Protein 4RY8 (pdb70)

Solvent-accessible surface area: 47607 Å² total; per-residue (Å²): 108,139,122,34,68,0,0,1,0,16,4,10,18,34,15,15,7,12,106,97,1,34,32,0,0,57,10,0,4,168,66,3,20,18,40,28,45,77,20,24,7,142,47,75,22,70,30,0,31,68,45,0,70,78,14,18,108,80,199,4,51,0,0,0,0,1,9,3,94,54,37,20,0,27,52,33,0,48,74,0,12,112,181,40,8,112,1,0,0,0,3,3,48,3,95,18,109,123,0,7,5,1,6,2,5,0,3,21,0,0,4,35,0,0,33,33,0,0,58,75,40,35,5,96,5,40,0,0,0,0,3,41,44,37,26,19,6,9,49,5,7,31,65,0,0,72,8,0,51,106,9,6,94,23,3,85,55,29,18,104,19,2,18,43,70,51,63,0,12,62,45,0,43,97,38,0,56,34,2,6,162,68,47,89,94,2,50,0,0,0,0,0,17,0,12,0,0,5,0,0,0,90,0,0,60,140,45,64,56,24,142,77,4,93,0,1,0,0,4,1,3,43,78,0,0,94,17,0,58,78,157,102,14,2,0,32,0,0,0,0,2,21,3,64,35,0,0,42,5,1,0,11,0,0,6,0,14,47,47,66,62,100,35,80,20,28,4,43,28,98,6,23,72,0,34,52,111,57,0,62,103,72,122,4,64,47,17,117,50,0,36,151,37,41,94,35,12,42,106,85,72,62,19,70,25,137,99,0,109,59,57,25,81,83,106,66,174,111,13,132,100,31,158,100,2,70,0,0,0,0,21,9,9,16,34,16,20,9,10,104,61,0,35,40,0,0,54,10,0,5,165,73,0,28,11,49,27,48,78,20,21,0,131,43,51,23,72,110,0,40,72,36,0,52,78,15,11,95,81,201,3,31,0,0,0,0,0,10,3,105,60,27,26,0,39,65,37,0,44,61,1,13,103,170,38,8,116,1,0,0,0,3,4,48,3,100,18,110,122,0,5,5,1,5,2,5,0,4,22,0,0,4,33,0,0,33,34,0,0,60,79,39,35,4,92,6,40,0,0,0,0,4,21,51,30,26,19,6,10,49,5,8,29,71,0,0,74,11,0,49,102,8,7,85,19,3,78,61,30,16,100,18,6,18,43,69,55,60,0,13,61,40,0,36,85,44,0,73,34,2,10,171,68,41,110,93,5,50,0,0,0,0,0,17,0,12,0,0,7,0,0,0,91,2,0,62,138,55,64,59,21,132,99,8,96,0,1,0,0,5,0,0,47,81,0,0,97,17,0,57,78,160,97,11,3,0,31,1,0,0,0,1,12,0,72,6,0,0,22,0,0,0,0,0,0,0,0,18,13,16,70,63,99,32,80,20,28,3,42,16,113,6,22,69,0,34,49,130,64,0,68,105,73,124,2,64,48,7,92,66,0,34,153,47,34,102,60,8,29,70,32,130,48,18,56,25,134,57,0,86,59,29,25,138,90,104,207,99,27,110,130,12,70,136,126,1,71,0,0,0,0,16,7,10,18,35,18,14,8,12,97,112,1,36,20,0,1,52,12,0,5,168,64,0,8,10,44,27,50,81,18,22,6,143,45,74,24,73,31,0,36,63,47,0,72,72,15,15,105,81,196,3,30,0,0,0,1,2,10,2,89,63,28,24,0,31,59,40,0,55,74,0,13,101,176,38,5,116,1,0,0,0,4,4,49,4,103,19,113,125,0,4,5,1,6,3,5,0,3,20,0,0,4,32,0,0,33,31,0,0,57,70,39,34,5,94,6,41,0,0,0,0,3,19,51,34,28,20,6,8,48,5,7,29,72,0,0,68,20,0,50,100,7,7,90,20,2,84,60,28,20,102,18,8,21,42,69,54,64,0,12,62,46,1,35,86,42,0,72,49,8,9,171,84,36,111,88,6,50,0,0,0,0,0,16,0,13,0,0,7,0,0,0,88,1,0,57,135,52,64,60,22,136,104,12,89,0,0,0,0,6,1,3,43,79,0,0,93,18,0,57,78,160,103,11,3,0,32,2,0,0,0,2,26,2,74,31,0,0,40,5,0,0,16,0,0,0,0,19,16,16,68,62,103,32,77,18,26,2,41,27,119,6,23,70,0,33,53,131,61,0,65,109,70,122,3,63,41,30,115,51,0,39,154,41,41,98,65,9,75,131,68,19,75,26,129,24,0,79,54,20,28,134,90,95,66,175,113,13,146,104,27,161,112,2,74,0,0,1,0,16,2,10,18,34,15,15,8,13,103,106,2,34,25,0,0,52,11,0,3,167,71,0,30,13,40,27,49,76,20,23,6,139,46,66,36,73,111,0,30,48,27,0,62,73,16,23,116,80,67,3,29,0,0,0,0,2,9,2,63,62,22,24,0,27,55,36,0,47,58,0,12,97,158,40,8,110,1,0,0,0,4,3,47,3,98,18,106,122,0,5,4,1,6,2,5,0,4,25,0,0,5,31,0,0,34,34,0,0,58,76,42,34,5,94,6,37,0,0,0,0,2,19,51,29,18,17,5,9,46,5,7,32,72,0,0,72,14,0,49,104,8,7,91,21,2,91,60,32,17,88,18,2,16,43,66,54,63,0,14,60,49,0,38,84,40,0,72,34,2,6,172,64,49,99,92,4,51,0,0,0,0,0,17,0,12,0,0,5,0,0,0,95,2,0,60,136,58,64,58,19,130,94,4,90,0,1,0,0,4,1,2,43,84,0,0,88,19,0,55,76,158,103,11,1,0,31,0,0,0,0,2,26,3,63,16,0,0,34,2,1,0,7,0,0,0,0,17,16,18,67,62,99,34,82,21,27,3,44,22,114,6,27,71,0,32,55,123,55,1,66,103,70,120,2,62,48,25,121,71,0,36,177,43,43,96,55,10,30,80,44,125,52,18,57,21,148,49,0,100,60,31,25,126,89,104

Secondary structure (DSSP, 8-state):
-TT-EEEEEES---SHHHHHHHHHHHHHHHHHT-EEEEEE-TT-HHHHHHHHHHHHHTT-SEEEEES--HHHHHHHHHHHHHTT-EEEEES---S-TTS-EEE--HHHHHHHHHHHHHHHTTTEEEEEEE--SS-HHHHHHHHHHHHHHHH-TEEEEEEEE----SSHHHHHHHHHHHHHHH-TT--EEEESSHHHHHHHHHHHHHHT-GGG-EEEEE---HHHHHHHHSTT--EEEEEE--HHHHHHHHHHHHHHHHTTPPPPSEEEPPPEEEEHHHHHHHT--SHHHHHHHSGGGS---SS--HHHHHHHHH-/-GGGGSGGG-EEEEEES---SHHHHHHHHHHHHHHHHHT-EEEEEE-TT-HHHHHHHHHHHHHTT-SEEEEES--HHHHHHHHHHHHHHT-EEEEES---S-TTS-EEE--HHHHHHHHHHHHHHHTTT-EEEEEE--SSSHHHHHHHHHHHHHHHH-TTEEEEEEE----SSHHHHHHHHHHHHHHH-TT--EEEESSHHHHHHHHHHHHHHT-GGG-EEEEE---HHHHHHHTSTT--EEEEEE--HHHHHHHHHHHHHHHHTTPPPPSEEEPPPEEEEHHHHHHTT--SHHHHHHHSGGGSPP--S--HHHHHHHHH-/---TT--TT-EEEEEES---SHHHHHHHHHHHHHHHHHT-EEEEEE-TT-HHHHHHHHHHHHHTT-SEEEEES--HHHHHHHHHHHHHTT-EEEEES---S-TTS-EEE--HHHHHHHHHHHHHHHTTT-EEEEEE--SS-HHHHHHHHHHHHHHHH-TTEEEEEEE----SSHHHHHHHHHHHHHHH-TT--EEEESSHHHHHHHHHHHHHHT-GGG-EEEEE---HHHHHHHSSTT--EEEEEE--HHHHHHHHHHHHHHHHTT----SEEEPPPEEEEHHHHHHTT--SHHHHHHHSGGG---S--HHHHHHHHH-/-GGGGSGGG-EEEEEES---SHHHHHHHHHHHHHHHHHT-EEEEEE-TT-HHHHHHHHHHHHHTT-SEEEEES--HHHHHHHHHHHHHTT-EEEEES---S-TTS-EEE--HHHHHHHHHHHHHHHTTTEEEEEEE--TT-HHHHHHHHHHHHHHHH-TEEEEEEEE----SSHHHHHHHHHHHHHHH-TT--EEEESSHHHHHHHHHHHHHHT-GGG-EEEEE---HHHHHHHHSTT--EEEEEE--HHHHHHHHHHHHHHHHTT----SEEEPPPEEEEHHHHHHTT--SHHHHHHHSGGGSPP--S--HHHHHHHHH-

Nearest PDB structures (foldseek):
  4ry8-assembly1_A  TM=1.002E+00  e=3.935E-57  Pseudothermotoga lettingae TMO
  4ry8-assembly1_C  TM=1.003E+00  e=2.448E-56  Pseudothermotoga lettingae TMO
  2ioy-assembly2_B  TM=9.086E-01  e=2.172E-19  Caldanaerobacter subterraneus subsp. tengcongensis
  4yv7-assembly1_A  TM=8.700E-01  e=1.634E-17  Mycolicibacterium smegmatis MC2 155
  5xss-assembly3_B  TM=9.085E-01  e=2.023E-15  Clostridium beijerinckii NCIMB 8052

Structure (mmCIF, N/CA/C/O backbone):
data_4RY8
#
_entry.id   4RY8
#
_cell.length_a   57.622
_cell.length_b   67.848
_cell.length_c   83.653
_cell.angle_alpha   91.83
_cell.angle_beta   92.39
_cell.angle_gamma   89.93
#
_symmetry.space_group_name_H-M   'P 1'
#
loop_
_entity.id
_entity.type
_entity.pdbx_description
1 polymer 'Periplasmic binding protein'
2 non-polymer 5-S-methyl-5-thio-alpha-D-ribofuranose
3 water water
#
loop_
_atom_site.group_PDB
_atom_site.id
_atom_site.type_symbol
_atom_site.label_atom_id
_atom_site.label_alt_id
_atom_site.label_comp_id
_atom_site.label_asym_id
_atom_site.label_entity_id
_atom_site.label_seq_id
_atom_site.pdbx_PDB_ins_code
_atom_site.Cartn_x
_atom_site.Cartn_y
_atom_site.Cartn_z
_atom_site.occupancy
_atom_site.B_iso_or_equiv
_atom_site.auth_seq_id
_atom_site.auth_comp_id
_atom_site.auth_asym_id
_atom_site.auth_atom_id
_atom_site.pdbx_PDB_model_num
ATOM 1 N N . PRO A 1 13 ? 26.706 2.298 42.334 1.00 78.02 32 PRO A N 1
ATOM 2 C CA . PRO A 1 13 ? 26.796 0.947 41.838 1.00 62.65 32 PRO A CA 1
ATOM 3 C C . PRO A 1 13 ? 27.710 0.754 40.619 1.00 66.17 32 PRO A C 1
ATOM 4 O O . PRO A 1 13 ? 28.083 1.711 39.928 1.00 49.37 32 PRO A O 1
ATOM 8 N N . LYS A 1 14 ? 28.082 -0.505 40.406 1.00 56.94 33 LYS A N 1
ATOM 9 C CA . LYS A 1 14 ? 28.873 -0.929 39.253 1.00 64.93 33 LYS A CA 1
ATOM 10 C C . LYS A 1 14 ? 27.984 -1.241 38.060 1.00 62.52 33 LYS A C 1
ATOM 11 O O . LYS A 1 14 ? 28.475 -1.639 36.992 1.00 81.25 33 LYS A O 1
ATOM 17 N N . ASN A 1 15 ? 26.677 -1.055 38.246 1.00 48.21 34 ASN A N 1
ATOM 18 C CA . ASN A 1 15 ? 25.743 -0.964 37.131 1.00 53.07 34 ASN A CA 1
ATOM 19 C C . ASN A 1 15 ? 26.191 0.136 36.179 1.00 43.57 34 ASN A C 1
ATOM 20 O O . ASN A 1 15 ? 26.058 -0.004 34.964 1.00 50.38 34 ASN A O 1
ATOM 25 N N . VAL A 1 16 ? 26.725 1.220 36.742 1.00 48.48 35 VAL A N 1
ATOM 26 C CA . VAL A 1 16 ? 27.259 2.335 35.938 1.00 44.06 35 VAL A CA 1
ATOM 27 C C . VAL A 1 16 ? 28.560 1.912 35.269 1.00 50.41 35 VAL A C 1
ATOM 28 O O . VAL A 1 16 ? 29.580 1.736 35.953 1.00 42.38 35 VAL A O 1
ATOM 32 N N . ARG A 1 17 ? 28.520 1.747 33.948 1.00 38.91 36 ARG A N 1
ATOM 33 C CA . ARG A 1 17 ? 29.697 1.421 33.165 1.00 39.84 36 ARG A CA 1
ATOM 34 C C . ARG A 1 17 ? 30.177 2.624 32.362 1.00 35.01 36 ARG A C 1
ATOM 35 O O . ARG A 1 17 ? 29.442 3.179 31.559 1.00 34.91 36 ARG A O 1
ATOM 43 N N . ILE A 1 18 ? 31.422 3.012 32.619 1.00 32.82 37 ILE A N 1
ATOM 44 C CA . ILE A 1 18 ? 32.089 4.099 31.946 1.00 30.90 37 ILE A CA 1
ATOM 45 C C . ILE A 1 18 ? 33.251 3.505 31.177 1.00 40.04 37 ILE A C 1
ATOM 46 O O . ILE A 1 18 ? 34.082 2.799 31.750 1.00 35.36 37 ILE A O 1
ATOM 51 N N . ALA A 1 19 ? 33.303 3.794 29.875 1.00 30.56 38 ALA A N 1
ATOM 52 C CA . ALA A 1 19 ? 34.357 3.293 29.003 1.00 29.91 38 ALA A CA 1
ATOM 53 C C . ALA A 1 19 ? 35.352 4.385 28.766 1.00 27.69 38 ALA A C 1
ATOM 54 O O . ALA A 1 19 ? 34.979 5.510 28.484 1.00 29.64 38 ALA A O 1
ATOM 56 N N . LEU A 1 20 ? 36.626 4.059 28.862 1.00 28.98 39 LEU A N 1
ATOM 57 C CA . LEU A 1 20 ? 37.686 4.957 28.507 1.00 26.09 39 LEU A CA 1
ATOM 58 C C . LEU A 1 20 ? 38.315 4.460 27.182 1.00 25.01 39 LEU A C 1
ATOM 59 O O . LEU A 1 20 ? 38.884 3.370 27.135 1.00 31.17 39 LEU A O 1
ATOM 64 N N . VAL A 1 21 ? 38.178 5.223 26.102 1.00 25.21 40 VAL A N 1
ATOM 65 C CA . VAL A 1 21 ? 38.760 4.845 24.790 1.00 25.16 40 VAL A CA 1
ATOM 66 C C . VAL A 1 21 ? 39.901 5.767 24.456 1.00 27.42 40 VAL A C 1
ATOM 67 O O . VAL A 1 21 ? 39.694 6.978 24.284 1.00 32.17 40 VAL A O 1
ATOM 71 N N . ARG A 1 22 ? 41.101 5.221 24.323 1.00 23.21 41 ARG A N 1
ATOM 72 C CA . ARG A 1 22 ? 42.303 6.047 24.114 1.00 22.56 41 ARG A CA 1
ATOM 73 C C . ARG A 1 22 ? 42.987 5.783 22.814 1.00 26.97 41 ARG A C 1
ATOM 74 O O . ARG A 1 22 ? 42.969 4.671 22.341 1.00 34.05 41 ARG A O 1
ATOM 82 N N . GLU A 1 23 ? 43.616 6.800 22.260 1.00 20.29 42 GLU A N 1
ATOM 83 C CA . GLU A 1 23 ? 44.421 6.649 21.068 1.00 28.35 42 GLU A CA 1
ATOM 84 C C . GLU A 1 23 ? 45.830 6.162 21.459 1.00 35.08 42 GLU A C 1
ATOM 85 O O . GLU A 1 23 ? 46.414 5.296 20.785 1.00 26.80 42 GLU A O 1
ATOM 91 N N . VAL A 1 24 ? 46.350 6.708 22.554 1.00 21.85 43 VAL A N 1
ATOM 92 C CA . VAL A 1 24 ? 47.768 6.597 22.890 1.00 31.22 43 VAL A CA 1
ATOM 93 C C . VAL A 1 24 ? 47.853 6.192 24.342 1.00 28.83 43 VAL A C 1
ATOM 94 O O . VAL A 1 24 ? 47.087 6.696 25.193 1.00 28.85 43 VAL A O 1
ATOM 98 N N . GLY A 1 25 ? 48.748 5.264 24.638 1.00 27.75 44 GLY A N 1
ATOM 99 C CA . GLY A 1 25 ? 49.006 4.908 26.037 1.00 29.11 44 GLY A CA 1
ATOM 100 C C . GLY A 1 25 ? 50.447 4.842 26.476 1.00 25.26 44 GLY A C 1
ATOM 101 O O . GLY A 1 25 ? 50.722 4.468 27.611 1.00 25.17 44 GLY A O 1
ATOM 102 N N . GLU A 1 26 ? 51.399 5.190 25.621 1.00 25.81 45 GLU A N 1
ATOM 103 C CA . GLU A 1 26 ? 52.819 5.068 25.999 1.00 31.43 45 GLU A CA 1
ATOM 104 C C . GLU A 1 26 ? 53.321 6.166 26.951 1.00 22.61 45 GLU A C 1
ATOM 105 O O . GLU A 1 26 ? 52.972 7.309 26.823 1.00 23.87 45 GLU A O 1
ATOM 111 N N . GLY A 1 27 ? 54.201 5.791 27.874 1.00 25.77 46 GLY A N 1
ATOM 112 C CA . GLY A 1 27 ? 54.877 6.759 28.722 1.00 31.76 46 GLY A CA 1
ATOM 113 C C . GLY A 1 27 ? 54.167 6.981 30.048 1.00 24.91 46 GLY A C 1
ATOM 114 O O . GLY A 1 27 ? 52.951 6.743 30.184 1.00 24.72 46 GLY A O 1
ATOM 115 N N . SER A 1 28 ? 54.945 7.452 31.018 1.00 30.93 47 SER A N 1
ATOM 116 C CA . SER A 1 28 ? 54.446 7.679 32.365 1.00 32.90 47 SER A CA 1
ATOM 117 C C . SER A 1 28 ? 53.280 8.680 32.425 1.00 25.68 47 SER A C 1
ATOM 118 O O . SER A 1 28 ? 52.400 8.527 33.266 1.00 28.21 47 SER A O 1
ATOM 121 N N . PHE A 1 29 ? 53.232 9.684 31.548 1.00 24.72 48 PHE A N 1
ATOM 122 C CA . PHE A 1 29 ? 52.098 10.619 31.603 1.00 26.92 48 PHE A CA 1
ATOM 123 C C . PHE A 1 29 ? 50.779 9.875 31.424 1.00 28.53 48 PHE A C 1
ATOM 124 O O . PHE A 1 29 ? 49.888 9.980 32.260 1.00 23.44 48 PHE A O 1
ATOM 132 N N . PHE A 1 30 ? 50.671 9.104 30.350 1.00 21.47 49 PHE A N 1
ATOM 133 C CA . PHE A 1 30 ? 49.472 8.340 30.104 1.00 26.32 49 PHE A CA 1
ATOM 134 C C . PHE A 1 30 ? 49.236 7.232 31.132 1.00 23.28 49 PHE A C 1
ATOM 135 O O . PHE A 1 30 ? 48.091 6.990 31.473 1.00 22.67 49 PHE A O 1
ATOM 143 N N . GLU A 1 31 ? 50.296 6.589 31.619 1.00 23.52 50 GLU A N 1
ATOM 144 C CA . GLU A 1 31 ? 50.136 5.548 32.653 1.00 27.48 50 GLU A CA 1
ATOM 145 C C . GLU A 1 31 ? 49.568 6.115 33.950 1.00 24.52 50 GLU A C 1
ATOM 146 O O . GLU A 1 31 ? 48.754 5.470 34.606 1.00 27.72 50 GLU A O 1
ATOM 152 N N . ARG A 1 32 ? 49.991 7.314 34.322 1.00 23.75 51 ARG A N 1
ATOM 153 C CA A ARG A 1 32 ? 49.512 7.915 35.563 0.50 24.60 51 ARG A CA 1
ATOM 154 C CA B ARG A 1 32 ? 49.522 7.977 35.553 0.50 25.72 51 ARG A CA 1
ATOM 155 C C . ARG A 1 32 ? 48.084 8.431 35.399 1.00 25.25 51 ARG A C 1
ATOM 156 O O . ARG A 1 32 ? 47.241 8.258 36.267 1.00 23.92 51 ARG A O 1
ATOM 171 N N . TYR A 1 33 ? 47.769 8.981 34.248 1.00 23.42 52 TYR A N 1
ATOM 172 C CA . TYR A 1 33 ? 46.373 9.347 33.967 1.00 29.48 52 TYR A CA 1
ATOM 173 C C . TYR A 1 33 ? 45.493 8.120 34.135 1.00 28.52 52 TYR A C 1
ATOM 174 O O . TYR A 1 33 ? 44.475 8.162 34.887 1.00 27.74 52 TYR A O 1
ATOM 183 N N . LEU A 1 34 ? 45.924 7.006 33.509 1.00 24.27 53 LEU A N 1
ATOM 184 C CA . LEU A 1 34 ? 45.178 5.755 33.609 1.00 24.57 53 LEU A CA 1
ATOM 185 C C . LEU A 1 34 ? 44.963 5.331 35.049 1.00 33.39 53 LEU A C 1
ATOM 186 O O . LEU A 1 34 ? 43.856 4.936 35.391 1.00 28.74 53 LEU A O 1
ATOM 191 N N . ALA A 1 35 ? 46.013 5.409 35.872 1.00 27.80 54 ALA A N 1
ATOM 192 C CA . ALA A 1 35 ? 45.909 5.052 37.305 1.00 29.77 54 ALA A CA 1
ATOM 193 C C . ALA A 1 35 ? 44.937 5.968 38.028 1.00 27.91 54 ALA A C 1
ATOM 194 O O . ALA A 1 35 ? 44.141 5.498 38.849 1.00 35.04 54 ALA A O 1
ATOM 196 N N . GLY A 1 36 ? 45.054 7.269 37.759 1.00 26.10 55 GLY A N 1
ATOM 197 C CA . GLY A 1 36 ? 44.130 8.306 38.165 1.00 26.00 55 GLY A CA 1
ATOM 198 C C . GLY A 1 36 ? 42.680 7.936 37.969 1.00 27.99 55 GLY A C 1
ATOM 199 O O . GLY A 1 36 ? 41.869 7.928 38.927 1.00 31.02 55 GLY A O 1
ATOM 200 N N . ALA A 1 37 ? 42.363 7.537 36.750 1.00 25.75 56 ALA A N 1
ATOM 201 C CA . ALA A 1 37 ? 41.004 7.201 36.372 1.00 27.92 56 ALA A CA 1
ATOM 202 C C . ALA A 1 37 ? 40.497 5.957 37.085 1.00 34.50 56 ALA A C 1
ATOM 203 O O . ALA A 1 37 ? 39.352 5.934 37.532 1.00 29.46 56 ALA A O 1
ATOM 205 N N . GLN A 1 38 ? 41.333 4.924 37.143 1.00 31.60 57 GLN A N 1
ATOM 206 C CA . GLN A 1 38 ? 41.015 3.698 37.891 1.00 36.00 57 GLN A CA 1
ATOM 207 C C . GLN A 1 38 ? 40.783 4.008 39.370 1.00 37.92 57 GLN A C 1
ATOM 208 O O . GLN A 1 38 ? 39.867 3.457 40.006 1.00 43.43 57 GLN A O 1
ATOM 214 N N . SER A 1 39 ? 41.603 4.905 39.915 1.00 40.67 58 SER A N 1
ATOM 215 C CA . SER A 1 39 ? 41.484 5.272 41.318 1.00 38.76 58 SER A CA 1
ATOM 216 C C . SER A 1 39 ? 40.154 6.002 41.582 1.00 45.58 58 SER A C 1
ATOM 217 O O . SER A 1 39 ? 39.485 5.749 42.590 1.00 34.38 58 SER A O 1
ATOM 220 N N . MET A 1 40 ? 39.734 6.856 40.646 1.00 34.18 59 MET A N 1
ATOM 221 C CA . MET A 1 40 ? 38.450 7.584 40.794 1.00 39.74 59 MET A CA 1
ATOM 222 C C . MET A 1 40 ? 37.254 6.666 40.625 1.00 33.74 59 MET A C 1
ATOM 223 O O . MET A 1 40 ? 36.273 6.802 41.352 1.00 36.77 59 MET A O 1
ATOM 228 N N . ALA A 1 41 ? 37.338 5.747 39.657 1.00 30.98 60 ALA A N 1
ATOM 229 C CA . ALA A 1 41 ? 36.290 4.770 39.437 1.00 31.86 60 ALA A CA 1
ATOM 230 C C . ALA A 1 41 ? 36.093 3.964 40.706 1.00 36.57 60 ALA A C 1
ATOM 231 O O . ALA A 1 41 ? 34.958 3.688 41.105 1.00 37.89 60 ALA A O 1
ATOM 233 N N . ARG A 1 42 ? 37.206 3.519 41.286 1.00 36.81 61 ARG A N 1
ATOM 234 C CA . ARG A 1 42 ? 37.125 2.675 42.513 1.00 40.94 61 ARG A CA 1
ATOM 235 C C . ARG A 1 42 ? 36.440 3.423 43.666 1.00 40.24 61 ARG A C 1
ATOM 236 O O . ARG A 1 42 ? 35.696 2.818 44.432 1.00 41.08 61 ARG A O 1
ATOM 244 N N . GLU A 1 43 ? 36.685 4.725 43.786 1.00 39.49 62 GLU A N 1
ATOM 245 C CA . GLU A 1 43 ? 36.085 5.544 44.856 1.00 43.47 62 GLU A CA 1
ATOM 246 C C . GLU A 1 43 ? 34.582 5.728 44.685 1.00 48.38 62 GLU A C 1
ATOM 247 O O . GLU A 1 43 ? 33.838 5.727 45.663 1.00 49.19 62 GLU A O 1
ATOM 253 N N . LEU A 1 44 ? 34.142 5.880 43.442 1.00 40.89 63 LEU A N 1
ATOM 254 C CA . LEU A 1 44 ? 32.721 5.994 43.136 1.00 42.79 63 LEU A CA 1
ATOM 255 C C . LEU A 1 44 ? 32.070 4.640 43.248 1.00 46.54 63 LEU A C 1
ATOM 256 O O . LEU A 1 44 ? 30.897 4.540 43.617 1.00 43.40 63 LEU A O 1
ATOM 261 N N . GLY A 1 45 ? 32.852 3.603 42.950 1.00 48.49 64 GLY A N 1
ATOM 262 C CA . GLY A 1 45 ? 32.372 2.238 42.953 1.00 50.92 64 GLY A CA 1
ATOM 263 C C . GLY A 1 45 ? 31.732 1.881 41.630 1.00 41.94 64 GLY A C 1
ATOM 264 O O . GLY A 1 45 ? 30.882 1.014 41.575 1.00 43.84 64 GLY A O 1
ATOM 265 N N . VAL A 1 46 ? 32.129 2.557 40.562 1.00 42.23 65 VAL A N 1
ATOM 266 C CA . VAL A 1 46 ? 31.626 2.244 39.232 1.00 40.37 65 VAL A CA 1
ATOM 267 C C . VAL A 1 46 ? 32.577 1.316 38.485 1.00 41.44 65 VAL A C 1
ATOM 268 O O . VAL A 1 46 ? 33.711 1.113 38.912 1.00 42.12 65 VAL A O 1
ATOM 272 N N . THR A 1 47 ? 32.103 0.808 37.347 1.00 39.55 66 THR A N 1
ATOM 273 C CA . THR A 1 47 ? 32.853 -0.070 36.462 1.00 44.93 66 THR A CA 1
ATOM 274 C C . THR A 1 47 ? 33.519 0.704 35.324 1.00 47.88 66 THR A C 1
ATOM 275 O O . THR A 1 47 ? 32.828 1.244 34.456 1.00 42.82 66 THR A O 1
ATOM 279 N N . LEU A 1 48 ? 34.851 0.752 35.328 1.00 38.86 67 LEU A N 1
ATOM 280 C CA . LEU A 1 48 ? 35.606 1.367 34.249 1.00 34.53 67 LEU A CA 1
ATOM 281 C C . LEU A 1 48 ? 36.092 0.333 33.226 1.00 34.96 67 LEU A C 1
ATOM 282 O O . LEU A 1 48 ? 36.848 -0.580 33.559 1.00 36.96 67 LEU A O 1
ATOM 287 N N . LEU A 1 49 ? 35.662 0.484 31.977 1.00 34.14 68 LEU A N 1
ATOM 288 C CA . LEU A 1 49 ? 36.191 -0.321 30.854 1.00 36.72 68 LEU A CA 1
ATOM 289 C C . LEU A 1 49 ? 37.211 0.482 30.029 1.00 40.49 68 LEU A C 1
ATOM 290 O O . LEU A 1 49 ? 36.980 1.636 29.698 1.00 39.55 68 LEU A O 1
ATOM 295 N N . GLU A 1 50 ? 38.333 -0.140 29.701 1.00 36.04 69 GLU A N 1
ATOM 296 C CA . GLU A 1 50 ? 39.445 0.516 29.040 1.00 43.77 69 GLU A CA 1
ATOM 297 C C . GLU A 1 50 ? 39.634 -0.160 27.673 1.00 43.70 69 GLU A C 1
ATOM 298 O O . GLU A 1 50 ? 39.390 -1.358 27.538 1.00 40.38 69 GLU A O 1
ATOM 304 N N . ALA A 1 51 ? 39.998 0.627 26.662 1.00 33.99 70 ALA A N 1
ATOM 305 C CA . ALA A 1 51 ? 40.462 0.134 25.348 1.00 31.44 70 ALA A CA 1
ATOM 306 C C . ALA A 1 51 ? 41.433 1.157 24.774 1.00 41.40 70 ALA A C 1
ATOM 307 O O . ALA A 1 51 ? 41.273 2.357 24.992 1.00 32.17 70 ALA A O 1
ATOM 309 N N . THR A 1 52 ? 42.438 0.698 24.036 1.00 29.42 71 THR A N 1
ATOM 310 C CA . THR A 1 52 ? 43.457 1.583 23.562 1.00 28.49 71 THR A CA 1
ATOM 311 C C . THR A 1 52 ? 43.816 1.144 22.181 1.00 34.31 71 THR A C 1
ATOM 312 O O . THR A 1 52 ? 43.960 -0.048 21.926 1.00 36.00 71 THR A O 1
ATOM 316 N N . ALA A 1 53 ? 43.938 2.111 21.283 1.00 28.30 72 ALA A N 1
ATOM 317 C CA . ALA A 1 53 ? 44.108 1.843 19.870 1.00 32.87 72 ALA A CA 1
ATOM 318 C C . ALA A 1 53 ? 45.549 1.924 19.398 1.00 26.57 72 ALA A C 1
ATOM 319 O O . ALA A 1 53 ? 45.833 1.483 18.305 1.00 37.26 72 ALA A O 1
ATOM 321 N N . HIS A 1 54 ? 46.440 2.505 20.194 1.00 31.34 73 HIS A N 1
ATOM 322 C CA . HIS A 1 54 ? 47.868 2.649 19.823 1.00 27.09 73 HIS A CA 1
ATOM 323 C C . HIS A 1 54 ? 48.083 3.212 18.437 1.00 35.43 73 HIS A C 1
ATOM 324 O O . HIS A 1 54 ? 48.846 2.644 17.655 1.00 36.28 73 HIS A O 1
ATOM 331 N N . GLY A 1 55 ? 47.396 4.308 18.133 1.00 34.23 74 GLY A N 1
ATOM 332 C CA . GLY A 1 55 ? 47.655 5.076 16.926 1.00 29.76 74 GLY A CA 1
ATOM 333 C C . GLY A 1 55 ? 46.811 4.693 15.729 1.00 31.32 74 GLY A C 1
ATOM 334 O O . GLY A 1 55 ? 46.818 5.396 14.720 1.00 35.34 74 GLY A O 1
ATOM 335 N N . ASP A 1 56 ? 46.069 3.595 15.835 1.00 36.31 75 ASP A N 1
ATOM 336 C CA . ASP A 1 56 ? 45.311 3.075 14.692 1.00 33.34 75 ASP A CA 1
ATOM 337 C C . ASP A 1 56 ? 43.855 3.615 14.764 1.00 34.29 75 ASP A C 1
ATOM 338 O O . ASP A 1 56 ? 43.011 3.167 15.551 1.00 27.49 75 ASP A O 1
ATOM 343 N N . MET A 1 57 ? 43.581 4.618 13.940 1.00 33.67 76 MET A N 1
ATOM 344 C CA . MET A 1 57 ? 42.274 5.290 13.991 1.00 33.19 76 MET A CA 1
ATOM 345 C C . MET A 1 57 ? 41.104 4.372 13.631 1.00 34.00 76 MET A C 1
ATOM 346 O O . MET A 1 57 ? 40.035 4.496 14.227 1.00 35.15 76 MET A O 1
ATOM 351 N N . ALA A 1 58 ? 41.312 3.415 12.718 1.00 37.95 77 ALA A N 1
ATOM 352 C CA . ALA A 1 58 ? 40.300 2.375 12.427 1.00 35.20 77 ALA A CA 1
ATOM 353 C C . ALA A 1 58 ? 39.956 1.515 13.636 1.00 40.91 77 ALA A C 1
ATOM 354 O O . ALA A 1 58 ? 38.784 1.299 13.944 1.00 41.09 77 ALA A O 1
ATOM 356 N N . ARG A 1 59 ? 40.980 1.031 14.327 1.00 35.02 78 ARG A N 1
ATOM 357 C CA . ARG A 1 59 ? 40.771 0.276 15.535 1.00 36.29 78 ARG A CA 1
ATOM 358 C C . ARG A 1 59 ? 40.048 1.136 16.608 1.00 32.00 78 ARG A C 1
ATOM 359 O O . ARG A 1 59 ? 39.161 0.633 17.325 1.00 32.84 78 ARG A O 1
ATOM 361 N N . MET A 1 60 ? 40.382 2.431 16.688 1.00 34.20 79 MET A N 1
ATOM 362 C CA . MET A 1 60 ? 39.718 3.341 17.648 1.00 36.76 79 MET A CA 1
ATOM 363 C C . MET A 1 60 ? 38.207 3.466 17.391 1.00 29.36 79 MET A C 1
ATOM 364 O O . MET A 1 60 ? 37.409 3.479 18.337 1.00 32.58 79 MET A O 1
ATOM 369 N N . VAL A 1 61 ? 37.831 3.580 16.125 1.00 28.20 80 VAL A N 1
ATOM 370 C CA . VAL A 1 61 ? 36.419 3.646 15.719 1.00 34.71 80 VAL A CA 1
ATOM 371 C C . VAL A 1 61 ? 35.689 2.392 16.159 1.00 46.33 80 VAL A C 1
ATOM 372 O O . VAL A 1 61 ? 34.638 2.483 16.796 1.00 33.31 80 VAL A O 1
ATOM 376 N N . THR A 1 62 ? 36.247 1.223 15.821 1.00 41.49 81 THR A N 1
ATOM 377 C CA . THR A 1 62 ? 35.610 -0.051 16.176 1.00 38.40 81 THR A CA 1
ATOM 378 C C . THR A 1 62 ? 35.503 -0.232 17.691 1.00 34.16 81 THR A C 1
ATOM 379 O O . THR A 1 62 ? 34.532 -0.783 18.176 1.00 40.06 81 THR A O 1
ATOM 383 N N . MET A 1 63 ? 36.493 0.230 18.443 1.00 36.07 82 MET A N 1
ATOM 384 C CA . MET A 1 63 ? 36.406 0.169 19.914 1.00 38.11 82 MET A CA 1
ATOM 385 C C . MET A 1 63 ? 35.249 1.008 20.442 1.00 35.70 82 MET A C 1
ATOM 386 O O . MET A 1 63 ? 34.614 0.647 21.439 1.00 38.82 82 MET A O 1
ATOM 391 N N . ILE A 1 64 ? 34.989 2.142 19.800 1.00 32.15 83 ILE A N 1
ATOM 392 C CA . ILE A 1 64 ? 33.902 3.010 20.256 1.00 40.44 83 ILE A CA 1
ATOM 393 C C . ILE A 1 64 ? 32.575 2.333 19.923 1.00 34.35 83 ILE A C 1
ATOM 394 O O . ILE A 1 64 ? 31.638 2.409 20.690 1.00 32.73 83 ILE A O 1
ATOM 399 N N . GLU A 1 65 ? 32.513 1.662 18.781 1.00 46.75 84 GLU A N 1
ATOM 400 C CA . GLU A 1 65 ? 31.346 0.870 18.430 1.00 44.62 84 GLU A CA 1
ATOM 401 C C . GLU A 1 65 ? 31.043 -0.196 19.472 1.00 36.57 84 GLU A C 1
ATOM 402 O O . GLU A 1 65 ? 29.883 -0.399 19.810 1.00 37.11 84 GLU A O 1
ATOM 408 N N . ASN A 1 66 ? 32.068 -0.883 19.971 1.00 37.05 85 ASN A N 1
ATOM 409 C CA . ASN A 1 66 ? 31.843 -1.981 20.920 1.00 41.48 85 ASN A CA 1
ATOM 410 C C . ASN A 1 66 ? 31.118 -1.400 22.101 1.00 37.35 85 ASN A C 1
ATOM 411 O O . ASN A 1 66 ? 30.142 -1.978 22.562 1.00 44.00 85 ASN A O 1
ATOM 416 N N . PHE A 1 67 ? 31.568 -0.231 22.560 1.00 34.65 86 PHE A N 1
ATOM 417 C CA . PHE A 1 67 ? 30.948 0.366 23.732 1.00 43.02 86 PHE A CA 1
ATOM 418 C C . PHE A 1 67 ? 29.543 0.893 23.459 1.00 41.32 86 PHE A C 1
ATOM 419 O O . PHE A 1 67 ? 28.695 0.873 24.365 1.00 38.66 86 PHE A O 1
ATOM 427 N N . ILE A 1 68 ? 29.273 1.328 22.229 1.00 34.55 87 ILE A N 1
ATOM 428 C CA . ILE A 1 68 ? 27.897 1.718 21.858 1.00 42.79 87 ILE A CA 1
ATOM 429 C C . ILE A 1 68 ? 27.005 0.473 21.881 1.00 47.56 87 ILE A C 1
ATOM 430 O O . ILE A 1 68 ? 25.924 0.480 22.479 1.00 40.09 87 ILE A O 1
ATOM 435 N N . THR A 1 69 ? 27.491 -0.616 21.295 1.00 49.25 88 THR A N 1
ATOM 436 C CA . THR A 1 69 ? 26.745 -1.878 21.317 1.00 45.37 88 THR A CA 1
ATOM 437 C C . THR A 1 69 ? 26.514 -2.387 22.724 1.00 45.08 88 THR A C 1
ATOM 438 O O . THR A 1 69 ? 25.430 -2.850 23.035 1.00 49.73 88 THR A O 1
ATOM 442 N N . GLN A 1 70 ? 27.532 -2.310 23.571 1.00 44.66 89 GLN A N 1
ATOM 443 C CA . GLN A 1 70 ? 27.374 -2.689 24.975 1.00 43.35 89 GLN A CA 1
ATOM 444 C C . GLN A 1 70 ? 26.487 -1.727 25.782 1.00 44.41 89 GLN A C 1
ATOM 445 O O . GLN A 1 70 ? 26.179 -2.010 26.945 1.00 47.77 89 GLN A O 1
ATOM 451 N N . ARG A 1 71 ? 26.102 -0.595 25.182 1.00 38.76 90 ARG A N 1
ATOM 452 C CA . ARG A 1 71 ? 25.261 0.381 25.825 1.00 39.30 90 ARG A CA 1
ATOM 453 C C . ARG A 1 71 ? 25.829 0.761 27.203 1.00 50.36 90 ARG A C 1
ATOM 454 O O . ARG A 1 71 ? 25.128 0.691 28.224 1.00 35.91 90 ARG A O 1
ATOM 462 N N . VAL A 1 72 ? 27.108 1.128 27.239 1.00 36.34 91 VAL A N 1
ATOM 463 C CA . VAL A 1 72 ? 27.683 1.753 28.441 1.00 36.09 91 VAL A CA 1
ATOM 464 C C . VAL A 1 72 ? 26.934 3.055 28.787 1.00 37.06 91 VAL A C 1
ATOM 465 O O . VAL A 1 72 ? 26.264 3.641 27.943 1.00 31.60 91 VAL A O 1
ATOM 469 N N . ASP A 1 73 ? 27.029 3.467 30.049 1.00 36.25 92 ASP A N 1
ATOM 470 C CA . ASP A 1 73 ? 26.434 4.701 30.504 1.00 34.48 92 ASP A CA 1
ATOM 471 C C . ASP A 1 73 ? 27.173 5.940 29.932 1.00 38.96 92 ASP A C 1
ATOM 472 O O . ASP A 1 73 ? 26.530 6.928 29.572 1.00 35.73 92 ASP A O 1
ATOM 477 N N . ALA A 1 74 ? 28.503 5.889 29.840 1.00 30.03 93 ALA A N 1
ATOM 478 C CA . ALA A 1 74 ? 29.258 6.986 29.256 1.00 28.46 93 ALA A CA 1
ATOM 479 C C . ALA A 1 74 ? 30.526 6.509 28.565 1.00 28.94 93 ALA A C 1
ATOM 480 O O . ALA A 1 74 ? 31.053 5.451 28.911 1.00 26.96 93 ALA A O 1
ATOM 482 N N . ILE A 1 75 ? 30.990 7.279 27.577 1.00 25.43 94 ILE A N 1
ATOM 483 C CA . ILE A 1 75 ? 32.300 7.060 26.949 1.00 24.74 94 ILE A CA 1
ATOM 484 C C . ILE A 1 75 ? 33.207 8.277 27.179 1.00 23.70 94 ILE A C 1
ATOM 485 O O . ILE A 1 75 ? 32.790 9.419 26.970 1.00 23.09 94 ILE A O 1
ATOM 490 N N . ILE A 1 76 ? 34.463 8.051 27.541 1.00 22.95 95 ILE A N 1
ATOM 491 C CA . ILE A 1 76 ? 35.453 9.112 27.567 1.00 21.81 95 ILE A CA 1
ATOM 492 C C . ILE A 1 76 ? 36.363 8.890 26.366 1.00 21.41 95 ILE A C 1
ATOM 493 O O . ILE A 1 76 ? 36.918 7.807 26.227 1.00 24.38 95 ILE A O 1
ATOM 498 N N . ILE A 1 77 ? 36.434 9.852 25.464 1.00 21.76 96 ILE A N 1
ATOM 499 C CA . ILE A 1 77 ? 37.294 9.753 24.318 1.00 20.49 96 ILE A CA 1
ATOM 500 C C . ILE A 1 77 ? 38.539 10.567 24.560 1.00 19.80 96 ILE A C 1
ATOM 501 O O . ILE A 1 77 ? 38.497 11.782 24.823 1.00 21.76 96 ILE A O 1
ATOM 506 N N . ASP A 1 78 ? 39.664 9.871 24.463 1.00 20.06 97 ASP A N 1
ATOM 507 C CA . ASP A 1 78 ? 40.933 10.364 24.864 1.00 20.82 97 ASP A CA 1
ATOM 508 C C . ASP A 1 78 ? 41.842 10.442 23.604 1.00 18.99 97 ASP A C 1
ATOM 509 O O . ASP A 1 78 ? 42.231 9.437 23.010 1.00 20.75 97 ASP A O 1
ATOM 514 N N . HIS A 1 79 ? 42.195 11.652 23.251 1.00 19.04 98 HIS A N 1
ATOM 515 C CA . HIS A 1 79 ? 42.914 11.916 22.024 1.00 17.51 98 HIS A CA 1
ATOM 516 C C . HIS A 1 79 ? 42.076 11.467 20.864 1.00 21.24 98 HIS A C 1
ATOM 517 O O . HIS A 1 79 ? 40.858 11.415 21.003 1.00 25.03 98 HIS A O 1
ATOM 524 N N . GLY A 1 80 ? 42.696 11.160 19.712 1.00 21.63 99 GLY A N 1
ATOM 525 C CA . GLY A 1 80 ? 41.930 10.846 18.538 1.00 20.60 99 GLY A CA 1
ATOM 526 C C . GLY A 1 80 ? 41.913 12.038 17.606 1.00 25.70 99 GLY A C 1
ATOM 527 O O . GLY A 1 80 ? 42.449 13.083 17.918 1.00 23.54 99 GLY A O 1
ATOM 528 N N . ARG A 1 81 ? 41.319 11.869 16.429 1.00 30.21 100 ARG A N 1
ATOM 529 C CA . ARG A 1 81 ? 41.152 12.974 15.463 1.00 35.03 100 ARG A CA 1
ATOM 530 C C . ARG A 1 81 ? 39.662 13.134 15.189 1.00 24.94 100 ARG A C 1
ATOM 531 O O . ARG A 1 81 ? 38.915 12.128 15.159 1.00 24.17 100 ARG A O 1
ATOM 539 N N . PRO A 1 82 ? 39.199 14.391 15.041 1.00 22.29 101 PRO A N 1
ATOM 540 C CA . PRO A 1 82 ? 37.775 14.615 15.061 1.00 22.76 101 PRO A CA 1
ATOM 541 C C . PRO A 1 82 ? 37.124 13.950 13.903 1.00 23.95 101 PRO A C 1
ATOM 542 O O . PRO A 1 82 ? 36.012 13.429 13.976 1.00 22.52 101 PRO A O 1
ATOM 546 N N . ASP A 1 83 ? 37.863 13.987 12.801 1.00 28.12 102 ASP A N 1
ATOM 547 C CA . ASP A 1 83 ? 37.310 13.725 11.531 1.00 28.28 102 ASP A CA 1
ATOM 548 C C . ASP A 1 83 ? 36.802 12.254 11.564 1.00 28.35 102 ASP A C 1
ATOM 549 O O . ASP A 1 83 ? 35.606 11.992 11.318 1.00 33.82 102 ASP A O 1
ATOM 554 N N . PRO A 1 84 ? 37.648 11.279 11.954 1.00 25.40 103 PRO A N 1
ATOM 555 C CA . PRO A 1 84 ? 37.085 9.891 11.990 1.00 26.70 103 PRO A CA 1
ATOM 556 C C . PRO A 1 84 ? 36.073 9.606 13.146 1.00 28.90 103 PRO A C 1
ATOM 557 O O . PRO A 1 84 ? 35.119 8.865 12.981 1.00 30.39 103 PRO A O 1
ATOM 561 N N . LEU A 1 85 ? 36.292 10.182 14.309 1.00 25.50 104 LEU A N 1
ATOM 562 C CA . LEU A 1 85 ? 35.433 9.892 15.457 1.00 40.77 104 LEU A CA 1
ATOM 563 C C . LEU A 1 85 ? 34.054 10.613 15.470 1.00 35.73 104 LEU A C 1
ATOM 564 O O . LEU A 1 85 ? 33.111 10.157 16.133 1.00 31.13 104 LEU A O 1
ATOM 569 N N . MET A 1 86 ? 33.910 11.699 14.716 1.00 35.90 105 MET A N 1
ATOM 570 C CA . MET A 1 86 ? 32.751 12.585 14.899 1.00 62.25 105 MET A CA 1
ATOM 571 C C . MET A 1 86 ? 31.387 11.897 14.748 1.00 44.14 105 MET A C 1
ATOM 572 O O . MET A 1 86 ? 30.541 12.098 15.591 1.00 34.05 105 MET A O 1
ATOM 577 N N . PRO A 1 87 ? 31.169 11.107 13.681 1.00 42.70 106 PRO A N 1
ATOM 578 C CA . PRO A 1 87 ? 29.866 10.434 13.559 1.00 46.73 106 PRO A CA 1
ATOM 579 C C . PRO A 1 87 ? 29.606 9.340 14.609 1.00 42.19 106 PRO A C 1
ATOM 580 O O . PRO A 1 87 ? 28.452 9.047 14.938 1.00 36.76 106 PRO A O 1
ATOM 584 N N . LYS A 1 88 ? 30.668 8.722 15.098 1.00 36.87 107 LYS A N 1
ATOM 585 C CA . LYS A 1 88 ? 30.568 7.747 16.181 1.00 35.77 107 LYS A CA 1
ATOM 586 C C . LYS A 1 88 ? 30.148 8.429 17.507 1.00 39.91 107 LYS A C 1
ATOM 587 O O . LYS A 1 88 ? 29.335 7.900 18.259 1.00 29.09 107 LYS A O 1
ATOM 593 N N . ILE A 1 89 ? 30.695 9.609 17.762 1.00 30.27 108 ILE A N 1
ATOM 594 C CA . ILE A 1 89 ? 30.303 10.419 18.904 1.00 28.52 108 ILE A CA 1
ATOM 595 C C . ILE A 1 89 ? 28.850 10.857 18.783 1.00 29.84 108 ILE A C 1
ATOM 596 O O . ILE A 1 89 ? 28.104 10.768 19.754 1.00 29.71 108 ILE A O 1
ATOM 601 N N . LYS A 1 90 ? 28.418 11.298 17.596 1.00 31.32 109 LYS A N 1
ATOM 602 C CA . LYS A 1 90 ? 27.017 11.713 17.398 1.00 31.89 109 LYS A CA 1
ATOM 603 C C . LYS A 1 90 ? 26.072 10.555 17.612 1.00 32.05 109 LYS A C 1
ATOM 604 O O . LYS A 1 90 ? 25.004 10.705 18.233 1.00 34.25 109 LYS A O 1
ATOM 610 N N . GLU A 1 91 ? 26.457 9.391 17.103 1.00 31.76 110 GLU A N 1
ATOM 611 C CA . GLU A 1 91 ? 25.625 8.208 17.233 1.00 33.51 110 GLU A CA 1
ATOM 612 C C . GLU A 1 91 ? 25.456 7.866 18.707 1.00 33.63 110 GLU A C 1
ATOM 613 O O . GLU A 1 91 ? 24.342 7.603 19.175 1.00 35.31 110 GLU A O 1
ATOM 619 N N . ALA A 1 92 ? 26.571 7.882 19.428 1.00 29.78 111 ALA A N 1
ATOM 620 C CA . ALA A 1 92 ? 26.572 7.547 20.829 1.00 32.29 111 ALA A CA 1
ATOM 621 C C . ALA A 1 92 ? 25.650 8.500 21.584 1.00 31.65 111 ALA A C 1
ATOM 622 O O . ALA A 1 92 ? 24.826 8.056 22.350 1.00 29.48 111 ALA A O 1
ATOM 624 N N . LEU A 1 93 ? 25.796 9.807 21.335 1.00 28.68 112 LEU A N 1
ATOM 625 C CA . LEU A 1 93 ? 24.952 10.825 21.970 1.00 30.67 112 LEU A CA 1
ATOM 626 C C . LEU A 1 93 ? 23.474 10.619 21.706 1.00 30.71 112 LEU A C 1
ATOM 627 O O . LEU A 1 93 ? 22.661 10.732 22.617 1.00 30.73 112 LEU A O 1
ATOM 632 N N . ASP A 1 94 ? 23.129 10.326 20.453 1.00 31.31 113 ASP A N 1
ATOM 633 C CA . ASP A 1 94 ? 21.746 10.050 20.059 1.00 34.71 113 ASP A CA 1
ATOM 634 C C . ASP A 1 94 ? 21.112 8.820 20.771 1.00 37.70 113 ASP A C 1
ATOM 635 O O . ASP A 1 94 ? 19.883 8.713 20.836 1.00 35.15 113 ASP A O 1
ATOM 640 N N . ARG A 1 95 ? 21.943 7.892 21.242 1.00 33.19 114 ARG A N 1
ATOM 641 C CA . ARG A 1 95 ? 21.466 6.672 21.892 1.00 36.01 114 ARG A CA 1
ATOM 642 C C . ARG A 1 95 ? 21.393 6.835 23.414 1.00 36.74 114 ARG A C 1
ATOM 643 O O . ARG A 1 95 ? 21.020 5.895 24.106 1.00 38.96 114 ARG A O 1
ATOM 651 N N . GLY A 1 96 ? 21.738 8.017 23.925 1.00 32.64 115 GLY A N 1
ATOM 652 C CA . GLY A 1 96 ? 21.632 8.311 25.349 1.00 34.30 115 GLY A CA 1
ATOM 653 C C . GLY A 1 96 ? 22.910 8.055 26.141 1.00 33.34 115 GLY A C 1
ATOM 654 O O . GLY A 1 96 ? 22.899 8.145 27.360 1.00 32.63 115 GLY A O 1
ATOM 655 N N . ILE A 1 97 ? 23.996 7.734 25.446 1.00 30.32 116 ILE A N 1
ATOM 656 C CA . ILE A 1 97 ? 25.312 7.557 26.056 1.00 29.54 116 ILE A CA 1
ATOM 657 C C . ILE A 1 97 ? 25.912 8.949 26.231 1.00 31.53 116 ILE A C 1
ATOM 658 O O . ILE A 1 97 ? 25.922 9.776 25.291 1.00 35.79 116 ILE A O 1
ATOM 663 N N . ARG A 1 98 ? 26.375 9.242 27.434 1.00 28.43 117 ARG A N 1
ATOM 664 C CA . ARG A 1 98 ? 26.964 10.530 27.669 1.00 28.16 117 ARG A CA 1
ATOM 665 C C . ARG A 1 98 ? 28.407 10.453 27.156 1.00 28.50 117 ARG A C 1
ATOM 666 O O . ARG A 1 98 ? 28.987 9.357 27.083 1.00 33.58 117 ARG A O 1
ATOM 674 N N . VAL A 1 99 ? 28.958 11.576 26.731 1.00 24.43 118 VAL A N 1
ATOM 675 C CA . VAL A 1 99 ? 30.324 11.591 26.176 1.00 23.38 118 VAL A CA 1
ATOM 676 C C . VAL A 1 99 ? 31.087 12.757 26.712 1.00 22.49 118 VAL A C 1
ATOM 677 O O . VAL A 1 99 ? 30.582 13.853 26.745 1.00 26.24 118 VAL A O 1
ATOM 681 N N . VAL A 1 100 ? 32.324 12.548 27.104 1.00 21.86 119 VAL A N 1
ATOM 682 C CA . VAL A 1 100 ? 33.211 13.628 27.505 1.00 21.05 119 VAL A CA 1
ATOM 683 C C . VAL A 1 100 ? 34.495 13.355 26.816 1.00 20.27 119 VAL A C 1
ATOM 684 O O . VAL A 1 100 ? 34.770 12.190 26.561 1.00 22.57 119 VAL A O 1
ATOM 688 N N . THR A 1 101 ? 35.260 14.377 26.447 1.00 19.47 120 THR A N 1
ATOM 689 C CA . THR A 1 101 ? 36.565 14.128 25.888 1.00 18.82 120 THR A CA 1
ATOM 690 C C . THR A 1 101 ? 37.698 14.688 26.690 1.00 18.28 120 THR A C 1
ATOM 691 O O . THR A 1 101 ? 37.549 15.652 27.450 1.00 19.08 120 THR A O 1
ATOM 695 N N . PHE A 1 102 ? 38.867 14.093 26.478 1.00 17.94 121 PHE A N 1
ATOM 696 C CA . PHE A 1 102 ? 40.110 14.644 26.886 1.00 17.40 121 PHE A CA 1
ATOM 697 C C . PHE A 1 102 ? 40.935 14.763 25.593 1.00 16.87 121 PHE A C 1
ATOM 698 O O . PHE A 1 102 ? 41.079 13.786 24.879 1.00 17.04 121 PHE A O 1
ATOM 706 N N . ASP A 1 103 ? 41.435 15.959 25.336 1.00 17.60 122 ASP A N 1
ATOM 707 C CA . ASP A 1 103 ? 42.354 16.185 24.215 1.00 15.95 122 ASP A CA 1
ATOM 708 C C . ASP A 1 103 ? 41.720 15.864 22.885 1.00 16.60 122 ASP A C 1
ATOM 709 O O . ASP A 1 103 ? 42.343 15.285 21.990 1.00 21.22 122 ASP A O 1
ATOM 714 N N . LEU A 1 104 ? 40.449 16.261 22.742 1.00 18.72 123 LEU A N 1
ATOM 715 C CA . LEU A 1 104 ? 39.729 16.172 21.414 1.00 21.53 123 LEU A CA 1
ATOM 716 C C . LEU A 1 104 ? 38.684 17.261 21.353 1.00 26.25 123 LEU A C 1
ATOM 717 O O . LEU A 1 104 ? 37.815 17.357 22.262 1.00 21.24 123 LEU A O 1
ATOM 722 N N . VAL A 1 105 ? 38.732 18.054 20.272 1.00 19.04 124 VAL A N 1
ATOM 723 C CA . VAL A 1 105 ? 37.844 19.222 20.114 1.00 19.53 124 VAL A CA 1
ATOM 724 C C . VAL A 1 105 ? 36.584 18.700 19.422 1.00 22.50 124 VAL A C 1
ATOM 725 O O . VAL A 1 105 ? 36.675 18.068 18.388 1.00 23.25 124 VAL A O 1
ATOM 729 N N . VAL A 1 106 ? 35.412 18.873 20.006 1.00 21.85 125 VAL A N 1
ATOM 730 C CA . VAL A 1 106 ? 34.184 18.464 19.308 1.00 28.11 125 VAL A CA 1
ATOM 731 C C . VAL A 1 106 ? 33.133 19.549 19.344 1.00 34.59 125 VAL A C 1
ATOM 732 O O . VAL A 1 106 ? 32.797 20.127 20.395 1.00 23.81 125 VAL A O 1
ATOM 736 N N . ASP A 1 107 ? 32.580 19.758 18.164 1.00 29.28 126 ASP A N 1
ATOM 737 C CA . ASP A 1 107 ? 31.597 20.774 17.912 1.00 33.31 126 ASP A CA 1
ATOM 738 C C . ASP A 1 107 ? 30.222 20.273 18.297 1.00 31.25 126 ASP A C 1
ATOM 739 O O . ASP A 1 107 ? 29.388 20.074 17.421 1.00 34.28 126 ASP A O 1
ATOM 744 N N . ASP A 1 108 ? 29.975 20.087 19.598 1.00 24.91 127 ASP A N 1
ATOM 745 C CA . ASP A 1 108 ? 28.649 19.691 20.061 1.00 24.76 127 ASP A CA 1
ATOM 746 C C . ASP A 1 108 ? 28.571 20.076 21.495 1.00 28.05 127 ASP A C 1
ATOM 747 O O . ASP A 1 108 ? 29.386 19.622 22.273 1.00 23.98 127 ASP A O 1
ATOM 752 N N . ASN A 1 109 ? 27.561 20.860 21.844 1.00 27.12 128 ASN A N 1
ATOM 753 C CA . ASN A 1 109 ? 27.421 21.411 23.167 1.00 35.71 128 ASN A CA 1
ATOM 754 C C . ASN A 1 109 ? 27.100 20.396 24.241 1.00 31.98 128 ASN A C 1
ATOM 755 O O . ASN A 1 109 ? 27.121 20.733 25.415 1.00 28.23 128 ASN A O 1
ATOM 760 N N . ARG A 1 110 ? 26.815 19.155 23.846 1.00 27.12 129 ARG A N 1
ATOM 761 C CA . ARG A 1 110 ? 26.583 18.085 24.803 1.00 28.34 129 ARG A CA 1
ATOM 762 C C . ARG A 1 110 ? 27.859 17.457 25.355 1.00 27.19 129 ARG A C 1
ATOM 763 O O . ARG A 1 110 ? 27.797 16.721 26.324 1.00 28.25 129 ARG A O 1
ATOM 771 N N . VAL A 1 111 ? 29.007 17.742 24.736 1.00 23.62 130 VAL A N 1
ATOM 772 C CA . VAL A 1 111 ? 30.258 17.068 25.052 1.00 23.09 130 VAL A CA 1
ATOM 773 C C . VAL A 1 111 ? 31.223 18.009 25.737 1.00 24.42 130 VAL A C 1
ATOM 774 O O . VAL A 1 111 ? 31.854 18.823 25.083 1.00 20.44 130 VAL A O 1
ATOM 778 N N . PRO A 1 112 ? 31.354 17.906 27.070 1.00 21.14 131 PRO A N 1
ATOM 779 C CA . PRO A 1 112 ? 32.386 18.676 27.732 1.00 20.75 131 PRO A CA 1
ATOM 780 C C . PRO A 1 112 ? 33.738 18.254 27.261 1.00 20.11 131 PRO A C 1
ATOM 781 O O . PRO A 1 112 ? 33.970 17.049 27.041 1.00 23.48 131 PRO A O 1
ATOM 785 N N . GLU A 1 113 ? 34.635 19.224 27.113 1.00 19.54 132 GLU A N 1
ATOM 786 C CA . GLU A 1 113 ? 35.987 18.963 26.708 1.00 20.97 132 GLU A CA 1
ATOM 787 C C . GLU A 1 113 ? 36.955 19.298 27.850 1.00 20.51 132 GLU A C 1
ATOM 788 O O . GLU A 1 113 ? 37.015 20.443 28.334 1.00 21.84 132 GLU A O 1
ATOM 794 N N . ILE A 1 114 ? 37.747 18.300 28.229 1.00 20.64 133 ILE A N 1
ATOM 795 C CA . ILE A 1 114 ? 38.779 18.455 29.239 1.00 21.43 133 ILE A CA 1
ATOM 796 C C . ILE A 1 114 ? 40.091 18.675 28.540 1.00 19.58 133 ILE A C 1
ATOM 797 O O . ILE A 1 114 ? 40.383 17.975 27.546 1.00 20.27 133 ILE A O 1
ATOM 802 N N . GLU A 1 115 ? 40.827 19.704 28.953 1.00 17.91 134 GLU A N 1
ATOM 803 C CA . GLU A 1 115 ? 42.222 19.842 28.507 1.00 19.59 134 GLU A CA 1
ATOM 804 C C . GLU A 1 115 ? 43.057 20.542 29.536 1.00 21.96 134 GLU A C 1
ATOM 805 O O . GLU A 1 115 ? 42.526 21.077 30.529 1.00 24.88 134 GLU A O 1
ATOM 811 N N . GLN A 1 116 ? 44.359 20.498 29.351 1.00 16.17 135 GLN A N 1
ATOM 812 C CA . GLN A 1 116 ? 45.244 21.109 30.299 1.00 17.00 135 GLN A CA 1
ATOM 813 C C . GLN A 1 116 ? 45.537 22.606 30.083 1.00 18.19 135 GLN A C 1
ATOM 814 O O . GLN A 1 116 ? 46.583 23.105 30.490 1.00 17.10 135 GLN A O 1
ATOM 820 N N . ASP A 1 117 ? 44.617 23.312 29.414 1.00 17.99 136 ASP A N 1
ATOM 821 C CA . ASP A 1 117 ? 44.820 24.661 28.895 1.00 19.33 136 ASP A CA 1
ATOM 822 C C . ASP A 1 117 ? 46.044 24.701 27.954 1.00 21.66 136 ASP A C 1
ATOM 823 O O . ASP A 1 117 ? 47.021 25.398 28.232 1.00 25.83 136 ASP A O 1
ATOM 828 N N . ASP A 1 118 ? 45.986 23.947 26.871 1.00 19.70 137 ASP A N 1
ATOM 829 C CA . ASP A 1 118 ? 47.165 23.770 25.994 1.00 19.32 137 ASP A CA 1
ATOM 830 C C . ASP A 1 118 ? 47.733 25.020 25.321 1.00 19.42 137 ASP A C 1
ATOM 831 O O . ASP A 1 118 ? 48.960 25.122 25.127 1.00 16.11 137 ASP A O 1
ATOM 836 N N . LEU A 1 119 ? 46.867 25.975 25.020 1.00 17.63 138 LEU A N 1
ATOM 837 C CA . LEU A 1 119 ? 47.300 27.283 24.543 1.00 16.47 138 LEU A CA 1
ATOM 838 C C . LEU A 1 119 ? 48.166 27.969 25.625 1.00 22.97 138 LEU A C 1
ATOM 839 O O . LEU A 1 119 ? 49.247 28.469 25.360 1.00 16.63 138 LEU A O 1
ATOM 844 N N . LEU A 1 120 ? 47.732 27.949 26.887 1.00 16.60 139 LEU A N 1
ATOM 845 C CA . LEU A 1 120 ? 48.555 28.528 27.903 1.00 16.46 139 LEU A C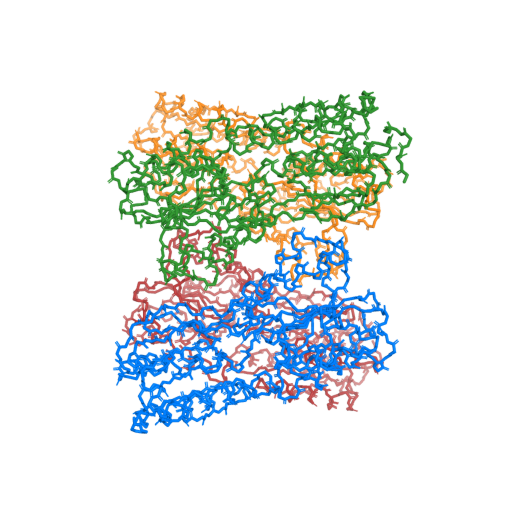A 1
ATOM 846 C C . LEU A 1 120 ? 49.874 27.790 28.029 1.00 16.79 139 LEU A C 1
ATOM 847 O O . LEU A 1 120 ? 50.924 28.450 28.147 1.00 19.93 139 LEU A O 1
ATOM 852 N N . ILE A 1 121 ? 49.834 26.446 27.953 1.00 15.78 140 ILE A N 1
ATOM 853 C CA . ILE A 1 121 ? 51.006 25.622 28.134 1.00 15.73 140 ILE A CA 1
ATOM 854 C C . ILE A 1 121 ? 51.973 25.984 27.006 1.00 16.17 140 ILE A C 1
ATOM 855 O O . ILE A 1 121 ? 53.133 26.137 27.259 1.00 15.61 140 ILE A O 1
ATOM 860 N N . GLY A 1 122 ? 51.483 26.067 25.763 1.00 15.98 141 GLY A N 1
ATOM 861 C CA . GLY A 1 122 ? 52.385 26.309 24.705 1.00 15.03 141 GLY A CA 1
ATOM 862 C C . GLY A 1 122 ? 52.999 27.694 24.822 1.00 17.31 141 GLY A C 1
ATOM 863 O O . GLY A 1 122 ? 54.169 27.884 24.478 1.00 17.91 141 GLY A O 1
ATOM 864 N N . TYR A 1 123 ? 52.234 28.635 25.381 1.00 19.72 142 TYR A N 1
ATOM 865 C CA . TYR A 1 123 ? 52.713 29.973 25.644 1.00 20.42 142 TYR A CA 1
ATOM 866 C C . TYR A 1 123 ? 53.705 30.017 26.783 1.00 18.84 142 TYR A C 1
ATOM 867 O O . TYR A 1 123 ? 54.788 30.572 26.622 1.00 19.25 142 TYR A O 1
ATOM 876 N N . LEU A 1 124 ? 53.364 29.447 27.927 1.00 20.03 143 LEU A N 1
ATOM 877 C CA . LEU A 1 124 ? 54.344 29.484 29.029 1.00 20.85 143 LEU A CA 1
ATOM 878 C C . LEU A 1 124 ? 55.697 28.850 28.699 1.00 20.33 143 LEU A C 1
ATOM 879 O O . LEU A 1 124 ? 56.760 29.401 29.003 1.00 23.26 143 LEU A O 1
ATOM 884 N N . ILE A 1 125 ? 55.707 27.680 28.097 1.00 17.32 144 ILE A N 1
ATOM 885 C CA . ILE A 1 125 ? 56.993 27.029 27.886 1.00 21.13 144 ILE A CA 1
ATOM 886 C C . ILE A 1 125 ? 57.788 27.724 26.755 1.00 17.34 144 ILE A C 1
ATOM 887 O O . ILE A 1 125 ? 59.020 27.829 26.857 1.00 17.14 144 ILE A O 1
ATOM 892 N N . SER A 1 126 ? 57.123 28.180 25.691 1.00 16.83 145 SER A N 1
ATOM 893 C CA . SER A 1 126 ? 57.860 28.827 24.600 1.00 17.47 145 SER A CA 1
ATOM 894 C C . SER A 1 126 ? 58.478 30.183 25.043 1.00 23.49 145 SER A C 1
ATOM 895 O O . SER A 1 126 ? 59.630 30.502 24.684 1.00 21.75 145 SER A O 1
ATOM 898 N N . LYS A 1 127 ? 57.715 30.963 25.822 1.00 18.12 146 LYS A N 1
ATOM 899 C CA . LYS A 1 127 ? 58.189 32.246 26.384 1.00 22.99 146 LYS A CA 1
ATOM 900 C C . LYS A 1 127 ? 59.356 32.011 27.329 1.00 23.60 146 LYS A C 1
ATOM 901 O O . LYS A 1 127 ? 60.252 32.823 27.410 1.00 22.53 146 LYS A O 1
ATOM 907 N N . GLN A 1 128 ? 59.311 30.907 28.072 1.00 24.09 147 GLN A N 1
ATOM 908 C CA . GLN A 1 128 ? 60.348 30.625 29.078 1.00 25.43 147 GLN A CA 1
ATOM 909 C C . GLN A 1 128 ? 61.644 30.460 28.316 1.00 25.87 147 GLN A C 1
ATOM 910 O O . GLN A 1 128 ? 62.644 31.070 28.647 1.00 23.09 147 GLN A O 1
ATOM 916 N N . LEU A 1 129 ? 61.603 29.670 27.248 1.00 19.96 148 LEU A N 1
ATOM 917 C CA . LEU A 1 129 ? 62.774 29.511 26.392 1.00 20.81 148 LEU A CA 1
ATOM 918 C C . LEU A 1 129 ? 63.237 30.894 25.909 1.00 19.68 148 LEU A C 1
ATOM 919 O O . LEU A 1 129 ? 64.414 31.234 26.038 1.00 20.59 148 LEU A O 1
ATOM 924 N N . ALA A 1 130 ? 62.316 31.681 25.356 1.00 19.71 149 ALA A N 1
ATOM 925 C CA . ALA A 1 130 ? 62.596 33.011 24.779 1.00 21.25 149 ALA A CA 1
ATOM 926 C C . ALA A 1 130 ? 63.293 33.990 25.701 1.00 23.76 149 ALA A C 1
ATOM 927 O O . ALA A 1 130 ? 64.345 34.508 25.377 1.00 22.79 149 ALA A O 1
ATOM 929 N N . VAL A 1 131 ? 62.698 34.214 26.865 1.00 21.99 150 VAL A N 1
ATOM 930 C CA . VAL A 1 131 ? 63.268 35.033 27.903 1.00 25.34 150 VAL A CA 1
ATOM 931 C C . VAL A 1 131 ? 64.633 34.534 28.458 1.00 23.33 150 VAL A C 1
ATOM 932 O O . VAL A 1 131 ? 65.523 35.353 28.733 1.00 27.48 150 VAL A O 1
ATOM 936 N N . ASP A 1 132 ? 64.789 33.230 28.653 1.00 22.42 151 ASP A N 1
ATOM 937 C CA . ASP A 1 132 ? 66.025 32.672 29.172 1.00 23.17 151 ASP A CA 1
ATOM 938 C C . ASP A 1 132 ? 67.184 32.950 28.226 1.00 23.93 151 ASP A C 1
ATOM 939 O O . ASP A 1 132 ? 68.339 33.118 28.652 1.00 24.34 151 ASP A O 1
ATOM 944 N N . PHE A 1 133 ? 66.853 32.994 26.930 1.00 23.65 152 PHE A N 1
ATOM 945 C CA . PHE A 1 133 ? 67.837 33.272 25.895 1.00 23.92 152 PHE A CA 1
ATOM 946 C C . PHE A 1 133 ? 67.857 34.750 25.460 1.00 24.60 152 PHE A C 1
ATOM 947 O O . PHE A 1 133 ? 68.466 35.078 24.444 1.00 24.72 152 PHE A O 1
ATOM 955 N N . ALA A 1 134 ? 67.197 35.647 26.212 1.00 26.55 153 ALA A N 1
ATOM 956 C CA . ALA A 1 134 ? 67.090 37.076 25.837 1.00 29.95 153 ALA A CA 1
ATOM 957 C C . ALA A 1 134 ? 66.761 37.207 24.342 1.00 29.66 153 ALA A C 1
ATOM 958 O O . ALA A 1 134 ? 67.361 38.014 23.637 1.00 31.35 153 ALA A O 1
ATOM 960 N N . GLY A 1 135 ? 65.870 36.352 23.860 1.00 25.72 154 GLY A N 1
ATOM 961 C CA . GLY A 1 135 ? 65.347 36.441 22.506 1.00 25.43 154 GLY A CA 1
ATOM 962 C C . GLY A 1 135 ? 66.215 35.996 21.339 1.00 24.89 154 GLY A C 1
ATOM 963 O O . GLY A 1 135 ? 65.820 36.206 20.199 1.00 28.76 154 GLY A O 1
ATOM 964 N N . ASN A 1 136 ? 67.375 35.403 21.613 1.00 25.52 155 ASN A N 1
ATOM 965 C CA . ASN A 1 136 ? 68.258 34.856 20.599 1.00 30.23 155 ASN A CA 1
ATOM 966 C C . ASN A 1 136 ? 68.647 33.406 20.911 1.00 24.69 155 ASN A C 1
ATOM 967 O O . ASN A 1 136 ? 69.377 33.155 21.830 1.00 26.70 155 ASN A O 1
ATOM 972 N N . ALA A 1 137 ? 68.124 32.466 20.136 1.00 24.72 156 ALA A N 1
ATOM 973 C CA . ALA A 1 137 ? 68.426 31.054 20.274 1.00 24.40 156 ALA A CA 1
ATOM 974 C C . ALA A 1 137 ? 68.211 30.334 18.965 1.00 25.31 156 ALA A C 1
ATOM 975 O O . ALA A 1 137 ? 67.398 30.745 18.164 1.00 27.76 156 ALA A O 1
ATOM 977 N N . ASN A 1 138 ? 68.957 29.244 18.776 1.00 27.38 157 ASN A N 1
ATOM 978 C CA . ASN A 1 138 ? 68.754 28.277 17.686 1.00 30.43 157 ASN A CA 1
ATOM 979 C C . ASN A 1 138 ? 68.070 26.980 18.200 1.00 28.74 157 ASN A C 1
ATOM 980 O O . ASN A 1 138 ? 68.680 26.134 18.901 1.00 27.27 157 ASN A O 1
ATOM 985 N N . VAL A 1 139 ? 66.802 26.838 17.840 1.00 22.21 158 VAL A N 1
ATOM 986 C CA . VAL A 1 139 ? 65.958 25.873 18.436 1.00 20.62 158 VAL A CA 1
ATOM 987 C C . VAL A 1 139 ? 65.668 24.711 17.536 1.00 20.09 158 VAL A C 1
ATOM 988 O O . VAL A 1 139 ? 65.185 24.882 16.397 1.00 25.83 158 VAL A O 1
ATOM 992 N N . ILE A 1 140 ? 65.987 23.530 18.083 1.00 20.38 159 ILE A N 1
ATOM 993 C CA . ILE A 1 140 ? 65.456 22.224 17.651 1.00 20.02 159 ILE A CA 1
ATOM 994 C C . ILE A 1 140 ? 64.102 22.014 18.272 1.00 23.58 159 ILE A C 1
ATOM 995 O O . ILE A 1 140 ? 63.985 21.919 19.504 1.00 18.03 159 ILE A O 1
ATOM 1000 N N . TYR A 1 141 ? 63.084 21.995 17.417 1.00 20.18 160 TYR A N 1
ATOM 1001 C CA . TYR A 1 141 ? 61.672 21.899 17.861 1.00 21.92 160 TYR A CA 1
ATOM 1002 C C . TYR A 1 141 ? 61.226 20.447 17.802 1.00 23.75 160 TYR A C 1
ATOM 1003 O O . TYR A 1 141 ? 61.319 19.817 16.742 1.00 18.26 160 TYR A O 1
ATOM 1012 N N . VAL A 1 142 ? 60.741 19.896 18.928 1.00 16.94 161 VAL A N 1
ATOM 1013 C CA . VAL A 1 142 ? 60.286 18.486 18.934 1.00 17.34 161 VAL A CA 1
ATOM 1014 C C . VAL A 1 142 ? 58.774 18.406 19.152 1.00 18.47 161 VAL A C 1
ATOM 1015 O O . VAL A 1 142 ? 58.240 18.627 20.273 1.00 17.34 161 VAL A O 1
ATOM 1019 N N . ASN A 1 143 ? 58.082 18.137 18.055 1.00 21.04 162 ASN A N 1
ATOM 1020 C CA . ASN A 1 143 ? 56.617 18.110 18.027 1.00 17.91 162 ASN A CA 1
ATOM 1021 C C . ASN A 1 143 ? 56.172 17.541 16.729 1.00 22.26 162 ASN A C 1
ATOM 1022 O O . ASN A 1 143 ? 56.984 17.408 15.800 1.00 22.78 162 ASN A O 1
ATOM 1027 N N . VAL A 1 144 ? 54.889 17.195 16.656 1.00 17.32 163 VAL A N 1
ATOM 1028 C CA . VAL A 1 144 ? 54.304 16.615 15.448 1.00 27.47 163 VAL A CA 1
ATOM 1029 C C . VAL A 1 144 ? 52.825 16.967 15.391 1.00 23.11 163 VAL A C 1
ATOM 1030 O O . VAL A 1 144 ? 52.152 17.200 16.422 1.00 21.27 163 VAL A O 1
ATOM 1034 N N . GLY A 1 145 ? 52.318 17.053 14.189 1.00 18.25 164 GLY A N 1
ATOM 1035 C CA . GLY A 1 145 ? 50.929 17.391 13.963 1.00 22.55 164 GLY A CA 1
ATOM 1036 C C . GLY A 1 145 ? 49.987 16.223 14.087 1.00 23.38 164 GLY A C 1
ATOM 1037 O O . GLY A 1 145 ? 50.413 15.067 14.128 1.00 29.62 164 GLY A O 1
ATOM 1038 N N . GLY A 1 146 ? 48.707 16.543 14.275 1.00 25.15 165 GLY A N 1
ATOM 1039 C CA . GLY A 1 146 ? 47.653 15.535 14.250 1.00 32.43 165 GLY A CA 1
ATOM 1040 C C . GLY A 1 146 ? 47.239 15.084 15.645 1.00 34.23 165 GLY A C 1
ATOM 1041 O O . GLY A 1 146 ? 46.519 14.102 15.787 1.00 44.05 165 GLY A O 1
ATOM 1042 N N . PHE A 1 147 ? 47.720 15.787 16.658 1.00 19.33 166 PHE A N 1
ATOM 1043 C CA . PHE A 1 147 ? 47.274 15.593 18.055 1.00 17.82 166 PHE A CA 1
ATOM 1044 C C . PHE A 1 147 ? 46.814 16.938 18.599 1.00 22.42 166 PHE A C 1
ATOM 1045 O O . PHE A 1 147 ? 47.559 17.917 18.540 1.00 17.87 166 PHE A O 1
ATOM 1053 N N . ALA A 1 148 ? 45.588 16.957 19.127 1.00 21.19 167 ALA A N 1
ATOM 1054 C CA . ALA A 1 148 ? 44.961 18.185 19.633 1.00 21.15 167 ALA A CA 1
ATOM 1055 C C . ALA A 1 148 ? 45.853 18.997 20.540 1.00 21.90 167 ALA A C 1
ATOM 1056 O O . ALA A 1 148 ? 46.028 20.190 20.317 1.00 19.40 167 ALA A O 1
ATOM 1058 N N . PRO A 1 149 ? 46.363 18.391 21.625 1.00 20.81 168 PRO A N 1
ATOM 1059 C CA . PRO A 1 149 ? 47.229 19.159 22.466 1.00 14.99 168 PRO A CA 1
ATOM 1060 C C . PRO A 1 149 ? 48.512 19.669 21.788 1.00 15.28 168 PRO A C 1
ATOM 1061 O O . PRO A 1 149 ? 48.924 20.796 21.991 1.00 14.99 168 PRO A O 1
ATOM 1065 N N . LEU A 1 150 ? 49.117 18.842 20.996 1.00 16.83 169 LEU A N 1
ATOM 1066 C CA . LEU A 1 150 ? 50.309 19.213 20.218 1.00 27.96 169 LEU A CA 1
ATOM 1067 C C . LEU A 1 150 ? 50.104 20.346 19.201 1.00 16.33 169 LEU A C 1
ATOM 1068 O O . LEU A 1 150 ? 50.955 21.240 19.151 1.00 14.74 169 LEU A O 1
ATOM 1073 N N . ASP A 1 151 ? 48.969 20.349 18.496 1.00 19.67 170 ASP A N 1
ATOM 1074 C CA . ASP A 1 151 ? 48.594 21.429 17.567 1.00 17.03 170 ASP A CA 1
ATOM 1075 C C . ASP A 1 151 ? 48.295 22.769 18.243 1.00 16.55 170 ASP A C 1
ATOM 1076 O O . ASP A 1 151 ? 48.691 23.813 17.775 1.00 15.58 170 ASP A O 1
ATOM 1081 N N . LYS A 1 152 ? 47.650 22.709 19.413 1.00 16.54 171 LYS A N 1
ATOM 1082 C CA . LYS A 1 152 ? 47.414 23.861 20.246 1.00 20.16 171 LYS A CA 1
ATOM 1083 C C . LYS A 1 152 ? 48.707 24.478 20.767 1.00 17.29 171 LYS A C 1
ATOM 1084 O O . LYS A 1 152 ? 48.861 25.703 20.746 1.00 21.64 171 LYS A O 1
ATOM 1090 N N . ARG A 1 153 ? 49.610 23.646 21.276 1.00 14.49 172 ARG A N 1
ATOM 1091 C CA . ARG A 1 153 ? 50.891 24.132 21.746 1.00 16.02 172 ARG A CA 1
ATOM 1092 C C . ARG A 1 153 ? 51.645 24.672 20.520 1.00 14.72 172 ARG A C 1
ATOM 1093 O O . ARG A 1 153 ? 52.281 25.704 20.593 1.00 14.92 172 ARG A O 1
ATOM 1101 N N . ASP A 1 154 ? 51.535 23.977 19.407 1.00 15.00 173 ASP A N 1
ATOM 1102 C CA . ASP A 1 154 ? 52.289 24.450 18.229 1.00 15.51 173 ASP A CA 1
ATOM 1103 C C . ASP A 1 154 ? 51.967 25.924 17.890 1.00 17.86 173 ASP A C 1
ATOM 1104 O O . ASP A 1 154 ? 52.906 26.707 17.578 1.00 17.72 173 ASP A O 1
ATOM 1109 N N . LYS A 1 155 ? 50.669 26.300 17.903 1.00 15.69 174 LYS A N 1
ATOM 1110 C CA . LYS A 1 155 ? 50.245 27.644 17.525 1.00 16.19 174 LYS A CA 1
ATOM 1111 C C . LYS A 1 155 ? 50.980 28.725 18.296 1.00 19.37 174 LYS A C 1
ATOM 1112 O O . LYS A 1 155 ? 51.276 29.825 17.784 1.00 17.56 174 LYS A O 1
ATOM 1118 N N . MET A 1 156 ? 51.234 28.443 19.566 1.00 17.01 175 MET A N 1
ATOM 1119 C CA . MET A 1 156 ? 51.855 29.386 20.414 1.00 19.66 175 MET A CA 1
ATOM 1120 C C . MET A 1 156 ? 53.338 29.466 20.178 1.00 18.39 175 MET A C 1
ATOM 1121 O O . MET A 1 156 ? 53.876 30.565 20.282 1.00 20.33 175 MET A O 1
ATOM 1126 N N . TRP A 1 157 ? 53.994 28.357 19.853 1.00 15.88 176 TRP A N 1
ATOM 1127 C CA . TRP A 1 157 ? 55.359 28.393 19.390 1.00 18.78 176 TRP A CA 1
ATOM 1128 C C . TRP A 1 157 ? 55.462 29.358 18.200 1.00 17.31 176 TRP A C 1
ATOM 1129 O O . TRP A 1 157 ? 56.391 30.160 18.109 1.00 20.81 176 TRP A O 1
ATOM 1140 N N . GLN A 1 158 ? 54.536 29.258 17.277 1.00 21.24 177 GLN A N 1
ATOM 1141 C CA . GLN A 1 158 ? 54.574 30.140 16.078 1.00 18.37 177 GLN A CA 1
ATOM 1142 C C . GLN A 1 158 ? 54.482 31.641 16.487 1.00 21.85 177 GLN A C 1
ATOM 1143 O O . GLN A 1 158 ? 55.131 32.484 15.894 1.00 19.02 177 GLN A O 1
ATOM 1149 N N . ILE A 1 159 ? 53.688 31.941 17.534 1.00 17.95 178 ILE A N 1
ATOM 1150 C CA . ILE A 1 159 ? 53.515 33.304 18.004 1.00 19.79 178 ILE A CA 1
ATOM 1151 C C . ILE A 1 159 ? 54.794 33.776 18.694 1.00 20.66 178 ILE A C 1
ATOM 1152 O O . ILE A 1 159 ? 55.176 34.924 18.503 1.00 20.04 178 ILE A O 1
ATOM 1157 N N . ILE A 1 160 ? 55.449 32.910 19.495 1.00 18.75 179 ILE A N 1
ATOM 1158 C CA . ILE A 1 160 ? 56.732 33.258 20.079 1.00 19.15 179 ILE A CA 1
ATOM 1159 C C . ILE A 1 160 ? 57.768 33.545 18.995 1.00 19.31 179 ILE A C 1
ATOM 1160 O O . ILE A 1 160 ? 58.536 34.484 19.136 1.00 19.68 179 ILE A O 1
ATOM 1165 N N . LYS A 1 161 ? 57.792 32.766 17.927 1.00 18.96 180 LYS A N 1
ATOM 1166 C CA . LYS A 1 161 ? 58.745 33.107 16.848 1.00 25.40 180 LYS A CA 1
ATOM 1167 C C . LYS A 1 161 ? 58.479 34.477 16.187 1.00 21.79 180 LYS A C 1
ATOM 1168 O O . LYS A 1 161 ? 59.409 35.156 15.760 1.00 21.61 180 LYS A O 1
ATOM 1174 N N . TRP A 1 162 ? 57.213 34.866 16.105 1.00 20.60 181 TRP A N 1
ATOM 1175 C CA . TRP A 1 162 ? 56.812 36.189 15.634 1.00 21.61 181 TRP A CA 1
ATOM 1176 C C . TRP A 1 162 ? 57.256 37.323 16.581 1.00 22.10 181 TRP A C 1
ATOM 1177 O O . TRP A 1 162 ? 57.789 38.306 16.150 1.00 23.13 181 TRP A O 1
ATOM 1188 N N . ARG A 1 163 ? 57.013 37.158 17.903 1.00 21.48 182 ARG A N 1
ATOM 1189 C CA . ARG A 1 163 ? 57.275 38.233 18.870 1.00 22.10 182 ARG A CA 1
ATOM 1190 C C . ARG A 1 163 ? 58.769 38.421 19.130 1.00 22.52 182 ARG A C 1
ATOM 1191 O O . ARG A 1 163 ? 59.239 39.527 19.343 1.00 23.51 182 ARG A O 1
ATOM 1199 N N . PHE A 1 164 ? 59.494 37.301 19.122 1.00 21.84 183 PHE A N 1
ATOM 1200 C CA . PHE A 1 164 ? 60.934 37.225 19.375 1.00 22.17 183 PHE A CA 1
ATOM 1201 C C . PHE A 1 164 ? 61.646 36.661 18.144 1.00 22.39 183 PHE A C 1
ATOM 1202 O O . PHE A 1 164 ? 61.945 35.463 18.108 1.00 21.58 183 PHE A O 1
ATOM 1210 N N . PRO A 1 165 ? 61.940 37.514 17.141 1.00 23.81 184 PRO A N 1
ATOM 1211 C CA . PRO A 1 165 ? 62.472 36.961 15.870 1.00 23.97 184 PRO A CA 1
ATOM 1212 C C . PRO A 1 165 ? 63.919 36.476 15.874 1.00 25.90 184 PRO A C 1
ATOM 1213 O O . PRO A 1 165 ? 64.401 35.971 14.844 1.00 33.79 184 PRO A O 1
ATOM 1217 N N . GLY A 1 166 ? 64.644 36.680 16.966 1.00 24.48 185 GLY A N 1
ATOM 1218 C CA . GLY A 1 166 ? 65.924 36.015 17.155 1.00 24.60 185 GLY A CA 1
ATOM 1219 C C . GLY A 1 166 ? 65.807 34.566 17.643 1.00 24.83 185 GLY A C 1
ATOM 1220 O O . GLY A 1 166 ? 66.806 33.886 17.758 1.00 26.71 185 GLY A O 1
ATOM 1221 N N . ILE A 1 167 ? 64.592 34.108 17.971 1.00 27.08 186 ILE A N 1
ATOM 1222 C CA . ILE A 1 167 ? 64.326 32.729 18.397 1.00 24.38 186 ILE A CA 1
ATOM 1223 C C . ILE A 1 167 ? 63.983 31.984 17.111 1.00 24.32 186 ILE A C 1
ATOM 1224 O O . ILE A 1 167 ? 62.889 32.176 16.560 1.00 24.86 186 ILE A O 1
ATOM 1229 N N . LYS A 1 168 ? 64.924 31.173 16.623 1.00 24.32 187 LYS A N 1
ATOM 1230 C CA . LYS A 1 168 ? 64.843 30.589 15.265 1.00 29.58 187 LYS A CA 1
ATOM 1231 C C . LYS A 1 168 ? 64.663 29.088 15.382 1.00 24.18 187 LYS A C 1
ATOM 1232 O O . LYS A 1 168 ? 65.319 28.440 16.196 1.00 32.04 187 LYS A O 1
ATOM 1238 N N . GLU A 1 169 ? 63.732 28.544 14.616 1.00 21.79 188 GLU A N 1
ATOM 1239 C CA . GLU A 1 169 ? 63.583 27.122 14.524 1.00 19.88 188 GLU A CA 1
ATOM 1240 C C . GLU A 1 169 ? 64.616 26.704 13.502 1.00 21.83 188 GLU A C 1
ATOM 1241 O O . GLU A 1 169 ? 64.506 27.102 12.343 1.00 22.72 188 GLU A O 1
ATOM 1247 N N . VAL A 1 170 ? 65.641 25.971 13.933 1.00 20.88 189 VAL A N 1
ATOM 1248 C CA . VAL A 1 170 ? 66.613 25.401 13.032 1.00 21.80 189 VAL A CA 1
ATOM 1249 C C . VAL A 1 170 ? 66.285 23.972 12.609 1.00 22.08 189 VAL A C 1
ATOM 1250 O O . VAL A 1 170 ? 66.856 23.498 11.605 1.00 23.85 189 VAL A O 1
ATOM 1254 N N . ALA A 1 171 ? 65.432 23.272 13.370 1.00 21.12 190 ALA A N 1
ATOM 1255 C CA . ALA A 1 171 ? 64.936 21.905 13.045 1.00 21.34 190 ALA A CA 1
ATOM 1256 C C . ALA A 1 171 ? 63.609 21.608 13.662 1.00 21.39 190 ALA A C 1
ATOM 1257 O O . ALA A 1 171 ? 63.280 22.127 14.731 1.00 19.94 190 ALA A O 1
ATOM 1259 N N . LYS A 1 172 ? 62.824 20.768 13.004 1.00 25.42 191 LYS A N 1
ATOM 1260 C CA . LYS A 1 172 ? 61.608 20.180 13.603 1.00 34.50 191 LYS A CA 1
ATOM 1261 C C . LYS A 1 172 ? 61.701 18.668 13.459 1.00 34.15 191 LYS A C 1
ATOM 1262 O O . LYS A 1 172 ? 61.810 18.154 12.363 1.00 23.85 191 LYS A O 1
ATOM 1268 N N . ILE A 1 173 ? 61.705 17.963 14.574 1.00 25.69 192 ILE A N 1
ATOM 1269 C CA . ILE A 1 173 ? 61.792 16.515 14.557 1.00 22.81 192 ILE A CA 1
ATOM 1270 C C . ILE A 1 173 ? 60.695 15.951 15.435 1.00 26.52 192 ILE A C 1
ATOM 1271 O O . ILE A 1 173 ? 60.058 16.663 16.229 1.00 23.98 192 ILE A O 1
ATOM 1276 N N . GLY A 1 174 ? 60.468 14.663 15.261 1.00 26.49 193 GLY A N 1
ATOM 1277 C CA . GLY A 1 174 ? 59.591 13.923 16.131 1.00 26.38 193 GLY A CA 1
ATOM 1278 C C . GLY A 1 174 ? 58.454 13.239 15.418 1.00 25.24 193 GLY A C 1
ATOM 1279 O O . GLY A 1 174 ? 57.911 13.732 14.393 1.00 26.27 193 GLY A O 1
ATOM 1280 N N . ALA A 1 175 ? 58.145 12.066 15.955 1.00 21.14 194 ALA A N 1
ATOM 1281 C CA . ALA A 1 175 ? 57.038 11.243 15.533 1.00 21.71 194 ALA A CA 1
ATOM 1282 C C . ALA A 1 175 ? 56.592 10.427 16.752 1.00 20.75 194 ALA A C 1
ATOM 1283 O O . ALA A 1 175 ? 57.426 10.042 17.569 1.00 27.76 194 ALA A O 1
ATOM 1285 N N . VAL A 1 176 ? 55.288 10.171 16.842 1.00 24.15 195 VAL A N 1
ATOM 1286 C CA . VAL A 1 176 ? 54.696 9.302 17.848 1.00 30.08 195 VAL A CA 1
ATOM 1287 C C . VAL A 1 176 ? 54.642 7.873 17.315 1.00 27.44 195 VAL A C 1
ATOM 1288 O O . VAL A 1 176 ? 53.854 7.566 16.453 1.00 26.76 195 VAL A O 1
ATOM 1292 N N . THR A 1 177 ? 55.478 6.997 17.863 1.00 28.67 196 THR A N 1
ATOM 1293 C CA . THR A 1 177 ? 55.691 5.648 17.345 1.00 25.91 196 THR A CA 1
ATOM 1294 C C . THR A 1 177 ? 55.257 4.507 18.294 1.00 23.23 196 THR A C 1
ATOM 1295 O O . THR A 1 177 ? 55.285 3.363 17.930 1.00 25.26 196 THR A O 1
ATOM 1299 N N . GLY A 1 178 ? 54.967 4.805 19.550 1.00 30.90 197 GLY A N 1
ATOM 1300 C CA . GLY A 1 178 ? 54.890 3.718 20.538 1.00 30.17 197 GLY A CA 1
ATOM 1301 C C . GLY A 1 178 ? 56.202 3.344 21.213 1.00 25.91 197 GLY A C 1
ATOM 1302 O O . GLY A 1 178 ? 56.191 2.637 22.223 1.00 33.32 197 GLY A O 1
ATOM 1303 N N . SER A 1 179 ? 57.323 3.819 20.680 1.00 24.01 198 SER A N 1
ATOM 1304 C CA . SER A 1 179 ? 58.613 3.849 21.353 1.00 29.84 198 SER A CA 1
ATOM 1305 C C . SER A 1 179 ? 59.208 5.251 21.161 1.00 26.17 198 SER A C 1
ATOM 1306 O O . SER A 1 179 ? 60.340 5.444 20.642 1.00 23.07 198 SER A O 1
ATOM 1309 N N . THR A 1 180 ? 58.433 6.251 21.557 1.00 25.99 199 THR A N 1
ATOM 1310 C CA . THR A 1 180 ? 58.727 7.629 21.130 1.00 24.97 199 THR A CA 1
ATOM 1311 C C . THR A 1 180 ? 59.993 8.169 21.725 1.00 26.53 199 THR A C 1
ATOM 1312 O O . THR A 1 180 ? 60.792 8.741 20.986 1.00 22.69 199 THR A O 1
ATOM 1316 N N . ALA A 1 181 ? 60.204 7.980 23.033 1.00 21.66 200 ALA A N 1
ATOM 1317 C CA . ALA A 1 181 ? 61.441 8.429 23.680 1.00 22.92 200 ALA A CA 1
ATOM 1318 C C . ALA A 1 181 ? 62.685 7.865 23.009 1.00 22.51 200 ALA A C 1
ATOM 1319 O O . ALA A 1 181 ? 63.639 8.600 22.746 1.00 22.33 200 ALA A O 1
ATOM 1321 N N . ALA A 1 182 ? 62.666 6.555 22.740 1.00 24.07 201 ALA A N 1
ATOM 1322 C CA . ALA A 1 182 ? 63.749 5.850 22.092 1.00 27.48 201 ALA A CA 1
ATOM 1323 C C . ALA A 1 182 ? 63.959 6.315 20.622 1.00 24.72 201 ALA A C 1
ATOM 1324 O O . ALA A 1 182 ? 65.103 6.489 20.142 1.00 24.69 201 ALA A O 1
ATOM 1326 N N . ASP A 1 183 ? 62.879 6.552 19.919 1.00 23.48 202 ASP A N 1
ATOM 1327 C CA . ASP A 1 183 ? 63.043 6.999 18.538 1.00 28.66 202 ASP A CA 1
ATOM 1328 C C . ASP A 1 183 ? 63.457 8.488 18.457 1.00 29.32 202 ASP A C 1
ATOM 1329 O O . ASP A 1 183 ? 64.228 8.879 17.577 1.00 29.32 202 ASP A O 1
ATOM 1334 N N . THR A 1 184 ? 63.010 9.291 19.412 1.00 22.93 203 THR A N 1
ATOM 1335 C CA . THR A 1 184 ? 63.363 10.718 19.471 1.00 22.16 203 THR A CA 1
ATOM 1336 C C . THR A 1 184 ? 64.863 10.827 19.819 1.00 24.57 203 THR A C 1
ATOM 1337 O O . THR A 1 184 ? 65.518 11.743 19.386 1.00 20.74 203 THR A O 1
ATOM 1341 N N . GLN A 1 185 ? 65.397 9.895 20.627 1.00 21.88 204 GLN A N 1
ATOM 1342 C CA . GLN A 1 185 ? 66.806 9.922 20.971 1.00 22.12 204 GLN A CA 1
ATOM 1343 C C . GLN A 1 185 ? 67.663 9.753 19.720 1.00 22.90 204 GLN A C 1
ATOM 1344 O O . GLN A 1 185 ? 68.593 10.490 19.537 1.00 23.61 204 GLN A O 1
ATOM 1350 N N . THR A 1 186 ? 67.326 8.767 18.905 1.00 23.55 205 THR A N 1
ATOM 1351 C CA . THR A 1 186 ? 68.003 8.513 17.635 1.00 30.24 205 THR A CA 1
ATOM 1352 C C . THR A 1 186 ? 67.958 9.738 16.689 1.00 28.55 205 THR A C 1
ATOM 1353 O O . THR A 1 186 ? 68.969 10.100 16.102 1.00 28.35 205 THR A O 1
ATOM 1357 N N . ARG A 1 187 ? 66.769 10.304 16.512 1.00 26.16 206 ARG A N 1
ATOM 1358 C CA . ARG A 1 187 ? 66.568 11.525 15.707 1.00 25.82 206 ARG A CA 1
ATOM 1359 C C . ARG A 1 187 ? 67.406 12.660 16.240 1.00 28.83 206 ARG A C 1
ATOM 1360 O O . ARG A 1 187 ? 68.008 13.382 15.486 1.00 30.29 206 ARG A O 1
ATOM 1368 N N . MET A 1 188 ? 67.418 12.851 17.560 1.00 23.11 207 MET A N 1
ATOM 1369 C CA . MET A 1 188 ? 68.159 13.942 18.127 1.00 23.44 207 MET A CA 1
ATOM 1370 C C . MET A 1 188 ? 69.682 13.795 17.895 1.00 34.08 207 MET A C 1
ATOM 1371 O O . MET A 1 188 ? 70.368 14.810 17.727 1.00 25.66 207 MET A O 1
ATOM 1376 N N . GLU A 1 189 ? 70.200 12.557 17.875 1.00 30.85 208 GLU A N 1
ATOM 1377 C CA . GLU A 1 189 ? 71.609 12.341 17.616 1.00 36.44 208 GLU A CA 1
ATOM 1378 C C . GLU A 1 189 ? 71.982 12.725 16.189 1.00 32.41 208 GLU A C 1
ATOM 1379 O O . GLU A 1 189 ? 73.077 13.244 15.977 1.00 40.44 208 GLU A O 1
ATOM 1385 N N . ALA A 1 190 ? 71.077 12.514 15.232 1.00 28.38 209 ALA A N 1
ATOM 1386 C CA . ALA A 1 190 ? 71.299 13.005 13.852 1.00 33.19 209 ALA A CA 1
ATOM 1387 C C . ALA A 1 190 ? 71.087 14.522 13.754 1.00 29.86 209 ALA A C 1
ATOM 1388 O O . ALA A 1 190 ? 71.851 15.210 13.059 1.00 32.80 209 ALA A O 1
ATOM 1390 N N . ALA A 1 191 ? 70.091 15.044 14.462 1.00 27.58 210 ALA A N 1
ATOM 1391 C CA . ALA A 1 191 ? 69.776 16.472 14.414 1.00 28.10 210 ALA A CA 1
ATOM 1392 C C . ALA A 1 191 ? 70.936 17.365 14.901 1.00 32.02 210 ALA A C 1
ATOM 1393 O O . ALA A 1 191 ? 71.137 18.446 14.348 1.00 27.76 210 ALA A O 1
ATOM 1395 N N . MET A 1 192 ? 71.728 16.876 15.867 1.00 26.56 211 MET A N 1
ATOM 1396 C CA . MET A 1 192 ? 72.827 17.640 16.476 1.00 29.24 211 MET A CA 1
ATOM 1397 C C . MET A 1 192 ? 74.012 17.729 15.526 1.00 30.22 211 MET A C 1
ATOM 1398 O O . MET A 1 192 ? 74.739 18.723 15.538 1.00 27.41 211 MET A O 1
ATOM 1403 N N . LYS A 1 193 ? 74.198 16.700 14.711 1.00 28.92 212 LYS A N 1
ATOM 1404 C CA . LYS A 1 193 ? 75.190 16.740 13.642 1.00 33.23 212 LYS A CA 1
ATOM 1405 C C . LYS A 1 193 ? 74.745 17.601 12.468 1.00 39.28 212 LYS A C 1
ATOM 1406 O O . LYS A 1 193 ? 75.551 18.329 11.923 1.00 35.65 212 LYS A O 1
ATOM 1412 N N . GLU A 1 194 ? 73.485 17.483 12.054 1.00 36.17 213 GLU A N 1
ATOM 1413 C CA . GLU A 1 194 ? 72.942 18.280 10.958 1.00 30.30 213 GLU A CA 1
ATOM 1414 C C . GLU A 1 194 ? 72.907 19.777 11.315 1.00 36.05 213 GLU A C 1
ATOM 1415 O O . GLU A 1 194 ? 73.109 20.613 10.446 1.00 31.26 213 GLU A O 1
ATOM 1421 N N . LYS A 1 195 ? 72.661 20.101 12.592 1.00 28.52 214 LYS A N 1
ATOM 1422 C CA . LYS A 1 195 ? 72.453 21.479 13.055 1.00 32.03 214 LYS A CA 1
ATOM 1423 C C . LYS A 1 195 ? 73.343 21.846 14.251 1.00 29.24 214 LYS A C 1
ATOM 1424 O O . LYS A 1 195 ? 72.863 22.024 15.389 1.00 39.50 214 LYS A O 1
ATOM 1430 N N . PRO A 1 196 ? 74.637 21.982 13.998 1.00 27.93 215 PRO A N 1
ATOM 1431 C CA . PRO A 1 196 ? 75.599 22.186 15.061 1.00 29.16 215 PRO A CA 1
ATOM 1432 C C . PRO A 1 196 ? 75.434 23.530 15.754 1.00 29.66 215 PRO A C 1
ATOM 1433 O O . PRO A 1 196 ? 75.876 23.664 16.892 1.00 35.91 215 PRO A O 1
ATOM 1437 N N . GLU A 1 197 ? 74.771 24.492 15.105 1.00 29.54 216 GLU A N 1
ATOM 1438 C CA . GLU A 1 197 ? 74.505 25.797 15.726 1.00 33.87 216 GLU A CA 1
ATOM 1439 C C . GLU A 1 197 ? 73.405 25.726 16.810 1.00 30.66 216 GLU A C 1
ATOM 1440 O O . GLU A 1 197 ? 73.246 26.694 17.569 1.00 30.26 216 GLU A O 1
ATOM 1446 N N . ALA A 1 198 ? 72.640 24.625 16.880 1.00 28.60 217 ALA A N 1
ATOM 1447 C CA . ALA A 1 198 ? 71.479 24.558 17.791 1.00 28.82 217 ALA A CA 1
ATOM 1448 C C . ALA A 1 198 ? 71.955 24.610 19.222 1.00 31.04 217 ALA A C 1
ATOM 1449 O O . ALA A 1 198 ? 72.978 24.027 19.556 1.00 33.44 217 ALA A O 1
ATOM 1451 N N . ASN A 1 199 ? 71.221 25.320 20.063 1.00 27.07 218 ASN A N 1
ATOM 1452 C CA . ASN A 1 199 ? 71.569 25.419 21.461 1.00 27.23 218 ASN A CA 1
ATOM 1453 C C . ASN A 1 199 ? 70.378 25.335 22.403 1.00 26.71 218 ASN A C 1
ATOM 1454 O O . ASN A 1 199 ? 70.514 25.554 23.602 1.00 24.83 218 ASN A O 1
ATOM 1459 N N . ALA A 1 200 ? 69.207 25.019 21.872 1.00 23.40 219 ALA A N 1
ATOM 1460 C CA . ALA A 1 200 ? 68.034 24.841 22.708 1.00 22.04 219 ALA A CA 1
ATOM 1461 C C . ALA A 1 200 ? 67.146 23.796 22.111 1.00 26.11 219 ALA A C 1
ATOM 1462 O O . ALA A 1 200 ? 67.146 23.631 20.914 1.00 21.08 219 ALA A O 1
ATOM 1464 N N . VAL A 1 201 ? 66.346 23.149 22.955 1.00 21.59 220 VAL A N 1
ATOM 1465 C CA . VAL A 1 201 ? 65.350 22.150 22.558 1.00 18.59 220 VAL A CA 1
ATOM 1466 C C . VAL A 1 201 ? 64.014 22.482 23.199 1.00 18.96 220 VAL A C 1
ATOM 1467 O O . VAL A 1 201 ? 63.915 22.690 24.432 1.00 19.00 220 VAL A O 1
ATOM 1471 N N . LEU A 1 202 ? 62.980 22.486 22.375 1.00 16.90 221 LEU A N 1
ATOM 1472 C CA . LEU A 1 202 ? 61.629 22.736 22.816 1.00 18.39 221 LEU A CA 1
ATOM 1473 C C . LEU A 1 202 ? 60.797 21.511 22.418 1.00 22.67 221 LEU A C 1
ATOM 1474 O O . LEU A 1 202 ? 60.567 21.232 21.234 1.00 21.36 221 LEU A O 1
ATOM 1479 N N . ALA A 1 203 ? 60.383 20.745 23.406 1.00 19.45 222 ALA A N 1
ATOM 1480 C CA . ALA A 1 203 ? 59.807 19.411 23.161 1.00 19.51 222 ALA A CA 1
ATOM 1481 C C . ALA A 1 203 ? 58.443 19.410 23.754 1.00 26.88 222 ALA A C 1
ATOM 1482 O O . ALA A 1 203 ? 58.301 19.591 24.943 1.00 17.06 222 ALA A O 1
ATOM 1484 N N . MET A 1 204 ? 57.424 19.203 22.940 1.00 16.84 223 MET A N 1
ATOM 1485 C CA . MET A 1 204 ? 56.057 19.409 23.432 1.00 17.58 223 MET A CA 1
ATOM 1486 C C . MET A 1 204 ? 55.313 18.184 24.065 1.00 18.44 223 MET A C 1
ATOM 1487 O O . MET A 1 204 ? 54.104 18.230 24.248 1.00 14.86 223 MET A O 1
ATOM 1492 N N . TRP A 1 205 ? 56.047 17.136 24.385 1.00 19.10 224 TRP A N 1
ATOM 1493 C CA . TRP A 1 205 ? 55.569 16.000 25.199 1.00 30.20 224 TRP A CA 1
ATOM 1494 C C . TRP A 1 205 ? 56.797 15.499 25.950 1.00 21.75 224 TRP A C 1
ATOM 1495 O O . TRP A 1 205 ? 57.892 15.502 25.393 1.00 16.23 224 TRP A O 1
ATOM 1506 N N . ASP A 1 206 ? 56.660 15.099 27.219 1.00 18.96 225 ASP A N 1
ATOM 1507 C CA . ASP A 1 206 ? 57.821 14.691 27.995 1.00 17.15 225 ASP A CA 1
ATOM 1508 C C . ASP A 1 206 ? 58.507 13.480 27.401 1.00 20.96 225 ASP A C 1
ATOM 1509 O O . ASP A 1 206 ? 59.696 13.274 27.643 1.00 20.77 225 ASP A O 1
ATOM 1514 N N . GLU A 1 207 ? 57.784 12.661 26.626 1.00 19.64 226 GLU A N 1
ATOM 1515 C CA . GLU A 1 207 ? 58.431 11.486 25.990 1.00 21.51 226 GLU A CA 1
ATOM 1516 C C . GLU A 1 207 ? 59.416 11.945 24.869 1.00 22.31 226 GLU A C 1
ATOM 1517 O O . GLU A 1 207 ? 60.493 11.346 24.696 1.00 20.18 226 GLU A O 1
ATOM 1523 N N . PHE A 1 208 ? 59.050 13.003 24.148 1.00 22.08 227 PHE A N 1
ATOM 1524 C CA . PHE A 1 208 ? 59.980 13.662 23.211 1.00 18.04 227 PHE A CA 1
ATOM 1525 C C . PHE A 1 208 ? 61.207 14.199 23.979 1.00 20.73 227 PHE A C 1
ATOM 1526 O O . PHE A 1 208 ? 62.365 13.992 23.597 1.00 18.49 227 PHE A O 1
ATOM 1534 N N . ALA A 1 209 ? 60.955 14.881 25.081 1.00 20.95 228 ALA A N 1
ATOM 1535 C CA . ALA A 1 209 ? 62.022 15.523 25.848 1.00 19.42 228 ALA A CA 1
ATOM 1536 C C . ALA A 1 209 ? 63.053 14.547 26.407 1.00 22.20 228 ALA A C 1
ATOM 1537 O O . ALA A 1 209 ? 64.266 14.813 26.399 1.00 19.09 228 ALA A O 1
ATOM 1539 N N . LYS A 1 210 ? 62.536 13.460 26.985 1.00 27.21 229 LYS A N 1
ATOM 1540 C CA . LYS A 1 210 ? 63.338 12.372 27.521 1.00 22.59 229 LYS A CA 1
ATOM 1541 C C . LYS A 1 210 ? 64.318 11.869 26.474 1.00 20.75 229 LYS A C 1
ATOM 1542 O O . LYS A 1 210 ? 65.490 11.753 26.730 1.00 21.00 229 LYS A O 1
ATOM 1548 N N . GLY A 1 211 ? 63.857 11.641 25.257 1.00 20.55 230 GLY A N 1
ATOM 1549 C CA . GLY A 1 211 ? 64.785 11.169 24.202 1.00 23.37 230 GLY A CA 1
ATOM 1550 C C . GLY A 1 211 ? 65.843 12.200 23.881 1.00 20.44 230 GLY A C 1
ATOM 1551 O O . GLY A 1 211 ? 67.027 11.847 23.770 1.00 21.40 230 GLY A O 1
ATOM 1552 N N . ALA A 1 212 ? 65.413 13.457 23.734 1.00 19.67 231 ALA A N 1
ATOM 1553 C CA . ALA A 1 212 ? 66.301 14.577 23.400 1.00 20.74 231 ALA A CA 1
ATOM 1554 C C . ALA A 1 212 ? 67.444 14.714 24.402 1.00 28.72 231 ALA A C 1
ATOM 1555 O O . ALA A 1 212 ? 68.631 14.797 24.039 1.00 22.44 231 ALA A O 1
ATOM 1557 N N . VAL A 1 213 ? 67.047 14.734 25.662 1.00 20.44 232 VAL A N 1
ATOM 1558 C CA . VAL A 1 213 ? 67.954 14.871 26.794 1.00 21.32 232 VAL A CA 1
ATOM 1559 C C . VAL A 1 213 ? 68.954 13.743 26.852 1.00 22.71 232 VAL A C 1
ATOM 1560 O O . VAL A 1 213 ? 70.130 14.003 27.011 1.00 24.17 232 VAL A O 1
ATOM 1564 N N . ARG A 1 214 ? 68.487 12.490 26.752 1.00 23.33 233 ARG A N 1
ATOM 1565 C CA . ARG A 1 214 ? 69.357 11.335 26.738 1.00 24.25 233 ARG A CA 1
ATOM 1566 C C . ARG A 1 214 ? 70.367 11.430 25.593 1.00 27.30 233 ARG A C 1
ATOM 1567 O O . ARG A 1 214 ? 71.535 11.072 25.755 1.00 26.01 233 ARG A O 1
ATOM 1575 N N . ALA A 1 215 ? 69.911 11.915 24.436 1.00 24.14 234 ALA A N 1
ATOM 1576 C CA . ALA A 1 215 ? 70.797 12.071 23.310 1.00 25.77 234 ALA A CA 1
ATOM 1577 C C . ALA A 1 215 ? 71.872 13.106 23.646 1.00 25.32 234 ALA A C 1
ATOM 1578 O O . ALA A 1 215 ? 73.068 12.925 23.313 1.00 24.92 234 ALA A O 1
ATOM 1580 N N . ILE A 1 216 ? 71.447 14.189 24.301 1.00 25.95 235 ILE A N 1
ATOM 1581 C CA . ILE A 1 216 ? 72.374 15.259 24.683 1.00 28.41 235 ILE A CA 1
ATOM 1582 C C . ILE A 1 216 ? 73.431 14.739 25.662 1.00 26.85 235 ILE A C 1
ATOM 1583 O O . ILE A 1 216 ? 74.616 14.981 25.462 1.00 25.79 235 ILE A O 1
ATOM 1588 N N . MET A 1 217 ? 73.001 13.992 26.682 1.00 27.09 236 MET A N 1
ATOM 1589 C CA . MET A 1 217 ? 73.923 13.578 27.750 1.00 28.07 236 MET A CA 1
ATOM 1590 C C . MET A 1 217 ? 74.891 12.540 27.194 1.00 28.88 236 MET A C 1
ATOM 1591 O O . MET A 1 217 ? 76.081 12.611 27.450 1.00 29.01 236 MET A O 1
ATOM 1596 N N . GLN A 1 218 ? 74.407 11.624 26.357 1.00 28.95 237 GLN A N 1
ATOM 1597 C CA . GLN A 1 218 ? 75.284 10.619 25.785 1.00 30.82 237 GLN A CA 1
ATOM 1598 C C . GLN A 1 218 ? 76.350 11.261 24.910 1.00 30.44 237 GLN A C 1
ATOM 1599 O O . GLN A 1 218 ? 77.481 10.847 24.935 1.00 31.90 237 GLN A O 1
ATOM 1605 N N . ALA A 1 219 ? 75.970 12.270 24.137 1.00 30.65 238 ALA A N 1
ATOM 1606 C CA . ALA A 1 219 ? 76.905 12.980 23.272 1.00 32.04 238 ALA A CA 1
ATOM 1607 C C . ALA A 1 219 ? 77.934 13.816 24.049 1.00 31.70 238 ALA A C 1
ATOM 1608 O O . ALA A 1 219 ? 78.943 14.258 23.493 1.00 34.39 238 ALA A O 1
ATOM 1610 N N . GLY A 1 220 ? 77.675 14.031 25.325 1.00 30.89 239 GLY A N 1
ATOM 1611 C CA . GLY A 1 220 ? 78.563 14.811 26.156 1.00 30.92 239 GLY A CA 1
ATOM 1612 C C . GLY A 1 220 ? 78.312 16.288 25.981 1.00 31.00 239 GLY A C 1
ATOM 1613 O O . GLY A 1 220 ? 79.145 17.087 26.343 1.00 31.53 239 GLY A O 1
ATOM 1614 N N . LYS A 1 221 ? 77.138 16.645 25.457 1.00 30.76 240 LYS A N 1
ATOM 1615 C CA . LYS A 1 221 ? 76.834 18.010 25.049 1.00 29.08 240 LYS A CA 1
ATOM 1616 C C . LYS A 1 221 ? 75.919 18.770 26.023 1.00 31.27 240 LYS A C 1
ATOM 1617 O O . LYS A 1 221 ? 75.292 19.780 25.637 1.00 32.82 240 LYS A O 1
ATOM 1623 N N . SER A 1 222 ? 75.871 18.340 27.288 1.00 28.68 241 SER A N 1
ATOM 1624 C CA . SER A 1 222 ? 74.943 18.934 28.254 1.00 31.70 241 SER A CA 1
ATOM 1625 C C . SER A 1 222 ? 75.121 20.432 28.497 1.00 35.14 241 SER A C 1
ATOM 1626 O O . SER A 1 222 ? 74.153 21.136 28.795 1.00 31.57 241 SER A O 1
ATOM 1629 N N . ASP A 1 223 ? 76.356 20.900 28.373 1.00 32.22 242 ASP A N 1
ATOM 1630 C CA . ASP A 1 223 ? 76.720 22.311 28.505 1.00 44.31 242 ASP A CA 1
ATOM 1631 C C . ASP A 1 223 ? 76.253 23.151 27.294 1.00 32.21 242 ASP A C 1
ATOM 1632 O O . ASP A 1 223 ? 76.132 24.371 27.356 1.00 34.84 242 ASP A O 1
ATOM 1637 N N . GLN A 1 224 ? 76.025 22.496 26.174 1.00 33.75 243 GLN A N 1
ATOM 1638 C CA . GLN A 1 224 ? 75.800 23.188 24.924 1.00 33.54 243 GLN A CA 1
ATOM 1639 C C . GLN A 1 224 ? 74.301 23.450 24.658 1.00 31.37 243 GLN A C 1
ATOM 1640 O O . GLN A 1 224 ? 73.958 24.095 23.660 1.00 33.64 243 GLN A O 1
ATOM 1646 N N . PHE A 1 225 ? 73.420 22.949 25.543 1.00 29.28 244 PHE A N 1
ATOM 1647 C CA . PHE A 1 225 ? 71.977 22.908 25.320 1.00 23.67 244 PHE A CA 1
ATOM 1648 C C . PHE A 1 225 ? 71.159 23.273 26.559 1.00 33.01 244 PHE A C 1
ATOM 1649 O O . PHE A 1 225 ? 71.567 23.011 27.711 1.00 29.69 244 PHE A O 1
ATOM 1657 N N . LYS A 1 226 ? 69.993 23.868 26.311 1.00 28.22 245 LYS A N 1
ATOM 1658 C CA . LYS A 1 226 ? 68.961 23.977 27.324 1.00 28.35 245 LYS A CA 1
ATOM 1659 C C . LYS A 1 226 ? 67.684 23.387 26.741 1.00 23.92 245 LYS A C 1
ATOM 1660 O O . LYS A 1 226 ? 67.268 23.740 25.637 1.00 26.53 245 LYS A O 1
ATOM 1666 N N . VAL A 1 227 ? 67.070 22.476 27.482 1.00 25.46 246 VAL A N 1
ATOM 1667 C CA . VAL A 1 227 ? 65.865 21.775 27.076 1.00 20.41 246 VAL A CA 1
ATOM 1668 C C . VAL A 1 227 ? 64.641 22.216 27.872 1.00 22.95 246 VAL A C 1
ATOM 1669 O O . VAL A 1 227 ? 64.661 22.250 29.104 1.00 19.29 246 VAL A O 1
ATOM 1673 N N . TYR A 1 228 ? 63.577 22.509 27.129 1.00 19.34 247 TYR A N 1
ATOM 1674 C CA . TYR A 1 228 ? 62.326 23.031 27.649 1.00 20.61 247 TYR A CA 1
ATOM 1675 C C . TYR A 1 228 ? 61.259 22.050 27.259 1.00 23.16 247 TYR A C 1
ATOM 1676 O O . TYR A 1 228 ? 61.200 21.656 26.129 1.00 22.17 247 TYR A O 1
ATOM 1685 N N . SER A 1 229 ? 60.392 21.629 28.173 1.00 20.61 248 SER A N 1
ATOM 1686 C CA . SER A 1 229 ? 59.416 20.564 27.816 1.00 19.69 248 SER A CA 1
ATOM 1687 C C . SER A 1 229 ? 58.008 20.828 28.326 1.00 18.11 248 SER A C 1
ATOM 1688 O O . SER A 1 229 ? 57.753 21.813 28.985 1.00 19.72 248 SER A O 1
ATOM 1691 N N . VAL A 1 230 ? 57.102 19.957 27.930 1.00 16.25 249 VAL A N 1
ATOM 1692 C CA . VAL A 1 230 ? 55.779 19.882 28.515 1.00 21.97 249 VAL A CA 1
ATOM 1693 C C . VAL A 1 230 ? 55.622 18.560 29.262 1.00 19.08 249 VAL A C 1
ATOM 1694 O O . VAL A 1 230 ? 56.208 17.518 28.854 1.00 18.59 249 VAL A O 1
ATOM 1698 N N . ASP A 1 231 ? 54.857 18.620 30.381 1.00 22.90 250 ASP A N 1
ATOM 1699 C CA . ASP A 1 231 ? 54.517 17.511 31.273 1.00 19.42 250 ASP A CA 1
ATOM 1700 C C . ASP A 1 231 ? 55.505 17.299 32.401 1.00 23.42 250 ASP A C 1
ATOM 1701 O O . ASP A 1 231 ? 56.667 17.691 32.339 1.00 23.27 250 ASP A O 1
ATOM 1706 N N . VAL A 1 232 ? 54.999 16.635 33.434 1.00 22.47 251 VAL A N 1
ATOM 1707 C CA . VAL A 1 232 ? 55.815 16.346 34.612 1.00 21.94 251 VAL A CA 1
ATOM 1708 C C . VAL A 1 232 ? 55.343 14.997 35.215 1.00 27.34 251 VAL A C 1
ATOM 1709 O O . VAL A 1 232 ? 54.131 14.752 35.325 1.00 26.20 251 VAL A O 1
ATOM 1713 N N . THR A 1 233 ? 56.300 14.109 35.513 1.00 24.46 252 THR A N 1
ATOM 1714 C CA . THR A 1 233 ? 56.063 12.845 36.186 1.00 24.76 252 THR A CA 1
ATOM 1715 C C . THR A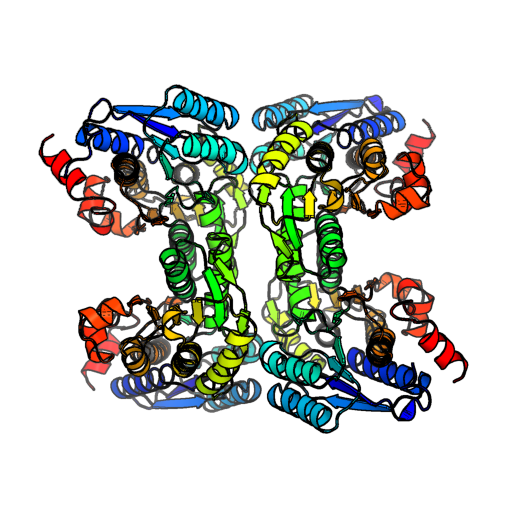 1 233 ? 57.302 12.677 37.077 1.00 25.85 252 THR A C 1
ATOM 1716 O O . THR A 1 233 ? 58.265 13.461 36.974 1.00 24.82 252 THR A O 1
ATOM 1720 N N . THR A 1 234 ? 57.314 11.655 37.931 1.00 37.26 253 THR A N 1
ATOM 1721 C CA . THR A 1 234 ? 58.483 11.372 38.775 1.00 28.91 253 THR A CA 1
ATOM 1722 C C . THR A 1 234 ? 59.723 11.058 37.955 1.00 35.57 253 THR A C 1
ATOM 1723 O O . THR A 1 234 ? 60.821 11.492 38.309 1.00 28.43 253 THR A O 1
ATOM 1727 N N . GLU A 1 235 ? 59.541 10.344 36.845 1.00 35.18 254 GLU A N 1
ATOM 1728 C CA . GLU A 1 235 ? 60.636 10.106 35.888 1.00 38.16 254 GLU A CA 1
ATOM 1729 C C . GLU A 1 235 ? 61.250 11.406 35.338 1.00 37.94 254 GLU A C 1
ATOM 1730 O O . GLU A 1 235 ? 62.478 11.543 35.272 1.00 32.14 254 GLU A O 1
ATOM 1736 N N . ASP A 1 236 ? 60.399 12.340 34.907 1.00 35.87 255 ASP A N 1
ATOM 1737 C CA . ASP A 1 236 ? 60.869 13.644 34.442 1.00 28.46 255 ASP A CA 1
ATOM 1738 C C . ASP A 1 236 ? 61.655 14.355 35.523 1.00 24.50 255 ASP A C 1
ATOM 1739 O O . ASP A 1 236 ? 62.713 14.898 35.243 1.00 25.52 255 ASP A O 1
ATOM 1744 N N . ILE A 1 237 ? 61.097 14.414 36.729 1.00 32.91 256 ILE A N 1
ATOM 1745 C CA . ILE A 1 237 ? 61.765 15.040 37.901 1.00 26.43 256 ILE A CA 1
ATOM 1746 C C . ILE A 1 237 ? 63.151 14.470 38.169 1.00 27.90 256 ILE A C 1
ATOM 1747 O O . ILE A 1 237 ? 64.126 15.237 38.326 1.00 26.98 256 ILE A O 1
ATOM 1752 N N . GLN A 1 238 ? 63.217 13.134 38.248 1.00 28.60 257 GLN A N 1
ATOM 1753 C CA . GLN A 1 238 ? 64.483 12.390 38.384 1.00 32.19 257 GLN A CA 1
ATOM 1754 C C . GLN A 1 238 ? 65.482 12.751 37.292 1.00 36.18 257 GLN A C 1
ATOM 1755 O O . GLN A 1 238 ? 66.692 12.897 37.545 1.00 29.66 257 GLN A O 1
ATOM 1761 N N . MET A 1 239 ? 64.995 12.836 36.057 1.00 26.74 258 MET A N 1
ATOM 1762 C CA . MET A 1 239 ? 65.883 13.250 34.992 1.00 30.98 258 MET A CA 1
ATOM 1763 C C . MET A 1 239 ? 66.288 14.732 35.066 1.00 31.15 258 MET A C 1
ATOM 1764 O O . MET A 1 239 ? 67.389 15.092 34.634 1.00 32.15 258 MET A O 1
ATOM 1769 N N . MET A 1 240 ? 65.418 15.582 35.619 1.00 28.33 259 MET A N 1
ATOM 1770 C CA . MET A 1 240 ? 65.682 17.037 35.671 1.00 33.00 259 MET A CA 1
ATOM 1771 C C . MET A 1 240 ? 66.759 17.325 36.693 1.00 28.53 259 MET A C 1
ATOM 1772 O O . MET A 1 240 ? 67.643 18.165 36.490 1.00 32.96 259 MET A O 1
ATOM 1777 N N . ILE A 1 241 ? 66.747 16.564 37.750 1.00 29.71 260 ILE A N 1
ATOM 1778 C CA . ILE A 1 241 ? 67.594 16.916 38.900 1.00 34.92 260 ILE A CA 1
ATOM 1779 C C . ILE A 1 241 ? 68.979 16.303 38.835 1.00 32.47 260 ILE A C 1
ATOM 1780 O O . ILE A 1 241 ? 69.845 16.638 39.611 1.00 38.85 260 ILE A O 1
ATOM 1785 N N . GLN A 1 242 ? 69.211 15.423 37.873 1.00 46.06 261 GLN A N 1
ATOM 1786 C CA . GLN A 1 242 ? 70.567 14.932 37.640 1.00 39.22 261 GLN A CA 1
ATOM 1787 C C . GLN A 1 242 ? 71.562 16.065 37.506 1.00 38.83 261 GLN A C 1
ATOM 1788 O O . GLN A 1 242 ? 71.240 17.143 36.972 1.00 37.41 261 GLN A O 1
ATOM 1794 N N . GLN A 1 243 ? 72.777 15.804 37.976 1.00 37.50 262 GLN A N 1
ATOM 1795 C CA . GLN A 1 243 ? 73.894 16.717 37.805 1.00 39.03 262 GLN A CA 1
ATOM 1796 C C . GLN A 1 243 ? 74.141 16.984 36.309 1.00 35.52 262 GLN A C 1
ATOM 1797 O O . GLN A 1 243 ? 74.152 16.069 35.486 1.00 34.73 262 GLN A O 1
ATOM 1803 N N . ASN A 1 244 ? 74.331 18.254 35.998 1.00 40.90 263 ASN A N 1
ATOM 1804 C CA . ASN A 1 244 ? 74.525 18.750 34.634 1.00 59.52 263 ASN A CA 1
ATOM 1805 C C . ASN A 1 244 ? 73.370 18.510 33.690 1.00 40.30 263 ASN A C 1
ATOM 1806 O O . ASN A 1 244 ? 73.549 18.602 32.479 1.00 40.65 263 ASN A O 1
ATOM 1811 N N . SER A 1 245 ? 72.186 18.205 34.215 1.00 36.73 264 SER A N 1
ATOM 1812 C CA . SER A 1 245 ? 71.046 18.044 33.331 1.00 33.54 264 SER A CA 1
ATOM 1813 C C . SER A 1 245 ? 70.891 19.317 32.513 1.00 42.31 264 SER A C 1
ATOM 1814 O O . SER A 1 245 ? 70.885 20.406 33.067 1.00 32.09 264 SER A O 1
ATOM 1817 N N . PRO A 1 246 ? 70.777 19.180 31.184 1.00 28.31 265 PRO A N 1
ATOM 1818 C CA . PRO A 1 246 ? 70.412 20.274 30.288 1.00 28.45 265 PRO A CA 1
ATOM 1819 C C . PRO A 1 246 ? 68.900 20.573 30.293 1.00 37.00 265 PRO A C 1
ATOM 1820 O O . PRO A 1 246 ? 68.445 21.479 29.548 1.00 27.43 265 PRO A O 1
ATOM 1824 N N . TRP A 1 247 ? 68.134 19.816 31.097 1.00 24.03 266 TRP A N 1
ATOM 1825 C CA . TRP A 1 247 ? 66.657 19.921 31.120 1.00 27.10 266 TRP A CA 1
ATOM 1826 C C . TRP A 1 247 ? 66.251 20.957 32.163 1.00 31.38 266 TRP A C 1
ATOM 1827 O O . TRP A 1 247 ? 66.261 20.678 33.347 1.00 27.67 266 TRP A O 1
ATOM 1838 N N . VAL A 1 248 ? 65.866 22.142 31.696 1.00 24.58 267 VAL A N 1
ATOM 1839 C CA . VAL A 1 248 ? 65.779 23.399 32.503 1.00 29.11 267 VAL A CA 1
ATOM 1840 C C . VAL A 1 248 ? 64.398 23.681 33.102 1.00 25.96 267 VAL A C 1
ATOM 1841 O O . VAL A 1 248 ? 64.268 24.291 34.172 1.00 25.90 267 VAL A O 1
ATOM 1845 N N . ALA A 1 249 ? 63.369 23.384 32.326 1.00 24.67 268 ALA A N 1
ATOM 1846 C CA . ALA A 1 249 ? 62.003 23.680 32.708 1.00 29.82 268 ALA A CA 1
ATOM 1847 C C . ALA A 1 249 ? 61.028 22.796 31.978 1.00 23.91 268 ALA A C 1
ATOM 1848 O O . ALA A 1 249 ? 61.291 22.327 30.836 1.00 20.64 268 ALA A O 1
ATOM 1850 N N . THR A 1 250 ? 59.934 22.519 32.673 1.00 21.18 269 THR A N 1
ATOM 1851 C CA . THR A 1 250 ? 58.785 21.875 32.087 1.00 20.50 269 THR A CA 1
ATOM 1852 C C . THR A 1 250 ? 57.492 22.618 32.545 1.00 22.58 269 THR A C 1
ATOM 1853 O O . THR A 1 250 ? 57.505 23.318 33.502 1.00 19.84 269 THR A O 1
ATOM 1857 N N . VAL A 1 251 ? 56.448 22.597 31.727 1.00 20.01 270 VAL A N 1
ATOM 1858 C CA . VAL A 1 251 ? 55.131 23.079 32.106 1.00 20.17 270 VAL A CA 1
ATOM 1859 C C . VAL A 1 251 ? 54.163 21.898 32.032 1.00 35.47 270 VAL A C 1
ATOM 1860 O O . VAL A 1 251 ? 54.118 21.181 31.032 1.00 17.49 270 VAL A O 1
ATOM 1864 N N . GLY A 1 252 ? 53.386 21.675 33.095 1.00 18.87 271 GLY A N 1
ATOM 1865 C CA . GLY A 1 252 ? 52.316 20.696 33.011 1.00 19.64 271 GLY A CA 1
ATOM 1866 C C . GLY A 1 252 ? 51.443 20.606 34.259 1.00 39.66 271 GLY A C 1
ATOM 1867 O O . GLY A 1 252 ? 51.442 21.514 35.106 1.00 19.51 271 GLY A O 1
ATOM 1868 N N . THR A 1 253 ? 50.720 19.486 34.336 1.00 31.56 272 THR A N 1
ATOM 1869 C CA . THR A 1 253 ? 49.726 19.200 35.374 1.00 22.84 272 THR A CA 1
ATOM 1870 C C . THR A 1 253 ? 50.058 17.824 36.023 1.00 29.18 272 THR A C 1
ATOM 1871 O O . THR A 1 253 ? 50.937 17.069 35.552 1.00 22.95 272 THR A O 1
ATOM 1875 N N . ASP A 1 254 ? 49.365 17.499 37.120 1.00 24.59 273 ASP A N 1
ATOM 1876 C CA . ASP A 1 254 ? 49.359 16.133 37.638 1.00 23.65 273 ASP A CA 1
ATOM 1877 C C . ASP A 1 254 ? 48.402 15.295 36.765 1.00 21.84 273 ASP A C 1
ATOM 1878 O O . ASP A 1 254 ? 47.200 15.414 36.947 1.00 24.26 273 ASP A O 1
ATOM 1883 N N . SER A 1 255 ? 48.915 14.482 35.813 1.00 26.71 274 SER A N 1
ATOM 1884 C CA . SER A 1 255 ? 48.041 13.661 34.961 1.00 22.26 274 SER A CA 1
ATOM 1885 C C . SER A 1 255 ? 47.190 12.671 35.757 1.00 22.78 274 SER A C 1
ATOM 1886 O O . SER A 1 255 ? 46.124 12.266 35.294 1.00 27.19 274 SER A O 1
ATOM 1889 N N . TYR A 1 256 ? 47.703 12.197 36.883 1.00 23.13 275 TYR A N 1
ATOM 1890 C CA . TYR A 1 256 ? 46.878 11.419 37.835 1.00 27.60 275 TYR A CA 1
ATOM 1891 C C . TYR A 1 256 ? 45.538 12.107 38.131 1.00 23.93 275 TYR A C 1
ATOM 1892 O O . TYR A 1 256 ? 44.491 11.495 38.012 1.00 24.20 275 TYR A O 1
ATOM 1901 N N . ALA A 1 257 ? 45.566 13.393 38.471 1.00 23.80 276 ALA A N 1
ATOM 1902 C CA . ALA A 1 257 ? 44.358 14.148 38.835 1.00 24.10 276 ALA A CA 1
ATOM 1903 C C . ALA A 1 257 ? 43.524 14.453 37.595 1.00 27.26 276 ALA A C 1
ATOM 1904 O O . ALA A 1 257 ? 42.308 14.568 37.634 1.00 26.53 276 ALA A O 1
ATOM 1906 N N . VAL A 1 258 ? 44.196 14.522 36.468 1.00 23.00 277 VAL A N 1
ATOM 1907 C CA . VAL A 1 258 ? 43.484 14.709 35.193 1.00 21.52 277 VAL A CA 1
ATOM 1908 C C . VAL A 1 258 ? 42.624 13.462 34.845 1.00 21.21 277 VAL A C 1
ATOM 1909 O O . VAL A 1 258 ? 41.467 13.594 34.481 1.00 28.62 277 VAL A O 1
ATOM 1913 N N . GLY A 1 259 ? 43.187 12.255 34.964 1.00 21.42 278 GLY A N 1
ATOM 1914 C CA . GLY A 1 259 ? 42.448 11.021 34.774 1.00 21.95 278 GLY A CA 1
ATOM 1915 C C . GLY A 1 259 ? 41.310 10.855 35.771 1.00 26.29 278 GLY A C 1
ATOM 1916 O O . GLY A 1 259 ? 40.244 10.385 35.393 1.00 26.40 278 GLY A O 1
ATOM 1917 N N . ARG A 1 260 ? 41.522 11.230 37.035 1.00 23.98 279 ARG A N 1
ATOM 1918 C CA . ARG A 1 260 ? 40.383 11.239 37.989 1.00 28.20 279 ARG A CA 1
ATOM 1919 C C . ARG A 1 260 ? 39.283 12.138 37.458 1.00 26.08 279 ARG A C 1
ATOM 1920 O O . ARG A 1 260 ? 38.127 11.739 37.390 1.00 26.33 279 ARG A O 1
ATOM 1928 N N . LEU A 1 261 ? 39.648 13.345 37.042 1.00 25.43 280 LEU A N 1
ATOM 1929 C CA . LEU A 1 261 ? 38.649 14.329 36.615 1.00 27.84 280 LEU A CA 1
ATOM 1930 C C . LEU A 1 261 ? 37.830 13.739 35.479 1.00 23.38 280 LEU A C 1
ATOM 1931 O O . LEU A 1 261 ? 36.604 13.876 35.434 1.00 23.34 280 LEU A O 1
ATOM 1936 N N . ALA A 1 262 ? 38.543 13.118 34.533 1.00 27.76 281 ALA A N 1
ATOM 1937 C CA . ALA A 1 262 ? 37.881 12.501 33.375 1.00 23.22 281 ALA A CA 1
ATOM 1938 C C . ALA A 1 262 ? 36.750 11.579 33.823 1.00 38.71 281 ALA A C 1
ATOM 1939 O O . ALA A 1 262 ? 35.644 11.653 33.292 1.00 30.19 281 ALA A O 1
ATOM 1941 N N . VAL A 1 263 ? 37.019 10.745 34.830 1.00 28.00 282 VAL A N 1
ATOM 1942 C CA . VAL A 1 263 ? 36.061 9.759 35.273 1.00 27.81 282 VAL A CA 1
ATOM 1943 C C . VAL A 1 263 ? 34.932 10.439 36.062 1.00 27.83 282 VAL A C 1
ATOM 1944 O O . VAL A 1 263 ? 33.771 10.080 35.865 1.00 26.72 282 VAL A O 1
ATOM 1948 N N . ARG A 1 264 ? 35.275 11.435 36.889 1.00 29.76 283 ARG A N 1
ATOM 1949 C CA . ARG A 1 264 ? 34.273 12.245 37.627 1.00 29.83 283 ARG A CA 1
ATOM 1950 C C . ARG A 1 264 ? 33.301 12.958 36.734 1.00 36.24 283 ARG A C 1
ATOM 1951 O O . ARG A 1 264 ? 32.125 13.060 37.055 1.00 32.29 283 ARG A O 1
ATOM 1959 N N . ALA A 1 265 ? 33.824 13.514 35.641 1.00 25.40 284 ALA A N 1
ATOM 1960 C CA . ALA A 1 265 ? 33.017 14.231 34.687 1.00 25.93 284 ALA A CA 1
ATOM 1961 C C . ALA A 1 265 ? 32.020 13.253 34.076 1.00 26.04 284 ALA A C 1
ATOM 1962 O O . ALA A 1 265 ? 30.827 13.537 33.966 1.00 25.64 284 ALA A O 1
ATOM 1964 N N . ALA A 1 266 ? 32.532 12.108 33.648 1.00 24.72 285 ALA A N 1
ATOM 1965 C CA . ALA A 1 266 ? 31.701 11.086 33.060 1.00 25.26 285 ALA A CA 1
ATOM 1966 C C . ALA A 1 266 ? 30.625 10.638 34.021 1.00 27.65 285 ALA A C 1
ATOM 1967 O O . ALA A 1 266 ? 29.452 10.497 33.664 1.00 29.71 285 ALA A O 1
ATOM 1969 N N . ALA A 1 267 ? 31.010 10.414 35.262 1.00 32.77 286 ALA A N 1
ATOM 1970 C CA . ALA A 1 267 ? 30.018 9.981 36.250 1.00 34.89 286 ALA A CA 1
ATOM 1971 C C . ALA A 1 267 ? 28.934 11.046 36.480 1.00 34.80 286 ALA A C 1
ATOM 1972 O O . ALA A 1 267 ? 27.759 10.706 36.614 1.00 33.76 286 ALA A O 1
ATOM 1974 N N . ALA A 1 268 ? 29.344 12.320 36.506 1.00 44.85 287 ALA A N 1
ATOM 1975 C CA . ALA A 1 268 ? 28.445 13.473 36.699 1.00 44.38 287 ALA A CA 1
ATOM 1976 C C . ALA A 1 268 ? 27.368 13.569 35.616 1.00 34.83 287 ALA A C 1
ATOM 1977 O O . ALA A 1 268 ? 26.189 13.777 35.914 1.00 36.50 287 ALA A O 1
ATOM 1979 N N . LEU A 1 269 ? 27.783 13.411 34.360 1.00 33.29 288 LEU A N 1
ATOM 1980 C CA . LEU A 1 269 ? 26.855 13.354 33.222 1.00 31.26 288 LEU A CA 1
ATOM 1981 C C . LEU A 1 269 ? 25.868 12.203 33.387 1.00 33.62 288 LEU A C 1
ATOM 1982 O O . LEU A 1 269 ? 24.668 12.374 33.159 1.00 31.61 288 LEU A O 1
ATOM 1987 N N . VAL A 1 270 ? 26.370 11.038 33.792 1.00 32.42 289 VAL A N 1
ATOM 1988 C CA . VAL A 1 270 ? 25.502 9.868 33.982 1.00 35.28 289 VAL A CA 1
ATOM 1989 C C . VAL A 1 270 ? 24.439 10.220 35.045 1.00 34.83 289 VAL A C 1
ATOM 1990 O O . VAL A 1 270 ? 23.247 9.952 34.863 1.00 33.80 289 VAL A O 1
ATOM 1994 N N . GLY A 1 271 ? 24.877 10.895 36.107 1.00 34.36 290 GLY A N 1
ATOM 1995 C CA . GLY A 1 271 ? 23.966 11.367 37.151 1.00 37.07 290 GLY A CA 1
ATOM 1996 C C . GLY A 1 271 ? 23.034 12.486 36.717 1.00 40.59 290 GLY A C 1
ATOM 1997 O O . GLY A 1 271 ? 22.297 13.017 37.537 1.00 45.60 290 GLY A O 1
ATOM 1998 N N . GLY A 1 272 ? 23.074 12.861 35.439 1.00 43.46 291 GLY A N 1
ATOM 1999 C CA . GLY A 1 272 ? 22.220 13.919 34.899 1.00 43.00 291 GLY A CA 1
ATOM 2000 C C . GLY A 1 272 ? 22.747 15.328 35.111 1.00 35.54 291 GLY A C 1
ATOM 2001 O O . GLY A 1 272 ? 22.009 16.289 34.933 1.00 38.94 291 GLY A O 1
ATOM 2002 N N . GLU A 1 273 ? 24.007 15.472 35.514 1.00 34.55 292 GLU A N 1
ATOM 2003 C CA . GLU A 1 273 ? 24.575 16.792 35.722 1.00 33.94 292 GLU A CA 1
ATOM 2004 C C . GLU A 1 273 ? 24.954 17.432 34.388 1.00 39.73 292 GLU A C 1
ATOM 2005 O O . GLU A 1 273 ? 25.328 16.742 33.419 1.00 37.92 292 GLU A O 1
ATOM 2011 N N . LYS A 1 274 ? 24.813 18.755 34.370 1.00 42.78 293 LYS A N 1
ATOM 2012 C CA . LYS A 1 274 ? 25.119 19.596 33.231 1.00 53.51 293 LYS A CA 1
ATOM 2013 C C . LYS A 1 274 ? 26.464 20.223 33.571 1.00 41.36 293 LYS A C 1
ATOM 2014 O O . LYS A 1 274 ? 26.582 20.928 34.562 1.00 37.72 293 LYS A O 1
ATOM 2016 N N . LEU A 1 275 ? 27.469 19.953 32.744 1.00 40.80 294 LEU A N 1
ATOM 2017 C CA . LEU A 1 275 ? 28.834 20.381 33.019 1.00 37.11 294 LEU A CA 1
ATOM 2018 C C . LEU A 1 275 ? 29.216 21.588 32.164 1.00 32.86 294 LEU A C 1
ATOM 2019 O O . LEU A 1 275 ? 28.627 21.804 31.103 1.00 29.69 294 LEU A O 1
ATOM 2024 N N . PRO A 1 276 ? 30.220 22.364 32.606 1.00 32.45 295 PRO A N 1
ATOM 2025 C CA . PRO A 1 276 ? 30.762 23.336 31.661 1.00 25.69 295 PRO A CA 1
ATOM 2026 C C . PRO A 1 276 ? 31.248 22.670 30.365 1.00 35.52 295 PRO A C 1
ATOM 2027 O O . PRO A 1 276 ? 31.654 21.506 30.337 1.00 23.10 295 PRO A O 1
ATOM 2031 N N . LYS A 1 277 ? 31.171 23.403 29.279 1.00 22.23 296 LYS A N 1
ATOM 2032 C CA . LYS A 1 277 ? 31.725 22.908 28.027 1.00 22.62 296 LYS A CA 1
ATOM 2033 C C . LYS A 1 277 ? 33.242 22.724 28.103 1.00 24.10 296 LYS A C 1
ATOM 2034 O O . LYS A 1 277 ? 33.799 21.807 27.478 1.00 26.61 296 LYS A O 1
ATOM 2040 N N . TYR A 1 278 ? 33.941 23.636 28.780 1.00 23.39 297 TYR A N 1
ATOM 2041 C CA . TYR A 1 278 ? 35.393 23.547 28.856 1.00 24.08 297 TYR A CA 1
ATOM 2042 C C . TYR A 1 278 ? 35.844 23.363 30.310 1.00 22.42 297 TYR A C 1
ATOM 2043 O O . TYR A 1 278 ? 35.535 24.184 31.151 1.00 28.58 297 TYR A O 1
ATOM 2052 N N . LEU A 1 279 ? 36.533 22.240 30.549 1.00 21.11 298 LEU A N 1
ATOM 2053 C CA . LEU A 1 279 ? 37.158 21.895 31.811 1.00 25.72 298 LEU A CA 1
ATOM 2054 C C . LEU A 1 279 ? 38.686 21.987 31.639 1.00 21.17 298 LEU A C 1
ATOM 2055 O O . LEU A 1 279 ? 39.410 21.038 31.217 1.00 21.94 298 LEU A O 1
ATOM 2060 N N . LEU A 1 280 ? 39.175 23.187 31.931 1.00 23.64 299 LEU A N 1
ATOM 2061 C CA . LEU A 1 280 ? 40.593 23.528 31.797 1.00 21.21 299 LEU A CA 1
ATOM 2062 C C . LEU A 1 280 ? 41.381 23.244 33.082 1.00 30.15 299 LEU A C 1
ATOM 2063 O O . LEU A 1 280 ? 41.245 23.985 34.054 1.00 25.99 299 LEU A O 1
ATOM 2068 N N . VAL A 1 281 ? 42.192 22.190 33.084 1.00 26.37 300 VAL A N 1
ATOM 2069 C CA . VAL A 1 281 ? 43.142 21.911 34.223 1.00 23.20 300 VAL A CA 1
ATOM 2070 C C . VAL A 1 281 ? 44.345 22.858 34.077 1.00 30.56 300 VAL A C 1
ATOM 2071 O O . VAL A 1 281 ? 44.986 22.938 33.015 1.00 23.66 300 VAL A O 1
ATOM 2075 N N . GLU A 1 282 ? 44.679 23.537 35.151 1.00 20.13 301 GLU A N 1
ATOM 2076 C CA . GLU A 1 282 ? 45.562 24.682 35.098 1.00 21.39 301 GLU A CA 1
ATOM 2077 C C . GLU A 1 282 ? 47.026 24.230 35.193 1.00 21.54 301 GLU A C 1
ATOM 2078 O O . GLU A 1 282 ? 47.435 23.657 36.210 1.00 24.65 301 GLU A O 1
ATOM 2084 N N . PRO A 1 283 ? 47.847 24.526 34.191 1.00 18.90 302 PRO A N 1
ATOM 2085 C CA . PRO A 1 283 ? 49.204 24.030 34.136 1.00 18.73 302 PRO A CA 1
ATOM 2086 C C . PRO A 1 283 ? 50.177 24.927 34.844 1.00 21.21 302 PRO A C 1
ATOM 2087 O O . PRO A 1 283 ? 49.946 26.123 34.951 1.00 23.91 302 PRO A O 1
ATOM 2091 N N . GLN A 1 284 ? 51.273 24.347 35.327 1.00 22.57 303 GLN A N 1
ATOM 2092 C CA . GLN A 1 284 ? 52.237 25.075 36.127 1.00 22.53 303 GLN A CA 1
ATOM 2093 C C . GLN A 1 284 ? 53.621 25.006 35.539 1.00 20.33 303 GLN A C 1
ATOM 2094 O O . GLN A 1 284 ? 54.038 23.970 35.102 1.00 20.13 303 GLN A O 1
ATOM 2100 N N . LEU A 1 285 ? 54.346 26.107 35.609 1.00 21.19 304 LEU A N 1
ATOM 2101 C CA . LEU A 1 285 ? 55.777 26.164 35.302 1.00 22.83 304 LEU A CA 1
ATOM 2102 C C . LEU A 1 285 ? 56.566 25.512 36.433 1.00 25.87 304 LEU A C 1
ATOM 2103 O O . LEU A 1 285 ? 56.363 25.863 37.581 1.00 25.44 304 LEU A O 1
ATOM 2108 N N . ILE A 1 286 ? 57.412 24.530 36.100 1.00 37.04 305 ILE A N 1
ATOM 2109 C CA . ILE A 1 286 ? 58.265 23.808 37.076 1.00 30.13 305 ILE A CA 1
ATOM 2110 C C . ILE A 1 286 ? 59.691 23.889 36.518 1.00 33.50 305 ILE A C 1
ATOM 2111 O O . ILE A 1 286 ? 59.987 23.303 35.451 1.00 30.23 305 ILE A O 1
ATOM 2116 N N . THR A 1 287 ? 60.563 24.642 37.184 1.00 27.89 306 THR A N 1
ATOM 2117 C CA . THR A 1 287 ? 61.950 24.822 36.711 1.00 26.75 306 THR A CA 1
ATOM 2118 C C . THR A 1 287 ? 62.857 23.820 37.403 1.00 33.08 306 THR A C 1
ATOM 2119 O O . THR A 1 287 ? 62.602 23.418 38.546 1.00 26.86 306 THR A O 1
ATOM 2123 N N . ARG A 1 288 ? 63.940 23.429 36.729 1.00 32.69 307 ARG A N 1
ATOM 2124 C CA . ARG A 1 288 ? 64.977 22.620 37.404 1.00 34.60 307 ARG A CA 1
ATOM 2125 C C . ARG A 1 288 ? 65.398 23.243 38.724 1.00 31.18 307 ARG A C 1
ATOM 2126 O O . ARG A 1 288 ? 65.619 22.544 39.746 1.00 36.55 307 ARG A O 1
ATOM 2134 N N . GLN A 1 289 ? 65.547 24.560 38.708 1.00 36.59 308 GLN A N 1
ATOM 2135 C CA . GLN A 1 289 ? 66.047 25.288 39.880 1.00 33.88 308 GLN A CA 1
ATOM 2136 C C . GLN A 1 289 ? 65.083 25.179 41.043 1.00 36.55 308 GLN A C 1
ATOM 2137 O O . GLN A 1 289 ? 65.498 24.980 42.215 1.00 35.58 308 GLN A O 1
ATOM 2143 N N . PHE A 1 290 ? 63.798 25.322 40.743 1.00 32.98 309 PHE A N 1
ATOM 2144 C CA . PHE A 1 290 ? 62.779 25.116 41.765 1.00 36.38 309 PHE A CA 1
ATOM 2145 C C . PHE A 1 290 ? 62.877 23.703 42.373 1.00 43.56 309 PHE A C 1
ATOM 2146 O O . PHE A 1 290 ? 62.860 23.547 43.606 1.00 38.37 309 PHE A O 1
ATOM 2154 N N . LEU A 1 291 ? 62.990 22.676 41.529 1.00 37.23 310 LEU A N 1
ATOM 2155 C CA . LEU A 1 291 ? 63.113 21.309 42.066 1.00 36.81 310 LEU A CA 1
ATOM 2156 C C . LEU A 1 291 ? 64.376 21.167 42.936 1.00 36.27 310 LEU A C 1
ATOM 2157 O O . LEU A 1 291 ? 64.302 20.707 44.072 1.00 52.70 310 LEU A O 1
ATOM 2162 N N . VAL A 1 292 ? 65.521 21.589 42.402 1.00 42.50 311 VAL A N 1
ATOM 2163 C CA . VAL A 1 292 ? 66.804 21.463 43.096 1.00 48.44 311 VAL A CA 1
ATOM 2164 C C . VAL A 1 292 ? 66.815 22.214 44.430 1.00 44.03 311 VAL A C 1
ATOM 2165 O O . VAL A 1 292 ? 67.217 21.642 45.436 1.00 53.98 311 VAL A O 1
ATOM 2169 N N . ASP A 1 293 ? 66.359 23.472 44.435 1.00 39.62 312 ASP A N 1
ATOM 2170 C CA . ASP A 1 293 ? 66.313 24.297 45.666 1.00 53.04 312 ASP A CA 1
ATOM 2171 C C . ASP A 1 293 ? 65.438 23.676 46.750 1.00 42.14 312 ASP A C 1
ATOM 2172 O O . ASP A 1 293 ? 65.712 23.834 47.927 1.00 51.16 312 ASP A O 1
ATOM 2177 N N . ASN A 1 294 ? 64.408 22.950 46.334 1.00 43.92 313 ASN A N 1
ATOM 2178 C CA . ASN A 1 294 ? 63.424 22.378 47.232 1.00 45.17 313 ASN A CA 1
ATOM 2179 C C . ASN A 1 294 ? 63.618 20.877 47.487 1.00 60.11 313 ASN A C 1
ATOM 2180 O O . ASN A 1 294 ? 62.821 20.276 48.216 1.00 54.97 313 ASN A O 1
ATOM 2185 N N . ASN A 1 295 ? 64.663 20.271 46.903 1.00 42.50 314 ASN A N 1
ATOM 2186 C CA . ASN A 1 295 ? 64.984 18.852 47.136 1.00 40.81 314 ASN A CA 1
ATOM 2187 C C . ASN A 1 295 ? 63.815 17.932 46.780 1.00 38.47 314 ASN A C 1
ATOM 2188 O O . ASN A 1 295 ? 63.609 16.885 47.366 1.00 38.94 314 ASN A O 1
ATOM 2193 N N . ILE A 1 296 ? 63.039 18.344 45.789 1.00 38.34 315 ILE A N 1
ATOM 2194 C CA . ILE A 1 296 ? 61.936 17.550 45.267 1.00 38.34 315 ILE A CA 1
ATOM 2195 C C . ILE A 1 296 ? 62.474 16.425 44.388 1.00 56.77 315 ILE A C 1
ATOM 2196 O O . ILE A 1 296 ? 63.197 16.679 43.394 1.00 38.97 315 ILE A O 1
ATOM 2201 N N . THR A 1 297 ? 62.070 15.202 44.731 1.00 38.01 316 THR A N 1
ATOM 2202 C CA . THR A 1 297 ? 62.496 13.983 44.030 1.00 40.82 316 THR A CA 1
ATOM 2203 C C . THR A 1 297 ? 61.357 13.152 43.405 1.00 35.99 316 THR A C 1
ATOM 2204 O O . THR A 1 297 ? 61.618 12.208 42.682 1.00 40.23 316 THR A O 1
ATOM 2208 N N . ASN A 1 298 ? 60.107 13.467 43.709 1.00 37.55 317 ASN A N 1
ATOM 2209 C CA . ASN A 1 298 ? 58.976 12.761 43.109 1.00 35.08 317 ASN A CA 1
ATOM 2210 C C . ASN A 1 298 ? 57.735 13.650 43.080 1.00 33.37 317 ASN A C 1
ATOM 2211 O O . ASN A 1 298 ? 57.761 14.770 43.599 1.00 35.30 317 ASN A O 1
ATOM 2216 N N . MET A 1 299 ? 56.653 13.157 42.489 1.00 35.08 318 MET A N 1
ATOM 2217 C CA . MET A 1 299 ? 55.424 13.954 42.375 1.00 46.63 318 MET A CA 1
ATOM 2218 C C . MET A 1 299 ? 54.760 14.227 43.765 1.00 31.33 318 MET A C 1
ATOM 2219 O O . MET A 1 299 ? 54.163 15.279 44.008 1.00 30.48 318 MET A O 1
ATOM 2224 N N . ASP A 1 300 ? 54.846 13.302 44.692 1.00 40.72 319 ASP A N 1
ATOM 2225 C CA . ASP A 1 300 ? 54.228 13.581 46.020 1.00 34.93 319 ASP A CA 1
ATOM 2226 C C . ASP A 1 300 ? 54.792 14.880 46.564 1.00 34.63 319 ASP A C 1
ATOM 2227 O O . ASP A 1 300 ? 54.077 15.844 46.764 1.00 34.56 319 ASP A O 1
ATOM 2232 N N . GLU A 1 301 ? 56.109 14.908 46.645 1.00 35.09 320 GLU A N 1
ATOM 2233 C CA . GLU A 1 301 ? 56.907 16.076 47.018 1.00 35.66 320 GLU A CA 1
ATOM 2234 C C . GLU A 1 301 ? 56.648 17.298 46.198 1.00 34.03 320 GLU A C 1
ATOM 2235 O O . GLU A 1 301 ? 56.522 18.390 46.721 1.00 34.70 320 GLU A O 1
ATOM 2241 N N . LEU A 1 302 ? 56.530 17.137 44.877 1.00 31.96 321 LEU A N 1
ATOM 2242 C CA . LEU A 1 302 ? 56.200 18.283 44.088 1.00 30.54 321 LEU A CA 1
ATOM 2243 C C . LEU A 1 302 ? 54.799 18.822 44.395 1.00 30.60 321 LEU A C 1
ATOM 2244 O O . LEU A 1 302 ? 54.633 20.027 44.486 1.00 30.63 321 LEU A O 1
ATOM 2249 N N . VAL A 1 303 ? 53.781 17.989 44.484 1.00 30.60 322 VAL A N 1
ATOM 2250 C CA . VAL A 1 303 ? 52.443 18.542 44.673 1.00 30.60 322 VAL A CA 1
ATOM 2251 C C . VAL A 1 303 ? 52.321 19.105 46.094 1.00 34.19 322 VAL A C 1
ATOM 2252 O O . VAL A 1 303 ? 51.447 19.917 46.407 1.00 38.38 322 VAL A O 1
ATOM 2256 N N . LYS A 1 304 ? 53.224 18.684 46.953 1.00 35.02 323 LYS A N 1
ATOM 2257 C CA . LYS A 1 304 ? 53.248 19.259 48.304 1.00 39.70 323 LYS A CA 1
ATOM 2258 C C . LYS A 1 304 ? 53.859 20.677 48.233 1.00 59.36 323 LYS A C 1
ATOM 2259 O O . LYS A 1 304 ? 53.388 21.611 48.904 1.00 46.45 323 LYS A O 1
ATOM 2265 N N . ALA A 1 305 ? 54.912 20.825 47.419 1.00 60.62 324 ALA A N 1
ATOM 2266 C CA . ALA A 1 305 ? 55.649 22.086 47.330 1.00 55.99 324 ALA A CA 1
ATOM 2267 C C . ALA A 1 305 ? 54.956 23.115 46.427 1.00 38.55 324 ALA A C 1
ATOM 2268 O O . ALA A 1 305 ? 55.086 24.316 46.681 1.00 42.12 324 ALA A O 1
ATOM 2270 N N . LEU A 1 306 ? 54.284 22.660 45.366 1.00 53.61 325 LEU A N 1
ATOM 2271 C CA . LEU A 1 306 ? 53.470 23.534 44.478 1.00 34.09 325 LEU A CA 1
ATOM 2272 C C . LEU A 1 306 ? 52.027 23.069 44.569 1.00 34.47 325 LEU A C 1
ATOM 2273 O O . LEU A 1 306 ? 51.593 22.252 43.774 1.00 30.15 325 LEU A O 1
ATOM 2278 N N . PRO A 1 307 ? 51.289 23.535 45.599 1.00 41.76 326 PRO A N 1
ATOM 2279 C CA . PRO A 1 307 ? 49.931 23.026 45.831 1.00 36.38 326 PRO A CA 1
ATOM 2280 C C . PRO A 1 307 ? 48.925 23.361 44.718 1.00 45.06 326 PRO A C 1
ATOM 2281 O O . PRO A 1 307 ? 47.897 22.694 44.586 1.00 45.05 326 PRO A O 1
ATOM 2285 N N . ALA A 1 308 ? 49.241 24.347 43.887 1.00 43.93 327 ALA A N 1
ATOM 2286 C CA . ALA A 1 308 ? 48.423 24.616 42.714 1.00 31.80 327 ALA A CA 1
ATOM 2287 C C . ALA A 1 308 ? 48.305 23.382 41.789 1.00 32.08 327 ALA A C 1
ATOM 2288 O O . ALA A 1 308 ? 47.444 23.344 40.912 1.00 36.42 327 ALA A O 1
ATOM 2290 N N . LEU A 1 309 ? 49.211 22.426 41.914 1.00 30.22 328 LEU A N 1
ATOM 2291 C CA . LEU A 1 309 ? 49.093 21.120 41.258 1.00 28.05 328 LEU A CA 1
ATOM 2292 C C . LEU A 1 309 ? 48.046 20.178 41.816 1.00 30.30 328 LEU A C 1
ATOM 2293 O O . LEU A 1 309 ? 47.572 19.294 41.138 1.00 27.47 328 LEU A O 1
ATOM 2298 N N . GLY A 1 310 ? 47.763 20.306 43.104 1.00 35.98 329 GLY A N 1
ATOM 2299 C CA . GLY A 1 310 ? 46.935 19.336 43.780 1.00 60.04 329 GLY A CA 1
ATOM 2300 C C . GLY A 1 310 ? 45.504 19.747 44.000 1.00 44.03 329 GLY A C 1
ATOM 2301 O O . GLY A 1 310 ? 44.819 19.182 44.842 1.00 68.93 329 GLY A O 1
ATOM 2302 N N . GLU A 1 311 ? 45.069 20.768 43.280 1.00 65.91 330 GLU A N 1
ATOM 2303 C CA . GLU A 1 311 ? 43.761 21.353 43.505 1.00 103.13 330 GLU A CA 1
ATOM 2304 C C . GLU A 1 311 ? 42.568 20.432 43.256 1.00 60.26 330 GLU A C 1
ATOM 2305 O O . GLU A 1 311 ? 42.516 19.656 42.309 1.00 60.02 330 GLU A O 1
ATOM 2311 N N . SER A 1 312 ? 41.604 20.552 44.150 1.00 59.17 331 SER A N 1
ATOM 2312 C CA . SER A 1 312 ? 40.417 19.711 44.167 1.00 141.13 331 SER A CA 1
ATOM 2313 C C . SER A 1 312 ? 39.510 19.849 42.953 1.00 99.25 331 SER A C 1
ATOM 2314 O O . SER A 1 312 ? 39.008 18.871 42.410 1.00 45.64 331 SER A O 1
ATOM 2317 N N . ASN A 1 313 ? 39.371 21.088 42.519 1.00 40.64 332 ASN A N 1
ATOM 2318 C CA . ASN A 1 313 ? 38.174 21.866 42.402 1.00 43.30 332 ASN A CA 1
ATOM 2319 C C . ASN A 1 313 ? 37.072 21.391 41.475 1.00 41.35 332 ASN A C 1
ATOM 2320 O O . ASN A 1 313 ? 35.906 21.491 41.804 1.00 55.28 332 ASN A O 1
ATOM 2322 N N . LEU A 1 314 ? 37.433 20.915 40.290 1.00 30.93 333 LEU A N 1
ATOM 2323 C CA . LEU A 1 314 ? 36.443 20.672 39.267 1.00 33.09 333 LEU A CA 1
ATOM 2324 C C . LEU A 1 314 ? 35.518 19.484 39.475 1.00 28.98 333 LEU A C 1
ATOM 2325 O O . LEU A 1 314 ? 35.943 18.408 39.834 1.00 29.58 333 LEU A O 1
ATOM 2330 N N . VAL A 1 315 ? 34.246 19.711 39.191 1.00 33.77 334 VAL A N 1
ATOM 2331 C CA . VAL A 1 315 ? 33.245 18.671 39.060 1.00 31.52 334 VAL A CA 1
ATOM 2332 C C . VAL A 1 315 ? 33.168 17.817 40.319 1.00 53.15 334 VAL A C 1
ATOM 2333 O O . VAL A 1 315 ? 33.530 16.636 40.310 1.00 31.66 334 VAL A O 1
ATOM 2337 N N . TRP A 1 316 ? 32.715 18.431 41.406 1.00 34.91 335 TRP A N 1
ATOM 2338 C CA . TRP A 1 316 ? 32.364 17.697 42.606 1.00 43.98 335 TRP A CA 1
ATOM 2339 C C . TRP A 1 316 ? 30.952 18.092 42.994 1.00 54.56 335 TRP A C 1
ATOM 2340 O O . TRP A 1 316 ? 30.763 18.886 43.915 1.00 55.45 335 TRP A O 1
ATOM 2351 N N . PRO A 1 317 ? 29.954 17.570 42.266 1.00 40.87 336 PRO A N 1
ATOM 2352 C CA . PRO A 1 317 ? 28.586 17.781 42.680 1.00 39.93 336 PRO A CA 1
ATOM 2353 C C . PRO A 1 317 ? 28.428 17.297 44.120 1.00 42.82 336 PRO A C 1
ATOM 2354 O O . PRO A 1 317 ? 29.285 16.570 44.624 1.00 45.71 336 PRO A O 1
ATOM 2358 N N . GLU A 1 318 ? 27.370 17.712 44.781 1.00 52.68 337 GLU A N 1
ATOM 2359 C CA . GLU A 1 318 ? 27.204 17.299 46.168 1.00 44.13 337 GLU A CA 1
ATOM 2360 C C . GLU A 1 318 ? 26.984 15.796 46.267 1.00 45.79 337 GLU A C 1
ATOM 2361 O O . GLU A 1 318 ? 27.677 15.118 47.037 1.00 48.21 337 GLU A O 1
ATOM 2367 N N . TRP A 1 319 ? 26.052 15.262 45.473 1.00 50.11 338 TRP A N 1
ATOM 2368 C CA . TRP A 1 319 ? 25.703 13.834 45.554 1.00 44.79 338 TRP A CA 1
ATOM 2369 C C . TRP A 1 319 ? 26.924 12.931 45.368 1.00 44.47 338 TRP A C 1
ATOM 2370 O O . TRP A 1 319 ? 27.063 11.916 46.077 1.00 43.11 338 TRP A O 1
ATOM 2381 N N . LEU A 1 320 ? 27.816 13.323 44.445 1.00 41.28 339 LEU A N 1
ATOM 2382 C CA . LEU A 1 320 ? 28.964 12.525 44.079 1.00 40.84 339 LEU A CA 1
ATOM 2383 C C . LEU A 1 320 ? 30.034 12.635 45.154 1.00 40.02 339 LEU A C 1
ATOM 2384 O O . LEU A 1 320 ? 30.650 11.637 45.546 1.00 39.05 339 LEU A O 1
ATOM 2389 N N . LYS A 1 321 ? 30.295 13.857 45.595 1.00 40.31 340 LYS A N 1
ATOM 2390 C CA . LYS A 1 321 ? 31.187 14.077 46.732 1.00 47.74 340 LYS A CA 1
ATOM 2391 C C . LYS A 1 321 ? 30.661 13.250 47.917 1.00 47.07 340 LYS A C 1
ATOM 2392 O O . LYS A 1 321 ? 31.416 12.493 48.539 1.00 53.56 340 LYS A O 1
ATOM 2398 N N . ALA A 1 322 ? 29.366 13.362 48.208 1.00 57.28 341 ALA A N 1
ATOM 2399 C CA . ALA A 1 322 ? 28.773 12.581 49.322 1.00 62.43 341 ALA A CA 1
ATOM 2400 C C . ALA A 1 322 ? 29.018 11.072 49.107 1.00 77.86 341 ALA A C 1
ATOM 2401 O O . ALA A 1 322 ? 29.411 10.373 50.031 1.00 47.93 341 ALA A O 1
ATOM 2403 N N . LEU A 1 323 ? 28.831 10.601 47.870 1.00 49.98 342 LEU A N 1
ATOM 2404 C CA . LEU A 1 323 ? 29.054 9.198 47.506 1.00 50.97 342 LEU A CA 1
ATOM 2405 C C . LEU A 1 323 ? 30.495 8.704 47.775 1.00 49.06 342 LEU A C 1
ATOM 2406 O O . LEU A 1 323 ? 30.690 7.615 48.315 1.00 45.89 342 LEU A O 1
ATOM 2411 N N . THR A 1 324 ? 31.501 9.477 47.376 1.00 46.31 343 THR A N 1
ATOM 2412 C CA . THR A 1 324 ? 32.902 9.076 47.629 1.00 51.24 343 THR A CA 1
ATOM 2413 C C . THR A 1 324 ? 33.171 8.958 49.131 1.00 56.86 343 THR A C 1
ATOM 2414 O O . THR A 1 324 ? 33.873 8.046 49.564 1.00 72.79 343 THR A O 1
ATOM 2418 N N . GLU A 1 325 ? 32.600 9.876 49.909 1.00 52.73 344 GLU A N 1
ATOM 2419 C CA . GLU A 1 325 ? 32.671 9.813 51.376 1.00 55.28 344 GLU A CA 1
ATOM 2420 C C . GLU A 1 325 ? 32.254 8.427 51.855 1.00 58.97 344 GLU A C 1
ATOM 2421 O O . GLU A 1 325 ? 33.036 7.736 52.508 1.00 76.81 344 GLU A O 1
ATOM 2423 N N . LYS A 1 326 ? 31.040 8.015 51.485 1.00 67.14 345 LYS A N 1
ATOM 2424 C CA . LYS A 1 326 ? 30.472 6.713 51.888 1.00 70.14 345 LYS A CA 1
ATOM 2425 C C . LYS A 1 326 ? 31.421 5.528 51.697 1.00 66.58 345 LYS A C 1
ATOM 2426 O O . LYS A 1 326 ? 31.631 4.741 52.609 1.00 59.40 345 LYS A O 1
ATOM 2428 N N . ASN A 1 327 ? 32.007 5.435 50.511 1.00 59.50 346 ASN A N 1
ATOM 2429 C CA . ASN A 1 327 ? 32.738 4.247 50.068 1.00 61.89 346 ASN A CA 1
ATOM 2430 C C . ASN A 1 327 ? 34.131 4.097 50.687 1.00 62.61 346 ASN A C 1
ATOM 2431 O O . ASN A 1 327 ? 34.398 4.576 51.789 1.00 67.60 346 ASN A O 1
ATOM 2436 N N . PRO B 1 7 ? 21.687 54.767 -20.878 1.00 48.66 26 PRO B N 1
ATOM 2437 C CA . PRO B 1 7 ? 20.537 55.125 -20.032 1.00 49.56 26 PRO B CA 1
ATOM 2438 C C . PRO B 1 7 ? 20.274 56.617 -20.037 1.00 51.21 26 PRO B C 1
ATOM 2439 O O . PRO B 1 7 ? 21.068 57.373 -20.590 1.00 45.70 26 PRO B O 1
ATOM 2443 N N . LYS B 1 8 ? 19.162 57.012 -19.423 1.00 50.83 27 LYS B N 1
ATOM 2444 C CA . LYS B 1 8 ? 18.701 58.404 -19.413 1.00 63.85 27 LYS B CA 1
ATOM 2445 C C . LYS B 1 8 ? 19.810 59.376 -19.029 1.00 68.89 27 LYS B C 1
ATOM 2446 O O . LYS B 1 8 ? 20.003 60.399 -19.693 1.00 64.75 27 LYS B O 1
ATOM 2452 N N . LYS B 1 9 ? 20.548 59.045 -17.969 1.00 58.19 28 LYS B N 1
ATOM 2453 C CA . LYS B 1 9 ? 21.554 59.957 -17.425 1.00 70.67 28 LYS B CA 1
ATOM 2454 C C . LYS B 1 9 ? 22.675 60.306 -18.407 1.00 47.00 28 LYS B C 1
ATOM 2455 O O . LYS B 1 9 ? 23.275 61.379 -18.291 1.00 51.80 28 LYS B O 1
ATOM 2461 N N . PHE B 1 10 ? 22.966 59.413 -19.353 1.00 43.49 29 PHE B N 1
ATOM 2462 C CA . PHE B 1 10 ? 24.035 59.651 -20.329 1.00 41.43 29 PHE B CA 1
ATOM 2463 C C . PHE B 1 10 ? 23.517 60.240 -21.642 1.00 48.19 29 PHE B C 1
ATOM 2464 O O . PHE B 1 10 ? 24.232 60.251 -22.631 1.00 51.64 29 PHE B O 1
ATOM 2472 N N . GLU B 1 11 ? 22.295 60.751 -21.654 1.00 51.57 30 GLU B N 1
ATOM 2473 C CA . GLU B 1 11 ? 21.843 61.540 -22.804 1.00 53.93 30 GLU B CA 1
ATOM 2474 C C . GLU B 1 11 ? 22.556 62.904 -22.845 1.00 60.21 30 GLU B C 1
ATOM 2475 O O . GLU B 1 11 ? 22.759 63.466 -23.924 1.00 68.01 30 GLU B O 1
ATOM 2481 N N . ASN B 1 12 ? 22.905 63.432 -21.667 1.00 61.10 31 ASN B N 1
ATOM 2482 C CA . ASN B 1 12 ? 23.816 64.580 -21.528 1.00 57.43 31 ASN B CA 1
ATOM 2483 C C . ASN B 1 12 ? 24.950 64.241 -20.545 1.00 50.31 31 ASN B C 1
ATOM 2484 O O . ASN B 1 12 ? 24.901 64.619 -19.375 1.00 53.39 31 ASN B O 1
ATOM 2489 N N . PRO B 1 13 ? 25.977 63.524 -21.033 1.00 49.17 32 PRO B N 1
ATOM 2490 C CA . PRO B 1 13 ? 27.071 62.953 -20.238 1.00 53.00 32 PRO B CA 1
ATOM 2491 C C . PRO B 1 13 ? 27.742 63.904 -19.261 1.00 56.79 32 PRO B C 1
ATOM 2492 O O . PRO B 1 13 ? 28.189 63.470 -18.199 1.00 40.46 32 PRO B O 1
ATOM 2496 N N . LYS B 1 14 ? 27.856 65.186 -19.616 1.00 51.48 33 LYS B N 1
ATOM 2497 C CA . LYS B 1 14 ? 28.612 66.102 -18.753 1.00 51.76 33 LYS B CA 1
ATOM 2498 C C . LYS B 1 14 ? 27.893 66.324 -17.401 1.00 50.14 33 LYS B C 1
ATOM 2499 O O . LYS B 1 14 ? 28.531 66.724 -16.416 1.00 48.86 33 LYS B O 1
ATOM 2505 N N . ASN B 1 15 ? 26.583 66.050 -17.357 1.00 44.08 34 ASN B N 1
ATOM 2506 C CA . ASN B 1 15 ? 25.818 66.077 -16.104 1.00 47.36 34 ASN B CA 1
ATOM 2507 C C . ASN B 1 15 ? 26.224 64.981 -15.143 1.00 41.40 34 ASN B C 1
ATOM 2508 O O . ASN B 1 15 ? 26.021 65.115 -13.940 1.00 49.10 34 ASN B O 1
ATOM 2513 N N . VAL B 1 16 ? 26.776 63.889 -15.661 1.00 43.86 35 VAL B N 1
ATOM 2514 C CA . VAL B 1 16 ? 27.244 62.789 -14.795 1.00 41.77 35 VAL B CA 1
ATOM 2515 C C . VAL B 1 16 ? 28.521 63.228 -14.094 1.00 40.59 35 VAL B C 1
ATOM 2516 O O . VAL B 1 16 ? 29.552 63.468 -14.764 1.00 36.61 35 VAL B O 1
ATOM 2520 N N . ARG B 1 17 ? 28.460 63.348 -12.766 1.00 38.38 36 ARG B N 1
ATOM 2521 C CA . ARG B 1 17 ? 29.610 63.758 -11.968 1.00 35.09 36 ARG B CA 1
ATOM 2522 C C . ARG B 1 17 ? 30.090 62.599 -11.094 1.00 34.54 36 ARG B C 1
ATOM 2523 O O . ARG B 1 17 ? 29.337 62.067 -10.294 1.00 33.24 36 ARG B O 1
ATOM 2531 N N . ILE B 1 18 ? 31.343 62.213 -11.296 1.00 29.59 37 ILE B N 1
ATOM 2532 C CA . ILE B 1 18 ? 31.978 61.101 -10.603 1.00 33.67 37 ILE B CA 1
ATOM 2533 C C . ILE B 1 18 ? 33.157 61.692 -9.834 1.00 38.41 37 ILE B C 1
ATOM 2534 O O . ILE B 1 18 ? 34.011 62.361 -10.436 1.00 34.41 37 ILE B O 1
ATOM 2539 N N . ALA B 1 19 ? 33.187 61.471 -8.518 1.00 28.88 38 ALA B N 1
ATOM 2540 C CA . ALA B 1 19 ? 34.261 61.965 -7.637 1.00 27.67 38 ALA B CA 1
ATOM 2541 C C . ALA B 1 19 ? 35.283 60.873 -7.359 1.00 26.28 38 ALA B C 1
ATOM 2542 O O . ALA B 1 19 ? 34.918 59.747 -7.045 1.00 27.71 38 ALA B O 1
ATOM 2544 N N . LEU B 1 20 ? 36.557 61.198 -7.500 1.00 26.21 39 LEU B N 1
ATOM 2545 C CA . LEU B 1 20 ? 37.650 60.283 -7.217 1.00 25.71 39 LEU B CA 1
ATOM 2546 C C . LEU B 1 20 ? 38.267 60.829 -5.939 1.00 25.92 39 LEU B C 1
ATOM 2547 O O . LEU B 1 20 ? 38.750 61.964 -5.918 1.00 28.82 39 LEU B O 1
ATOM 2552 N N . VAL B 1 21 ? 38.184 60.059 -4.860 1.00 25.81 40 VAL B N 1
ATOM 2553 C CA . VAL B 1 21 ? 38.755 60.453 -3.586 1.00 23.97 40 VAL B CA 1
ATOM 2554 C C . VAL B 1 21 ? 39.878 59.504 -3.263 1.00 24.33 40 VAL B C 1
ATOM 2555 O O . VAL B 1 21 ? 39.638 58.311 -3.076 1.00 25.29 40 VAL B O 1
ATOM 2559 N N . ARG B 1 22 ? 41.097 60.027 -3.184 1.00 22.65 41 ARG B N 1
ATOM 2560 C CA . ARG B 1 22 ? 42.300 59.207 -3.029 1.00 24.24 41 ARG B CA 1
ATOM 2561 C C . ARG B 1 22 ? 42.978 59.462 -1.747 1.00 22.05 41 ARG B C 1
ATOM 2562 O O . ARG B 1 22 ? 43.122 60.606 -1.395 1.00 28.21 41 ARG B O 1
ATOM 2570 N N . GLU B 1 23 ? 43.433 58.426 -1.056 1.00 22.89 42 GLU B N 1
ATOM 2571 C CA . GLU B 1 23 ? 44.329 58.599 0.099 1.00 23.07 42 GLU B CA 1
ATOM 2572 C C . GLU B 1 23 ? 45.707 59.120 -0.300 1.00 35.31 42 GLU B C 1
ATOM 2573 O O . GLU B 1 23 ? 46.294 59.937 0.416 1.00 30.99 42 GLU B O 1
ATOM 2579 N N . VAL B 1 24 ? 46.222 58.640 -1.427 1.00 22.15 43 VAL B N 1
ATOM 2580 C CA . VAL B 1 24 ? 47.659 58.736 -1.704 1.00 26.69 43 VAL B CA 1
ATOM 2581 C C . VAL B 1 24 ? 47.826 59.099 -3.175 1.00 27.43 43 VAL B C 1
ATOM 2582 O O . VAL B 1 24 ? 47.132 58.554 -4.027 1.00 28.08 43 VAL B O 1
ATOM 2586 N N . GLY B 1 25 ? 48.695 60.062 -3.451 1.00 27.40 44 GLY B N 1
ATOM 2587 C CA . GLY B 1 25 ? 49.001 60.463 -4.835 1.00 36.59 44 GLY B CA 1
ATOM 2588 C C . GLY B 1 25 ? 50.461 60.463 -5.287 1.00 27.71 44 GLY B C 1
ATOM 2589 O O . GLY B 1 25 ? 50.702 60.730 -6.441 1.00 26.36 44 GLY B O 1
ATOM 2590 N N . GLU B 1 26 ? 51.425 60.167 -4.409 1.00 26.72 45 GLU B N 1
ATOM 2591 C CA . GLU B 1 26 ? 52.866 60.237 -4.747 1.00 36.25 45 GLU B CA 1
ATOM 2592 C C . GLU B 1 26 ? 53.407 59.160 -5.703 1.00 25.47 45 GLU B C 1
ATOM 2593 O O . GLU B 1 26 ? 53.080 57.998 -5.613 1.00 26.69 45 GLU B O 1
ATOM 2599 N N . GLY B 1 27 ? 54.250 59.571 -6.626 1.00 31.90 46 GLY B N 1
ATOM 2600 C CA . GLY B 1 27 ? 54.948 58.622 -7.473 1.00 36.13 46 GLY B CA 1
ATOM 2601 C C . GLY B 1 27 ? 54.207 58.308 -8.750 1.00 30.32 46 GLY B C 1
ATOM 2602 O O . GLY B 1 27 ? 52.986 58.504 -8.870 1.00 26.75 46 GLY B O 1
ATOM 2603 N N . SER B 1 28 ? 54.967 57.813 -9.715 1.00 25.60 47 SER B N 1
ATOM 2604 C CA . SER B 1 28 ? 54.446 57.605 -11.064 1.00 33.40 47 SER B CA 1
ATOM 2605 C C . SER B 1 28 ? 53.286 56.588 -11.219 1.00 25.80 47 SER B C 1
ATOM 2606 O O . SER B 1 28 ? 52.397 56.778 -12.074 1.00 28.03 47 SER B O 1
ATOM 2609 N N . PHE B 1 29 ? 53.235 55.540 -10.409 1.00 24.28 48 PHE B N 1
ATOM 2610 C CA . PHE B 1 29 ? 52.084 54.641 -10.457 1.00 23.97 48 PHE B CA 1
ATOM 2611 C C . PHE B 1 29 ? 50.778 55.400 -10.245 1.00 25.17 48 PHE B C 1
ATOM 2612 O O . PHE B 1 29 ? 49.821 55.175 -10.944 1.00 22.95 48 PHE B O 1
ATOM 2620 N N . PHE B 1 30 ? 50.716 56.209 -9.193 1.00 25.08 49 PHE B N 1
ATOM 2621 C CA . PHE B 1 30 ? 49.503 56.930 -8.883 1.00 25.33 49 PHE B CA 1
ATOM 2622 C C . PHE B 1 30 ? 49.229 58.030 -9.923 1.00 29.64 49 PHE B C 1
ATOM 2623 O O . PHE B 1 30 ? 48.074 58.281 -10.277 1.00 24.43 49 PHE B O 1
ATOM 2631 N N . GLU B 1 31 ? 50.281 58.657 -10.444 1.00 26.49 50 GLU B N 1
ATOM 2632 C CA . GLU B 1 31 ? 50.077 59.710 -11.459 1.00 29.67 50 GLU B CA 1
ATOM 2633 C C . GLU B 1 31 ? 49.497 59.098 -12.717 1.00 25.49 50 GLU B C 1
ATOM 2634 O O . GLU B 1 31 ? 48.603 59.685 -13.349 1.00 31.17 50 GLU B O 1
ATOM 2640 N N . ARG B 1 32 ? 49.991 57.922 -13.083 1.00 24.89 51 ARG B N 1
ATOM 2641 C CA A ARG B 1 32 ? 49.562 57.270 -14.320 0.50 29.88 51 ARG B CA 1
ATOM 2642 C CA B ARG B 1 32 ? 49.545 57.244 -14.323 0.50 27.71 51 ARG B CA 1
ATOM 2643 C C . ARG B 1 32 ? 48.108 56.751 -14.176 1.00 24.70 51 ARG B C 1
ATOM 2644 O O . ARG B 1 32 ? 47.295 56.876 -15.064 1.00 26.42 51 ARG B O 1
ATOM 2659 N N . TYR B 1 33 ? 47.765 56.217 -13.033 1.00 22.36 52 TYR B N 1
ATOM 2660 C CA . TYR B 1 33 ? 46.358 55.875 -12.747 1.00 25.79 52 TYR B CA 1
ATOM 2661 C C . TYR B 1 33 ? 45.431 57.091 -12.969 1.00 28.52 52 TYR B C 1
ATOM 2662 O O . TYR B 1 33 ? 44.365 57.006 -13.651 1.00 26.58 52 TYR B O 1
ATOM 2671 N N . LEU B 1 34 ? 45.892 58.235 -12.446 1.00 28.91 53 LEU B N 1
ATOM 2672 C CA . LEU B 1 34 ? 45.147 59.484 -12.510 1.00 33.46 53 LEU B CA 1
ATOM 2673 C C . LEU B 1 34 ? 44.952 59.896 -13.939 1.00 29.53 53 LEU B C 1
ATOM 2674 O O . LEU B 1 34 ? 43.853 60.293 -14.312 1.00 34.64 53 LEU B O 1
ATOM 2679 N N . ALA B 1 35 ? 46.010 59.775 -14.748 1.00 31.51 54 ALA B N 1
ATOM 2680 C CA . ALA B 1 35 ? 45.910 60.055 -16.175 1.00 31.44 54 ALA B CA 1
ATOM 2681 C C . ALA B 1 35 ? 44.926 59.128 -16.884 1.00 28.87 54 ALA B C 1
ATOM 2682 O O . ALA B 1 35 ? 44.200 59.568 -17.759 1.00 31.45 54 ALA B O 1
ATOM 2684 N N . GLY B 1 36 ? 44.974 57.840 -16.562 1.00 26.57 55 GLY B N 1
ATOM 2685 C CA . GLY B 1 36 ? 44.002 56.877 -17.056 1.00 26.83 55 GLY B CA 1
ATOM 2686 C C . GLY B 1 36 ? 42.581 57.277 -16.701 1.00 31.53 55 GLY B C 1
ATOM 2687 O O . GLY B 1 36 ? 41.736 57.375 -17.573 1.00 26.53 55 GLY B O 1
ATOM 2688 N N . ALA B 1 37 ? 42.319 57.538 -15.410 1.00 25.43 56 ALA B N 1
ATOM 2689 C CA . ALA B 1 37 ? 41.009 57.993 -14.988 1.00 26.82 56 ALA B CA 1
ATOM 2690 C C . ALA B 1 37 ? 40.511 59.174 -15.849 1.00 32.89 56 ALA B C 1
ATOM 2691 O O . ALA B 1 37 ? 39.387 59.146 -16.355 1.00 26.90 56 ALA B O 1
ATOM 2693 N N . GLN B 1 38 ? 41.343 60.203 -15.984 1.00 32.12 57 GLN B N 1
ATOM 2694 C CA . GLN B 1 38 ? 41.015 61.396 -16.807 1.00 33.03 57 GLN B CA 1
ATOM 2695 C C . GLN B 1 38 ? 40.764 61.071 -18.283 1.00 36.63 57 GLN B C 1
ATOM 2696 O O . GLN B 1 38 ? 39.842 61.627 -18.882 1.00 36.41 57 GLN B O 1
ATOM 2702 N N . SER B 1 39 ? 41.590 60.205 -18.876 1.00 35.39 58 SER B N 1
ATOM 2703 C CA . SER B 1 39 ? 41.391 59.842 -20.274 1.00 37.04 58 SER B CA 1
ATOM 2704 C C . SER B 1 39 ? 40.063 59.122 -20.445 1.00 48.63 58 SER B C 1
ATOM 2705 O O . SER B 1 39 ? 39.353 59.389 -21.406 1.00 33.83 58 SER B O 1
ATOM 2708 N N . MET B 1 40 ? 39.683 58.257 -19.499 1.00 30.21 59 MET B N 1
ATOM 2709 C CA . MET B 1 40 ? 38.421 57.538 -19.651 1.00 31.06 59 MET B CA 1
ATOM 2710 C C . MET B 1 40 ? 37.247 58.486 -19.431 1.00 32.58 59 MET B C 1
ATOM 2711 O O . MET B 1 40 ? 36.218 58.351 -20.089 1.00 33.66 59 MET B O 1
ATOM 2716 N N . ALA B 1 41 ? 37.382 59.422 -18.490 1.00 32.33 60 ALA B N 1
ATOM 2717 C CA . ALA B 1 41 ? 36.324 60.407 -18.264 1.00 33.00 60 ALA B CA 1
ATOM 2718 C C . ALA B 1 41 ? 36.066 61.180 -19.535 1.00 37.12 60 ALA B C 1
ATOM 2719 O O . ALA B 1 41 ? 34.910 61.413 -19.909 1.00 38.87 60 ALA B O 1
ATOM 2721 N N . ARG B 1 42 ? 37.146 61.618 -20.175 1.00 36.75 61 ARG B N 1
ATOM 2722 C CA . ARG B 1 42 ? 37.012 62.385 -21.425 1.00 47.01 61 ARG B CA 1
ATOM 2723 C C . ARG B 1 42 ? 36.302 61.583 -22.517 1.00 38.98 61 ARG B C 1
ATOM 2724 O O . ARG B 1 42 ? 35.416 62.107 -23.189 1.00 39.07 61 ARG B O 1
ATOM 2732 N N . GLU B 1 43 ? 36.633 60.300 -22.657 1.00 37.78 62 GLU B N 1
ATOM 2733 C CA . GLU B 1 43 ? 36.048 59.473 -23.735 1.00 43.58 62 GLU B CA 1
ATOM 2734 C C . GLU B 1 43 ? 34.537 59.228 -23.563 1.00 41.31 62 GLU B C 1
ATOM 2735 O O . GLU B 1 43 ? 33.789 59.133 -24.546 1.00 44.61 62 GLU B O 1
ATOM 2741 N N . LEU B 1 44 ? 34.102 59.168 -22.304 1.00 42.52 63 LEU B N 1
ATOM 2742 C CA . LEU B 1 44 ? 32.681 59.098 -21.949 1.00 40.28 63 LEU B CA 1
ATOM 2743 C C . LEU B 1 44 ? 32.034 60.473 -22.019 1.00 46.33 63 LEU B C 1
ATOM 2744 O O . LEU B 1 44 ? 30.824 60.586 -22.258 1.00 42.01 63 LEU B O 1
ATOM 2749 N N . GLY B 1 45 ? 32.842 61.508 -21.798 1.00 59.50 64 GLY B N 1
ATOM 2750 C CA . GLY B 1 45 ? 32.367 62.875 -21.807 1.00 46.76 64 GLY B CA 1
ATOM 2751 C C . GLY B 1 45 ? 31.682 63.169 -20.496 1.00 38.79 64 GLY B C 1
ATOM 2752 O O . GLY B 1 45 ? 30.820 64.035 -20.424 1.00 37.68 64 GLY B O 1
ATOM 2753 N N . VAL B 1 46 ? 32.031 62.418 -19.456 1.00 42.38 65 VAL B N 1
ATOM 2754 C CA . VAL B 1 46 ? 31.506 62.716 -18.118 1.00 38.58 65 VAL B CA 1
ATOM 2755 C C . VAL B 1 46 ? 32.464 63.645 -17.407 1.00 38.69 65 VAL B C 1
ATOM 2756 O O . VAL B 1 46 ? 33.636 63.778 -17.785 1.00 37.96 65 VAL B O 1
ATOM 2760 N N . THR B 1 47 ? 31.967 64.234 -16.330 1.00 35.81 66 THR B N 1
ATOM 2761 C CA . THR B 1 47 ? 32.745 65.134 -15.498 1.00 36.01 66 THR B CA 1
ATOM 2762 C C . THR B 1 47 ? 33.331 64.360 -14.321 1.00 40.33 66 THR B C 1
ATOM 2763 O O . THR B 1 47 ? 32.593 63.726 -13.539 1.00 37.29 66 THR B O 1
ATOM 2767 N N . LEU B 1 48 ? 34.659 64.413 -14.218 1.00 36.25 67 LEU B N 1
ATOM 2768 C CA . LEU B 1 48 ? 35.430 63.751 -13.180 1.00 32.67 67 LEU B CA 1
ATOM 2769 C C . LEU B 1 48 ? 35.978 64.765 -12.197 1.00 34.32 67 LEU B C 1
ATOM 2770 O O . LEU B 1 48 ? 36.691 65.673 -12.595 1.00 36.09 67 LEU B O 1
ATOM 2775 N N . LEU B 1 49 ? 35.676 64.583 -10.913 1.00 31.94 68 LEU B N 1
ATOM 2776 C CA . LEU B 1 49 ? 36.181 65.437 -9.825 1.00 32.58 68 LEU B CA 1
ATOM 2777 C C . LEU B 1 49 ? 37.185 64.647 -8.983 1.00 31.88 68 LEU B C 1
ATOM 2778 O O . LEU B 1 49 ? 37.031 63.443 -8.759 1.00 35.32 68 LEU B O 1
ATOM 2783 N N . GLU B 1 50 ? 38.222 65.316 -8.517 1.00 29.75 69 GLU B N 1
ATOM 2784 C CA . GLU B 1 50 ? 39.354 64.630 -7.937 1.00 32.83 69 GLU B CA 1
ATOM 2785 C C . GLU B 1 50 ? 39.617 65.329 -6.617 1.00 31.29 69 GLU B C 1
ATOM 2786 O O . GLU B 1 50 ? 39.508 66.546 -6.524 1.00 31.62 69 GLU B O 1
ATOM 2792 N N . ALA B 1 51 ? 39.933 64.558 -5.592 1.00 32.56 70 ALA B N 1
ATOM 2793 C CA . ALA B 1 51 ? 40.381 65.115 -4.326 1.00 27.37 70 ALA B CA 1
ATOM 2794 C C . ALA B 1 51 ? 41.367 64.126 -3.724 1.00 31.10 70 ALA B C 1
ATOM 2795 O O . ALA B 1 51 ? 41.186 62.918 -3.821 1.00 29.56 70 ALA B O 1
ATOM 2797 N N . THR B 1 52 ? 42.450 64.604 -3.143 1.00 28.34 71 THR B N 1
ATOM 2798 C CA . THR B 1 52 ? 43.443 63.684 -2.638 1.00 30.43 71 THR B CA 1
ATOM 2799 C C . THR B 1 52 ? 43.805 64.114 -1.262 1.00 25.53 71 THR B C 1
ATOM 2800 O O . THR B 1 52 ? 44.047 65.288 -1.031 1.00 28.96 71 THR B O 1
ATOM 2804 N N . ALA B 1 53 ? 43.865 63.175 -0.337 1.00 24.45 72 ALA B N 1
ATOM 2805 C CA . ALA B 1 53 ? 44.052 63.537 1.082 1.00 27.74 72 ALA B CA 1
ATOM 2806 C C . ALA B 1 53 ? 45.492 63.489 1.598 1.00 27.95 72 ALA B C 1
ATOM 2807 O O . ALA B 1 53 ? 45.758 63.955 2.708 1.00 33.10 72 ALA B O 1
ATOM 2809 N N . HIS B 1 54 ? 46.403 62.955 0.797 1.00 30.05 73 HIS B N 1
ATOM 2810 C CA . HIS B 1 54 ? 47.826 62.832 1.135 1.00 28.51 73 HIS B CA 1
ATOM 2811 C C . HIS B 1 54 ? 48.019 62.266 2.511 1.00 36.17 73 HIS B C 1
ATOM 2812 O O . HIS B 1 54 ? 48.796 62.774 3.311 1.00 38.82 73 HIS B O 1
ATOM 2819 N N . GLY B 1 55 ? 47.285 61.202 2.779 1.00 40.48 74 GLY B N 1
ATOM 2820 C CA . GLY B 1 55 ? 47.537 60.390 3.927 1.00 26.33 74 GLY B CA 1
ATOM 2821 C C . GLY B 1 55 ? 46.799 60.849 5.158 1.00 38.97 74 GLY B C 1
ATOM 2822 O O . GLY B 1 55 ? 46.982 60.253 6.211 1.00 32.49 74 GLY B O 1
ATOM 2823 N N . ASP B 1 56 ? 45.967 61.881 5.048 1.00 32.74 75 ASP B N 1
ATOM 2824 C CA . ASP B 1 56 ? 45.262 62.413 6.243 1.00 29.35 75 ASP B CA 1
ATOM 2825 C C . ASP B 1 56 ? 43.835 61.853 6.292 1.00 33.37 75 ASP B C 1
ATOM 2826 O O . ASP B 1 56 ? 42.947 62.256 5.516 1.00 31.30 75 ASP B O 1
ATOM 2831 N N . MET B 1 57 ? 43.603 60.895 7.181 1.00 29.43 76 MET B N 1
ATOM 2832 C CA . MET B 1 57 ? 42.325 60.206 7.123 1.00 33.00 76 MET B CA 1
ATOM 2833 C C . MET B 1 57 ? 41.193 61.189 7.395 1.00 38.67 76 MET B C 1
ATOM 2834 O O . MET B 1 57 ? 40.132 61.087 6.762 1.00 34.96 76 MET B O 1
ATOM 2839 N N . ALA B 1 58 ? 41.422 62.157 8.296 1.00 39.30 77 ALA B N 1
ATOM 2840 C CA . ALA B 1 58 ? 40.387 63.126 8.676 1.00 34.27 77 ALA B CA 1
ATOM 2841 C C . ALA B 1 58 ? 40.011 64.021 7.508 1.00 39.53 77 ALA B C 1
ATOM 2842 O O . ALA B 1 58 ? 38.825 64.297 7.296 1.00 36.71 77 ALA B O 1
ATOM 2844 N N . ARG B 1 59 ? 41.026 64.468 6.763 1.00 33.69 78 ARG B N 1
ATOM 2845 C CA . ARG B 1 59 ? 40.798 65.162 5.491 1.00 46.40 78 ARG B CA 1
ATOM 2846 C C . ARG B 1 59 ? 40.065 64.266 4.511 1.00 28.35 78 ARG B C 1
ATOM 2847 O O . ARG B 1 59 ? 39.163 64.745 3.813 1.00 31.51 78 ARG B O 1
ATOM 2855 N N . MET B 1 60 ? 40.407 62.976 4.478 1.00 28.19 79 MET B N 1
ATOM 2856 C CA . MET B 1 60 ? 39.716 62.023 3.574 1.00 27.39 79 MET B CA 1
ATOM 2857 C C . MET B 1 60 ? 38.204 61.947 3.825 1.00 27.62 79 MET B C 1
ATOM 2858 O O . MET B 1 60 ? 37.414 61.982 2.888 1.00 24.88 79 MET B O 1
ATOM 2863 N N . VAL B 1 61 ? 37.821 61.900 5.096 1.00 25.36 80 VAL B N 1
ATOM 2864 C CA . VAL B 1 61 ? 36.424 61.839 5.501 1.00 26.49 80 VAL B CA 1
ATOM 2865 C C . VAL B 1 61 ? 35.665 63.089 5.038 1.00 28.89 80 VAL B C 1
ATOM 2866 O O . VAL B 1 61 ? 34.569 62.983 4.465 1.00 28.15 80 VAL B O 1
ATOM 2870 N N . THR B 1 62 ? 36.245 64.276 5.265 1.00 32.89 81 THR B N 1
ATOM 2871 C CA . THR B 1 62 ? 35.605 65.545 4.880 1.00 30.84 81 THR B CA 1
ATOM 2872 C C . THR B 1 62 ? 35.517 65.661 3.377 1.00 31.07 81 THR B C 1
ATOM 2873 O O . THR B 1 62 ? 34.571 66.199 2.866 1.00 31.90 81 THR B O 1
ATOM 2877 N N . MET B 1 63 ? 36.501 65.130 2.663 1.00 31.68 82 MET B N 1
ATOM 2878 C CA . MET B 1 63 ? 36.431 65.127 1.217 1.00 33.14 82 MET B CA 1
ATOM 2879 C C . MET B 1 63 ? 35.267 64.262 0.745 1.00 36.30 82 MET B C 1
ATOM 2880 O O . MET B 1 63 ? 34.555 64.636 -0.197 1.00 30.88 82 MET B O 1
ATOM 2885 N N . ILE B 1 64 ? 35.056 63.111 1.391 1.00 30.27 83 ILE B N 1
ATOM 2886 C CA . ILE B 1 64 ? 33.940 62.254 0.983 1.00 33.09 83 ILE B CA 1
ATOM 2887 C C . ILE B 1 64 ? 32.627 62.957 1.307 1.00 30.74 83 ILE B C 1
ATOM 2888 O O . ILE B 1 64 ? 31.706 62.928 0.516 1.00 27.85 83 ILE B O 1
ATOM 2893 N N . GLU B 1 65 ? 32.552 63.601 2.471 1.00 35.00 84 GLU B N 1
ATOM 2894 C CA . GLU B 1 65 ? 31.381 64.382 2.834 1.00 39.64 84 GLU B CA 1
ATOM 2895 C C . GLU B 1 65 ? 31.044 65.503 1.835 1.00 40.39 84 GLU B C 1
ATOM 2896 O O . GLU B 1 65 ? 29.861 65.691 1.529 1.00 34.46 84 GLU B O 1
ATOM 2902 N N . ASN B 1 66 ? 32.053 66.247 1.353 1.00 36.85 85 ASN B N 1
ATOM 2903 C CA . ASN B 1 66 ? 31.812 67.338 0.379 1.00 36.69 85 ASN B CA 1
ATOM 2904 C C . ASN B 1 66 ? 31.103 66.749 -0.826 1.00 32.30 85 ASN B C 1
ATOM 2905 O O . ASN B 1 66 ? 30.079 67.257 -1.248 1.00 32.93 85 ASN B O 1
ATOM 2910 N N . PHE B 1 67 ? 31.630 65.645 -1.358 1.00 36.07 86 PHE B N 1
ATOM 2911 C CA . PHE B 1 67 ? 31.012 65.023 -2.549 1.00 35.95 86 PHE B CA 1
ATOM 2912 C C . PHE B 1 67 ? 29.610 64.470 -2.294 1.00 37.88 86 PHE B C 1
ATOM 2913 O O . PHE B 1 67 ? 28.773 64.477 -3.218 1.00 33.88 86 PHE B O 1
ATOM 2921 N N . ILE B 1 68 ? 29.354 63.995 -1.064 1.00 30.92 87 ILE B N 1
ATOM 2922 C CA . ILE B 1 68 ? 27.987 63.597 -0.670 1.00 36.74 87 ILE B CA 1
ATOM 2923 C C . ILE B 1 68 ? 27.085 64.823 -0.737 1.00 40.02 87 ILE B C 1
ATOM 2924 O O . ILE B 1 68 ? 26.054 64.807 -1.433 1.00 36.26 87 ILE B O 1
ATOM 2929 N N . THR B 1 69 ? 27.492 65.893 -0.053 1.00 44.45 88 THR B N 1
ATOM 2930 C CA . THR B 1 69 ? 26.752 67.165 -0.074 1.00 43.26 88 THR B CA 1
ATOM 2931 C C . THR B 1 69 ? 26.473 67.688 -1.490 1.00 45.20 88 THR B C 1
ATOM 2932 O O . THR B 1 69 ? 25.370 68.160 -1.783 1.00 47.86 88 THR B O 1
ATOM 2936 N N . GLN B 1 70 ? 27.482 67.609 -2.352 1.00 36.40 89 GLN B N 1
ATOM 2937 C CA . GLN B 1 70 ? 27.335 67.978 -3.760 1.00 43.46 89 GLN B CA 1
ATOM 2938 C C . GLN B 1 70 ? 26.436 67.024 -4.559 1.00 47.22 89 GLN B C 1
ATOM 2939 O O . GLN B 1 70 ? 26.109 67.317 -5.719 1.00 42.57 89 GLN B O 1
ATOM 2945 N N . ARG B 1 71 ? 26.072 65.885 -3.958 1.00 38.23 90 ARG B N 1
ATOM 2946 C CA . ARG B 1 71 ? 25.221 64.888 -4.594 1.00 37.07 90 ARG B CA 1
ATOM 2947 C C . ARG B 1 71 ? 25.760 64.486 -5.981 1.00 38.05 90 ARG B C 1
ATOM 2948 O O . ARG B 1 71 ? 25.020 64.469 -6.958 1.00 33.41 90 ARG B O 1
ATOM 2956 N N . VAL B 1 72 ? 27.046 64.165 -6.056 1.00 31.76 91 VAL B N 1
ATOM 2957 C CA . VAL B 1 72 ? 27.592 63.509 -7.249 1.00 31.70 91 VAL B CA 1
ATOM 2958 C C . VAL B 1 72 ? 26.899 62.176 -7.492 1.00 35.48 91 VAL B C 1
ATOM 2959 O O . VAL B 1 72 ? 26.315 61.566 -6.578 1.00 29.06 91 VAL B O 1
ATOM 2963 N N . ASP B 1 73 ? 26.983 61.749 -8.741 1.00 30.63 92 ASP B N 1
ATOM 2964 C CA . ASP B 1 73 ? 26.403 60.513 -9.188 1.00 31.25 92 ASP B CA 1
ATOM 2965 C C . ASP B 1 73 ? 27.117 59.265 -8.653 1.00 28.85 92 ASP B C 1
ATOM 2966 O O . ASP B 1 73 ? 26.493 58.239 -8.451 1.00 29.60 92 ASP B O 1
ATOM 2971 N N . ALA B 1 74 ? 28.430 59.345 -8.466 1.00 28.73 93 ALA B N 1
ATOM 2972 C CA . ALA B 1 74 ? 29.201 58.229 -7.957 1.00 28.64 93 ALA B CA 1
ATOM 2973 C C . ALA B 1 74 ? 30.503 58.706 -7.322 1.00 31.24 93 ALA B C 1
ATOM 2974 O O . ALA B 1 74 ? 30.995 59.786 -7.633 1.00 26.46 93 ALA B O 1
ATOM 2976 N N . ILE B 1 75 ? 31.045 57.892 -6.413 1.00 25.86 94 ILE B N 1
ATOM 2977 C CA . ILE B 1 75 ? 32.315 58.152 -5.779 1.00 23.82 94 ILE B CA 1
ATOM 2978 C C . ILE B 1 75 ? 33.187 56.934 -5.951 1.00 22.38 94 ILE B C 1
ATOM 2979 O O . ILE B 1 75 ? 32.734 55.798 -5.719 1.00 22.30 94 ILE B O 1
ATOM 2984 N N . ILE B 1 76 ? 34.424 57.143 -6.368 1.00 21.93 95 ILE B N 1
ATOM 2985 C CA . ILE B 1 76 ? 35.419 56.120 -6.346 1.00 21.19 95 ILE B CA 1
ATOM 2986 C C . ILE B 1 76 ? 36.265 56.380 -5.126 1.00 21.21 95 ILE B C 1
ATOM 2987 O O . ILE B 1 76 ? 36.822 57.476 -4.959 1.00 28.31 95 ILE B O 1
ATOM 2992 N N . ILE B 1 77 ? 36.337 55.404 -4.255 1.00 23.17 96 ILE B N 1
ATOM 2993 C CA . ILE B 1 77 ? 37.163 55.523 -3.043 1.00 20.32 96 ILE B CA 1
ATOM 2994 C C . ILE B 1 77 ? 38.433 54.755 -3.246 1.00 19.70 96 ILE B C 1
ATOM 2995 O O . ILE B 1 77 ? 38.410 53.542 -3.411 1.00 24.61 96 ILE B O 1
ATOM 3000 N N . ASP B 1 78 ? 39.541 55.494 -3.266 1.00 22.44 97 ASP B N 1
ATOM 3001 C CA . ASP B 1 78 ? 40.868 54.984 -3.647 1.00 22.23 97 ASP B CA 1
ATOM 3002 C C . ASP B 1 78 ? 41.814 54.920 -2.429 1.00 18.14 97 ASP B C 1
ATOM 3003 O O . ASP B 1 78 ? 42.257 55.934 -1.914 1.00 19.53 97 ASP B O 1
ATOM 3008 N N . HIS B 1 79 ? 42.148 53.711 -2.026 1.00 20.47 98 HIS B N 1
ATOM 3009 C CA . HIS B 1 79 ? 42.852 53.451 -0.768 1.00 17.59 98 HIS B CA 1
ATOM 3010 C C . HIS B 1 79 ? 42.001 53.867 0.396 1.00 22.54 98 HIS B C 1
ATOM 3011 O O . HIS B 1 79 ? 40.767 53.880 0.269 1.00 21.02 98 HIS B O 1
ATOM 3018 N N . GLY B 1 80 ? 42.631 54.174 1.538 1.00 21.25 99 GLY B N 1
ATOM 3019 C CA . GLY B 1 80 ? 41.897 54.527 2.738 1.00 21.89 99 GLY B CA 1
ATOM 3020 C C . GLY B 1 80 ? 41.836 53.326 3.642 1.00 22.35 99 GLY B C 1
ATOM 3021 O O . GLY B 1 80 ? 42.321 52.268 3.300 1.00 26.31 99 GLY B O 1
ATOM 3022 N N . ARG B 1 81 ? 41.230 53.480 4.819 1.00 31.02 100 ARG B N 1
ATOM 3023 C CA . ARG B 1 81 ? 41.040 52.358 5.708 1.00 23.30 100 ARG B CA 1
ATOM 3024 C C . ARG B 1 81 ? 39.544 52.231 6.046 1.00 22.27 100 ARG B C 1
ATOM 3025 O O . ARG B 1 81 ? 38.837 53.231 6.070 1.00 21.82 100 ARG B O 1
ATOM 3033 N N . PRO B 1 82 ? 39.040 50.989 6.239 1.00 22.50 101 PRO B N 1
ATOM 3034 C CA . PRO B 1 82 ? 37.603 50.888 6.241 1.00 24.46 101 PRO B CA 1
ATOM 3035 C C . PRO B 1 82 ? 36.974 51.433 7.515 1.00 25.22 101 PRO B C 1
ATOM 3036 O O . PRO B 1 82 ? 35.842 51.889 7.504 1.00 25.74 101 PRO B O 1
ATOM 3040 N N . ASP B 1 83 ? 37.680 51.386 8.626 1.00 24.57 102 ASP B N 1
ATOM 3041 C CA . ASP B 1 83 ? 37.002 51.822 9.824 1.00 28.15 102 ASP B CA 1
ATOM 3042 C C . ASP B 1 83 ? 36.700 53.311 9.756 1.00 33.02 102 ASP B C 1
ATOM 3043 O O . ASP B 1 83 ? 35.552 53.710 9.962 1.00 42.23 102 ASP B O 1
ATOM 3048 N N . PRO B 1 84 ? 37.714 54.151 9.460 1.00 30.65 103 PRO B N 1
ATOM 3049 C CA . PRO B 1 84 ? 37.359 55.597 9.407 1.00 31.54 103 PRO B CA 1
ATOM 3050 C C . PRO B 1 84 ? 36.327 55.941 8.297 1.00 34.80 103 PRO B C 1
ATOM 3051 O O . PRO B 1 84 ? 35.576 56.878 8.442 1.00 37.01 103 PRO B O 1
ATOM 3055 N N . LEU B 1 85 ? 36.297 55.174 7.219 1.00 24.72 104 LEU B N 1
ATOM 3056 C CA . LEU B 1 85 ? 35.518 55.529 6.009 1.00 29.36 104 LEU B CA 1
ATOM 3057 C C . LEU B 1 85 ? 34.107 54.886 5.943 1.00 31.42 104 LEU B C 1
ATOM 3058 O O . LEU B 1 85 ? 33.196 55.425 5.312 1.00 31.12 104 LEU B O 1
ATOM 3063 N N . MET B 1 86 ? 33.920 53.753 6.610 1.00 32.81 105 MET B N 1
ATOM 3064 C CA . MET B 1 86 ? 32.728 52.929 6.397 1.00 36.39 105 MET B CA 1
ATOM 3065 C C . MET B 1 86 ? 31.400 53.671 6.571 1.00 48.78 105 MET B C 1
ATOM 3066 O O . MET B 1 86 ? 30.480 53.394 5.813 1.00 40.69 105 MET B O 1
ATOM 3071 N N . PRO B 1 87 ? 31.297 54.608 7.552 1.00 45.45 106 PRO B N 1
ATOM 3072 C CA . PRO B 1 87 ? 30.049 55.365 7.743 1.00 54.66 106 PRO B CA 1
ATOM 3073 C C . PRO B 1 87 ? 29.735 56.320 6.599 1.00 54.56 106 PRO B C 1
ATOM 3074 O O . PRO B 1 87 ? 28.578 56.429 6.194 1.00 38.72 106 PRO B O 1
ATOM 3078 N N . LYS B 1 88 ? 30.752 57.052 6.143 1.00 38.00 107 LYS B N 1
ATOM 3079 C CA . LYS B 1 88 ? 30.664 57.889 4.945 1.00 46.47 107 LYS B CA 1
ATOM 3080 C C . LYS B 1 88 ? 30.168 57.057 3.766 1.00 31.21 107 LYS B C 1
ATOM 3081 O O . LYS B 1 88 ? 29.294 57.494 3.035 1.00 29.56 107 LYS B O 1
ATOM 3087 N N . ILE B 1 89 ? 30.728 55.859 3.610 1.00 29.05 108 ILE B N 1
ATOM 3088 C CA . ILE B 1 89 ? 30.382 54.985 2.507 1.00 29.01 108 ILE B CA 1
ATOM 3089 C C . ILE B 1 89 ? 28.925 54.530 2.590 1.00 27.50 108 ILE B C 1
ATOM 3090 O O . ILE B 1 89 ? 28.183 54.630 1.609 1.00 26.64 108 ILE B O 1
ATOM 3095 N N . LYS B 1 90 ? 28.491 54.074 3.753 1.00 29.26 109 LYS B N 1
ATOM 3096 C CA . LYS B 1 90 ? 27.094 53.692 3.943 1.00 28.79 109 LYS B CA 1
ATOM 3097 C C . LYS B 1 90 ? 26.148 54.869 3.736 1.00 32.58 109 LYS B C 1
ATOM 3098 O O . LYS B 1 90 ? 25.058 54.690 3.177 1.00 31.84 109 LYS B O 1
ATOM 3104 N N . GLU B 1 91 ? 26.547 56.065 4.182 1.00 29.83 110 GLU B N 1
ATOM 3105 C CA . GLU B 1 91 ? 25.712 57.247 4.015 1.00 31.80 110 GLU B CA 1
ATOM 3106 C C . GLU B 1 91 ? 25.527 57.537 2.530 1.00 32.98 110 GLU B C 1
ATOM 3107 O O . GLU B 1 91 ? 24.394 57.707 2.058 1.00 37.31 110 GLU B O 1
ATOM 3113 N N . ALA B 1 92 ? 26.635 57.579 1.803 1.00 27.53 111 ALA B N 1
ATOM 3114 C CA . ALA B 1 92 ? 26.585 57.815 0.371 1.00 28.18 111 ALA B CA 1
ATOM 3115 C C . ALA B 1 92 ? 25.639 56.836 -0.308 1.00 27.18 111 ALA B C 1
ATOM 3116 O O . ALA B 1 92 ? 24.787 57.262 -1.071 1.00 27.88 111 ALA B O 1
ATOM 3118 N N . LEU B 1 93 ? 25.785 55.536 -0.014 1.00 26.62 112 LEU B N 1
ATOM 3119 C CA . LEU B 1 93 ? 24.897 54.483 -0.561 1.00 27.67 112 LEU B CA 1
ATOM 3120 C C . LEU B 1 93 ? 23.420 54.734 -0.286 1.00 28.72 112 LEU B C 1
ATOM 3121 O O . LEU B 1 93 ? 22.594 54.626 -1.203 1.00 29.39 112 LEU B O 1
ATOM 3126 N N . ASP B 1 94 ? 23.092 55.117 0.950 1.00 28.96 113 ASP B N 1
ATOM 3127 C CA . ASP B 1 94 ? 21.718 55.446 1.334 1.00 34.92 113 ASP B CA 1
ATOM 3128 C C . ASP B 1 94 ? 21.119 56.667 0.602 1.00 34.67 113 ASP B C 1
ATOM 3129 O O . ASP B 1 94 ? 19.905 56.767 0.450 1.00 32.78 113 ASP B O 1
ATOM 3134 N N . ARG B 1 95 ? 21.976 57.614 0.253 1.00 33.33 114 ARG B N 1
ATOM 3135 C CA . ARG B 1 95 ? 21.565 58.823 -0.483 1.00 38.98 114 ARG B CA 1
ATOM 3136 C C . ARG B 1 95 ? 21.451 58.522 -1.971 1.00 34.56 114 ARG B C 1
ATOM 3137 O O . ARG B 1 95 ? 20.979 59.360 -2.720 1.00 40.29 114 ARG B O 1
ATOM 3145 N N . GLY B 1 96 ? 21.856 57.333 -2.410 1.00 30.96 115 GLY B N 1
ATOM 3146 C CA . GLY B 1 96 ? 21.664 56.949 -3.817 1.00 32.41 115 GLY B CA 1
ATOM 3147 C C . GLY B 1 96 ? 22.878 57.196 -4.697 1.00 29.97 115 GLY B C 1
ATOM 3148 O O . GLY B 1 96 ? 22.798 57.108 -5.929 1.00 30.70 115 GLY B O 1
ATOM 3149 N N . ILE B 1 97 ? 24.001 57.477 -4.045 1.00 28.54 116 ILE B N 1
ATOM 3150 C CA . ILE B 1 97 ? 25.276 57.635 -4.705 1.00 27.92 116 ILE B CA 1
ATOM 3151 C C . ILE B 1 97 ? 25.850 56.252 -4.917 1.00 28.99 116 ILE B C 1
ATOM 3152 O O . ILE B 1 97 ? 25.810 55.407 -4.005 1.00 32.19 116 ILE B O 1
ATOM 3157 N N . ARG B 1 98 ? 26.369 56.000 -6.118 1.00 27.11 117 ARG B N 1
ATOM 3158 C CA . ARG B 1 98 ? 26.991 54.715 -6.401 1.00 28.62 117 ARG B CA 1
ATOM 3159 C C . ARG B 1 98 ? 28.470 54.816 -5.943 1.00 42.96 117 ARG B C 1
ATOM 3160 O O . ARG B 1 98 ? 29.086 55.883 -6.047 1.00 33.91 117 ARG B O 1
ATOM 3168 N N . VAL B 1 99 ? 28.989 53.749 -5.337 1.00 27.69 118 VAL B N 1
ATOM 3169 C CA . VAL B 1 99 ? 30.382 53.707 -4.854 1.00 22.61 118 VAL B CA 1
ATOM 3170 C C . VAL B 1 99 ? 31.112 52.540 -5.431 1.00 21.79 118 VAL B C 1
ATOM 3171 O O . VAL B 1 99 ? 30.577 51.438 -5.495 1.00 29.84 118 VAL B O 1
ATOM 3175 N N . VAL B 1 100 ? 32.341 52.762 -5.827 1.00 21.21 119 VAL B N 1
ATOM 3176 C CA . VAL B 1 100 ? 33.201 51.697 -6.232 1.00 21.24 119 VAL B CA 1
ATOM 3177 C C . VAL B 1 100 ? 34.504 51.952 -5.518 1.00 19.82 119 VAL B C 1
ATOM 3178 O O . VAL B 1 100 ? 34.854 53.106 -5.237 1.00 19.93 119 VAL B O 1
ATOM 3182 N N . THR B 1 101 ? 35.232 50.906 -5.185 1.00 19.18 120 THR B N 1
ATOM 3183 C CA . THR B 1 101 ? 36.545 51.127 -4.646 1.00 18.93 120 THR B CA 1
ATOM 3184 C C . THR B 1 101 ? 37.690 50.549 -5.435 1.00 18.10 120 THR B C 1
ATOM 3185 O O . THR B 1 101 ? 37.557 49.576 -6.203 1.00 19.17 120 THR B O 1
ATOM 3189 N N . PHE B 1 102 ? 38.843 51.145 -5.150 1.00 17.76 121 PHE B N 1
ATOM 3190 C CA . PHE B 1 102 ? 40.152 50.649 -5.548 1.00 18.83 121 PHE B CA 1
ATOM 3191 C C . PHE B 1 102 ? 40.985 50.532 -4.290 1.00 23.24 121 PHE B C 1
ATOM 3192 O O . PHE B 1 102 ? 41.186 51.521 -3.599 1.00 20.71 121 PHE B O 1
ATOM 3200 N N . ASP B 1 103 ? 41.440 49.326 -3.988 1.00 20.36 122 ASP B N 1
ATOM 3201 C CA . ASP B 1 103 ? 42.310 49.065 -2.861 1.00 17.18 122 ASP B CA 1
ATOM 3202 C C . ASP B 1 103 ? 41.669 49.441 -1.576 1.00 17.24 122 ASP B C 1
ATOM 3203 O O . ASP B 1 103 ? 42.311 50.053 -0.766 1.00 25.53 122 ASP B O 1
ATOM 3208 N N . LEU B 1 104 ? 40.376 49.100 -1.415 1.00 16.88 123 LEU B N 1
ATOM 3209 C CA . LEU B 1 104 ? 39.685 49.179 -0.099 1.00 20.75 123 LEU B CA 1
ATOM 3210 C C . LEU B 1 104 ? 38.625 48.083 -0.084 1.00 19.96 123 LEU B C 1
ATOM 3211 O O . LEU B 1 104 ? 37.743 48.025 -0.962 1.00 21.22 123 LEU B O 1
ATOM 3216 N N . VAL B 1 105 ? 38.690 47.279 0.982 1.00 22.84 124 VAL B N 1
ATOM 3217 C CA . VAL B 1 105 ? 37.816 46.160 1.217 1.00 24.01 124 VAL B CA 1
ATOM 3218 C C . VAL B 1 105 ? 36.554 46.664 1.924 1.00 27.73 124 VAL B C 1
ATOM 3219 O O . VAL B 1 105 ? 36.632 47.240 2.971 1.00 22.08 124 VAL B O 1
ATOM 3223 N N . VAL B 1 106 ? 35.391 46.466 1.346 1.00 29.50 125 VAL B N 1
ATOM 3224 C CA . VAL B 1 106 ? 34.162 46.913 2.010 1.00 24.63 125 VAL B CA 1
ATOM 3225 C C . VAL B 1 106 ? 33.124 45.814 2.065 1.00 34.12 125 VAL B C 1
ATOM 3226 O O . VAL B 1 106 ? 32.769 45.223 1.043 1.00 25.53 125 VAL B O 1
ATOM 3230 N N . ASP B 1 107 ? 32.623 45.578 3.279 1.00 29.72 126 ASP B N 1
ATOM 3231 C CA . ASP B 1 107 ? 31.609 44.573 3.548 1.00 41.35 126 ASP B CA 1
ATOM 3232 C C . ASP B 1 107 ? 30.232 45.087 3.158 1.00 35.61 126 ASP B C 1
ATOM 3233 O O . ASP B 1 107 ? 29.409 45.331 4.032 1.00 34.72 126 ASP B O 1
ATOM 3238 N N . ASP B 1 108 ? 29.981 45.216 1.853 1.00 29.07 127 ASP B N 1
ATOM 3239 C CA . ASP B 1 108 ? 28.666 45.641 1.324 1.00 29.05 127 ASP B CA 1
ATOM 3240 C C . ASP B 1 108 ? 28.572 45.195 -0.106 1.00 28.43 127 ASP B C 1
ATOM 3241 O O . ASP B 1 108 ? 29.410 45.585 -0.924 1.00 27.53 127 ASP B O 1
ATOM 3246 N N . ASN B 1 109 ? 27.539 44.420 -0.426 1.00 29.48 128 ASN B N 1
ATOM 3247 C CA . ASN B 1 109 ? 27.365 43.860 -1.761 1.00 33.71 128 ASN B CA 1
ATOM 3248 C C . ASN B 1 109 ? 27.109 44.886 -2.874 1.00 29.48 128 ASN B C 1
ATOM 3249 O O . ASN B 1 109 ? 27.191 44.530 -4.049 1.00 29.41 128 ASN B O 1
ATOM 3254 N N . ARG B 1 110 ? 26.850 46.147 -2.516 1.00 25.82 129 ARG B N 1
ATOM 3255 C CA . ARG B 1 110 ? 26.565 47.178 -3.507 1.00 31.10 129 ARG B CA 1
ATOM 3256 C C . ARG B 1 110 ? 27.805 47.817 -4.116 1.00 28.86 129 ARG B C 1
ATOM 3257 O O . ARG B 1 110 ? 27.711 48.512 -5.135 1.00 28.38 129 ARG B O 1
ATOM 3265 N N . VAL B 1 111 ? 28.959 47.545 -3.503 1.00 23.43 130 VAL B N 1
ATOM 3266 C CA . VAL B 1 111 ? 30.228 48.217 -3.808 1.00 24.66 130 VAL B CA 1
ATOM 3267 C C . VAL B 1 111 ? 31.206 47.264 -4.468 1.00 21.37 130 VAL B C 1
ATOM 3268 O O . VAL B 1 111 ? 31.836 46.460 -3.810 1.00 20.46 130 VAL B O 1
ATOM 3272 N N . PRO B 1 112 ? 31.363 47.359 -5.784 1.00 22.29 131 PRO B N 1
ATOM 3273 C CA . PRO B 1 112 ? 32.442 46.611 -6.396 1.00 20.45 131 PRO B CA 1
ATOM 3274 C C . PRO B 1 112 ? 33.809 47.041 -5.923 1.00 19.58 131 PRO B C 1
ATOM 3275 O O . PRO B 1 112 ? 34.075 48.251 -5.738 1.00 21.02 131 PRO B O 1
ATOM 3279 N N . GLU B 1 113 ? 34.675 46.060 -5.701 1.00 20.68 132 GLU B N 1
ATOM 3280 C CA . GLU B 1 113 ? 36.015 46.312 -5.280 1.00 19.71 132 GLU B CA 1
ATOM 3281 C C . GLU B 1 113 ? 36.916 46.001 -6.449 1.00 18.25 132 GLU B C 1
ATOM 3282 O O . GLU B 1 113 ? 36.955 44.854 -6.882 1.00 21.34 132 GLU B O 1
ATOM 3288 N N . ILE B 1 114 ? 37.628 47.025 -6.933 1.00 19.10 133 ILE B N 1
ATOM 3289 C CA . ILE B 1 114 ? 38.719 46.860 -7.887 1.00 19.00 133 ILE B CA 1
ATOM 3290 C C . ILE B 1 114 ? 40.047 46.624 -7.174 1.00 17.89 133 ILE B C 1
ATOM 3291 O O . ILE B 1 114 ? 40.405 47.323 -6.208 1.00 19.39 133 ILE B O 1
ATOM 3296 N N . GLU B 1 115 ? 40.755 45.593 -7.607 1.00 19.93 134 GLU B N 1
ATOM 3297 C CA . GLU B 1 115 ? 42.127 45.418 -7.195 1.00 19.49 134 GLU B CA 1
ATOM 3298 C C . GLU B 1 115 ? 42.972 44.714 -8.229 1.00 17.33 134 GLU B C 1
ATOM 3299 O O . GLU B 1 115 ? 42.440 44.119 -9.156 1.00 23.09 134 GLU B O 1
ATOM 3305 N N . GLN B 1 116 ? 44.274 44.733 -8.012 1.00 17.07 135 GLN B N 1
ATOM 3306 C CA . GLN B 1 116 ? 45.228 44.094 -8.929 1.00 18.31 135 GLN B CA 1
ATOM 3307 C C . GLN B 1 116 ? 45.559 42.640 -8.627 1.00 24.61 135 GLN B C 1
ATOM 3308 O O . GLN B 1 116 ? 46.625 42.136 -9.063 1.00 20.76 135 GLN B O 1
ATOM 3314 N N . ASP B 1 117 ? 44.657 41.990 -7.889 1.00 22.70 136 ASP B N 1
ATOM 3315 C CA . ASP B 1 117 ? 44.800 40.612 -7.390 1.00 22.50 136 ASP B CA 1
ATOM 3316 C C . ASP B 1 117 ? 46.028 40.592 -6.537 1.00 19.51 136 ASP B C 1
ATOM 3317 O O . ASP B 1 117 ? 47.022 39.941 -6.872 1.00 18.08 136 ASP B O 1
ATOM 3322 N N . ASP B 1 118 ? 45.991 41.348 -5.446 1.00 19.12 137 ASP B N 1
ATOM 3323 C CA . ASP B 1 118 ? 47.221 41.545 -4.660 1.00 18.11 137 ASP B CA 1
ATOM 3324 C C . ASP B 1 118 ? 47.729 40.269 -3.990 1.00 20.36 137 ASP B C 1
ATOM 3325 O O . ASP B 1 118 ? 48.935 40.142 -3.719 1.00 18.08 137 ASP B O 1
ATOM 3330 N N . LEU B 1 119 ? 46.824 39.348 -3.695 1.00 19.44 138 LEU B N 1
ATOM 3331 C CA . LEU B 1 119 ? 47.252 38.054 -3.188 1.00 23.64 138 LEU B CA 1
ATOM 3332 C C . LEU B 1 119 ? 48.086 37.342 -4.295 1.00 21.28 138 LEU B C 1
ATOM 3333 O O . LEU B 1 119 ? 49.165 36.832 -4.042 1.00 17.61 138 LEU B O 1
ATOM 3338 N N . LEU B 1 120 ? 47.623 37.323 -5.525 1.00 19.90 139 LEU B N 1
ATOM 3339 C CA . LEU B 1 120 ? 48.498 36.790 -6.590 1.00 17.84 139 LEU B CA 1
ATOM 3340 C C . LEU B 1 120 ? 49.828 37.539 -6.731 1.00 16.42 139 LEU B C 1
ATOM 3341 O O . LEU B 1 120 ? 50.848 36.888 -6.895 1.00 21.31 139 LEU B O 1
ATOM 3346 N N . ILE B 1 121 ? 49.822 38.878 -6.650 1.00 15.94 140 ILE B N 1
ATOM 3347 C CA . ILE B 1 121 ? 51.050 39.717 -6.732 1.00 15.76 140 ILE B CA 1
ATOM 3348 C C . ILE B 1 121 ? 52.058 39.285 -5.641 1.00 15.52 140 ILE B C 1
ATOM 3349 O O . ILE B 1 121 ? 53.243 39.129 -5.860 1.00 15.67 140 ILE B O 1
ATOM 3354 N N . GLY B 1 122 ? 51.579 39.185 -4.416 1.00 16.89 141 GLY B N 1
ATOM 3355 C CA . GLY B 1 122 ? 52.499 38.915 -3.359 1.00 15.14 141 GLY B CA 1
ATOM 3356 C C . GLY B 1 122 ? 53.099 37.547 -3.443 1.00 15.50 141 GLY B C 1
ATOM 3357 O O . GLY B 1 122 ? 54.248 37.363 -3.107 1.00 16.74 141 GLY B O 1
ATOM 3358 N N . TYR B 1 123 ? 52.309 36.594 -3.896 1.00 18.60 142 TYR B N 1
ATOM 3359 C CA . TYR B 1 123 ? 52.752 35.269 -4.151 1.00 20.35 142 TYR B CA 1
ATOM 3360 C C . TYR B 1 123 ? 53.703 35.288 -5.323 1.00 16.65 142 TYR B C 1
ATOM 3361 O O . TYR B 1 123 ? 54.793 34.748 -5.225 1.00 17.72 142 TYR B O 1
ATOM 3370 N N . LEU B 1 124 ? 53.336 35.916 -6.428 1.00 18.93 143 LEU B N 1
ATOM 3371 C CA . LEU B 1 124 ? 54.262 35.815 -7.599 1.00 17.84 143 LEU B CA 1
ATOM 3372 C C . LEU B 1 124 ? 55.674 36.353 -7.343 1.00 17.15 143 LEU B C 1
ATOM 3373 O O . LEU B 1 124 ? 56.679 35.699 -7.648 1.00 17.65 143 LEU B O 1
ATOM 3378 N N . ILE B 1 125 ? 55.768 37.540 -6.748 1.00 16.82 144 ILE B N 1
ATOM 3379 C CA . ILE B 1 125 ? 57.061 38.182 -6.533 1.00 16.68 144 ILE B CA 1
ATOM 3380 C C . ILE B 1 125 ? 57.840 37.501 -5.409 1.00 16.84 144 ILE B C 1
ATOM 3381 O O . ILE B 1 125 ? 59.068 37.350 -5.519 1.00 18.92 144 ILE B O 1
ATOM 3386 N N . SER B 1 126 ? 57.154 37.111 -4.320 1.00 18.93 145 SER B N 1
ATOM 3387 C CA . SER B 1 126 ? 57.833 36.408 -3.241 1.00 20.63 145 SER B CA 1
ATOM 3388 C C . SER B 1 126 ? 58.364 35.035 -3.716 1.00 19.59 145 SER B C 1
ATOM 3389 O O . SER B 1 126 ? 59.506 34.671 -3.411 1.00 20.51 145 SER B O 1
ATOM 3392 N N . LYS B 1 127 ? 57.589 34.289 -4.505 1.00 18.93 146 LYS B N 1
ATOM 3393 C CA . LYS B 1 127 ? 58.085 33.011 -5.075 1.00 21.62 146 LYS B CA 1
ATOM 3394 C C . LYS B 1 127 ? 59.263 33.246 -5.992 1.00 23.34 146 LYS B C 1
ATOM 3395 O O . LYS B 1 127 ? 60.189 32.442 -6.032 1.00 21.31 146 LYS B O 1
ATOM 3401 N N . GLN B 1 128 ? 59.220 34.346 -6.745 1.00 22.97 147 GLN B N 1
ATOM 3402 C CA . GLN B 1 128 ? 60.299 34.634 -7.717 1.00 28.87 147 GLN B CA 1
ATOM 3403 C C . GLN B 1 128 ? 61.617 34.825 -6.970 1.00 21.37 147 GLN B C 1
ATOM 3404 O O . GLN B 1 128 ? 62.631 34.242 -7.324 1.00 22.15 147 GLN B O 1
ATOM 3410 N N . LEU B 1 129 ? 61.578 35.642 -5.921 1.00 21.47 148 LEU B N 1
ATOM 3411 C CA . LEU B 1 129 ? 62.729 35.789 -5.059 1.00 24.62 148 LEU B CA 1
ATOM 3412 C C . LEU B 1 129 ? 63.201 34.384 -4.523 1.00 26.25 148 LEU B C 1
ATOM 3413 O O . LEU B 1 129 ? 64.410 34.043 -4.627 1.00 19.79 148 LEU B O 1
ATOM 3418 N N . ALA B 1 130 ? 62.267 33.578 -3.989 1.00 19.82 149 ALA B N 1
ATOM 3419 C CA . ALA B 1 130 ? 62.601 32.253 -3.378 1.00 25.47 149 ALA B CA 1
ATOM 3420 C C . ALA B 1 130 ? 63.269 31.292 -4.318 1.00 24.09 149 ALA B C 1
ATOM 3421 O O . ALA B 1 130 ? 64.257 30.664 -3.989 1.00 21.15 149 ALA B O 1
ATOM 3423 N N . VAL B 1 131 ? 62.693 31.165 -5.490 1.00 21.66 150 VAL B N 1
ATOM 3424 C CA . VAL B 1 131 ? 63.223 30.297 -6.514 1.00 23.77 150 VAL B CA 1
ATOM 3425 C C . VAL B 1 131 ? 64.569 30.803 -7.132 1.00 33.76 150 VAL B C 1
ATOM 3426 O O . VAL B 1 131 ? 65.454 29.991 -7.456 1.00 23.39 150 VAL B O 1
ATOM 3430 N N . ASP B 1 132 ? 64.711 32.120 -7.308 1.00 24.11 151 ASP B N 1
ATOM 3431 C CA . ASP B 1 132 ? 65.959 32.682 -7.745 1.00 23.55 151 ASP B CA 1
ATOM 3432 C C . ASP B 1 132 ? 67.113 32.338 -6.846 1.00 25.69 151 ASP B C 1
ATOM 3433 O O . ASP B 1 132 ? 68.237 32.114 -7.323 1.00 23.14 151 ASP B O 1
ATOM 3438 N N . PHE B 1 133 ? 66.845 32.337 -5.538 1.00 22.42 152 PHE B N 1
ATOM 3439 C CA . PHE B 1 133 ? 67.835 32.017 -4.555 1.00 22.58 152 PHE B CA 1
ATOM 3440 C C . PHE B 1 133 ? 67.812 30.543 -4.109 1.00 25.39 152 PHE B C 1
ATOM 3441 O O . PHE B 1 133 ? 68.408 30.217 -3.083 1.00 22.95 152 PHE B O 1
ATOM 3449 N N . ALA B 1 134 ? 67.187 29.636 -4.886 1.00 25.96 153 ALA B N 1
ATOM 3450 C CA . ALA B 1 134 ? 67.109 28.205 -4.491 1.00 25.82 153 ALA B CA 1
ATOM 3451 C C . ALA B 1 134 ? 66.707 28.079 -3.028 1.00 27.95 153 ALA B C 1
ATOM 3452 O O . ALA B 1 134 ? 67.246 27.266 -2.315 1.00 24.93 153 ALA B O 1
ATOM 3454 N N . GLY B 1 135 ? 65.808 28.931 -2.581 1.00 27.48 154 GLY B N 1
ATOM 3455 C CA . GLY B 1 135 ? 65.277 28.856 -1.220 1.00 25.72 154 GLY B CA 1
ATOM 3456 C C . GLY B 1 135 ? 66.154 29.297 -0.056 1.00 24.43 154 GLY B C 1
ATOM 3457 O O . GLY B 1 135 ? 65.777 29.100 1.095 1.00 25.33 154 GLY B O 1
ATOM 3458 N N . ASN B 1 136 ? 67.304 29.892 -0.336 1.00 22.87 155 ASN B N 1
ATOM 3459 C CA . ASN B 1 136 ? 68.170 30.455 0.679 1.00 28.15 155 ASN B CA 1
ATOM 3460 C C . ASN B 1 136 ? 68.557 31.920 0.400 1.00 24.41 155 ASN B C 1
ATOM 3461 O O . ASN B 1 136 ? 69.249 32.231 -0.566 1.00 23.38 155 ASN B O 1
ATOM 3466 N N . ALA B 1 137 ? 68.091 32.809 1.263 1.00 21.77 156 ALA B N 1
ATOM 3467 C CA . ALA B 1 137 ? 68.394 34.213 1.168 1.00 22.61 156 ALA B CA 1
ATOM 3468 C C . ALA B 1 137 ? 68.150 34.926 2.468 1.00 22.24 156 ALA B C 1
ATOM 3469 O O . ALA B 1 137 ? 67.257 34.561 3.228 1.00 27.51 156 ALA B O 1
ATOM 3471 N N . ASN B 1 138 ? 68.913 36.012 2.641 1.00 25.64 157 ASN B N 1
ATOM 3472 C CA . ASN B 1 138 ? 68.704 37.029 3.656 1.00 26.12 157 ASN B CA 1
ATOM 3473 C C . ASN B 1 138 ? 68.056 38.321 3.108 1.00 22.93 157 ASN B C 1
ATOM 3474 O O . ASN B 1 138 ? 68.731 39.202 2.572 1.00 22.40 157 ASN B O 1
ATOM 3479 N N . VAL B 1 139 ? 66.771 38.471 3.385 1.00 19.85 158 VAL B N 1
ATOM 3480 C CA . VAL B 1 139 ? 65.951 39.474 2.775 1.00 20.37 158 VAL B CA 1
ATOM 3481 C C . VAL B 1 139 ? 65.725 40.656 3.699 1.00 21.62 158 VAL B C 1
ATOM 3482 O O . VAL B 1 139 ? 65.333 40.479 4.888 1.00 22.29 158 VAL B O 1
ATOM 3486 N N . ILE B 1 140 ? 66.011 41.849 3.156 1.00 21.16 159 ILE B N 1
ATOM 3487 C CA . ILE B 1 140 ? 65.493 43.120 3.672 1.00 21.04 159 ILE B CA 1
ATOM 3488 C C . ILE B 1 140 ? 64.132 43.351 3.042 1.00 25.31 159 ILE B C 1
ATOM 3489 O O . ILE B 1 140 ? 64.005 43.487 1.842 1.00 18.56 159 ILE B O 1
ATOM 3494 N N . TYR B 1 141 ? 63.099 43.349 3.884 1.00 19.76 160 TYR B N 1
ATOM 3495 C CA . TYR B 1 141 ? 61.695 43.481 3.431 1.00 20.70 160 TYR B CA 1
ATOM 3496 C C . TYR B 1 141 ? 61.228 44.932 3.506 1.00 23.01 160 TYR B C 1
ATOM 3497 O O . TYR B 1 141 ? 61.246 45.525 4.581 1.00 21.78 160 TYR B O 1
ATOM 3506 N N . VAL B 1 142 ? 60.771 45.507 2.384 1.00 17.72 161 VAL B N 1
ATOM 3507 C CA . VAL B 1 142 ? 60.319 46.920 2.393 1.00 19.09 161 VAL B CA 1
ATOM 3508 C C . VAL B 1 142 ? 58.787 46.963 2.170 1.00 17.69 161 VAL B C 1
ATOM 3509 O O . VAL B 1 142 ? 58.284 46.724 1.050 1.00 20.06 161 VAL B O 1
ATOM 3513 N N . ASN B 1 143 ? 58.055 47.231 3.254 1.00 18.83 162 ASN B N 1
ATOM 3514 C CA . ASN B 1 143 ? 56.593 47.244 3.266 1.00 16.54 162 ASN B CA 1
ATOM 3515 C C . ASN B 1 143 ? 56.208 47.794 4.584 1.00 21.66 162 ASN B C 1
ATOM 3516 O O . ASN B 1 143 ? 57.057 47.903 5.440 1.00 21.54 162 ASN B O 1
ATOM 3521 N N . VAL B 1 144 ? 54.956 48.228 4.700 1.00 21.03 163 VAL B N 1
ATOM 3522 C CA . VAL B 1 144 ? 54.404 48.849 5.910 1.00 26.61 163 VAL B CA 1
ATOM 3523 C C . VAL B 1 144 ? 52.936 48.422 6.031 1.00 20.68 163 VAL B C 1
ATOM 3524 O O . VAL B 1 144 ? 52.289 48.168 5.035 1.00 20.04 163 VAL B O 1
ATOM 3528 N N . GLY B 1 145 ? 52.386 48.338 7.232 1.00 22.65 164 GLY B N 1
ATOM 3529 C CA . GLY B 1 145 ? 51.012 47.919 7.350 1.00 18.94 164 GLY B CA 1
ATOM 3530 C C . GLY B 1 145 ? 50.072 49.080 7.204 1.00 23.63 164 GLY B C 1
ATOM 3531 O O . GLY B 1 145 ? 50.512 50.220 7.215 1.00 32.48 164 GLY B O 1
ATOM 3532 N N . GLY B 1 146 ? 48.778 48.798 7.027 1.00 25.35 165 GLY B N 1
ATOM 3533 C CA . GLY B 1 146 ? 47.755 49.839 7.062 1.00 41.84 165 GLY B CA 1
ATOM 3534 C C . GLY B 1 146 ? 47.347 50.334 5.680 1.00 23.56 165 GLY B C 1
ATOM 3535 O O . GLY B 1 146 ? 46.702 51.367 5.537 1.00 26.66 165 GLY B O 1
ATOM 3536 N N . PHE B 1 147 ? 47.733 49.574 4.678 1.00 24.45 166 PHE B N 1
ATOM 3537 C CA . PHE B 1 147 ? 47.281 49.763 3.318 1.00 17.15 166 PHE B CA 1
ATOM 3538 C C . PHE B 1 147 ? 46.803 48.412 2.787 1.00 20.60 166 PHE B C 1
ATOM 3539 O O . PHE B 1 147 ? 47.568 47.448 2.772 1.00 18.34 166 PHE B O 1
ATOM 3547 N N . ALA B 1 148 ? 45.576 48.367 2.267 1.00 20.40 167 ALA B N 1
ATOM 3548 C CA . ALA B 1 148 ? 45.001 47.127 1.738 1.00 23.93 167 ALA B CA 1
ATOM 3549 C C . ALA B 1 148 ? 45.925 46.319 0.816 1.00 22.79 167 ALA B C 1
ATOM 3550 O O . ALA B 1 148 ? 46.122 45.134 1.037 1.00 18.70 167 ALA B O 1
ATOM 3552 N N . PRO B 1 149 ? 46.446 46.923 -0.252 1.00 17.23 168 PRO B N 1
ATOM 3553 C CA . PRO B 1 149 ? 47.258 46.089 -1.137 1.00 19.39 168 PRO B CA 1
ATOM 3554 C C . PRO B 1 149 ? 48.556 45.568 -0.492 1.00 16.55 168 PRO B C 1
ATOM 3555 O O . PRO B 1 149 ? 48.921 44.419 -0.666 1.00 15.06 168 PRO B O 1
ATOM 3559 N N . LEU B 1 150 ? 49.204 46.400 0.274 1.00 20.56 169 LEU B N 1
ATOM 3560 C CA . LEU B 1 150 ? 50.392 46.006 1.001 1.00 20.63 169 LEU B CA 1
ATOM 3561 C C . LEU B 1 150 ? 50.114 44.919 2.077 1.00 19.76 169 LEU B C 1
ATOM 3562 O O . LEU B 1 150 ? 50.974 44.069 2.248 1.00 15.98 169 LEU B O 1
ATOM 3567 N N . ASP B 1 151 ? 48.967 44.973 2.774 1.00 22.57 170 ASP B N 1
ATOM 3568 C CA . ASP B 1 151 ? 48.587 43.915 3.764 1.00 18.83 170 ASP B CA 1
ATOM 3569 C C . ASP B 1 151 ? 48.271 42.562 3.098 1.00 19.48 170 ASP B C 1
ATOM 3570 O O . ASP B 1 151 ? 48.715 41.554 3.589 1.00 20.33 170 ASP B O 1
ATOM 3575 N N . LYS B 1 152 ? 47.518 42.567 1.986 1.00 16.63 171 LYS B N 1
ATOM 3576 C CA . LYS B 1 152 ? 47.340 41.429 1.063 1.00 24.57 171 LYS B CA 1
ATOM 3577 C C . LYS B 1 152 ? 48.700 40.883 0.577 1.00 17.29 171 LYS B C 1
ATOM 3578 O O . LYS B 1 152 ? 48.970 39.678 0.668 1.00 19.33 171 LYS B O 1
ATOM 3584 N N . ARG B 1 153 ? 49.553 41.739 0.060 1.00 15.20 172 ARG B N 1
ATOM 3585 C CA . ARG B 1 153 ? 50.876 41.260 -0.416 1.00 15.48 172 ARG B CA 1
ATOM 3586 C C . ARG B 1 153 ? 51.654 40.684 0.771 1.00 18.75 172 ARG B C 1
ATOM 3587 O O . ARG B 1 153 ? 52.333 39.679 0.634 1.00 15.32 172 ARG B O 1
ATOM 3595 N N . ASP B 1 154 ? 51.506 41.329 1.921 1.00 15.31 173 ASP B N 1
ATOM 3596 C CA . ASP B 1 154 ? 52.267 40.878 3.141 1.00 15.89 173 ASP B CA 1
ATOM 3597 C C . ASP B 1 154 ? 52.026 39.412 3.528 1.00 16.09 173 ASP B C 1
ATOM 3598 O O . ASP B 1 154 ? 52.994 38.682 3.863 1.00 15.96 173 ASP B O 1
ATOM 3603 N N . LYS B 1 155 ? 50.751 38.994 3.484 1.00 17.74 174 LYS B N 1
ATOM 3604 C CA . LYS B 1 155 ? 50.303 37.649 3.862 1.00 16.58 174 LYS B CA 1
ATOM 3605 C C . LYS B 1 155 ? 50.993 36.614 3.070 1.00 17.73 174 LYS B C 1
ATOM 3606 O O . LYS B 1 155 ? 51.254 35.516 3.536 1.00 16.79 174 LYS B O 1
ATOM 3612 N N . MET B 1 156 ? 51.177 36.904 1.792 1.00 15.87 175 MET B N 1
ATOM 3613 C CA . MET B 1 156 ? 51.785 35.952 0.935 1.00 17.29 175 MET B CA 1
ATOM 3614 C C . MET B 1 156 ? 53.284 35.880 1.153 1.00 19.82 175 MET B C 1
ATOM 3615 O O . MET B 1 156 ? 53.865 34.805 1.019 1.00 24.92 175 MET B O 1
ATOM 3620 N N . TRP B 1 157 ? 53.929 36.997 1.468 1.00 17.98 176 TRP B N 1
ATOM 3621 C CA . TRP B 1 157 ? 55.306 36.936 1.939 1.00 17.20 176 TRP B CA 1
ATOM 3622 C C . TRP B 1 157 ? 55.399 36.007 3.152 1.00 16.54 176 TRP B C 1
ATOM 3623 O O . TRP B 1 157 ? 56.310 35.209 3.229 1.00 17.68 176 TRP B O 1
ATOM 3634 N N . GLN B 1 158 ? 54.485 36.092 4.110 1.00 23.83 177 GLN B N 1
ATOM 3635 C CA . GLN B 1 158 ? 54.592 35.180 5.279 1.00 17.51 177 GLN B CA 1
ATOM 3636 C C . GLN B 1 158 ? 54.502 33.694 4.862 1.00 17.91 177 GLN B C 1
ATOM 3637 O O . GLN B 1 158 ? 55.225 32.839 5.380 1.00 18.51 177 GLN B O 1
ATOM 3643 N N . ILE B 1 159 ? 53.653 33.394 3.874 1.00 18.10 178 ILE B N 1
ATOM 3644 C CA . ILE B 1 159 ? 53.534 32.031 3.364 1.00 19.75 178 ILE B CA 1
ATOM 3645 C C . ILE B 1 159 ? 54.786 31.575 2.668 1.00 19.63 178 ILE B C 1
ATOM 3646 O O . ILE B 1 159 ? 55.146 30.386 2.784 1.00 19.26 178 ILE B O 1
ATOM 3651 N N . ILE B 1 160 ? 55.431 32.467 1.926 1.00 21.00 179 ILE B N 1
ATOM 3652 C CA . ILE B 1 160 ? 56.686 32.098 1.271 1.00 18.94 179 ILE B CA 1
ATOM 3653 C C . ILE B 1 160 ? 57.746 31.785 2.332 1.00 19.27 179 ILE B C 1
ATOM 3654 O O . ILE B 1 160 ? 58.538 30.859 2.156 1.00 18.83 179 ILE B O 1
ATOM 3659 N N . LYS B 1 161 ? 57.750 32.529 3.440 1.00 19.82 180 LYS B N 1
ATOM 3660 C CA . LYS B 1 161 ? 58.733 32.200 4.507 1.00 30.77 180 LYS B CA 1
ATOM 3661 C C . LYS B 1 161 ? 58.479 30.836 5.126 1.00 20.52 180 LYS B C 1
ATOM 3662 O O . LYS B 1 161 ? 59.415 30.134 5.564 1.00 20.41 180 LYS B O 1
ATOM 3668 N N . TRP B 1 162 ?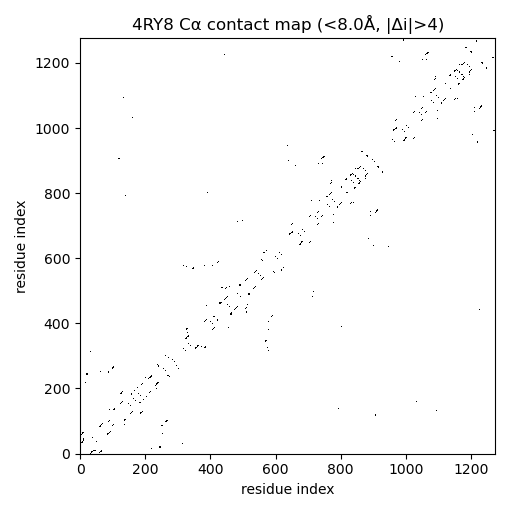 57.212 30.451 5.179 1.00 20.70 181 TRP B N 1
ATOM 3669 C CA . TRP B 1 162 ? 56.799 29.157 5.735 1.00 22.57 181 TRP B CA 1
ATOM 3670 C C . TRP B 1 162 ? 57.206 27.988 4.785 1.00 21.69 181 TRP B C 1
ATOM 3671 O O . TRP B 1 162 ? 57.743 26.986 5.207 1.00 22.07 181 TRP B O 1
ATOM 3682 N N . ARG B 1 163 ? 57.005 28.161 3.479 1.00 21.82 182 ARG B N 1
ATOM 3683 C CA . ARG B 1 163 ? 57.260 27.069 2.502 1.00 21.30 182 ARG B CA 1
ATOM 3684 C C . ARG B 1 163 ? 58.727 26.891 2.277 1.00 21.31 182 ARG B C 1
ATOM 3685 O O . ARG B 1 163 ? 59.184 25.781 2.085 1.00 22.15 182 ARG B O 1
ATOM 3693 N N . PHE B 1 164 ? 59.454 28.024 2.270 1.00 21.76 183 PHE B N 1
ATOM 3694 C CA . PHE B 1 164 ? 60.901 28.091 2.055 1.00 22.86 183 PHE B CA 1
ATOM 3695 C C . PHE B 1 164 ? 61.596 28.659 3.285 1.00 26.09 183 PHE B C 1
ATOM 3696 O O . PHE B 1 164 ? 61.850 29.876 3.333 1.00 26.85 183 PHE B O 1
ATOM 3704 N N . PRO B 1 165 ? 61.906 27.799 4.293 1.00 27.05 184 PRO B N 1
ATOM 3705 C CA . PRO B 1 165 ? 62.421 28.339 5.558 1.00 26.49 184 PRO B CA 1
ATOM 3706 C C . PRO B 1 165 ? 63.852 28.874 5.530 1.00 29.54 184 PRO B C 1
ATOM 3707 O O . PRO B 1 165 ? 64.264 29.519 6.496 1.00 31.58 184 PRO B O 1
ATOM 3711 N N . GLY B 1 166 ? 64.607 28.607 4.462 1.00 24.20 185 GLY B N 1
ATOM 3712 C CA . GLY B 1 166 ? 65.865 29.320 4.206 1.00 27.12 185 GLY B CA 1
ATOM 3713 C C . GLY B 1 166 ? 65.732 30.782 3.743 1.00 22.48 185 GLY B C 1
ATOM 3714 O O . GLY B 1 166 ? 66.714 31.503 3.643 1.00 25.63 185 GLY B O 1
ATOM 3715 N N . ILE B 1 167 ? 64.518 31.231 3.443 1.00 21.33 186 ILE B N 1
ATOM 3716 C CA . ILE B 1 167 ? 64.299 32.594 2.975 1.00 22.22 186 ILE B CA 1
ATOM 3717 C C . ILE B 1 167 ? 63.961 33.340 4.238 1.00 26.88 186 ILE B C 1
ATOM 3718 O O . ILE B 1 167 ? 62.864 33.162 4.771 1.00 23.83 186 ILE B O 1
ATOM 3723 N N . LYS B 1 168 ? 64.910 34.131 4.740 1.00 25.24 187 LYS B N 1
ATOM 3724 C CA . LYS B 1 168 ? 64.780 34.705 6.072 1.00 26.04 187 LYS B CA 1
ATOM 3725 C C . LYS B 1 168 ? 64.568 36.207 5.950 1.00 25.41 187 LYS B C 1
ATOM 3726 O O . LYS B 1 168 ? 65.214 36.859 5.159 1.00 27.38 187 LYS B O 1
ATOM 3732 N N . GLU B 1 169 ? 63.682 36.754 6.763 1.00 25.56 188 GLU B N 1
ATOM 3733 C CA . GLU B 1 169 ? 63.541 38.186 6.834 1.00 21.28 188 GLU B CA 1
ATOM 3734 C C . GLU B 1 169 ? 64.591 38.617 7.818 1.00 24.69 188 GLU B C 1
ATOM 3735 O O . GLU B 1 169 ? 64.586 38.192 8.947 1.00 22.06 188 GLU B O 1
ATOM 3741 N N . VAL B 1 170 ? 65.546 39.416 7.384 1.00 24.96 189 VAL B N 1
ATOM 3742 C CA . VAL B 1 170 ? 66.541 39.976 8.308 1.00 23.54 189 VAL B CA 1
ATOM 3743 C C . VAL B 1 170 ? 66.240 41.419 8.780 1.00 24.90 189 VAL B C 1
ATOM 3744 O O . VAL B 1 170 ? 66.786 41.870 9.793 1.00 25.38 189 VAL B O 1
ATOM 3748 N N . ALA B 1 171 ? 65.391 42.128 8.042 1.00 21.25 190 ALA B N 1
ATOM 3749 C CA . ALA B 1 171 ? 64.949 43.488 8.346 1.00 20.87 190 ALA B CA 1
ATOM 3750 C C . ALA B 1 171 ? 63.639 43.779 7.667 1.00 19.60 190 ALA B C 1
ATOM 3751 O O . ALA B 1 171 ? 63.385 43.265 6.594 1.00 25.07 190 ALA B O 1
ATOM 3753 N N . LYS B 1 172 ? 62.840 44.622 8.290 1.00 22.04 191 LYS B N 1
ATOM 3754 C CA . LYS B 1 172 ? 61.608 45.206 7.747 1.00 29.74 191 LYS B CA 1
ATOM 3755 C C . LYS B 1 172 ? 61.678 46.739 7.864 1.00 26.46 191 LYS B C 1
ATOM 3756 O O . LYS B 1 172 ? 61.785 47.276 8.957 1.00 23.35 191 LYS B O 1
ATOM 3762 N N . ILE B 1 173 ? 61.628 47.448 6.739 1.00 23.74 192 ILE B N 1
ATOM 3763 C CA . ILE B 1 173 ? 61.763 48.907 6.752 1.00 21.31 192 ILE B CA 1
ATOM 3764 C C . ILE B 1 173 ? 60.693 49.503 5.826 1.00 22.37 192 ILE B C 1
ATOM 3765 O O . ILE B 1 173 ? 60.072 48.785 4.999 1.00 20.50 192 ILE B O 1
ATOM 3770 N N . GLY B 1 174 ? 60.423 50.789 5.990 1.00 21.47 193 GLY B N 1
ATOM 3771 C CA . GLY B 1 174 ? 59.517 51.494 5.085 1.00 25.96 193 GLY B CA 1
ATOM 3772 C C . GLY B 1 174 ? 58.401 52.244 5.764 1.00 23.37 193 GLY B C 1
ATOM 3773 O O . GLY B 1 174 ? 57.877 51.833 6.806 1.00 23.66 193 GLY B O 1
ATOM 3774 N N . ALA B 1 175 ? 58.062 53.378 5.168 1.00 23.93 194 ALA B N 1
ATOM 3775 C CA . ALA B 1 175 ? 56.979 54.216 5.630 1.00 24.88 194 ALA B CA 1
ATOM 3776 C C . ALA B 1 175 ? 56.551 54.999 4.445 1.00 24.78 194 ALA B C 1
ATOM 3777 O O . ALA B 1 175 ? 57.377 55.323 3.579 1.00 29.18 194 ALA B O 1
ATOM 3779 N N . VAL B 1 176 ? 55.250 55.256 4.372 1.00 27.58 195 VAL B N 1
ATOM 3780 C CA . VAL B 1 176 ? 54.667 56.070 3.332 1.00 31.43 195 VAL B CA 1
ATOM 3781 C C . VAL B 1 176 ? 54.657 57.485 3.894 1.00 27.52 195 VAL B C 1
ATOM 3782 O O . VAL B 1 176 ? 53.963 57.751 4.861 1.00 28.31 195 VAL B O 1
ATOM 3786 N N . THR B 1 177 ? 55.430 58.381 3.296 1.00 32.09 196 THR B N 1
ATOM 3787 C CA . THR B 1 177 ? 55.716 59.714 3.865 1.00 32.04 196 THR B CA 1
ATOM 3788 C C . THR B 1 177 ? 55.315 60.890 2.981 1.00 24.93 196 THR B C 1
ATOM 3789 O O . THR B 1 177 ? 55.360 62.028 3.409 1.00 26.13 196 THR B O 1
ATOM 3793 N N . GLY B 1 178 ? 55.051 60.637 1.702 1.00 33.47 197 GLY B N 1
ATOM 3794 C CA . GLY B 1 178 ? 54.935 61.736 0.740 1.00 33.83 197 GLY B CA 1
ATOM 3795 C C . GLY B 1 178 ? 56.221 62.030 0.001 1.00 30.08 197 GLY B C 1
ATOM 3796 O O . GLY B 1 178 ? 56.221 62.666 -1.065 1.00 41.21 197 GLY B O 1
ATOM 3797 N N . SER B 1 179 ? 57.331 61.556 0.534 1.00 31.10 198 SER B N 1
ATOM 3798 C CA . SER B 1 179 ? 58.569 61.464 -0.249 1.00 26.77 198 SER B CA 1
ATOM 3799 C C . SER B 1 179 ? 59.230 60.102 0.046 1.00 24.34 198 SER B C 1
ATOM 3800 O O . SER B 1 179 ? 60.402 59.983 0.476 1.00 26.22 198 SER B O 1
ATOM 3803 N N . THR B 1 180 ? 58.441 59.072 -0.224 1.00 24.92 199 THR B N 1
ATOM 3804 C CA . THR B 1 180 ? 58.757 57.689 0.115 1.00 23.16 199 THR B CA 1
ATOM 3805 C C . THR B 1 180 ? 60.046 57.141 -0.500 1.00 25.37 199 THR B C 1
ATOM 3806 O O . THR B 1 180 ? 60.821 56.498 0.204 1.00 26.91 199 THR B O 1
ATOM 3810 N N . ALA B 1 181 ? 60.282 57.353 -1.787 1.00 23.74 200 ALA B N 1
ATOM 3811 C CA . ALA B 1 181 ? 61.510 56.877 -2.427 1.00 23.25 200 ALA B CA 1
ATOM 3812 C C . ALA B 1 181 ? 62.756 57.402 -1.725 1.00 24.52 200 ALA B C 1
ATOM 3813 O O . ALA B 1 181 ? 63.623 56.619 -1.299 1.00 23.17 200 ALA B O 1
ATOM 3815 N N . ALA B 1 182 ? 62.821 58.725 -1.556 1.00 25.84 201 ALA B N 1
ATOM 3816 C CA . ALA B 1 182 ? 63.936 59.395 -0.875 1.00 27.31 201 ALA B CA 1
ATOM 3817 C C . ALA B 1 182 ? 64.087 58.958 0.597 1.00 30.34 201 ALA B C 1
ATOM 3818 O O . ALA B 1 182 ? 65.226 58.798 1.115 1.00 27.11 201 ALA B O 1
ATOM 3820 N N . ASP B 1 183 ? 62.974 58.774 1.283 1.00 25.03 202 ASP B N 1
ATOM 3821 C CA . ASP B 1 183 ? 63.084 58.297 2.678 1.00 32.17 202 ASP B CA 1
ATOM 3822 C C . ASP B 1 183 ? 63.488 56.810 2.756 1.00 29.45 202 ASP B C 1
ATOM 3823 O O . ASP B 1 183 ? 64.216 56.401 3.681 1.00 27.31 202 ASP B O 1
ATOM 3828 N N . THR B 1 184 ? 63.077 56.024 1.766 1.00 23.21 203 THR B N 1
ATOM 3829 C CA . THR B 1 184 ? 63.430 54.601 1.694 1.00 27.43 203 THR B CA 1
ATOM 3830 C C . THR B 1 184 ? 64.917 54.438 1.355 1.00 28.36 203 THR B C 1
ATOM 3831 O O . THR B 1 184 ? 65.570 53.512 1.830 1.00 21.94 203 THR B O 1
ATOM 3835 N N . GLN B 1 185 ? 65.465 55.361 0.565 1.00 24.09 204 GLN B N 1
ATOM 3836 C CA . GLN B 1 185 ? 66.911 55.361 0.318 1.00 25.47 204 GLN B CA 1
ATOM 3837 C C . GLN B 1 185 ? 67.722 55.540 1.616 1.00 25.00 204 GLN B C 1
ATOM 3838 O O . GLN B 1 185 ? 68.702 54.853 1.837 1.00 26.32 204 GLN B O 1
ATOM 3844 N N . THR B 1 186 ? 67.321 56.490 2.440 1.00 26.54 205 THR B N 1
ATOM 3845 C CA . THR B 1 186 ? 67.998 56.731 3.711 1.00 30.68 205 THR B CA 1
ATOM 3846 C C . THR B 1 186 ? 67.931 55.483 4.602 1.00 27.46 205 THR B C 1
ATOM 3847 O O . THR B 1 186 ? 68.915 55.102 5.219 1.00 27.91 205 THR B O 1
ATOM 3851 N N . ARG B 1 187 ? 66.749 54.887 4.683 1.00 30.46 206 ARG B N 1
ATOM 3852 C CA . ARG B 1 187 ? 66.521 53.642 5.444 1.00 35.70 206 ARG B CA 1
ATOM 3853 C C . ARG B 1 187 ? 67.384 52.474 4.945 1.00 27.35 206 ARG B C 1
ATOM 3854 O O . ARG B 1 187 ? 67.968 51.741 5.733 1.00 29.77 206 ARG B O 1
ATOM 3862 N N . MET B 1 188 ? 67.456 52.303 3.628 1.00 23.66 207 MET B N 1
ATOM 3863 C CA . MET B 1 188 ? 68.203 51.222 3.045 1.00 25.22 207 MET B CA 1
ATOM 3864 C C . MET B 1 188 ? 69.703 51.362 3.328 1.00 29.36 207 MET B C 1
ATOM 3865 O O . MET B 1 188 ? 70.357 50.340 3.524 1.00 26.89 207 MET B O 1
ATOM 3870 N N . GLU B 1 189 ? 70.204 52.611 3.380 1.00 28.27 208 GLU B N 1
ATOM 3871 C CA . GLU B 1 189 ? 71.583 52.936 3.745 1.00 36.07 208 GLU B CA 1
ATOM 3872 C C . GLU B 1 189 ? 71.918 52.353 5.096 1.00 31.85 208 GLU B C 1
ATOM 3873 O O . GLU B 1 189 ? 72.914 51.638 5.242 1.00 29.31 208 GLU B O 1
ATOM 3879 N N . ALA B 1 190 ? 71.083 52.668 6.080 1.00 29.28 209 ALA B N 1
ATOM 3880 C CA . ALA B 1 190 ? 71.292 52.191 7.454 1.00 29.09 209 ALA B CA 1
ATOM 3881 C C . ALA B 1 190 ? 71.104 50.667 7.549 1.00 27.54 209 ALA B C 1
ATOM 3882 O O . ALA B 1 190 ? 71.900 49.982 8.203 1.00 33.54 209 ALA B O 1
ATOM 3884 N N . ALA B 1 191 ? 70.077 50.143 6.883 1.00 26.89 210 ALA B N 1
ATOM 3885 C CA . ALA B 1 191 ? 69.766 48.711 6.903 1.00 30.19 210 ALA B CA 1
ATOM 3886 C C . ALA B 1 191 ? 70.878 47.833 6.318 1.00 38.58 210 ALA B C 1
ATOM 3887 O O . ALA B 1 191 ? 71.157 46.777 6.868 1.00 27.48 210 ALA B O 1
ATOM 3889 N N . MET B 1 192 ? 71.501 48.270 5.219 1.00 33.24 211 MET B N 1
ATOM 3890 C CA . MET B 1 192 ? 72.681 47.598 4.684 1.00 30.62 211 MET B CA 1
ATOM 3891 C C . MET B 1 192 ? 73.820 47.532 5.727 1.00 37.65 211 MET B C 1
ATOM 3892 O O . MET B 1 192 ? 74.545 46.533 5.809 1.00 30.86 211 MET B O 1
ATOM 3897 N N . LYS B 1 193 ? 73.982 48.581 6.521 1.00 29.35 212 LYS B N 1
ATOM 3898 C CA . LYS B 1 193 ? 75.031 48.577 7.523 1.00 33.94 212 LYS B CA 1
ATOM 3899 C C . LYS B 1 193 ? 74.674 47.748 8.736 1.00 33.77 212 LYS B C 1
ATOM 3900 O O . LYS B 1 193 ? 75.576 47.182 9.332 1.00 31.97 212 LYS B O 1
ATOM 3906 N N . GLU B 1 194 ? 73.397 47.738 9.134 1.00 32.54 213 GLU B N 1
ATOM 3907 C CA . GLU B 1 194 ? 72.936 46.952 10.271 1.00 31.04 213 GLU B CA 1
ATOM 3908 C C . GLU B 1 194 ? 72.958 45.452 9.908 1.00 31.88 213 GLU B C 1
ATOM 3909 O O . GLU B 1 194 ? 73.258 44.617 10.746 1.00 31.23 213 GLU B O 1
ATOM 3915 N N . LYS B 1 195 ? 72.641 45.111 8.662 1.00 26.54 214 LYS B N 1
ATOM 3916 C CA . LYS B 1 195 ? 72.552 43.699 8.210 1.00 27.70 214 LYS B CA 1
ATOM 3917 C C . LYS B 1 195 ? 73.492 43.423 7.032 1.00 27.85 214 LYS B C 1
ATOM 3918 O O . LYS B 1 195 ? 73.068 43.327 5.873 1.00 32.42 214 LYS B O 1
ATOM 3924 N N . PRO B 1 196 ? 74.780 43.281 7.321 1.00 27.59 215 PRO B N 1
ATOM 3925 C CA . PRO B 1 196 ? 75.712 43.089 6.223 1.00 32.73 215 PRO B CA 1
ATOM 3926 C C . PRO B 1 196 ? 75.481 41.771 5.487 1.00 30.31 215 PRO B C 1
ATOM 3927 O O . PRO B 1 196 ? 75.865 41.653 4.336 1.00 37.24 215 PRO B O 1
ATOM 3931 N N . GLU B 1 197 ? 74.854 40.801 6.149 1.00 31.21 216 GLU B N 1
ATOM 3932 C CA . GLU B 1 197 ? 74.567 39.498 5.542 1.00 37.04 216 GLU B CA 1
ATOM 3933 C C . GLU B 1 197 ? 73.440 39.593 4.482 1.00 46.56 216 GLU B C 1
ATOM 3934 O O . GLU B 1 197 ? 73.372 38.746 3.590 1.00 33.63 216 GLU B O 1
ATOM 3940 N N . ALA B 1 198 ? 72.593 40.637 4.546 1.00 36.20 217 ALA B N 1
ATOM 3941 C CA . ALA B 1 198 ? 71.449 40.733 3.644 1.00 28.43 217 ALA B CA 1
ATOM 3942 C C . ALA B 1 198 ? 71.905 40.687 2.196 1.00 28.19 217 ALA B C 1
ATOM 3943 O O . ALA B 1 198 ? 72.892 41.299 1.868 1.00 31.12 217 ALA B O 1
ATOM 3945 N N . ASN B 1 199 ? 71.214 39.934 1.346 1.00 26.11 218 ASN B N 1
ATOM 3946 C CA . ASN B 1 199 ? 71.575 39.847 -0.097 1.00 25.87 218 ASN B CA 1
ATOM 3947 C C . ASN B 1 199 ? 70.385 39.957 -1.075 1.00 28.92 218 ASN B C 1
ATOM 3948 O O . ASN B 1 199 ? 70.509 39.801 -2.316 1.00 21.81 218 ASN B O 1
ATOM 3953 N N . ALA B 1 200 ? 69.219 40.261 -0.532 1.00 25.12 219 ALA B N 1
ATOM 3954 C CA . ALA B 1 200 ? 68.060 40.485 -1.386 1.00 22.81 219 ALA B CA 1
ATOM 3955 C C . ALA B 1 200 ? 67.168 41.516 -0.772 1.00 23.06 219 ALA B C 1
ATOM 3956 O O . ALA B 1 200 ? 67.180 41.700 0.461 1.00 21.79 219 ALA B O 1
ATOM 3958 N N . VAL B 1 201 ? 66.379 42.158 -1.637 1.00 20.54 220 VAL B N 1
ATOM 3959 C CA . VAL B 1 201 ? 65.365 43.129 -1.248 1.00 21.74 220 VAL B CA 1
ATOM 3960 C C . VAL B 1 201 ? 64.042 42.752 -1.888 1.00 18.09 220 VAL B C 1
ATOM 3961 O O . VAL B 1 201 ? 63.964 42.431 -3.070 1.00 25.78 220 VAL B O 1
ATOM 3965 N N . LEU B 1 202 ? 63.002 42.807 -1.079 1.00 19.99 221 LEU B N 1
ATOM 3966 C CA . LEU B 1 202 ? 61.638 42.563 -1.509 1.00 18.83 221 LEU B CA 1
ATOM 3967 C C . LEU B 1 202 ? 60.839 43.803 -1.122 1.00 20.80 221 LEU B C 1
ATOM 3968 O O . LEU B 1 202 ? 60.542 44.025 0.047 1.00 19.74 221 LEU B O 1
ATOM 3973 N N . ALA B 1 203 ? 60.398 44.553 -2.120 1.00 18.98 222 ALA B N 1
ATOM 3974 C CA . ALA B 1 203 ? 59.803 45.854 -1.887 1.00 17.66 222 ALA B CA 1
ATOM 3975 C C . ALA B 1 203 ? 58.429 45.838 -2.527 1.00 19.89 222 ALA B C 1
ATOM 3976 O O . ALA B 1 203 ? 58.267 45.604 -3.761 1.00 19.68 222 ALA B O 1
ATOM 3978 N N . MET B 1 204 ? 57.419 46.080 -1.697 1.00 16.61 223 MET B N 1
ATOM 3979 C CA . MET B 1 204 ? 56.044 45.874 -2.111 1.00 17.19 223 MET B CA 1
ATOM 3980 C C . MET B 1 204 ? 55.312 47.100 -2.745 1.00 16.07 223 MET B C 1
ATOM 3981 O O . MET B 1 204 ? 54.104 47.047 -2.966 1.00 15.70 223 MET B O 1
ATOM 3986 N N . TRP B 1 205 ? 56.071 48.149 -3.062 1.00 17.60 224 TRP B N 1
ATOM 3987 C CA . TRP B 1 205 ? 55.623 49.284 -3.899 1.00 22.41 224 TRP B CA 1
ATOM 3988 C C . TRP B 1 205 ? 56.815 49.785 -4.682 1.00 17.91 224 TRP B C 1
ATOM 3989 O O . TRP B 1 205 ? 57.926 49.794 -4.154 1.00 17.01 224 TRP B O 1
ATOM 4000 N N . ASP B 1 206 ? 56.626 50.199 -5.937 1.00 19.39 225 ASP B N 1
ATOM 4001 C CA . ASP B 1 206 ? 57.770 50.614 -6.702 1.00 17.68 225 ASP B CA 1
ATOM 4002 C C . ASP B 1 206 ? 58.464 51.838 -6.136 1.00 19.04 225 ASP B C 1
ATOM 4003 O O . ASP B 1 206 ? 59.675 52.013 -6.345 1.00 22.99 225 ASP B O 1
ATOM 4008 N N . GLU B 1 207 ? 57.745 52.697 -5.428 1.00 21.33 226 GLU B N 1
ATOM 4009 C CA . GLU B 1 207 ? 58.408 53.850 -4.786 1.00 21.95 226 GLU B CA 1
ATOM 4010 C C . GLU B 1 207 ? 59.369 53.380 -3.660 1.00 24.15 226 GLU B C 1
ATOM 4011 O O . GLU B 1 207 ? 60.476 53.937 -3.518 1.00 26.71 226 GLU B O 1
ATOM 4017 N N . PHE B 1 208 ? 59.010 52.315 -2.957 1.00 22.73 227 PHE B N 1
ATOM 4018 C CA . PHE B 1 208 ? 59.934 51.682 -1.969 1.00 20.91 227 PHE B CA 1
ATOM 4019 C C . PHE B 1 208 ? 61.159 51.129 -2.759 1.00 18.82 227 PHE B C 1
ATOM 4020 O O . PHE B 1 208 ? 62.310 51.389 -2.438 1.00 18.68 227 PHE B O 1
ATOM 4028 N N . ALA B 1 209 ? 60.886 50.347 -3.783 1.00 25.11 228 ALA B N 1
ATOM 4029 C CA . ALA B 1 209 ? 61.962 49.742 -4.590 1.00 24.10 228 ALA B CA 1
ATOM 4030 C C . ALA B 1 209 ? 62.948 50.790 -5.116 1.00 20.48 228 ALA B C 1
ATOM 4031 O O . ALA B 1 209 ? 64.159 50.578 -5.098 1.00 20.65 228 ALA B O 1
ATOM 4033 N N . LYS B 1 210 ? 62.432 51.913 -5.608 1.00 24.60 229 LYS B N 1
ATOM 4034 C CA . LYS B 1 210 ? 63.275 52.936 -6.228 1.00 28.03 229 LYS B CA 1
ATOM 4035 C C . LYS B 1 210 ? 64.270 53.471 -5.208 1.00 22.55 229 LYS B C 1
ATOM 4036 O O . LYS B 1 210 ? 65.451 53.585 -5.478 1.00 22.16 229 LYS B O 1
ATOM 4042 N N . GLY B 1 211 ? 63.821 53.700 -3.987 1.00 24.34 230 GLY B N 1
ATOM 4043 C CA . GLY B 1 211 ? 64.735 54.148 -2.941 1.00 23.83 230 GLY B CA 1
ATOM 4044 C C . GLY B 1 211 ? 65.800 53.141 -2.612 1.00 22.05 230 GLY B C 1
ATOM 4045 O O . GLY B 1 211 ? 66.997 53.499 -2.535 1.00 25.99 230 GLY B O 1
ATOM 4046 N N . ALA B 1 212 ? 65.385 51.884 -2.423 1.00 22.61 231 ALA B N 1
ATOM 4047 C CA . ALA B 1 212 ? 66.319 50.771 -2.125 1.00 24.01 231 ALA B CA 1
ATOM 4048 C C . ALA B 1 212 ? 67.392 50.590 -3.205 1.00 21.82 231 ALA B C 1
ATOM 4049 O O . ALA B 1 212 ? 68.577 50.485 -2.913 1.00 22.28 231 ALA B O 1
ATOM 4051 N N . VAL B 1 213 ? 66.973 50.600 -4.455 1.00 24.42 232 VAL B N 1
ATOM 4052 C CA . VAL B 1 213 ? 67.901 50.414 -5.567 1.00 22.00 232 VAL B CA 1
ATOM 4053 C C . VAL B 1 213 ? 68.906 51.553 -5.628 1.00 23.46 232 VAL B C 1
ATOM 4054 O O . VAL B 1 213 ? 70.109 51.327 -5.843 1.00 25.77 232 VAL B O 1
ATOM 4058 N N . ARG B 1 214 ? 68.421 52.787 -5.494 1.00 23.29 233 ARG B N 1
ATOM 4059 C CA . ARG B 1 214 ? 69.276 53.938 -5.455 1.00 24.53 233 ARG B CA 1
ATOM 4060 C C . ARG B 1 214 ? 70.314 53.829 -4.348 1.00 25.16 233 ARG B C 1
ATOM 4061 O O . ARG B 1 214 ? 71.452 54.153 -4.556 1.00 25.99 233 ARG B O 1
ATOM 4069 N N . ALA B 1 215 ? 69.891 53.349 -3.163 1.00 24.54 234 ALA B N 1
ATOM 4070 C CA . ALA B 1 215 ? 70.799 53.198 -2.055 1.00 24.86 234 ALA B CA 1
ATOM 4071 C C . ALA B 1 215 ? 71.870 52.166 -2.366 1.00 25.72 234 ALA B C 1
ATOM 4072 O O . ALA B 1 215 ? 73.064 52.388 -2.082 1.00 25.83 234 ALA B O 1
ATOM 4074 N N . ILE B 1 216 ? 71.447 51.042 -2.952 1.00 27.39 235 ILE B N 1
ATOM 4075 C CA . ILE B 1 216 ? 72.380 49.996 -3.445 1.00 26.34 235 ILE B CA 1
ATOM 4076 C C . ILE B 1 216 ? 73.398 50.544 -4.477 1.00 26.86 235 ILE B C 1
ATOM 4077 O O . ILE B 1 216 ? 74.602 50.257 -4.411 1.00 26.49 235 ILE B O 1
ATOM 4082 N N . MET B 1 217 ? 72.934 51.314 -5.450 1.00 28.82 236 MET B N 1
ATOM 4083 C CA . MET B 1 217 ? 73.862 51.748 -6.495 1.00 29.91 236 MET B CA 1
ATOM 4084 C C . MET B 1 217 ? 74.860 52.773 -5.926 1.00 30.27 236 MET B C 1
ATOM 4085 O O . MET B 1 217 ? 76.071 52.656 -6.132 1.00 29.77 236 MET B O 1
ATOM 4090 N N . GLN B 1 218 ? 74.377 53.740 -5.146 1.00 31.03 237 GLN B N 1
ATOM 4091 C CA . GLN B 1 218 ? 75.280 54.725 -4.549 1.00 31.80 237 GLN B CA 1
ATOM 4092 C C . GLN B 1 218 ? 76.358 54.032 -3.693 1.00 31.41 237 GLN B C 1
ATOM 4093 O O . GLN B 1 218 ? 77.522 54.360 -3.785 1.00 34.54 237 GLN B O 1
ATOM 4099 N N . ALA B 1 219 ? 75.972 53.035 -2.901 1.00 31.05 238 ALA B N 1
ATOM 4100 C CA . ALA B 1 219 ? 76.953 52.293 -2.113 1.00 32.66 238 ALA B CA 1
ATOM 4101 C C . ALA B 1 219 ? 77.934 51.455 -2.961 1.00 31.75 238 ALA B C 1
ATOM 4102 O O . ALA B 1 219 ? 78.994 51.057 -2.469 1.00 33.16 238 ALA B O 1
ATOM 4104 N N . GLY B 1 220 ? 77.611 51.233 -4.230 1.00 31.88 239 GLY B N 1
ATOM 4105 C CA . GLY B 1 220 ? 78.507 50.489 -5.155 1.00 33.97 239 GLY B CA 1
ATOM 4106 C C . GLY B 1 220 ? 78.265 48.981 -5.036 1.00 36.54 239 GLY B C 1
ATOM 4107 O O . GLY B 1 220 ? 79.098 48.175 -5.439 1.00 31.52 239 GLY B O 1
ATOM 4108 N N . LYS B 1 221 ? 77.095 48.616 -4.507 1.00 35.42 240 LYS B N 1
ATOM 4109 C CA . LYS B 1 221 ? 76.809 47.239 -4.069 1.00 32.56 240 LYS B CA 1
ATOM 4110 C C . LYS B 1 221 ? 75.853 46.493 -4.978 1.00 31.30 240 LYS B C 1
ATOM 4111 O O . LYS B 1 221 ? 75.215 45.504 -4.556 1.00 36.47 240 LYS B O 1
ATOM 4117 N N . SER B 1 222 ? 75.786 46.909 -6.236 1.00 34.17 241 SER B N 1
ATOM 4118 C CA . SER B 1 222 ? 74.820 46.331 -7.156 1.00 40.53 241 SER B CA 1
ATOM 4119 C C . SER B 1 222 ? 74.999 44.827 -7.391 1.00 44.87 241 SER B C 1
ATOM 4120 O O . SER B 1 222 ? 74.018 44.109 -7.583 1.00 33.49 241 SER B O 1
ATOM 4123 N N . ASP B 1 223 ? 76.232 44.334 -7.343 1.00 35.04 242 ASP B N 1
ATOM 4124 C CA . ASP B 1 223 ? 76.446 42.895 -7.518 1.00 40.38 242 ASP B CA 1
ATOM 4125 C C . ASP B 1 223 ? 76.168 42.057 -6.253 1.00 35.16 242 ASP B C 1
ATOM 4126 O O . ASP B 1 223 ? 76.171 40.831 -6.334 1.00 37.33 242 ASP B O 1
ATOM 4131 N N . GLN B 1 224 ? 75.964 42.702 -5.100 1.00 39.69 243 GLN B N 1
ATOM 4132 C CA . GLN B 1 224 ? 75.740 42.001 -3.818 1.00 31.01 243 GLN B CA 1
ATOM 4133 C C . GLN B 1 224 ? 74.257 41.873 -3.479 1.00 37.31 243 GLN B C 1
ATOM 4134 O O . GLN B 1 224 ? 73.915 41.398 -2.383 1.00 32.37 243 GLN B O 1
ATOM 4140 N N . PHE B 1 225 ? 73.380 42.359 -4.364 1.00 27.92 244 PHE B N 1
ATOM 4141 C CA . PHE B 1 225 ? 71.945 42.423 -4.101 1.00 24.27 244 PHE B CA 1
ATOM 4142 C C . PHE B 1 225 ? 71.088 42.091 -5.331 1.00 31.35 244 PHE B C 1
ATOM 4143 O O . PHE B 1 225 ? 71.453 42.375 -6.487 1.00 29.06 244 PHE B O 1
ATOM 4151 N N . LYS B 1 226 ? 69.934 41.485 -5.070 1.00 27.54 245 LYS B N 1
ATOM 4152 C CA . LYS B 1 226 ? 68.898 41.349 -6.074 1.00 28.63 245 LYS B CA 1
ATOM 4153 C C . LYS B 1 226 ? 67.649 41.957 -5.457 1.00 25.09 245 LYS B C 1
ATOM 4154 O O . LYS B 1 226 ? 67.364 41.720 -4.284 1.00 26.78 245 LYS B O 1
ATOM 4160 N N . VAL B 1 227 ? 66.956 42.774 -6.243 1.00 24.38 246 VAL B N 1
ATOM 4161 C CA . VAL B 1 227 ? 65.773 43.483 -5.803 1.00 19.94 246 VAL B CA 1
ATOM 4162 C C . VAL B 1 227 ? 64.578 43.027 -6.610 1.00 19.70 246 VAL B C 1
ATOM 4163 O O . VAL B 1 227 ? 64.629 42.939 -7.865 1.00 19.62 246 VAL B O 1
ATOM 4167 N N . TYR B 1 228 ? 63.519 42.728 -5.868 1.00 20.79 247 TYR B N 1
ATOM 4168 C CA . TYR B 1 228 ? 62.256 42.230 -6.369 1.00 19.85 247 TYR B CA 1
ATOM 4169 C C . TYR B 1 228 ? 61.235 43.251 -5.912 1.00 22.56 247 TYR B C 1
ATOM 4170 O O . TYR B 1 228 ? 61.228 43.626 -4.733 1.00 25.64 247 TYR B O 1
ATOM 4179 N N . SER B 1 229 ? 60.346 43.671 -6.817 1.00 17.40 248 SER B N 1
ATOM 4180 C CA . SER B 1 229 ? 59.371 44.705 -6.489 1.00 17.21 248 SER B CA 1
ATOM 4181 C C . SER B 1 229 ? 57.980 44.413 -6.996 1.00 17.75 248 SER B C 1
ATOM 4182 O O . SER B 1 229 ? 57.729 43.438 -7.734 1.00 23.82 248 SER B O 1
ATOM 4185 N N . VAL B 1 230 ? 57.065 45.281 -6.597 1.00 17.06 249 VAL B N 1
ATOM 4186 C CA . VAL B 1 230 ? 55.751 45.376 -7.243 1.00 20.20 249 VAL B CA 1
ATOM 4187 C C . VAL B 1 230 ? 55.639 46.678 -8.056 1.00 17.34 249 VAL B C 1
ATOM 4188 O O . VAL B 1 230 ? 56.258 47.693 -7.713 1.00 19.06 249 VAL B O 1
ATOM 4192 N N . ASP B 1 231 ? 54.797 46.654 -9.103 1.00 17.57 250 ASP B N 1
ATOM 4193 C CA . ASP B 1 231 ? 54.473 47.802 -9.980 1.00 18.10 250 ASP B CA 1
ATOM 4194 C C . ASP B 1 231 ? 55.431 47.940 -11.165 1.00 25.75 250 ASP B C 1
ATOM 4195 O O . ASP B 1 231 ? 56.586 47.554 -11.117 1.00 25.26 250 ASP B O 1
ATOM 4200 N N . VAL B 1 232 ? 54.922 48.568 -12.205 1.00 19.26 251 VAL B N 1
ATOM 4201 C CA . VAL B 1 232 ? 55.785 48.902 -13.401 1.00 22.61 251 VAL B CA 1
ATOM 4202 C C . VAL B 1 232 ? 55.272 50.221 -14.010 1.00 23.36 251 VAL B C 1
ATOM 4203 O O . VAL B 1 232 ? 54.056 50.430 -14.156 1.00 27.75 251 VAL B O 1
ATOM 4207 N N . THR B 1 233 ? 56.196 51.149 -14.229 1.00 23.61 252 THR B N 1
ATOM 4208 C CA . THR B 1 233 ? 55.931 52.408 -14.903 1.00 25.00 252 THR B CA 1
ATOM 4209 C C . THR B 1 233 ? 57.169 52.567 -15.823 1.00 26.69 252 THR B C 1
ATOM 4210 O O . THR B 1 233 ? 58.134 51.787 -15.684 1.00 23.88 252 THR B O 1
ATOM 4214 N N . THR B 1 234 ? 57.194 53.574 -16.712 1.00 32.27 253 THR B N 1
ATOM 4215 C CA . THR B 1 234 ? 58.374 53.807 -17.574 1.00 32.19 253 THR B CA 1
ATOM 4216 C C . THR B 1 234 ? 59.621 54.154 -16.754 1.00 39.90 253 THR B C 1
ATOM 4217 O O . THR B 1 234 ? 60.719 53.696 -17.084 1.00 30.13 253 THR B O 1
ATOM 4221 N N . GLU B 1 235 ? 59.456 54.922 -15.677 1.00 34.41 254 GLU B N 1
ATOM 4222 C CA . GLU B 1 235 ? 60.574 55.179 -14.742 1.00 43.61 254 GLU B CA 1
ATOM 4223 C C . GLU B 1 235 ? 61.163 53.892 -14.153 1.00 49.57 254 GLU B C 1
ATOM 4224 O O . GLU B 1 235 ? 62.386 53.717 -14.134 1.00 35.79 254 GLU B O 1
ATOM 4230 N N . ASP B 1 236 ? 60.294 53.021 -13.627 1.00 36.12 255 ASP B N 1
ATOM 4231 C CA . ASP B 1 236 ? 60.721 51.701 -13.177 1.00 28.59 255 ASP B CA 1
ATOM 4232 C C . ASP B 1 236 ? 61.531 50.942 -14.222 1.00 25.94 255 ASP B C 1
ATOM 4233 O O . ASP B 1 236 ? 62.583 50.401 -13.906 1.00 24.56 255 ASP B O 1
ATOM 4238 N N . ILE B 1 237 ? 61.015 50.894 -15.451 1.00 29.29 256 ILE B N 1
ATOM 4239 C CA . ILE B 1 237 ? 61.712 50.252 -16.605 1.00 29.05 256 ILE B CA 1
ATOM 4240 C C . ILE B 1 237 ? 63.087 50.822 -16.918 1.00 28.11 256 ILE B C 1
ATOM 4241 O O . ILE B 1 237 ? 64.034 50.046 -17.199 1.00 27.44 256 ILE B O 1
ATOM 4246 N N . GLN B 1 238 ? 63.202 52.157 -16.862 1.00 31.50 257 GLN B N 1
ATOM 4247 C CA . GLN B 1 238 ? 64.488 52.848 -17.103 1.00 34.28 257 GLN B CA 1
ATOM 4248 C C . GLN B 1 238 ? 65.476 52.465 -16.039 1.00 42.59 257 GLN B C 1
ATOM 4249 O O . GLN B 1 238 ? 66.650 52.238 -16.313 1.00 33.28 257 GLN B O 1
ATOM 4255 N N . MET B 1 239 ? 65.003 52.386 -14.801 1.00 27.51 258 MET B N 1
ATOM 4256 C CA . MET B 1 239 ? 65.867 51.980 -13.755 1.00 27.43 258 MET B CA 1
ATOM 4257 C C . MET B 1 239 ? 66.294 50.513 -13.830 1.00 27.56 258 MET B C 1
ATOM 4258 O O . MET B 1 239 ? 67.430 50.206 -13.446 1.00 39.99 258 MET B O 1
ATOM 4263 N N . MET B 1 240 ? 65.417 49.617 -14.308 1.00 25.52 259 MET B N 1
ATOM 4264 C CA . MET B 1 240 ? 65.715 48.175 -14.302 1.00 26.17 259 MET B CA 1
ATOM 4265 C C . MET B 1 240 ? 66.772 47.906 -15.347 1.00 29.29 259 MET B C 1
ATOM 4266 O O . MET B 1 240 ? 67.714 47.162 -15.137 1.00 34.01 259 MET B O 1
ATOM 4271 N N . ILE B 1 241 ? 66.650 48.591 -16.445 1.00 30.09 260 ILE B N 1
ATOM 4272 C CA . ILE B 1 241 ? 67.488 48.239 -17.606 1.00 42.42 260 ILE B CA 1
ATOM 4273 C C . ILE B 1 241 ? 68.912 48.839 -17.618 1.00 40.20 260 ILE B C 1
ATOM 4274 O O . ILE B 1 241 ? 69.697 48.553 -18.518 1.00 40.31 260 ILE B O 1
ATOM 4279 N N . GLN B 1 242 ? 69.240 49.666 -16.623 1.00 42.19 261 GLN B N 1
ATOM 4280 C CA . GLN B 1 242 ? 70.604 50.208 -16.446 1.00 42.88 261 GLN B CA 1
ATOM 4281 C C . GLN B 1 242 ? 71.654 49.114 -16.235 1.00 58.73 261 GLN B C 1
ATOM 4282 O O . GLN B 1 242 ? 71.405 48.106 -15.528 1.00 36.32 261 GLN B O 1
ATOM 4288 N N . GLN B 1 243 ? 72.845 49.343 -16.794 1.00 42.27 262 GLN B N 1
ATOM 4289 C CA . GLN B 1 243 ? 73.972 48.434 -16.593 1.00 42.91 262 GLN B CA 1
ATOM 4290 C C . GLN B 1 243 ? 74.197 48.137 -15.099 1.00 36.61 262 GLN B C 1
ATOM 4291 O O . GLN B 1 243 ? 74.270 49.043 -14.269 1.00 35.65 262 GLN B O 1
ATOM 4297 N N . ASN B 1 244 ? 74.301 46.854 -14.786 1.00 43.30 263 ASN B N 1
ATOM 4298 C CA . ASN B 1 244 ? 74.464 46.362 -13.424 1.00 48.71 263 ASN B CA 1
ATOM 4299 C C . ASN B 1 244 ? 73.357 46.788 -12.486 1.00 34.12 263 ASN B C 1
ATOM 4300 O O . ASN B 1 244 ? 73.585 46.811 -11.289 1.00 39.13 263 ASN B O 1
ATOM 4305 N N . SER B 1 245 ? 72.179 47.149 -12.996 1.00 31.73 264 SER B N 1
ATOM 4306 C CA . SER B 1 245 ? 71.023 47.301 -12.090 1.00 32.18 264 SER B CA 1
ATOM 4307 C C . SER B 1 245 ? 70.875 46.045 -11.240 1.00 33.28 264 SER B C 1
ATOM 4308 O O . SER B 1 245 ? 70.952 44.927 -11.735 1.00 33.08 264 SER B O 1
ATOM 4311 N N . PRO B 1 246 ? 70.645 46.208 -9.942 1.00 31.01 265 PRO B N 1
ATOM 4312 C CA . PRO B 1 246 ? 70.287 45.037 -9.131 1.00 39.27 265 PRO B CA 1
ATOM 4313 C C . PRO B 1 246 ? 68.776 44.712 -9.119 1.00 33.26 265 PRO B C 1
ATOM 4314 O O . PRO B 1 246 ? 68.342 43.752 -8.429 1.00 28.48 265 PRO B O 1
ATOM 4318 N N . TRP B 1 247 ? 67.998 45.505 -9.854 1.00 25.99 266 TRP B N 1
ATOM 4319 C CA . TRP B 1 247 ? 66.541 45.405 -9.865 1.00 25.12 266 TRP B CA 1
ATOM 4320 C C . TRP B 1 247 ? 66.151 44.371 -10.885 1.00 36.29 266 TRP B C 1
ATOM 4321 O O . TRP B 1 247 ? 66.044 44.691 -12.066 1.00 29.14 266 TRP B O 1
ATOM 4332 N N . VAL B 1 248 ? 65.893 43.146 -10.443 1.00 25.82 267 VAL B N 1
ATOM 4333 C CA . VAL B 1 248 ? 65.788 42.007 -11.387 1.00 26.58 267 VAL B CA 1
ATOM 4334 C C . VAL B 1 248 ? 64.389 41.560 -11.806 1.00 23.89 267 VAL B C 1
ATOM 4335 O O . VAL B 1 248 ? 64.245 40.889 -12.806 1.00 27.78 267 VAL B O 1
ATOM 4339 N N . ALA B 1 249 ? 63.368 41.913 -11.043 1.00 24.75 268 ALA B N 1
ATOM 4340 C CA . ALA B 1 249 ? 62.012 41.567 -11.369 1.00 27.72 268 ALA B CA 1
ATOM 4341 C C . ALA B 1 249 ? 61.010 42.441 -10.625 1.00 27.07 268 ALA B C 1
ATOM 4342 O O . ALA B 1 249 ? 61.260 42.933 -9.478 1.00 21.90 268 ALA B O 1
ATOM 4344 N N . THR B 1 250 ? 59.887 42.650 -11.317 1.00 24.87 269 THR B N 1
ATOM 4345 C CA . THR B 1 250 ? 58.727 43.272 -10.740 1.00 25.87 269 THR B CA 1
ATOM 4346 C C . THR B 1 250 ? 57.478 42.524 -11.228 1.00 24.61 269 THR B C 1
ATOM 4347 O O . THR B 1 250 ? 57.496 41.813 -12.236 1.00 24.95 269 THR B O 1
ATOM 4351 N N . VAL B 1 251 ? 56.414 42.663 -10.457 1.00 18.16 270 VAL B N 1
ATOM 4352 C CA . VAL B 1 251 ? 55.094 42.149 -10.770 1.00 19.05 270 VAL B CA 1
ATOM 4353 C C . VAL B 1 251 ? 54.113 43.298 -10.734 1.00 32.24 270 VAL B C 1
ATOM 4354 O O . VAL B 1 251 ? 53.992 44.015 -9.716 1.00 17.38 270 VAL B O 1
ATOM 4358 N N . GLY B 1 252 ? 53.392 43.500 -11.831 1.00 18.23 271 GLY B N 1
ATOM 4359 C CA . GLY B 1 252 ? 52.462 44.629 -11.872 1.00 21.12 271 GLY B CA 1
ATOM 4360 C C . GLY B 1 252 ? 51.409 44.605 -12.957 1.00 22.56 271 GLY B C 1
ATOM 4361 O O . GLY B 1 252 ? 51.246 43.586 -13.661 1.00 19.69 271 GLY B O 1
ATOM 4362 N N . THR B 1 253 ? 50.672 45.721 -13.032 1.00 24.83 272 THR B N 1
ATOM 4363 C CA . THR B 1 253 ? 49.630 45.955 -14.050 1.00 22.69 272 THR B CA 1
ATOM 4364 C C . THR B 1 253 ? 49.911 47.340 -14.722 1.00 35.43 272 THR B C 1
ATOM 4365 O O . THR B 1 253 ? 50.745 48.159 -14.276 1.00 21.44 272 THR B O 1
ATOM 4369 N N . ASP B 1 254 ? 49.193 47.637 -15.795 1.00 28.60 273 ASP B N 1
ATOM 4370 C CA . ASP B 1 254 ? 49.233 48.983 -16.336 1.00 24.28 273 ASP B CA 1
ATOM 4371 C C . ASP B 1 254 ? 48.331 49.857 -15.491 1.00 24.02 273 ASP B C 1
ATOM 4372 O O . ASP B 1 254 ? 47.119 49.727 -15.625 1.00 25.45 273 ASP B O 1
ATOM 4377 N N . SER B 1 255 ? 48.874 50.735 -14.632 1.00 28.34 274 SER B N 1
ATOM 4378 C CA . SER B 1 255 ? 48.006 51.541 -13.731 1.00 22.36 274 SER B CA 1
ATOM 4379 C C . SER B 1 255 ? 47.092 52.507 -14.509 1.00 25.80 274 SER B C 1
ATOM 4380 O O . SER B 1 255 ? 46.054 52.914 -14.021 1.00 29.05 274 SER B O 1
ATOM 4383 N N . TYR B 1 256 ? 47.474 52.840 -15.732 1.00 22.39 275 TYR B N 1
ATOM 4384 C CA . TYR B 1 256 ? 46.657 53.690 -16.623 1.00 24.47 275 TYR B CA 1
ATOM 4385 C C . TYR B 1 256 ? 45.340 52.992 -16.925 1.00 23.61 275 TYR B C 1
ATOM 4386 O O . TYR B 1 256 ? 44.284 53.573 -16.768 1.00 26.57 275 TYR B O 1
ATOM 4395 N N . ALA B 1 257 ? 45.426 51.718 -17.302 1.00 24.25 276 ALA B N 1
ATOM 4396 C CA . ALA B 1 257 ? 44.291 50.855 -17.555 1.00 25.13 276 ALA B CA 1
ATOM 4397 C C . ALA B 1 257 ? 43.458 50.614 -16.301 1.00 33.90 276 ALA B C 1
ATOM 4398 O O . ALA B 1 257 ? 42.249 50.458 -16.385 1.00 24.76 276 ALA B O 1
ATOM 4400 N N . VAL B 1 258 ? 44.108 50.582 -15.142 1.00 24.39 277 VAL B N 1
ATOM 4401 C CA . VAL B 1 258 ? 43.384 50.435 -13.891 1.00 29.51 277 VAL B CA 1
ATOM 4402 C C . VAL B 1 258 ? 42.571 51.709 -13.578 1.00 29.45 277 VAL B C 1
ATOM 4403 O O . VAL B 1 258 ? 41.406 51.629 -13.127 1.00 25.01 277 VAL B O 1
ATOM 4407 N N . GLY B 1 259 ? 43.180 52.874 -13.812 1.00 22.13 278 GLY B N 1
ATOM 4408 C CA . GLY B 1 259 ? 42.510 54.149 -13.604 1.00 23.47 278 GLY B CA 1
ATOM 4409 C C . GLY B 1 259 ? 41.318 54.306 -14.534 1.00 29.06 278 GLY B C 1
ATOM 4410 O O . GLY B 1 259 ? 40.269 54.773 -14.160 1.00 25.96 278 GLY B O 1
ATOM 4411 N N . ARG B 1 260 ? 41.489 53.876 -15.764 1.00 24.41 279 ARG B N 1
ATOM 4412 C CA . ARG B 1 260 ? 40.371 53.855 -16.694 1.00 33.65 279 ARG B CA 1
ATOM 4413 C C . ARG B 1 260 ? 39.223 52.996 -16.155 1.00 26.00 279 ARG B C 1
ATOM 4414 O O . ARG B 1 260 ? 38.070 53.434 -16.142 1.00 24.40 279 ARG B O 1
ATOM 4422 N N . LEU B 1 261 ? 39.558 51.790 -15.696 1.00 29.62 280 LEU B N 1
ATOM 4423 C CA . LEU B 1 261 ? 38.562 50.805 -15.238 1.00 29.36 280 LEU B CA 1
ATOM 4424 C C . LEU B 1 261 ? 37.753 51.393 -14.117 1.00 25.57 280 LEU B C 1
ATOM 4425 O O . LEU B 1 261 ? 36.515 51.276 -14.071 1.00 24.99 280 LEU B O 1
ATOM 4430 N N . ALA B 1 262 ? 38.464 52.028 -13.210 1.00 23.29 281 ALA B N 1
ATOM 4431 C CA . ALA B 1 262 ? 37.798 52.663 -12.084 1.00 23.13 281 ALA B CA 1
ATOM 4432 C C . ALA B 1 262 ? 36.692 53.591 -12.613 1.00 36.54 281 ALA B C 1
ATOM 4433 O O . ALA B 1 262 ? 35.588 53.584 -12.073 1.00 25.83 281 ALA B O 1
ATOM 4435 N N . VAL B 1 263 ? 36.965 54.365 -13.678 1.00 24.13 282 VAL B N 1
ATOM 4436 C CA . VAL B 1 263 ? 35.982 55.344 -14.128 1.00 28.89 282 VAL B CA 1
ATOM 4437 C C . VAL B 1 263 ? 34.856 54.649 -14.895 1.00 26.52 282 VAL B C 1
ATOM 4438 O O . VAL B 1 263 ? 33.704 55.009 -14.716 1.00 26.56 282 VAL B O 1
ATOM 4442 N N . ARG B 1 264 ? 35.189 53.659 -15.728 1.00 31.65 283 ARG B N 1
ATOM 4443 C CA . ARG B 1 264 ? 34.184 52.809 -16.374 1.00 27.76 283 ARG B CA 1
ATOM 4444 C C . ARG B 1 264 ? 33.232 52.189 -15.412 1.00 28.26 283 ARG B C 1
ATOM 4445 O O . ARG B 1 264 ? 32.026 52.197 -15.641 1.00 32.16 283 ARG B O 1
ATOM 4453 N N . ALA B 1 265 ? 33.800 51.589 -14.377 1.00 25.72 284 ALA B N 1
ATOM 4454 C CA . ALA B 1 265 ? 33.027 50.944 -13.340 1.00 28.42 284 ALA B CA 1
ATOM 4455 C C . ALA B 1 265 ? 31.982 51.885 -12.741 1.00 27.82 284 ALA B C 1
ATOM 4456 O O . ALA B 1 265 ? 30.794 51.555 -12.632 1.00 26.99 284 ALA B O 1
ATOM 4458 N N . ALA B 1 266 ? 32.439 53.055 -12.330 1.00 24.54 285 ALA B N 1
ATOM 4459 C CA . ALA B 1 266 ? 31.574 54.019 -11.702 1.00 24.32 285 ALA B CA 1
ATOM 4460 C C . ALA B 1 266 ? 30.523 54.518 -12.697 1.00 27.16 285 ALA B C 1
ATOM 4461 O O . ALA B 1 266 ? 29.367 54.685 -12.363 1.00 27.76 285 ALA B O 1
ATOM 4463 N N . ALA B 1 267 ? 30.910 54.693 -13.947 1.00 28.86 286 ALA B N 1
ATOM 4464 C CA . ALA B 1 267 ? 29.935 55.157 -14.967 1.00 31.12 286 ALA B CA 1
ATOM 4465 C C . ALA B 1 267 ? 28.902 54.073 -15.237 1.00 32.19 286 ALA B C 1
ATOM 4466 O O . ALA B 1 267 ? 27.719 54.356 -15.398 1.00 33.42 286 ALA B O 1
ATOM 4468 N N . ALA B 1 268 ? 29.351 52.823 -15.266 1.00 38.03 287 ALA B N 1
ATOM 4469 C CA . ALA B 1 268 ? 28.442 51.713 -15.448 1.00 36.63 287 ALA B CA 1
ATOM 4470 C C . ALA B 1 268 ? 27.421 51.634 -14.290 1.00 34.65 287 ALA B C 1
ATOM 4471 O O . ALA B 1 268 ? 26.212 51.505 -14.520 1.00 30.67 287 ALA B O 1
ATOM 4473 N N . LEU B 1 269 ? 27.867 51.750 -13.039 1.00 34.42 288 LEU B N 1
ATOM 4474 C CA . LEU B 1 269 ? 26.890 51.778 -11.944 1.00 31.35 288 LEU B CA 1
ATOM 4475 C C . LEU B 1 269 ? 25.902 52.920 -12.131 1.00 29.75 288 LEU B C 1
ATOM 4476 O O . LEU B 1 269 ? 24.720 52.735 -11.935 1.00 28.53 288 LEU B O 1
ATOM 4481 N N . VAL B 1 270 ? 26.369 54.100 -12.524 1.00 32.62 289 VAL B N 1
ATOM 4482 C CA . VAL B 1 270 ? 25.453 55.250 -12.680 1.00 39.59 289 VAL B CA 1
ATOM 4483 C C . VAL B 1 270 ? 24.359 54.915 -13.712 1.00 33.66 289 VAL B C 1
ATOM 4484 O O . VAL B 1 270 ? 23.214 55.296 -13.562 1.00 31.71 289 VAL B O 1
ATOM 4488 N N . GLY B 1 271 ? 24.731 54.178 -14.746 1.00 33.26 290 GLY B N 1
ATOM 4489 C CA . GLY B 1 271 ? 23.775 53.694 -15.721 1.00 36.88 290 GLY B CA 1
ATOM 4490 C C . GLY B 1 271 ? 22.900 52.540 -15.259 1.00 42.59 290 GLY B C 1
ATOM 4491 O O . GLY B 1 271 ? 22.181 51.966 -16.057 1.00 48.65 290 GLY B O 1
ATOM 4492 N N . GLY B 1 272 ? 22.955 52.185 -13.974 1.00 42.78 291 GLY B N 1
ATOM 4493 C CA . GLY B 1 272 ? 22.101 51.135 -13.435 1.00 41.15 291 GLY B CA 1
ATOM 4494 C C . GLY B 1 272 ? 22.583 49.721 -13.727 1.00 40.87 291 GLY B C 1
ATOM 4495 O O . GLY B 1 272 ? 21.814 48.779 -13.588 1.00 56.83 291 GLY B O 1
ATOM 4496 N N . GLU B 1 273 ? 23.844 49.562 -14.123 1.00 35.45 292 GLU B N 1
ATOM 4497 C CA . GLU B 1 273 ? 24.395 48.242 -14.362 1.00 36.90 292 GLU B CA 1
ATOM 4498 C C . GLU B 1 273 ? 24.725 47.558 -13.026 1.00 50.64 292 GLU B C 1
ATOM 4499 O O . GLU B 1 273 ? 25.009 48.209 -12.006 1.00 37.96 292 GLU B O 1
ATOM 4505 N N . LYS B 1 274 ? 24.638 46.237 -13.043 1.00 46.47 293 LYS B N 1
ATOM 4506 C CA . LYS B 1 274 ? 25.055 45.419 -11.924 1.00 49.64 293 LYS B CA 1
ATOM 4507 C C . LYS B 1 274 ? 26.441 44.934 -12.289 1.00 37.97 293 LYS B C 1
ATOM 4508 O O . LYS B 1 274 ? 26.606 44.255 -13.283 1.00 36.20 293 LYS B O 1
ATOM 4510 N N . LEU B 1 275 ? 27.418 45.277 -11.461 1.00 31.39 294 LEU B N 1
ATOM 4511 C CA . LEU B 1 275 ? 28.791 44.866 -11.664 1.00 31.68 294 LEU B CA 1
ATOM 4512 C C . LEU B 1 275 ? 29.154 43.660 -10.771 1.00 30.16 294 LEU B C 1
ATOM 4513 O O . LEU B 1 275 ? 28.603 43.496 -9.697 1.00 31.37 294 LEU B O 1
ATOM 4518 N N . PRO B 1 276 ? 30.113 42.839 -11.207 1.00 29.12 295 PRO B N 1
ATOM 4519 C CA . PRO B 1 276 ? 30.679 41.866 -10.270 1.00 30.00 295 PRO B CA 1
ATOM 4520 C C . PRO B 1 276 ? 31.189 42.529 -8.978 1.00 26.43 295 PRO B C 1
ATOM 4521 O O . PRO B 1 276 ? 31.616 43.688 -8.985 1.00 22.98 295 PRO B O 1
ATOM 4525 N N . LYS B 1 277 ? 31.119 41.802 -7.882 1.00 22.27 296 LYS B N 1
ATOM 4526 C CA . LYS B 1 277 ? 31.665 42.286 -6.633 1.00 22.65 296 LYS B CA 1
ATOM 4527 C C . LYS B 1 277 ? 33.171 42.503 -6.689 1.00 21.74 296 LYS B C 1
ATOM 4528 O O . LYS B 1 277 ? 33.650 43.482 -6.135 1.00 22.07 296 LYS B O 1
ATOM 4534 N N . TYR B 1 278 ? 33.916 41.610 -7.355 1.00 22.21 297 TYR B N 1
ATOM 4535 C CA . TYR B 1 278 ? 35.369 41.718 -7.462 1.00 21.54 297 TYR B CA 1
ATOM 4536 C C . TYR B 1 278 ? 35.775 41.890 -8.912 1.00 23.28 297 TYR B C 1
ATOM 4537 O O . TYR B 1 278 ? 35.429 41.083 -9.730 1.00 25.25 297 TYR B O 1
ATOM 4546 N N . LEU B 1 279 ? 36.497 42.985 -9.189 1.00 22.77 298 LEU B N 1
ATOM 4547 C CA . LEU B 1 279 ? 37.131 43.249 -10.486 1.00 26.75 298 LEU B CA 1
ATOM 4548 C C . LEU B 1 279 ? 38.664 43.188 -10.332 1.00 21.22 298 LEU B C 1
ATOM 4549 O O . LEU B 1 279 ? 39.336 44.177 -9.938 1.00 19.91 298 LEU B O 1
ATOM 4554 N N . LEU B 1 280 ? 39.207 42.007 -10.589 1.00 20.65 299 LEU B N 1
ATOM 4555 C CA . LEU B 1 280 ? 40.643 41.770 -10.446 1.00 26.27 299 LEU B CA 1
ATOM 4556 C C . LEU B 1 280 ? 41.389 42.042 -11.781 1.00 32.42 299 LEU B C 1
ATOM 4557 O O . LEU B 1 280 ? 41.152 41.381 -12.770 1.00 33.62 299 LEU B O 1
ATOM 4562 N N . VAL B 1 281 ? 42.257 43.051 -11.774 1.00 24.55 300 VAL B N 1
ATOM 4563 C CA . VAL B 1 281 ? 43.164 43.320 -12.876 1.00 25.54 300 VAL B CA 1
ATOM 4564 C C . VAL B 1 281 ? 44.323 42.378 -12.724 1.00 25.13 300 VAL B C 1
ATOM 4565 O O . VAL B 1 281 ? 44.953 42.273 -11.645 1.00 22.55 300 VAL B O 1
ATOM 4569 N N . GLU B 1 282 ? 44.603 41.686 -13.805 1.00 21.35 301 GLU B N 1
ATOM 4570 C CA . GLU B 1 282 ? 45.494 40.569 -13.767 1.00 23.71 301 GLU B CA 1
ATOM 4571 C C . GLU B 1 282 ? 46.940 41.024 -13.876 1.00 25.66 301 GLU B C 1
ATOM 4572 O O . GLU B 1 282 ? 47.350 41.594 -14.871 1.00 23.29 301 GLU B O 1
ATOM 4578 N N . PRO B 1 283 ? 47.741 40.723 -12.886 1.00 19.02 302 PRO B N 1
ATOM 4579 C CA . PRO B 1 283 ? 49.128 41.183 -12.773 1.00 18.82 302 PRO B CA 1
ATOM 4580 C C . PRO B 1 283 ? 50.093 40.296 -13.453 1.00 19.43 302 PRO B C 1
ATOM 4581 O O . PRO B 1 283 ? 49.845 39.088 -13.588 1.00 21.70 302 PRO B O 1
ATOM 4585 N N . GLN B 1 284 ? 51.191 40.873 -13.893 1.00 20.40 303 GLN B N 1
ATOM 4586 C CA . GLN B 1 284 ? 52.165 40.166 -14.735 1.00 20.59 303 GLN B CA 1
ATOM 4587 C C . GLN B 1 284 ? 53.568 40.212 -14.173 1.00 20.23 303 GLN B C 1
ATOM 4588 O O . GLN B 1 284 ? 53.993 41.252 -13.719 1.00 19.76 303 GLN B O 1
ATOM 4594 N N . LEU B 1 285 ? 54.293 39.112 -14.243 1.00 20.59 304 LEU B N 1
ATOM 4595 C CA . LEU B 1 285 ? 55.742 39.068 -13.910 1.00 20.55 304 LEU B CA 1
ATOM 4596 C C . LEU B 1 285 ? 56.557 39.698 -15.029 1.00 27.27 304 LEU B C 1
ATOM 4597 O O . LEU B 1 285 ? 56.364 39.337 -16.171 1.00 24.09 304 LEU B O 1
ATOM 4602 N N . ILE B 1 286 ? 57.427 40.651 -14.697 1.00 38.89 305 ILE B N 1
ATOM 4603 C CA . ILE B 1 286 ? 58.227 41.399 -15.683 1.00 32.87 305 ILE B CA 1
ATOM 4604 C C . ILE B 1 286 ? 59.652 41.359 -15.149 1.00 38.14 305 ILE B C 1
ATOM 4605 O O . ILE B 1 286 ? 59.970 41.990 -14.143 1.00 24.30 305 ILE B O 1
ATOM 4610 N N . THR B 1 287 ? 60.512 40.590 -15.799 1.00 27.51 306 THR B N 1
ATOM 4611 C CA . THR B 1 287 ? 61.885 40.443 -15.328 1.00 28.01 306 THR B CA 1
ATOM 4612 C C . THR B 1 287 ? 62.792 41.411 -16.044 1.00 35.82 306 THR B C 1
ATOM 4613 O O . THR B 1 287 ? 62.524 41.776 -17.191 1.00 26.64 306 THR B O 1
ATOM 4617 N N . ARG B 1 288 ? 63.880 41.797 -15.393 1.00 29.29 307 ARG B N 1
ATOM 4618 C CA . ARG B 1 288 ? 64.882 42.634 -16.060 1.00 29.79 307 ARG B CA 1
ATOM 4619 C C . ARG B 1 288 ? 65.382 42.009 -17.359 1.00 33.43 307 ARG B C 1
ATOM 4620 O O . ARG B 1 288 ? 65.575 42.711 -18.376 1.00 29.52 307 ARG B O 1
ATOM 4628 N N . GLN B 1 289 ? 65.583 40.694 -17.335 1.00 38.67 308 GLN B N 1
ATOM 4629 C CA . GLN B 1 289 ? 66.092 39.955 -18.511 1.00 31.99 308 GLN B CA 1
ATOM 4630 C C . GLN B 1 289 ? 65.125 40.039 -19.689 1.00 33.24 308 GLN B C 1
ATOM 4631 O O . GLN B 1 289 ? 65.536 40.105 -20.866 1.00 32.68 308 GLN B O 1
ATOM 4637 N N . PHE B 1 290 ? 63.838 39.993 -19.373 1.00 30.47 309 PHE B N 1
ATOM 4638 C CA . PHE B 1 290 ? 62.795 40.167 -20.363 1.00 33.40 309 PHE B CA 1
ATOM 4639 C C . PHE B 1 290 ? 62.845 41.561 -21.006 1.00 35.16 309 PHE B C 1
ATOM 4640 O O . PHE B 1 290 ? 62.782 41.689 -22.231 1.00 39.29 309 PHE B O 1
ATOM 4648 N N . LEU B 1 291 ? 63.015 42.595 -20.189 1.00 32.99 310 LEU B N 1
ATOM 4649 C CA . LEU B 1 291 ? 63.099 43.961 -20.729 1.00 32.24 310 LEU B CA 1
ATOM 4650 C C . LEU B 1 291 ? 64.288 44.123 -21.687 1.00 34.13 310 LEU B C 1
ATOM 4651 O O . LEU B 1 291 ? 64.123 44.571 -22.806 1.00 66.87 310 LEU B O 1
ATOM 4656 N N . VAL B 1 292 ? 65.473 43.768 -21.181 1.00 40.46 311 VAL B N 1
ATOM 4657 C CA . VAL B 1 292 ? 66.740 43.886 -21.899 1.00 46.49 311 VAL B CA 1
ATOM 4658 C C . VAL B 1 292 ? 66.671 43.128 -23.216 1.00 40.97 311 VAL B C 1
ATOM 4659 O O . VAL B 1 292 ? 66.968 43.715 -24.247 1.00 38.12 311 VAL B O 1
ATOM 4663 N N . ASP B 1 293 ? 66.259 41.854 -23.167 1.00 38.76 312 ASP B N 1
ATOM 4664 C CA . ASP B 1 293 ? 66.194 40.983 -24.354 1.00 43.26 312 ASP B CA 1
ATOM 4665 C C . ASP B 1 293 ? 65.328 41.571 -25.453 1.00 46.04 312 ASP B C 1
ATOM 4666 O O . ASP B 1 293 ? 65.553 41.308 -26.623 1.00 49.47 312 ASP B O 1
ATOM 4671 N N . ASN B 1 294 ? 64.346 42.378 -25.064 1.00 44.55 313 ASN B N 1
ATOM 4672 C CA . ASN B 1 294 ? 63.362 42.905 -25.990 1.00 42.59 313 ASN B CA 1
ATOM 4673 C C . ASN B 1 294 ? 63.469 44.425 -26.200 1.00 44.27 313 ASN B C 1
ATOM 4674 O O . ASN B 1 294 ? 62.559 45.046 -26.745 1.00 60.93 313 ASN B O 1
ATOM 4679 N N . ASN B 1 295 ? 64.603 45.008 -25.794 1.00 41.18 314 ASN B N 1
ATOM 4680 C CA . ASN B 1 295 ? 64.865 46.441 -25.909 1.00 39.33 314 ASN B CA 1
ATOM 4681 C C . ASN B 1 295 ? 63.673 47.288 -25.532 1.00 38.04 314 ASN B C 1
ATOM 4682 O O . ASN B 1 295 ? 63.385 48.277 -26.165 1.00 38.74 314 ASN B O 1
ATOM 4687 N N . ILE B 1 296 ? 62.982 46.899 -24.453 1.00 35.64 315 ILE B N 1
ATOM 4688 C CA . ILE B 1 296 ? 61.868 47.669 -23.901 1.00 36.30 315 ILE B CA 1
ATOM 4689 C C . ILE B 1 296 ? 62.472 48.824 -23.094 1.00 36.51 315 ILE B C 1
ATOM 4690 O O . ILE B 1 296 ? 63.407 48.608 -22.308 1.00 40.82 315 ILE B O 1
ATOM 4695 N N . THR B 1 297 ? 61.943 50.029 -23.311 1.00 34.68 316 THR B N 1
ATOM 4696 C CA . THR B 1 297 ? 62.429 51.273 -22.699 1.00 36.93 316 THR B CA 1
ATOM 4697 C C . THR B 1 297 ? 61.268 52.056 -22.078 1.00 34.58 316 THR B C 1
ATOM 4698 O O . THR B 1 297 ? 61.481 53.061 -21.410 1.00 48.34 316 THR B O 1
ATOM 4702 N N . ASN B 1 298 ? 60.036 51.604 -22.290 1.00 36.18 317 ASN B N 1
ATOM 4703 C CA . ASN B 1 298 ? 58.866 52.333 -21.830 1.00 34.74 317 ASN B CA 1
ATOM 4704 C C . ASN B 1 298 ? 57.603 51.465 -21.888 1.00 43.14 317 ASN B C 1
ATOM 4705 O O . ASN B 1 298 ? 57.558 50.442 -22.605 1.00 32.21 317 ASN B O 1
ATOM 4710 N N . MET B 1 299 ? 56.585 51.897 -21.141 1.00 34.52 318 MET B N 1
ATOM 4711 C CA . MET B 1 299 ? 55.317 51.187 -21.058 1.00 42.06 318 MET B CA 1
ATOM 4712 C C . MET B 1 299 ? 54.683 50.869 -22.433 1.00 32.64 318 MET B C 1
ATOM 4713 O O . MET B 1 299 ? 54.142 49.781 -22.614 1.00 31.45 318 MET B O 1
ATOM 4718 N N . ASP B 1 300 ? 54.737 51.770 -23.406 1.00 42.47 319 ASP B N 1
ATOM 4719 C CA . ASP B 1 300 ? 54.141 51.433 -24.708 1.00 39.88 319 ASP B CA 1
ATOM 4720 C C . ASP B 1 300 ? 54.799 50.194 -25.329 1.00 40.24 319 ASP B C 1
ATOM 4721 O O . ASP B 1 300 ? 54.129 49.307 -25.867 1.00 38.46 319 ASP B O 1
ATOM 4726 N N . GLU B 1 301 ? 56.125 50.160 -25.251 1.00 36.46 320 GLU B N 1
ATOM 4727 C CA . GLU B 1 301 ? 56.902 49.029 -25.692 1.00 38.85 320 GLU B CA 1
ATOM 4728 C C . GLU B 1 301 ? 56.640 47.795 -24.857 1.00 34.04 320 GLU B C 1
ATOM 4729 O O . GLU B 1 301 ? 56.562 46.696 -25.396 1.00 34.28 320 GLU B O 1
ATOM 4735 N N . LEU B 1 302 ? 56.424 47.955 -23.537 1.00 33.31 321 LEU B N 1
ATOM 4736 C CA . LEU B 1 302 ? 56.153 46.792 -22.730 1.00 30.20 321 LEU B CA 1
ATOM 4737 C C . LEU B 1 302 ? 54.786 46.179 -23.008 1.00 30.41 321 LEU B C 1
ATOM 4738 O O . LEU B 1 302 ? 54.632 44.953 -23.064 1.00 30.14 321 LEU B O 1
ATOM 4743 N N . VAL B 1 303 ? 53.780 47.032 -23.139 1.00 36.11 322 VAL B N 1
ATOM 4744 C CA . VAL B 1 303 ? 52.407 46.564 -23.359 1.00 34.15 322 VAL B CA 1
ATOM 4745 C C . VAL B 1 303 ? 52.296 45.931 -24.748 1.00 35.30 322 VAL B C 1
ATOM 4746 O O . VAL B 1 303 ? 51.534 44.980 -24.938 1.00 38.57 322 VAL B O 1
ATOM 4750 N N . LYS B 1 304 ? 53.076 46.433 -25.696 1.00 53.16 323 LYS B N 1
ATOM 4751 C CA . LYS B 1 304 ? 53.148 45.823 -27.021 1.00 41.43 323 LYS B CA 1
ATOM 4752 C C . LYS B 1 304 ? 53.837 44.451 -26.958 1.00 44.84 323 LYS B C 1
ATOM 4753 O O . LYS B 1 304 ? 53.410 43.506 -27.619 1.00 56.99 323 LYS B O 1
ATOM 4759 N N . ALA B 1 305 ? 54.894 44.356 -26.158 1.00 50.11 324 ALA B N 1
ATOM 4760 C CA . ALA B 1 305 ? 55.673 43.122 -26.010 1.00 54.04 324 ALA B CA 1
ATOM 4761 C C . ALA B 1 305 ? 54.995 42.057 -25.139 1.00 35.95 324 ALA B C 1
ATOM 4762 O O . ALA B 1 305 ? 55.312 40.873 -25.236 1.00 33.91 324 ALA B O 1
ATOM 4764 N N . LEU B 1 306 ? 54.090 42.477 -24.262 1.00 46.31 325 LEU B N 1
ATOM 4765 C CA . LEU B 1 306 ? 53.513 41.582 -23.267 1.00 37.94 325 LEU B CA 1
ATOM 4766 C C . LEU B 1 306 ? 52.021 41.938 -23.190 1.00 47.85 325 LEU B C 1
ATOM 4767 O O . LEU B 1 306 ? 51.578 42.606 -22.238 1.00 33.06 325 LEU B O 1
ATOM 4772 N N . PRO B 1 307 ? 51.246 41.502 -24.208 1.00 43.42 326 PRO B N 1
ATOM 4773 C CA . PRO B 1 307 ? 49.890 42.039 -24.444 1.00 39.19 326 PRO B CA 1
ATOM 4774 C C . PRO B 1 307 ? 48.894 41.821 -23.292 1.00 41.62 326 PRO B C 1
ATOM 4775 O O . PRO B 1 307 ? 47.916 42.565 -23.193 1.00 33.95 326 PRO B O 1
ATOM 4779 N N . ALA B 1 308 ? 49.148 40.851 -22.417 1.00 41.48 327 ALA B N 1
ATOM 4780 C CA . ALA B 1 308 ? 48.291 40.635 -21.229 1.00 33.44 327 ALA B CA 1
ATOM 4781 C C . ALA B 1 308 ? 48.191 41.871 -20.320 1.00 37.63 327 ALA B C 1
ATOM 4782 O O . ALA B 1 308 ? 47.308 41.935 -19.438 1.00 32.91 327 ALA B O 1
ATOM 4784 N N . LEU B 1 309 ? 49.132 42.818 -20.478 1.00 28.13 328 LEU B N 1
ATOM 4785 C CA . LEU B 1 309 ? 49.058 44.150 -19.856 1.00 26.85 328 LEU B CA 1
ATOM 4786 C C . LEU B 1 309 ? 48.053 45.098 -20.440 1.00 28.40 328 LEU B C 1
ATOM 4787 O O . LEU B 1 309 ? 47.610 46.023 -19.717 1.00 27.37 328 LEU B O 1
ATOM 4792 N N . GLY B 1 310 ? 47.680 44.866 -21.712 1.00 35.73 329 GLY B N 1
ATOM 4793 C CA . GLY B 1 310 ? 46.768 45.706 -22.486 1.00 62.33 329 GLY B CA 1
ATOM 4794 C C . GLY B 1 310 ? 45.430 45.905 -21.820 1.00 73.34 329 GLY B C 1
ATOM 4795 O O . GLY B 1 310 ? 44.939 45.010 -21.125 1.00 76.32 329 GLY B O 1
ATOM 4796 N N . GLU B 1 311 ? 44.829 47.073 -22.044 1.00 84.23 330 GLU B N 1
ATOM 4797 C CA . GLU B 1 311 ? 43.697 47.519 -21.217 1.00 57.48 330 GLU B CA 1
ATOM 4798 C C . GLU B 1 311 ? 42.508 46.514 -21.302 1.00 44.85 330 GLU B C 1
ATOM 4799 O O . GLU B 1 311 ? 41.995 46.187 -22.370 1.00 63.46 330 GLU B O 1
ATOM 4805 N N . SER B 1 312 ? 42.180 45.954 -20.148 1.00 107.42 331 SER B N 1
ATOM 4806 C CA . SER B 1 312 ? 41.302 44.796 -20.021 1.00 80.77 331 SER B CA 1
ATOM 4807 C C . SER B 1 312 ? 39.987 44.905 -20.790 1.00 73.21 331 SER B C 1
ATOM 4808 O O . SER B 1 312 ? 39.605 45.977 -21.261 1.00 62.48 331 SER B O 1
ATOM 4811 N N . ASN B 1 313 ? 39.304 43.768 -20.883 1.00 48.84 332 ASN B N 1
ATOM 4812 C CA . ASN B 1 313 ? 37.923 43.697 -21.326 1.00 48.99 332 ASN B CA 1
ATOM 4813 C C . ASN B 1 313 ? 36.875 43.863 -20.209 1.00 48.78 332 ASN B C 1
ATOM 4814 O O . ASN B 1 313 ? 35.719 43.538 -20.429 1.00 52.65 332 ASN B O 1
ATOM 4819 N N . LEU B 1 314 ? 37.246 44.365 -19.024 1.00 30.99 333 LEU B N 1
ATOM 4820 C CA . LEU B 1 314 ? 36.287 44.476 -17.942 1.00 43.68 333 LEU B CA 1
ATOM 4821 C C . LEU B 1 314 ? 35.372 45.696 -18.035 1.00 39.91 333 LEU B C 1
ATOM 4822 O O . LEU B 1 314 ? 35.799 46.787 -18.379 1.00 35.39 333 LEU B O 1
ATOM 4827 N N . VAL B 1 315 ? 34.110 45.475 -17.675 1.00 33.53 334 VAL B N 1
ATOM 4828 C CA . VAL B 1 315 ? 33.086 46.484 -17.603 1.00 30.69 334 VAL B CA 1
ATOM 4829 C C . VAL B 1 315 ? 32.973 47.289 -18.914 1.00 39.71 334 VAL B C 1
ATOM 4830 O O . VAL B 1 315 ? 33.273 48.476 -18.938 1.00 33.20 334 VAL B O 1
ATOM 4834 N N . TRP B 1 316 ? 32.553 46.609 -19.983 1.00 32.51 335 TRP B N 1
ATOM 4835 C CA . TRP B 1 316 ? 32.184 47.242 -21.252 1.00 44.39 335 TRP B CA 1
ATOM 4836 C C . TRP B 1 316 ? 30.737 46.885 -21.637 1.00 40.01 335 TRP B C 1
ATOM 4837 O O . TRP B 1 316 ? 30.526 46.126 -22.565 1.00 36.74 335 TRP B O 1
ATOM 4848 N N . PRO B 1 317 ? 29.737 47.405 -20.898 1.00 38.73 336 PRO B N 1
ATOM 4849 C CA . PRO B 1 317 ? 28.353 47.146 -21.286 1.00 38.61 336 PRO B CA 1
ATOM 4850 C C . PRO B 1 317 ? 28.128 47.717 -22.679 1.00 43.84 336 PRO B C 1
ATOM 4851 O O . PRO B 1 317 ? 28.826 48.653 -23.062 1.00 48.00 336 PRO B O 1
ATOM 4855 N N . GLU B 1 318 ? 27.191 47.161 -23.434 1.00 49.75 337 GLU B N 1
ATOM 4856 C CA . GLU B 1 318 ? 26.965 47.639 -24.809 1.00 57.22 337 GLU B CA 1
ATOM 4857 C C . GLU B 1 318 ? 26.862 49.158 -24.942 1.00 61.75 337 GLU B C 1
ATOM 4858 O O . GLU B 1 318 ? 27.678 49.776 -25.632 1.00 56.13 337 GLU B O 1
ATOM 4864 N N . TRP B 1 319 ? 25.883 49.751 -24.260 1.00 52.27 338 TRP B N 1
ATOM 4865 C CA . TRP B 1 319 ? 25.633 51.199 -24.344 1.00 46.14 338 TRP B CA 1
ATOM 4866 C C . TRP B 1 319 ? 26.836 52.078 -24.033 1.00 43.96 338 TRP B C 1
ATOM 4867 O O . TRP B 1 319 ? 26.964 53.173 -24.559 1.00 40.77 338 TRP B O 1
ATOM 4878 N N . LEU B 1 320 ? 27.687 51.605 -23.132 1.00 41.54 339 LEU B N 1
ATOM 4879 C CA . LEU B 1 320 ? 28.860 52.335 -22.712 1.00 44.42 339 LEU B CA 1
ATOM 4880 C C . LEU B 1 320 ? 29.903 52.380 -23.813 1.00 40.27 339 LEU B C 1
ATOM 4881 O O . LEU B 1 320 ? 30.497 53.440 -24.080 1.00 39.87 339 LEU B O 1
ATOM 4886 N N . LYS B 1 321 ? 30.173 51.219 -24.404 1.00 44.41 340 LYS B N 1
ATOM 4887 C CA . LYS B 1 321 ? 31.134 51.122 -25.508 1.00 53.88 340 LYS B CA 1
ATOM 4888 C C . LYS B 1 321 ? 30.575 51.920 -26.663 1.00 45.08 340 LYS B C 1
ATOM 4889 O O . LYS B 1 321 ? 31.306 52.688 -27.282 1.00 59.10 340 LYS B O 1
ATOM 4895 N N . ALA B 1 322 ? 29.272 51.777 -26.917 1.00 48.04 341 ALA B N 1
ATOM 4896 C CA . ALA B 1 322 ? 28.592 52.570 -27.963 1.00 49.73 341 ALA B CA 1
ATOM 4897 C C . ALA B 1 322 ? 28.757 54.069 -27.720 1.00 53.00 341 ALA B C 1
ATOM 4898 O O . ALA B 1 322 ? 29.045 54.824 -28.629 1.00 50.46 341 ALA B O 1
ATOM 4900 N N . LEU B 1 323 ? 28.595 54.489 -26.474 1.00 58.61 342 LEU B N 1
ATOM 4901 C CA . LEU B 1 323 ? 28.767 55.888 -26.098 1.00 64.78 342 LEU B CA 1
ATOM 4902 C C . LEU B 1 323 ? 30.172 56.421 -26.422 1.00 59.88 342 LEU B C 1
ATOM 4903 O O . LEU B 1 323 ? 30.301 57.533 -26.917 1.00 51.44 342 LEU B O 1
ATOM 4908 N N . THR B 1 324 ? 31.214 55.637 -26.148 1.00 52.95 343 THR B N 1
ATOM 4909 C CA . THR B 1 324 ? 32.590 56.084 -26.414 1.00 55.69 343 THR B CA 1
ATOM 4910 C C . THR B 1 324 ? 32.891 56.171 -27.920 1.00 60.24 343 THR B C 1
ATOM 4911 O O . THR B 1 324 ? 33.710 56.978 -28.347 1.00 65.93 343 THR B O 1
ATOM 4915 N N . GLU B 1 325 ? 32.232 55.332 -28.709 1.00 56.82 344 GLU B N 1
ATOM 4916 C CA . GLU B 1 325 ? 32.333 55.387 -30.169 1.00 61.14 344 GLU B CA 1
ATOM 4917 C C . GLU B 1 325 ? 31.897 56.767 -30.687 1.00 58.64 344 GLU B C 1
ATOM 4918 O O . GLU B 1 325 ? 32.702 57.491 -31.279 1.00 94.29 344 GLU B O 1
ATOM 4924 N N . LYS B 1 326 ? 30.639 57.131 -30.419 1.00 73.90 345 LYS B N 1
ATOM 4925 C CA . LYS B 1 326 ? 30.093 58.475 -30.693 1.00 70.96 345 LYS B CA 1
ATOM 4926 C C . LYS B 1 326 ? 31.079 59.624 -30.428 1.00 62.21 345 LYS B C 1
ATOM 4927 O O . LYS B 1 326 ? 31.135 60.582 -31.184 1.00 71.81 345 LYS B O 1
ATOM 4929 N N . ASN B 1 327 ? 31.851 59.524 -29.353 1.00 58.30 346 ASN B N 1
ATOM 4930 C CA . ASN B 1 327 ? 32.825 60.550 -28.990 1.00 61.87 346 ASN B CA 1
ATOM 4931 C C . ASN B 1 327 ? 34.175 60.199 -29.605 1.00 61.65 346 ASN B C 1
ATOM 4932 O O . ASN B 1 327 ? 34.671 60.908 -30.478 1.00 67.87 346 ASN B O 1
ATOM 4937 N N . GLN C 1 5 ? 77.917 50.094 46.694 1.00 75.67 24 GLN C N 1
ATOM 4938 C CA . GLN C 1 5 ? 78.475 51.387 46.198 1.00 84.64 24 GLN C CA 1
ATOM 4939 C C . GLN C 1 5 ? 77.441 52.211 45.439 1.00 61.03 24 GLN C C 1
ATOM 4940 O O . GLN C 1 5 ? 76.718 51.680 44.601 1.00 80.17 24 GLN C O 1
ATOM 4946 N N . LEU C 1 6 ? 77.402 53.510 45.733 1.00 65.80 25 LEU C N 1
ATOM 4947 C CA . LEU C 1 6 ? 76.599 54.478 44.986 1.00 48.33 25 LEU C CA 1
ATOM 4948 C C . LEU C 1 6 ? 77.335 54.909 43.710 1.00 54.16 25 LEU C C 1
ATOM 4949 O O . LEU C 1 6 ? 78.442 55.426 43.805 1.00 51.38 25 LEU C O 1
ATOM 4954 N N . PRO C 1 7 ? 76.718 54.728 42.511 1.00 46.60 26 PRO C N 1
ATOM 4955 C CA . PRO C 1 7 ? 77.433 55.134 41.276 1.00 47.22 26 PRO C CA 1
ATOM 4956 C C . PRO C 1 7 ? 77.766 56.626 41.307 1.00 53.86 26 PRO C C 1
ATOM 4957 O O . PRO C 1 7 ? 77.044 57.387 41.954 1.00 55.27 26 PRO C O 1
ATOM 4961 N N . LYS C 1 8 ? 78.856 57.030 40.647 1.00 51.87 27 LYS C N 1
ATOM 4962 C CA . LYS C 1 8 ? 79.355 58.415 40.737 1.00 66.77 27 LYS C CA 1
ATOM 4963 C C . LYS C 1 8 ? 78.289 59.431 40.335 1.00 74.05 27 LYS C C 1
ATOM 4964 O O . LYS C 1 8 ? 78.034 60.381 41.084 1.00 57.69 27 LYS C O 1
ATOM 4966 N N . LYS C 1 9 ? 77.644 59.197 39.186 1.00 48.48 28 LYS C N 1
ATOM 4967 C CA . LYS C 1 9 ? 76.658 60.130 38.603 1.00 57.35 28 LYS C CA 1
ATOM 4968 C C . LYS C 1 9 ? 75.492 60.460 39.534 1.00 59.78 28 LYS C C 1
ATOM 4969 O O . LYS C 1 9 ? 74.881 61.525 39.412 1.00 55.06 28 LYS C O 1
ATOM 4975 N N . PHE C 1 10 ? 75.174 59.542 40.441 1.00 51.13 29 PHE C N 1
ATOM 4976 C CA . PHE C 1 10 ? 74.176 59.789 41.478 1.00 45.10 29 PHE C CA 1
ATOM 4977 C C . PHE C 1 10 ? 74.846 60.370 42.710 1.00 53.05 29 PHE C C 1
ATOM 4978 O O . PHE C 1 10 ? 74.206 60.495 43.742 1.00 51.06 29 PHE C O 1
ATOM 4986 N N . PRO C 1 13 ? 72.607 64.097 41.741 1.00 44.06 32 PRO C N 1
ATOM 4987 C CA . PRO C 1 13 ? 71.377 63.311 41.548 1.00 53.94 32 PRO C CA 1
ATOM 4988 C C . PRO C 1 13 ? 70.357 64.014 40.645 1.00 59.04 32 PRO C C 1
ATOM 4989 O O . PRO C 1 13 ? 69.821 63.401 39.705 1.00 44.89 32 PRO C O 1
ATOM 4993 N N . LYS C 1 14 ? 70.105 65.296 40.921 1.00 49.60 33 LYS C N 1
ATOM 4994 C CA . LYS C 1 14 ? 69.336 66.155 40.001 1.00 63.79 33 LYS C CA 1
ATOM 4995 C C . LYS C 1 14 ? 70.052 66.256 38.643 1.00 44.74 33 LYS C C 1
ATOM 4996 O O . LYS C 1 14 ? 69.399 66.360 37.598 1.00 56.21 33 LYS C O 1
ATOM 5002 N N . ASN C 1 15 ? 71.390 66.213 38.660 1.00 45.56 34 ASN C N 1
ATOM 5003 C CA . ASN C 1 15 ? 72.192 66.195 37.428 1.00 46.67 34 ASN C CA 1
ATOM 5004 C C . ASN C 1 15 ? 71.831 65.063 36.494 1.00 41.86 34 ASN C C 1
ATOM 5005 O O . ASN C 1 15 ? 71.988 65.203 35.285 1.00 45.51 34 ASN C O 1
ATOM 5010 N N . VAL C 1 16 ? 71.367 63.938 37.043 1.00 42.54 35 VAL C N 1
ATOM 5011 C CA . VAL C 1 16 ? 70.877 62.819 36.213 1.00 39.90 35 VAL C CA 1
ATOM 5012 C C . VAL C 1 16 ? 69.565 63.208 35.532 1.00 49.12 35 VAL C C 1
ATOM 5013 O O . VAL C 1 16 ? 68.528 63.386 36.209 1.00 33.76 35 VAL C O 1
ATOM 5017 N N . ARG C 1 17 ? 69.608 63.336 34.202 1.00 35.30 36 ARG C N 1
ATOM 5018 C CA . ARG C 1 17 ? 68.433 63.726 33.427 1.00 34.29 36 ARG C CA 1
ATOM 5019 C C . ARG C 1 17 ? 67.929 62.561 32.589 1.00 33.85 36 ARG C C 1
ATOM 5020 O O . ARG C 1 17 ? 68.673 61.972 31.827 1.00 32.56 36 ARG C O 1
ATOM 5028 N N . ILE C 1 18 ? 66.648 62.242 32.745 1.00 35.41 37 ILE C N 1
ATOM 5029 C CA . ILE C 1 18 ? 66.005 61.137 32.039 1.00 32.10 37 ILE C CA 1
ATOM 5030 C C . ILE C 1 18 ? 64.810 61.695 31.260 1.00 33.98 37 ILE C C 1
ATOM 5031 O O . ILE C 1 18 ? 63.916 62.318 31.845 1.00 33.51 37 ILE C O 1
ATOM 5036 N N . ALA C 1 19 ? 64.802 61.460 29.948 1.00 28.96 38 ALA C N 1
ATOM 5037 C CA . ALA C 1 19 ? 63.735 61.932 29.073 1.00 28.04 38 ALA C CA 1
ATOM 5038 C C . ALA C 1 19 ? 62.723 60.840 28.774 1.00 26.68 38 ALA C C 1
ATOM 5039 O O . ALA C 1 19 ? 63.077 59.722 28.388 1.00 27.41 38 ALA C O 1
ATOM 5041 N N . LEU C 1 20 ? 61.458 61.184 28.918 1.00 24.65 39 LEU C N 1
ATOM 5042 C CA . LEU C 1 20 ? 60.372 60.283 28.638 1.00 25.97 39 LEU C CA 1
ATOM 5043 C C . LEU C 1 20 ? 59.731 60.805 27.384 1.00 23.22 39 LEU C C 1
ATOM 5044 O O . LEU C 1 20 ? 59.176 61.909 27.374 1.00 31.33 39 LEU C O 1
ATOM 5049 N N . VAL C 1 21 ? 59.835 60.038 26.312 1.00 24.10 40 VAL C N 1
ATOM 5050 C CA . VAL C 1 21 ? 59.292 60.450 25.030 1.00 22.61 40 VAL C CA 1
ATOM 5051 C C . VAL C 1 21 ? 58.169 59.504 24.689 1.00 24.33 40 VAL C C 1
ATOM 5052 O O . VAL C 1 21 ? 58.405 58.319 24.458 1.00 24.91 40 VAL C O 1
ATOM 5056 N N . ARG C 1 22 ? 56.948 60.034 24.616 1.00 22.19 41 ARG C N 1
ATOM 5057 C CA . ARG C 1 22 ? 55.765 59.222 24.443 1.00 23.93 41 ARG C CA 1
ATOM 5058 C C . ARG C 1 22 ? 55.070 59.487 23.169 1.00 21.27 41 ARG C C 1
ATOM 5059 O O . ARG C 1 22 ? 54.906 60.618 22.812 1.00 29.73 41 ARG C O 1
ATOM 5067 N N . GLU C 1 23 ? 54.536 58.459 22.555 1.00 20.25 42 GLU C N 1
ATOM 5068 C CA . GLU C 1 23 ? 53.702 58.643 21.369 1.00 22.75 42 GLU C CA 1
ATOM 5069 C C . GLU C 1 23 ? 52.325 59.165 21.748 1.00 29.55 42 GLU C C 1
ATOM 5070 O O . GLU C 1 23 ? 51.762 60.009 21.062 1.00 27.44 42 GLU C O 1
ATOM 5076 N N . VAL C 1 24 ? 51.785 58.676 22.853 1.00 22.42 43 VAL C N 1
ATOM 5077 C CA . VAL C 1 24 ? 50.364 58.806 23.112 1.00 30.30 43 VAL C CA 1
ATOM 5078 C C . VAL C 1 24 ? 50.185 59.138 24.588 1.00 27.45 43 VAL C C 1
ATOM 5079 O O . VAL C 1 24 ? 50.879 58.589 25.422 1.00 24.58 43 VAL C O 1
ATOM 5083 N N . GLY C 1 25 ? 49.276 60.046 24.895 1.00 27.01 44 GLY C N 1
ATOM 5084 C CA . GLY C 1 25 ? 49.030 60.420 26.285 1.00 33.16 44 GLY C CA 1
ATOM 5085 C C . GLY C 1 25 ? 47.573 60.461 26.719 1.00 26.45 44 GLY C C 1
ATOM 5086 O O . GLY C 1 25 ? 47.309 60.799 27.866 1.00 28.22 44 GLY C O 1
ATOM 5087 N N . GLU C 1 26 ? 46.629 60.092 25.846 1.00 27.15 45 GLU C N 1
ATOM 5088 C CA . GLU C 1 26 ? 45.204 60.220 26.154 1.00 31.49 45 GLU C CA 1
ATOM 5089 C C . GLU C 1 26 ? 44.662 59.147 27.115 1.00 26.43 45 GLU C C 1
ATOM 5090 O O . GLU C 1 26 ? 44.993 58.001 27.017 1.00 25.11 45 GLU C O 1
ATOM 5096 N N . GLY C 1 27 ? 43.810 59.546 28.040 1.00 27.16 46 GLY C N 1
ATOM 5097 C CA . GLY C 1 27 ? 43.112 58.587 28.901 1.00 31.57 46 GLY C CA 1
ATOM 5098 C C . GLY C 1 27 ? 43.852 58.288 30.197 1.00 28.85 46 GLY C C 1
ATOM 5099 O O . GLY C 1 27 ? 45.081 58.474 30.285 1.00 26.83 46 GLY C O 1
ATOM 5100 N N . SER C 1 28 ? 43.093 57.815 31.193 1.00 25.60 47 SER C N 1
ATOM 5101 C CA . SER C 1 28 ? 43.617 57.572 32.539 1.00 32.33 47 SER C CA 1
ATOM 5102 C C . SER C 1 28 ? 44.773 56.536 32.654 1.00 24.27 47 SER C C 1
ATOM 5103 O O . SER C 1 28 ? 45.709 56.740 33.427 1.00 29.24 47 SER C O 1
ATOM 5106 N N . PHE C 1 29 ? 44.739 55.439 31.919 1.00 25.20 48 PHE C N 1
ATOM 5107 C CA . PHE C 1 29 ? 45.903 54.539 31.882 1.00 26.56 48 PHE C CA 1
ATOM 5108 C C . PHE C 1 29 ? 47.208 55.308 31.718 1.00 23.94 48 PHE C C 1
ATOM 5109 O O . PHE C 1 29 ? 48.136 55.147 32.493 1.00 34.54 48 PHE C O 1
ATOM 5117 N N . PHE C 1 30 ? 47.252 56.164 30.715 1.00 28.13 49 PHE C N 1
ATOM 5118 C CA . PHE C 1 30 ? 48.467 56.853 30.355 1.00 28.56 49 PHE C CA 1
ATOM 5119 C C . PHE C 1 30 ? 48.756 57.971 31.359 1.00 37.48 49 PHE C C 1
ATOM 5120 O O . PHE C 1 30 ? 49.914 58.221 31.686 1.00 25.00 49 PHE C O 1
ATOM 5128 N N . GLU C 1 31 ? 47.716 58.595 31.907 1.00 27.92 50 GLU C N 1
ATOM 5129 C CA . GLU C 1 31 ? 47.926 59.651 32.913 1.00 30.26 50 GLU C CA 1
ATOM 5130 C C . GLU C 1 31 ? 48.496 59.059 34.183 1.00 25.48 50 GLU C C 1
ATOM 5131 O O . GLU C 1 31 ? 49.310 59.667 34.863 1.00 27.73 50 GLU C O 1
ATOM 5137 N N . ARG C 1 32 ? 48.082 57.847 34.492 1.00 27.14 51 ARG C N 1
ATOM 5138 C CA A ARG C 1 32 ? 48.510 57.194 35.725 0.50 29.06 51 ARG C CA 1
ATOM 5139 C CA B ARG C 1 32 ? 48.504 57.189 35.720 0.50 31.99 51 ARG C CA 1
ATOM 5140 C C . ARG C 1 32 ? 49.954 56.716 35.606 1.00 26.73 51 ARG C C 1
ATOM 5141 O O . ARG C 1 32 ? 50.724 56.782 36.554 1.00 31.41 51 ARG C O 1
ATOM 5156 N N . TYR C 1 33 ? 50.329 56.274 34.428 1.00 25.50 52 TYR C N 1
ATOM 5157 C CA . TYR C 1 33 ? 51.720 55.872 34.131 1.00 24.57 52 TYR C CA 1
ATOM 5158 C C . TYR C 1 33 ? 52.629 57.061 34.331 1.00 23.83 52 TYR C C 1
ATOM 5159 O O . TYR C 1 33 ? 53.668 56.965 35.008 1.00 26.35 52 TYR C O 1
ATOM 5168 N N . LEU C 1 34 ? 52.217 58.194 33.753 1.00 27.94 53 LEU C N 1
ATOM 5169 C CA . LEU C 1 34 ? 52.946 59.462 33.912 1.00 29.83 53 LEU C CA 1
ATOM 5170 C C . LEU C 1 34 ? 53.064 59.878 35.380 1.00 30.93 53 LEU C C 1
ATOM 5171 O O . LEU C 1 34 ? 54.154 60.220 35.825 1.00 29.68 53 LEU C O 1
ATOM 5176 N N . ALA C 1 35 ? 51.969 59.812 36.138 1.00 26.46 54 ALA C N 1
ATOM 5177 C CA . ALA C 1 35 ? 52.045 60.099 37.561 1.00 35.91 54 ALA C CA 1
ATOM 5178 C C . ALA C 1 35 ? 53.075 59.186 38.246 1.00 32.19 54 ALA C C 1
ATOM 5179 O O . ALA C 1 35 ? 53.893 59.673 39.018 1.00 36.38 54 ALA C O 1
ATOM 5181 N N . GLY C 1 36 ? 53.027 57.884 37.955 1.00 26.78 55 GLY C N 1
ATOM 5182 C CA . GLY C 1 36 ? 53.975 56.929 38.469 1.00 25.83 55 GLY C CA 1
ATOM 5183 C C . GLY C 1 36 ? 55.427 57.257 38.142 1.00 29.24 55 GLY C C 1
ATOM 5184 O O . GLY C 1 36 ? 56.285 57.212 39.005 1.00 26.18 55 GLY C O 1
ATOM 5185 N N . ALA C 1 37 ? 55.711 57.604 36.891 1.00 25.77 56 ALA C N 1
ATOM 5186 C CA . ALA C 1 37 ? 57.048 57.979 36.493 1.00 25.84 56 ALA C CA 1
ATOM 5187 C C . ALA C 1 37 ? 57.489 59.165 37.344 1.00 31.99 56 ALA C C 1
ATOM 5188 O O . ALA C 1 37 ? 58.572 59.162 37.905 1.00 29.67 56 ALA C O 1
ATOM 5190 N N . GLN C 1 38 ? 56.641 60.169 37.468 1.00 31.93 57 GLN C N 1
ATOM 5191 C CA . GLN C 1 38 ? 56.988 61.359 38.269 1.00 33.40 57 GLN C CA 1
ATOM 5192 C C . GLN C 1 38 ? 57.245 61.047 39.724 1.00 38.13 57 GLN C C 1
ATOM 5193 O O . GLN C 1 38 ? 58.180 61.600 40.307 1.00 46.11 57 GLN C O 1
ATOM 5199 N N . SER C 1 39 ? 56.446 60.157 40.319 1.00 32.99 58 SER C N 1
ATOM 5200 C CA . SER C 1 39 ? 56.707 59.794 41.706 1.00 48.22 58 SER C CA 1
ATOM 5201 C C . SER C 1 39 ? 58.015 59.010 41.839 1.00 52.63 58 SER C C 1
ATOM 5202 O O . SER C 1 39 ? 58.670 59.157 42.859 1.00 41.00 58 SER C O 1
ATOM 5205 N N . MET C 1 40 ? 58.404 58.192 40.841 1.00 31.03 59 MET C N 1
ATOM 5206 C CA . MET C 1 40 ? 59.681 57.465 40.942 1.00 33.27 59 MET C CA 1
ATOM 5207 C C . MET C 1 40 ? 60.840 58.444 40.790 1.00 36.95 59 MET C C 1
ATOM 5208 O O . MET C 1 40 ? 61.815 58.359 41.530 1.00 32.69 59 MET C O 1
ATOM 5213 N N . ALA C 1 41 ? 60.745 59.363 39.829 1.00 35.58 60 ALA C N 1
ATOM 5214 C CA . ALA C 1 41 ? 61.812 60.360 39.654 1.00 33.19 60 ALA C CA 1
ATOM 5215 C C . ALA C 1 41 ? 61.959 61.173 40.935 1.00 35.92 60 ALA C C 1
ATOM 5216 O O . ALA C 1 41 ? 63.070 61.423 41.388 1.00 39.61 60 ALA C O 1
ATOM 5218 N N . ARG C 1 42 ? 60.833 61.570 41.528 1.00 37.64 61 ARG C N 1
ATOM 5219 C CA . ARG C 1 42 ? 60.858 62.288 42.823 1.00 39.18 61 ARG C CA 1
ATOM 5220 C C . ARG C 1 42 ? 61.642 61.515 43.869 1.00 38.72 61 ARG C C 1
ATOM 5221 O O . ARG C 1 42 ? 62.406 62.097 44.655 1.00 40.51 61 ARG C O 1
ATOM 5229 N N . GLU C 1 43 ? 61.418 60.208 43.902 1.00 36.74 62 GLU C N 1
ATOM 5230 C CA . GLU C 1 43 ? 62.049 59.338 44.876 1.00 42.36 62 GLU C CA 1
ATOM 5231 C C . GLU C 1 43 ? 63.557 59.149 44.710 1.00 44.34 62 GLU C C 1
ATOM 5232 O O . GLU C 1 43 ? 64.273 59.003 45.711 1.00 41.30 62 GLU C O 1
ATOM 5238 N N . LEU C 1 44 ? 64.056 59.176 43.476 1.00 42.69 63 LEU C N 1
ATOM 5239 C CA . LEU C 1 44 ? 65.501 59.023 43.236 1.00 41.36 63 LEU C CA 1
ATOM 5240 C C . LEU C 1 44 ? 66.216 60.358 43.381 1.00 47.48 63 LEU C C 1
ATOM 5241 O O . LEU C 1 44 ? 67.440 60.402 43.605 1.00 40.31 63 LEU C O 1
ATOM 5246 N N . GLY C 1 45 ? 65.446 61.440 43.275 1.00 48.48 64 GLY C N 1
ATOM 5247 C CA . GLY C 1 45 ? 65.993 62.784 43.287 1.00 53.82 64 GLY C CA 1
ATOM 5248 C C . GLY C 1 45 ? 66.493 63.172 41.911 1.00 39.97 64 GLY C C 1
ATOM 5249 O O . GLY C 1 45 ? 67.209 64.156 41.773 1.00 42.33 64 GLY C O 1
ATOM 5250 N N . VAL C 1 46 ? 66.139 62.396 40.892 1.00 43.15 65 VAL C N 1
ATOM 5251 C CA . VAL C 1 46 ? 66.580 62.698 39.518 1.00 44.99 65 VAL C CA 1
ATOM 5252 C C . VAL C 1 46 ? 65.608 63.616 38.809 1.00 40.72 65 VAL C C 1
ATOM 5253 O O . VAL C 1 46 ? 64.458 63.774 39.224 1.00 39.42 65 VAL C O 1
ATOM 5257 N N . THR C 1 47 ? 66.075 64.163 37.689 1.00 36.23 66 THR C N 1
ATOM 5258 C CA . THR C 1 47 ? 65.301 65.085 36.872 1.00 37.41 66 THR C CA 1
ATOM 5259 C C . THR C 1 47 ? 64.668 64.333 35.710 1.00 39.10 66 THR C C 1
ATOM 5260 O O . THR C 1 47 ? 65.370 63.697 34.915 1.00 34.88 66 THR C O 1
ATOM 5264 N N . LEU C 1 48 ? 63.338 64.381 35.646 1.00 37.10 67 LEU C N 1
ATOM 5265 C CA . LEU C 1 48 ? 62.578 63.742 34.592 1.00 33.00 67 LEU C CA 1
ATOM 5266 C C . LEU C 1 48 ? 62.057 64.799 33.643 1.00 38.01 67 LEU C C 1
ATOM 5267 O O . LEU C 1 48 ? 61.367 65.723 34.057 1.00 34.96 67 LEU C O 1
ATOM 5272 N N . LEU C 1 49 ? 62.400 64.651 32.366 1.00 34.08 68 LEU C N 1
ATOM 5273 C CA . LEU C 1 49 ? 61.883 65.487 31.290 1.00 32.32 68 LEU C CA 1
ATOM 5274 C C . LEU C 1 49 ? 60.868 64.649 30.518 1.00 39.07 68 LEU C C 1
ATOM 5275 O O . LEU C 1 49 ? 61.014 63.429 30.417 1.00 34.49 68 LEU C O 1
ATOM 5280 N N . GLU C 1 50 ? 59.862 65.313 29.953 1.00 38.72 69 GLU C N 1
ATOM 5281 C CA . GLU C 1 50 ? 58.700 64.660 29.368 1.00 36.32 69 GLU C CA 1
ATOM 5282 C C . GLU C 1 50 ? 58.418 65.324 28.019 1.00 40.22 69 GLU C C 1
ATOM 5283 O O . GLU C 1 50 ? 58.476 66.546 27.888 1.00 38.02 69 GLU C O 1
ATOM 5289 N N . ALA C 1 51 ? 58.125 64.529 27.010 1.00 31.87 70 ALA C N 1
ATOM 5290 C CA . ALA C 1 51 ? 57.694 65.076 25.718 1.00 32.08 70 ALA C CA 1
ATOM 5291 C C . ALA C 1 51 ? 56.686 64.084 25.168 1.00 46.20 70 ALA C C 1
ATOM 5292 O O . ALA C 1 51 ? 56.862 62.879 25.312 1.00 34.39 70 ALA C O 1
ATOM 5294 N N . THR C 1 52 ? 55.597 64.562 24.590 1.00 30.01 71 THR C N 1
ATOM 5295 C CA . THR C 1 52 ? 54.565 63.649 24.129 1.00 32.27 71 THR C CA 1
ATOM 5296 C C . THR C 1 52 ? 54.235 64.095 22.744 1.00 24.86 71 THR C C 1
ATOM 5297 O O . THR C 1 52 ? 53.997 65.276 22.517 1.00 28.47 71 THR C O 1
ATOM 5301 N N . ALA C 1 53 ? 54.226 63.165 21.814 1.00 25.18 72 ALA C N 1
ATOM 5302 C CA . ALA C 1 53 ? 54.004 63.495 20.408 1.00 26.40 72 ALA C CA 1
ATOM 5303 C C . ALA C 1 53 ? 52.547 63.480 19.896 1.00 29.24 72 ALA C C 1
ATOM 5304 O O . ALA C 1 53 ? 52.272 63.941 18.773 1.00 34.17 72 ALA C O 1
ATOM 5306 N N . HIS C 1 54 ? 51.634 62.959 20.703 1.00 35.33 73 HIS C N 1
ATOM 5307 C CA . HIS C 1 54 ? 50.201 62.830 20.362 1.00 33.06 73 HIS C CA 1
ATOM 5308 C C . HIS C 1 54 ? 49.973 62.303 18.961 1.00 34.73 73 HIS C C 1
ATOM 5309 O O . HIS C 1 54 ? 49.218 62.864 18.179 1.00 36.51 73 HIS C O 1
ATOM 5316 N N . GLY C 1 55 ? 50.668 61.226 18.642 1.00 37.12 74 GLY C N 1
ATOM 5317 C CA . GLY C 1 55 ? 50.360 60.455 17.476 1.00 27.61 74 GLY C CA 1
ATOM 5318 C C . GLY C 1 55 ? 51.143 60.883 16.245 1.00 48.74 74 GLY C C 1
ATOM 5319 O O . GLY C 1 55 ? 51.025 60.246 15.217 1.00 31.36 74 GLY C O 1
ATOM 5320 N N . ASP C 1 56 ? 51.966 61.922 16.345 1.00 36.51 75 ASP C N 1
ATOM 5321 C CA . ASP C 1 56 ? 52.709 62.426 15.171 1.00 31.18 75 ASP C CA 1
ATOM 5322 C C . ASP C 1 56 ? 54.150 61.879 15.164 1.00 34.45 75 ASP C C 1
ATOM 5323 O O . ASP C 1 56 ? 55.035 62.358 15.903 1.00 27.70 75 ASP C O 1
ATOM 5328 N N . MET C 1 57 ? 54.392 60.876 14.325 1.00 31.63 76 MET C N 1
ATOM 5329 C CA . MET C 1 57 ? 55.692 60.217 14.327 1.00 34.38 76 MET C CA 1
ATOM 5330 C C . MET C 1 57 ? 56.827 61.200 14.007 1.00 47.54 76 MET C C 1
ATOM 5331 O O . MET C 1 57 ? 57.905 61.108 14.609 1.00 31.73 76 MET C O 1
ATOM 5336 N N . ALA C 1 58 ? 56.588 62.159 13.108 1.00 39.69 77 ALA C N 1
ATOM 5337 C CA . ALA C 1 58 ? 57.640 63.126 12.730 1.00 35.21 77 ALA C CA 1
ATOM 5338 C C . ALA C 1 58 ? 57.985 64.015 13.911 1.00 33.71 77 ALA C C 1
ATOM 5339 O O . ALA C 1 58 ? 59.147 64.332 14.125 1.00 32.23 77 ALA C O 1
ATOM 5341 N N . ARG C 1 59 ? 56.972 64.408 14.673 1.00 32.24 78 ARG C N 1
ATOM 5342 C CA . ARG C 1 59 ? 57.196 65.133 15.929 1.00 43.52 78 ARG C CA 1
ATOM 5343 C C . ARG C 1 59 ? 57.965 64.265 16.916 1.00 29.83 78 ARG C C 1
ATOM 5344 O O . ARG C 1 59 ? 58.829 64.778 17.637 1.00 31.36 78 ARG C O 1
ATOM 5346 N N . MET C 1 60 ? 57.670 62.953 16.934 1.00 31.09 79 MET C N 1
ATOM 5347 C CA . MET C 1 60 ? 58.344 62.016 17.857 1.00 30.15 79 MET C CA 1
ATOM 5348 C C . MET C 1 60 ? 59.863 61.939 17.628 1.00 27.00 79 MET C C 1
ATOM 5349 O O . MET C 1 60 ? 60.650 62.036 18.580 1.00 29.28 79 MET C O 1
ATOM 5354 N N . VAL C 1 61 ? 60.256 61.795 16.373 1.00 25.91 80 VAL C N 1
ATOM 5355 C CA . VAL C 1 61 ? 61.656 61.809 15.962 1.00 27.93 80 VAL C CA 1
ATOM 5356 C C . VAL C 1 61 ? 62.398 63.088 16.366 1.00 29.30 80 VAL C C 1
ATOM 5357 O O . VAL C 1 61 ? 63.503 63.001 16.914 1.00 28.69 80 VAL C O 1
ATOM 5361 N N . THR C 1 62 ? 61.813 64.269 16.100 1.00 28.68 81 THR C N 1
ATOM 5362 C CA . THR C 1 62 ? 62.402 65.556 16.552 1.00 30.02 81 THR C CA 1
ATOM 5363 C C . THR C 1 62 ? 62.529 65.653 18.080 1.00 31.37 81 THR C C 1
ATOM 5364 O O . THR C 1 62 ? 63.488 66.219 18.598 1.00 30.69 81 THR C O 1
ATOM 5368 N N . MET C 1 63 ? 61.558 65.121 18.811 1.00 30.43 82 MET C N 1
ATOM 5369 C CA . MET C 1 63 ? 61.654 65.137 20.278 1.00 33.85 82 MET C CA 1
ATOM 5370 C C . MET C 1 63 ? 62.836 64.290 20.758 1.00 32.58 82 MET C C 1
ATOM 5371 O O . MET C 1 63 ? 63.550 64.673 21.688 1.00 36.81 82 MET C O 1
ATOM 5376 N N . ILE C 1 64 ? 63.046 63.139 20.128 1.00 32.06 83 ILE C N 1
ATOM 5377 C CA . ILE C 1 64 ? 64.112 62.244 20.560 1.00 32.63 83 ILE C CA 1
ATOM 5378 C C . ILE C 1 64 ? 65.435 62.923 20.270 1.00 29.17 83 ILE C C 1
ATOM 5379 O O . ILE C 1 64 ? 66.311 63.015 21.112 1.00 30.04 83 ILE C O 1
ATOM 5384 N N . GLU C 1 65 ? 65.540 63.435 19.061 1.00 31.15 84 GLU C N 1
ATOM 5385 C CA . GLU C 1 65 ? 66.662 64.243 18.626 1.00 39.42 84 GLU C CA 1
ATOM 5386 C C . GLU C 1 65 ? 66.945 65.440 19.554 1.00 35.66 84 GLU C C 1
ATOM 5387 O O . GLU C 1 65 ? 68.110 65.701 19.864 1.00 33.40 84 GLU C O 1
ATOM 5393 N N . ASN C 1 66 ? 65.915 66.142 20.031 1.00 33.08 85 ASN C N 1
ATOM 5394 C CA . ASN C 1 66 ? 66.167 67.256 20.973 1.00 34.88 85 ASN C CA 1
ATOM 5395 C C . ASN C 1 66 ? 66.854 66.692 22.201 1.00 33.59 85 ASN C C 1
ATOM 5396 O O . ASN C 1 66 ? 67.811 67.280 22.690 1.00 37.39 85 ASN C O 1
ATOM 5401 N N . PHE C 1 67 ? 66.382 65.545 22.692 1.00 33.11 86 PHE C N 1
ATOM 5402 C CA . PHE C 1 67 ? 66.981 64.979 23.904 1.00 35.63 86 PHE C CA 1
ATOM 5403 C C . PHE C 1 67 ? 68.405 64.462 23.671 1.00 36.11 86 PHE C C 1
ATOM 5404 O O . PHE C 1 67 ? 69.252 64.526 24.586 1.00 32.99 86 PHE C O 1
ATOM 5412 N N . ILE C 1 68 ? 68.681 63.983 22.451 1.00 32.71 87 ILE C N 1
ATOM 5413 C CA . ILE C 1 68 ? 70.049 63.572 22.079 1.00 39.68 87 ILE C CA 1
ATOM 5414 C C . ILE C 1 68 ? 70.993 64.773 22.151 1.00 43.70 87 ILE C C 1
ATOM 5415 O O . ILE C 1 68 ? 72.025 64.737 22.847 1.00 38.19 87 ILE C O 1
ATOM 5420 N N . THR C 1 69 ? 70.604 65.845 21.472 1.00 45.08 88 THR C N 1
ATOM 5421 C CA . THR C 1 69 ? 71.346 67.112 21.500 1.00 42.72 88 THR C CA 1
ATOM 5422 C C . THR C 1 69 ? 71.606 67.597 22.920 1.00 40.69 88 THR C C 1
ATOM 5423 O O . THR C 1 69 ? 72.726 67.968 23.248 1.00 44.86 88 THR C O 1
ATOM 5427 N N . GLN C 1 70 ? 70.575 67.576 23.761 1.00 36.79 89 GLN C N 1
ATOM 5428 C CA . GLN C 1 70 ? 70.739 67.931 25.182 1.00 39.79 89 GLN C CA 1
ATOM 5429 C C . GLN C 1 70 ? 71.638 66.940 25.965 1.00 40.09 89 GLN C C 1
ATOM 5430 O O . GLN C 1 70 ? 71.972 67.198 27.136 1.00 41.82 89 GLN C O 1
ATOM 5436 N N . ARG C 1 71 ? 72.007 65.814 25.334 1.00 35.45 90 ARG C N 1
ATOM 5437 C CA . ARG C 1 71 ? 72.802 64.768 25.972 1.00 38.41 90 ARG C CA 1
ATOM 5438 C C . ARG C 1 71 ? 72.227 64.430 27.359 1.00 45.45 90 ARG C C 1
ATOM 5439 O O . ARG C 1 71 ? 72.924 64.502 28.366 1.00 34.11 90 ARG C O 1
ATOM 5447 N N . VAL C 1 72 ? 70.949 64.089 27.408 1.00 37.47 91 VAL C N 1
ATOM 5448 C CA . VAL C 1 72 ? 70.380 63.488 28.626 1.00 34.60 91 VAL C CA 1
ATOM 5449 C C . VAL C 1 72 ? 71.119 62.169 28.907 1.00 38.09 91 VAL C C 1
ATOM 5450 O O . VAL C 1 72 ? 71.733 61.580 28.014 1.00 29.28 91 VAL C O 1
ATOM 5454 N N . ASP C 1 73 ? 71.080 61.746 30.162 1.00 32.53 92 ASP C N 1
ATOM 5455 C CA . ASP C 1 73 ? 71.661 60.497 30.561 1.00 33.92 92 ASP C CA 1
ATOM 5456 C C . ASP C 1 73 ? 70.926 59.263 29.964 1.00 30.53 92 ASP C C 1
ATOM 5457 O O . ASP C 1 73 ? 71.542 58.241 29.619 1.00 31.50 92 ASP C O 1
ATOM 5462 N N . ALA C 1 74 ? 69.609 59.349 29.835 1.00 29.22 93 ALA C N 1
ATOM 5463 C CA . ALA C 1 74 ? 68.855 58.259 29.232 1.00 28.44 93 ALA C CA 1
ATOM 5464 C C . ALA C 1 74 ? 67.541 58.719 28.645 1.00 29.05 93 ALA C C 1
ATOM 5465 O O . ALA C 1 74 ? 66.975 59.721 29.084 1.00 26.20 93 ALA C O 1
ATOM 5467 N N . ILE C 1 75 ? 67.072 57.972 27.639 1.00 24.93 94 ILE C N 1
ATOM 5468 C CA . ILE C 1 75 ? 65.753 58.143 27.072 1.00 24.09 94 ILE C CA 1
ATOM 5469 C C . ILE C 1 75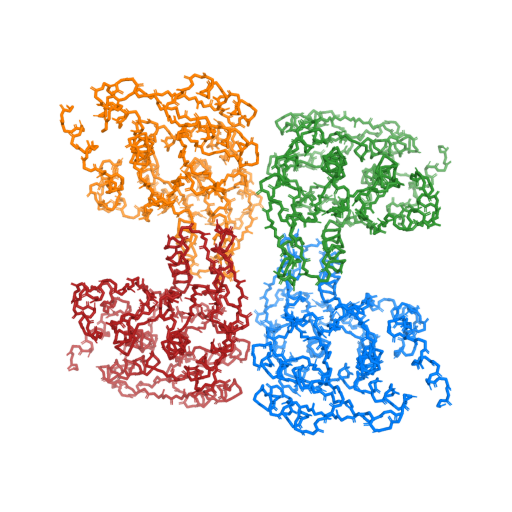 ? 64.841 56.909 27.283 1.00 22.46 94 ILE C C 1
ATOM 5470 O O . ILE C 1 75 ? 65.217 55.767 26.958 1.00 22.11 94 ILE C O 1
ATOM 5475 N N . ILE C 1 76 ? 63.635 57.143 27.795 1.00 22.07 95 ILE C N 1
ATOM 5476 C CA . ILE C 1 76 ? 62.582 56.164 27.721 1.00 22.23 95 ILE C CA 1
ATOM 5477 C C . ILE C 1 76 ? 61.740 56.438 26.462 1.00 25.52 95 ILE C C 1
ATOM 5478 O O . ILE C 1 76 ? 61.170 57.523 26.284 1.00 29.35 95 ILE C O 1
ATOM 5483 N N . ILE C 1 77 ? 61.689 55.461 25.582 1.00 24.20 96 ILE C N 1
ATOM 5484 C CA . ILE C 1 77 ? 60.791 55.494 24.459 1.00 20.61 96 ILE C CA 1
ATOM 5485 C C . ILE C 1 77 ? 59.506 54.695 24.724 1.00 23.87 96 ILE C C 1
ATOM 5486 O O . ILE C 1 77 ? 59.496 53.460 24.864 1.00 22.07 96 ILE C O 1
ATOM 5491 N N . ASP C 1 78 ? 58.407 55.442 24.755 1.00 20.15 97 ASP C N 1
ATOM 5492 C CA . ASP C 1 78 ? 57.106 54.943 25.075 1.00 20.24 97 ASP C CA 1
ATOM 5493 C C . ASP C 1 78 ? 56.214 54.871 23.834 1.00 19.51 97 ASP C C 1
ATOM 5494 O O . ASP C 1 78 ? 55.814 55.903 23.324 1.00 21.62 97 ASP C O 1
ATOM 5499 N N . HIS C 1 79 ? 55.861 53.656 23.431 1.00 19.47 98 HIS C N 1
ATOM 5500 C CA . HIS C 1 79 ? 55.158 53.375 22.197 1.00 18.18 98 HIS C CA 1
ATOM 5501 C C . HIS C 1 79 ? 56.019 53.817 21.001 1.00 24.57 98 HIS C C 1
ATOM 5502 O O . HIS C 1 79 ? 57.255 53.818 21.084 1.00 23.88 98 HIS C O 1
ATOM 5509 N N . GLY C 1 80 ? 55.370 54.191 19.904 1.00 20.32 99 GLY C N 1
ATOM 5510 C CA . GLY C 1 80 ? 56.057 54.578 18.688 1.00 20.09 99 GLY C CA 1
ATOM 5511 C C . GLY C 1 80 ? 56.148 53.357 17.810 1.00 23.11 99 GLY C C 1
ATOM 5512 O O . GLY C 1 80 ? 55.701 52.313 18.182 1.00 31.30 99 GLY C O 1
ATOM 5513 N N . ARG C 1 81 ? 56.766 53.471 16.634 1.00 33.04 100 ARG C N 1
ATOM 5514 C CA . ARG C 1 81 ? 56.969 52.300 15.778 1.00 26.03 100 ARG C CA 1
ATOM 5515 C C . ARG C 1 81 ? 58.428 52.170 15.417 1.00 21.85 100 ARG C C 1
ATOM 5516 O O . ARG C 1 81 ? 59.143 53.157 15.410 1.00 25.45 100 ARG C O 1
ATOM 5524 N N . PRO C 1 82 ? 58.892 50.944 15.172 1.00 20.87 101 PRO C N 1
ATOM 5525 C CA . PRO C 1 82 ? 60.325 50.805 15.111 1.00 26.72 101 PRO C CA 1
ATOM 5526 C C . PRO C 1 82 ? 60.890 51.409 13.855 1.00 22.73 101 PRO C C 1
ATOM 5527 O O . PRO C 1 82 ? 62.000 51.900 13.887 1.00 25.02 101 PRO C O 1
ATOM 5531 N N . ASP C 1 83 ? 60.173 51.346 12.743 1.00 26.59 102 ASP C N 1
ATOM 5532 C CA . ASP C 1 83 ? 60.850 51.788 11.536 1.00 27.11 102 ASP C CA 1
ATOM 5533 C C . ASP C 1 83 ? 61.217 53.260 11.647 1.00 29.03 102 ASP C C 1
ATOM 5534 O O . ASP C 1 83 ? 62.380 53.628 11.473 1.00 33.13 102 ASP C O 1
ATOM 5539 N N . PRO C 1 84 ? 60.239 54.126 11.973 1.00 28.14 103 PRO C N 1
ATOM 5540 C CA . PRO C 1 84 ? 60.640 55.557 12.042 1.00 29.23 103 PRO C CA 1
ATOM 5541 C C . PRO C 1 84 ? 61.724 55.836 13.121 1.00 34.69 103 PRO C C 1
ATOM 5542 O O . PRO C 1 84 ? 62.618 56.623 12.922 1.00 38.84 103 PRO C O 1
ATOM 5546 N N . LEU C 1 85 ? 61.648 55.149 14.239 1.00 24.66 104 LEU C N 1
ATOM 5547 C CA . LEU C 1 85 ? 62.479 55.477 15.407 1.00 29.34 104 LEU C CA 1
ATOM 5548 C C . LEU C 1 85 ? 63.874 54.810 15.506 1.00 31.05 104 LEU C C 1
ATOM 5549 O O . LEU C 1 85 ? 64.747 55.307 16.235 1.00 30.67 104 LEU C O 1
ATOM 5554 N N . MET C 1 86 ? 64.091 53.720 14.771 1.00 41.91 105 MET C N 1
ATOM 5555 C CA . MET C 1 86 ? 65.281 52.868 14.948 1.00 45.04 105 MET C CA 1
ATOM 5556 C C . MET C 1 86 ? 66.597 53.637 14.848 1.00 45.32 105 MET C C 1
ATOM 5557 O O . MET C 1 86 ? 67.473 53.399 15.668 1.00 38.10 105 MET C O 1
ATOM 5562 N N . PRO C 1 87 ? 66.740 54.543 13.854 1.00 47.90 106 PRO C N 1
ATOM 5563 C CA . PRO C 1 87 ? 68.013 55.274 13.692 1.00 51.98 106 PRO C CA 1
ATOM 5564 C C . PRO C 1 87 ? 68.295 56.303 14.797 1.00 51.25 106 PRO C C 1
ATOM 5565 O O . PRO C 1 87 ? 69.446 56.519 15.173 1.00 38.23 106 PRO C O 1
ATOM 5569 N N . LYS C 1 88 ? 67.253 56.954 15.287 1.00 34.94 107 LYS C N 1
ATOM 5570 C CA . LYS C 1 88 ? 67.366 57.826 16.447 1.00 48.74 107 LYS C CA 1
ATOM 5571 C C . LYS C 1 88 ? 67.805 57.028 17.690 1.00 28.66 107 LYS C C 1
ATOM 5572 O O . LYS C 1 88 ? 68.660 57.491 18.427 1.00 27.92 107 LYS C O 1
ATOM 5578 N N . ILE C 1 89 ? 67.260 55.825 17.864 1.00 27.88 108 ILE C N 1
ATOM 5579 C CA . ILE C 1 89 ? 67.639 54.940 18.976 1.00 30.67 108 ILE C CA 1
ATOM 5580 C C . ILE C 1 89 ? 69.106 54.525 18.848 1.00 30.48 108 ILE C C 1
ATOM 5581 O O . ILE C 1 89 ? 69.858 54.611 19.818 1.00 26.13 108 ILE C O 1
ATOM 5586 N N . LYS C 1 90 ? 69.538 54.114 17.651 1.00 28.02 109 LYS C N 1
ATOM 5587 C CA . LYS C 1 90 ? 70.926 53.686 17.456 1.00 28.24 109 LYS C CA 1
ATOM 5588 C C . LYS C 1 90 ? 71.886 54.836 17.659 1.00 32.47 109 LYS C C 1
ATOM 5589 O O . LYS C 1 90 ? 72.928 54.664 18.309 1.00 31.71 109 LYS C O 1
ATOM 5595 N N . GLU C 1 91 ? 71.555 56.006 17.096 1.00 29.73 110 GLU C N 1
ATOM 5596 C CA . GLU C 1 91 ? 72.363 57.197 17.314 1.00 31.00 110 GLU C CA 1
ATOM 5597 C C . GLU C 1 91 ? 72.542 57.492 18.800 1.00 31.75 110 GLU C C 1
ATOM 5598 O O . GLU C 1 91 ? 73.672 57.687 19.276 1.00 34.11 110 GLU C O 1
ATOM 5604 N N . ALA C 1 92 ? 71.423 57.537 19.515 1.00 27.54 111 ALA C N 1
ATOM 5605 C CA . ALA C 1 92 ? 71.440 57.768 20.941 1.00 27.24 111 ALA C CA 1
ATOM 5606 C C . ALA C 1 92 ? 72.394 56.810 21.656 1.00 27.38 111 ALA C C 1
ATOM 5607 O O . ALA C 1 92 ? 73.256 57.250 22.395 1.00 28.10 111 ALA C O 1
ATOM 5609 N N . LEU C 1 93 ? 72.238 55.512 21.406 1.00 26.82 112 LEU C N 1
ATOM 5610 C CA . LEU C 1 93 ? 73.124 54.484 21.963 1.00 27.07 112 LEU C CA 1
ATOM 5611 C C . LEU C 1 93 ? 74.598 54.729 21.697 1.00 28.43 112 LEU C C 1
ATOM 5612 O O . LEU C 1 93 ? 75.424 54.612 22.609 1.00 29.09 112 LEU C O 1
ATOM 5617 N N . ASP C 1 94 ? 74.935 55.109 20.465 1.00 29.21 113 ASP C N 1
ATOM 5618 C CA . ASP C 1 94 ? 76.299 55.430 20.118 1.00 33.48 113 ASP C CA 1
ATOM 5619 C C . ASP C 1 94 ? 76.873 56.644 20.866 1.00 34.40 113 ASP C C 1
ATOM 5620 O O . ASP C 1 94 ? 78.076 56.723 21.087 1.00 35.52 113 ASP C O 1
ATOM 5625 N N . ARG C 1 95 ? 76.025 57.605 21.183 1.00 33.58 114 ARG C N 1
ATOM 5626 C CA . ARG C 1 95 ? 76.433 58.797 21.937 1.00 37.22 114 ARG C CA 1
ATOM 5627 C C . ARG C 1 95 ? 76.535 58.517 23.441 1.00 37.43 114 ARG C C 1
ATOM 5628 O O . ARG C 1 95 ? 76.935 59.396 24.202 1.00 36.76 114 ARG C O 1
ATOM 5636 N N . GLY C 1 96 ? 76.175 57.313 23.881 1.00 31.23 115 GLY C N 1
ATOM 5637 C CA . GLY C 1 96 ? 76.349 56.960 25.278 1.00 33.96 115 GLY C CA 1
ATOM 5638 C C . GLY C 1 96 ? 75.114 57.232 26.099 1.00 30.56 115 GLY C C 1
ATOM 5639 O O . GLY C 1 96 ? 75.159 57.188 27.331 1.00 32.05 115 GLY C O 1
ATOM 5640 N N . ILE C 1 97 ? 74.014 57.519 25.415 1.00 28.58 116 ILE C N 1
ATOM 5641 C CA . ILE C 1 97 ? 72.715 57.666 26.075 1.00 27.64 116 ILE C CA 1
ATOM 5642 C C . ILE C 1 97 ? 72.116 56.276 26.235 1.00 27.30 116 ILE C C 1
ATOM 5643 O O . ILE C 1 97 ? 72.108 55.441 25.291 1.00 27.19 116 ILE C O 1
ATOM 5648 N N . ARG C 1 98 ? 71.617 56.013 27.439 1.00 26.80 117 ARG C N 1
ATOM 5649 C CA . ARG C 1 98 ? 70.996 54.735 27.727 1.00 29.00 117 ARG C CA 1
ATOM 5650 C C . ARG C 1 98 ? 69.528 54.828 27.285 1.00 29.29 117 ARG C C 1
ATOM 5651 O O . ARG C 1 98 ? 68.903 55.901 27.365 1.00 26.16 117 ARG C O 1
ATOM 5659 N N . VAL C 1 99 ? 69.011 53.725 26.763 1.00 24.67 118 VAL C N 1
ATOM 5660 C CA . VAL C 1 99 ? 67.633 53.668 26.255 1.00 23.18 118 VAL C CA 1
ATOM 5661 C C . VAL C 1 99 ? 66.894 52.487 26.806 1.00 21.98 118 VAL C C 1
ATOM 5662 O O . VAL C 1 99 ? 67.424 51.387 26.841 1.00 24.20 118 VAL C O 1
ATOM 5666 N N . VAL C 1 100 ? 65.647 52.682 27.177 1.00 21.79 119 VAL C N 1
ATOM 5667 C CA . VAL C 1 100 ? 64.789 51.587 27.552 1.00 21.08 119 VAL C CA 1
ATOM 5668 C C . VAL C 1 100 ? 63.487 51.887 26.901 1.00 20.02 119 VAL C C 1
ATOM 5669 O O . VAL C 1 100 ? 63.178 53.056 26.713 1.00 25.79 119 VAL C O 1
ATOM 5673 N N . THR C 1 101 ? 62.707 50.876 26.542 1.00 19.32 120 THR C N 1
ATOM 5674 C CA . THR C 1 101 ? 61.411 51.126 25.975 1.00 18.72 120 THR C CA 1
ATOM 5675 C C . THR C 1 101 ? 60.283 50.531 26.765 1.00 20.29 120 THR C C 1
ATOM 5676 O O . THR C 1 101 ? 60.455 49.578 27.563 1.00 22.44 120 THR C O 1
ATOM 5680 N N . PHE C 1 102 ? 59.126 51.144 26.575 1.00 19.63 121 PHE C N 1
ATOM 5681 C CA . PHE C 1 102 ? 57.859 50.626 27.030 1.00 24.81 121 PHE C CA 1
ATOM 5682 C C . PHE C 1 102 ? 57.070 50.486 25.774 1.00 22.02 121 PHE C C 1
ATOM 5683 O O . PHE C 1 102 ? 56.876 51.474 25.068 1.00 19.38 121 PHE C O 1
ATOM 5691 N N . ASP C 1 103 ? 56.624 49.280 25.475 1.00 17.67 122 ASP C N 1
ATOM 5692 C CA . ASP C 1 103 ? 55.726 49.072 24.345 1.00 17.43 122 ASP C CA 1
ATOM 5693 C C . ASP C 1 103 ? 56.351 49.403 23.013 1.00 18.64 122 ASP C C 1
ATOM 5694 O O . ASP C 1 103 ? 55.674 49.902 22.104 1.00 22.43 122 ASP C O 1
ATOM 5699 N N . LEU C 1 104 ? 57.644 49.090 22.868 1.00 17.67 123 LEU C N 1
ATOM 5700 C CA . LEU C 1 104 ? 58.286 49.159 21.509 1.00 17.18 123 LEU C CA 1
ATOM 5701 C C . LEU C 1 104 ? 59.337 48.090 21.433 1.00 19.64 123 LEU C C 1
ATOM 5702 O O . LEU C 1 104 ? 60.262 48.055 22.275 1.00 22.08 123 LEU C O 1
ATOM 5707 N N . VAL C 1 105 ? 59.266 47.277 20.383 1.00 23.04 124 VAL C N 1
ATOM 5708 C CA . VAL C 1 105 ? 60.148 46.147 20.203 1.00 22.28 124 VAL C CA 1
ATOM 5709 C C . VAL C 1 105 ? 61.422 46.624 19.516 1.00 27.75 124 VAL C C 1
ATOM 5710 O O . VAL C 1 105 ? 61.358 47.188 18.444 1.00 20.51 124 VAL C O 1
ATOM 5714 N N . VAL C 1 106 ? 62.587 46.438 20.127 1.00 25.20 125 VAL C N 1
ATOM 5715 C CA . VAL C 1 106 ? 63.844 46.852 19.437 1.00 27.61 125 VAL C CA 1
ATOM 5716 C C . VAL C 1 106 ? 64.896 45.748 19.373 1.00 29.20 125 VAL C C 1
ATOM 5717 O O . VAL C 1 106 ? 65.254 45.130 20.387 1.00 28.46 125 VAL C O 1
ATOM 5721 N N . ASP C 1 107 ? 65.406 45.537 18.155 1.00 34.54 126 ASP C N 1
ATOM 5722 C CA . ASP C 1 107 ? 66.429 44.537 17.854 1.00 32.80 126 ASP C CA 1
ATOM 5723 C C . ASP C 1 107 ? 67.813 45.019 18.273 1.00 28.81 126 ASP C C 1
ATOM 5724 O O . ASP C 1 107 ? 68.679 45.205 17.443 1.00 34.28 126 ASP C O 1
ATOM 5729 N N . ASP C 1 108 ? 68.032 45.199 19.568 1.00 29.19 127 ASP C N 1
ATOM 5730 C CA . ASP C 1 108 ? 69.347 45.607 20.052 1.00 31.38 127 ASP C CA 1
ATOM 5731 C C . ASP C 1 108 ? 69.417 45.200 21.504 1.00 25.23 127 ASP C C 1
ATOM 5732 O O . ASP C 1 108 ? 68.570 45.620 22.275 1.00 27.28 127 ASP C O 1
ATOM 5737 N N . ASN C 1 109 ? 70.416 44.396 21.862 1.00 28.01 128 ASN C N 1
ATOM 5738 C CA . ASN C 1 109 ? 70.550 43.820 23.214 1.00 33.89 128 ASN C CA 1
ATOM 5739 C C . ASN C 1 109 ? 70.859 44.828 24.321 1.00 29.77 128 ASN C C 1
ATOM 5740 O O . ASN C 1 109 ? 70.741 44.494 25.509 1.00 30.11 128 ASN C O 1
ATOM 5745 N N . ARG C 1 110 ? 71.210 46.060 23.951 1.00 27.91 129 ARG C N 1
ATOM 5746 C CA . ARG C 1 110 ? 71.469 47.131 24.925 1.00 30.13 129 ARG C CA 1
ATOM 5747 C C . ARG C 1 110 ? 70.201 47.764 25.519 1.00 31.47 129 ARG C C 1
ATOM 5748 O O . ARG C 1 110 ? 70.272 48.428 26.560 1.00 26.82 129 ARG C O 1
ATOM 5756 N N . VAL C 1 111 ? 69.059 47.530 24.867 1.00 25.99 130 VAL C N 1
ATOM 5757 C CA . VAL C 1 111 ? 67.784 48.178 25.204 1.00 26.14 130 VAL C CA 1
ATOM 5758 C C . VAL C 1 111 ? 66.794 47.231 25.812 1.00 23.20 130 VAL C C 1
ATOM 5759 O O . VAL C 1 111 ? 66.139 46.477 25.100 1.00 21.77 130 VAL C O 1
ATOM 5763 N N . PRO C 1 112 ? 66.628 47.301 27.131 1.00 21.92 131 PRO C N 1
ATOM 5764 C CA . PRO C 1 112 ? 65.569 46.560 27.723 1.00 20.69 131 PRO C CA 1
ATOM 5765 C C . PRO C 1 112 ? 64.227 47.016 27.227 1.00 19.81 131 PRO C C 1
ATOM 5766 O O . PRO C 1 112 ? 64.020 48.223 26.965 1.00 22.28 131 PRO C O 1
ATOM 5770 N N . GLU C 1 113 ? 63.331 46.044 27.091 1.00 19.22 132 GLU C N 1
ATOM 5771 C CA . GLU C 1 113 ? 61.976 46.261 26.710 1.00 19.05 132 GLU C CA 1
ATOM 5772 C C . GLU C 1 113 ? 61.016 45.917 27.869 1.00 20.25 132 GLU C C 1
ATOM 5773 O O . GLU C 1 113 ? 60.911 44.764 28.299 1.00 23.33 132 GLU C O 1
ATOM 5779 N N . ILE C 1 114 ? 60.321 46.944 28.352 1.00 19.53 133 ILE C N 1
ATOM 5780 C CA . ILE C 1 114 ? 59.223 46.805 29.330 1.00 21.85 133 ILE C CA 1
ATOM 5781 C C . ILE C 1 114 ? 57.903 46.568 28.597 1.00 19.76 133 ILE C C 1
ATOM 5782 O O . ILE C 1 114 ? 57.566 47.278 27.646 1.00 23.36 133 ILE C O 1
ATOM 5787 N N . GLU C 1 115 ? 57.164 45.546 28.994 1.00 24.98 134 GLU C N 1
ATOM 5788 C CA . GLU C 1 115 ? 55.779 45.448 28.584 1.00 20.02 134 GLU C CA 1
ATOM 5789 C C . GLU C 1 115 ? 54.958 44.744 29.610 1.00 18.78 134 GLU C C 1
ATOM 5790 O O . GLU C 1 115 ? 55.503 44.221 30.596 1.00 25.78 134 GLU C O 1
ATOM 5796 N N . GLN C 1 116 ? 53.649 44.714 29.366 1.00 16.62 135 GLN C N 1
ATOM 5797 C CA . GLN C 1 116 ? 52.729 44.095 30.312 1.00 21.45 135 GLN C CA 1
ATOM 5798 C C . GLN C 1 116 ? 52.400 42.649 30.002 1.00 24.23 135 GLN C C 1
ATOM 5799 O O . GLN C 1 116 ? 51.324 42.151 30.400 1.00 18.48 135 GLN C O 1
ATOM 5805 N N . ASP C 1 117 ? 53.351 41.973 29.347 1.00 17.27 136 ASP C N 1
ATOM 5806 C CA . ASP C 1 117 ? 53.187 40.600 28.871 1.00 17.99 136 ASP C CA 1
ATOM 5807 C C . ASP C 1 117 ? 51.956 40.632 28.005 1.00 18.96 136 ASP C C 1
ATOM 5808 O O . ASP C 1 117 ? 50.939 40.028 28.312 1.00 21.30 136 ASP C O 1
ATOM 5813 N N . ASP C 1 118 ? 52.047 41.333 26.884 1.00 21.71 137 ASP C N 1
ATOM 5814 C CA . ASP C 1 118 ? 50.842 41.507 26.037 1.00 16.71 137 ASP C CA 1
ATOM 5815 C C . ASP C 1 118 ? 50.271 40.252 25.340 1.00 16.21 137 ASP C C 1
ATOM 5816 O O . ASP C 1 118 ? 49.052 40.181 25.040 1.00 14.88 137 ASP C O 1
ATOM 5821 N N . LEU C 1 119 ? 51.149 39.297 25.073 1.00 16.25 138 LEU C N 1
ATOM 5822 C CA . LEU C 1 119 ? 50.719 38.015 24.572 1.00 16.77 138 LEU C CA 1
ATOM 5823 C C . LEU C 1 119 ? 49.874 37.321 25.650 1.00 17.64 138 LEU C C 1
ATOM 5824 O O . LEU C 1 119 ? 48.808 36.812 25.386 1.00 16.17 138 LEU C O 1
ATOM 5829 N N . LEU C 1 120 ? 50.313 37.310 26.893 1.00 19.03 139 LEU C N 1
ATOM 5830 C CA . LEU C 1 120 ? 49.444 36.748 27.907 1.00 18.17 139 LEU C CA 1
ATOM 5831 C C . LEU C 1 120 ? 48.106 37.493 28.073 1.00 18.91 139 LEU C C 1
ATOM 5832 O O . LEU C 1 120 ? 47.066 36.848 28.209 1.00 20.16 139 LEU C O 1
ATOM 5837 N N . ILE C 1 121 ? 48.139 38.831 28.058 1.00 19.13 140 ILE C N 1
ATOM 5838 C CA . ILE C 1 121 ? 46.950 39.664 28.183 1.00 17.28 140 ILE C CA 1
ATOM 5839 C C . ILE C 1 121 ? 45.961 39.281 27.089 1.00 19.07 140 ILE C C 1
ATOM 5840 O O . ILE C 1 121 ? 44.805 39.092 27.354 1.00 16.98 140 ILE C O 1
ATOM 5845 N N . GLY C 1 122 ? 46.430 39.239 25.837 1.00 18.51 141 GLY C N 1
ATOM 5846 C CA . GLY C 1 122 ? 45.542 38.928 24.711 1.00 17.56 141 GLY C CA 1
ATOM 5847 C C . GLY C 1 122 ? 44.906 37.540 24.764 1.00 17.51 141 GLY C C 1
ATOM 5848 O O . GLY C 1 122 ? 43.745 37.374 24.411 1.00 19.58 141 GLY C O 1
ATOM 5849 N N . TYR C 1 123 ? 45.662 36.581 25.287 1.00 20.84 142 TYR C N 1
ATOM 5850 C CA . TYR C 1 123 ? 45.221 35.243 25.520 1.00 18.55 142 TYR C CA 1
ATOM 5851 C C . TYR C 1 123 ? 44.245 35.219 26.705 1.00 18.80 142 TYR C C 1
ATOM 5852 O O . TYR C 1 123 ? 43.168 34.662 26.623 1.00 17.63 142 TYR C O 1
ATOM 5861 N N . LEU C 1 124 ? 44.594 35.872 27.789 1.00 17.20 143 LEU C N 1
ATOM 5862 C CA . LEU C 1 124 ? 43.708 35.757 28.960 1.00 22.88 143 LEU C CA 1
ATOM 5863 C C . LEU C 1 124 ? 42.347 36.365 28.696 1.00 22.83 143 LEU C C 1
ATOM 5864 O O . LEU C 1 124 ? 41.316 35.763 29.028 1.00 17.86 143 LEU C O 1
ATOM 5869 N N . ILE C 1 125 ? 42.310 37.547 28.090 1.00 18.31 144 ILE C N 1
ATOM 5870 C CA . ILE C 1 125 ? 41.005 38.198 27.921 1.00 19.29 144 ILE C CA 1
ATOM 5871 C C . ILE C 1 125 ? 40.226 37.496 26.836 1.00 16.87 144 ILE C C 1
ATOM 5872 O O . ILE C 1 125 ? 39.008 37.337 26.982 1.00 17.95 144 ILE C O 1
ATOM 5877 N N . SER C 1 126 ? 40.883 37.129 25.717 1.00 21.50 145 SER C N 1
ATOM 5878 C CA . SER C 1 126 ? 40.157 36.449 24.637 1.00 18.02 145 SER C CA 1
ATOM 5879 C C . SER C 1 126 ? 39.569 35.073 25.061 1.00 19.14 145 SER C C 1
ATOM 5880 O O . SER C 1 126 ? 38.414 34.775 24.732 1.00 22.87 145 SER C O 1
ATOM 5883 N N . LYS C 1 127 ? 40.345 34.261 25.780 1.00 17.40 146 LYS C N 1
ATOM 5884 C CA . LYS C 1 127 ? 39.867 32.997 26.376 1.00 24.73 146 LYS C CA 1
ATOM 5885 C C . LYS C 1 127 ? 38.725 33.210 27.374 1.00 20.06 146 LYS C C 1
ATOM 5886 O O . LYS C 1 127 ? 37.821 32.393 27.417 1.00 18.87 146 LYS C O 1
ATOM 5892 N N . GLN C 1 128 ? 38.763 34.303 28.139 1.00 20.21 147 GLN C N 1
ATOM 5893 C CA . GLN C 1 128 ? 37.705 34.570 29.147 1.00 21.97 147 GLN C CA 1
ATOM 5894 C C . GLN C 1 128 ? 36.368 34.770 28.406 1.00 24.10 147 GLN C C 1
ATOM 5895 O O . GLN C 1 128 ? 35.347 34.237 28.785 1.00 19.66 147 GLN C O 1
ATOM 5901 N N . LEU C 1 129 ? 36.405 35.505 27.287 1.00 17.70 148 LEU C N 1
ATOM 5902 C CA . LEU C 1 129 ? 35.229 35.677 26.490 1.00 19.90 148 LEU C CA 1
ATOM 5903 C C . LEU C 1 129 ? 34.763 34.287 25.966 1.00 18.95 148 LEU C C 1
ATOM 5904 O O . LEU C 1 129 ? 33.578 33.968 26.017 1.00 21.42 148 LEU C O 1
ATOM 5909 N N . ALA C 1 130 ? 35.684 33.493 25.425 1.00 19.75 149 ALA C N 1
ATOM 5910 C CA . ALA C 1 130 ? 35.363 32.210 24.793 1.00 19.85 149 ALA C CA 1
ATOM 5911 C C . ALA C 1 130 ? 34.693 31.264 25.724 1.00 22.44 149 ALA C C 1
ATOM 5912 O O . ALA C 1 130 ? 33.652 30.748 25.438 1.00 25.58 149 ALA C O 1
ATOM 5914 N N . VAL C 1 131 ? 35.313 31.066 26.867 1.00 21.53 150 VAL C N 1
ATOM 5915 C CA . VAL C 1 131 ? 34.758 30.257 27.925 1.00 23.12 150 VAL C CA 1
ATOM 5916 C C . VAL C 1 131 ? 33.390 30.783 28.493 1.00 22.30 150 VAL C C 1
ATOM 5917 O O . VAL C 1 131 ? 32.472 29.987 28.751 1.00 23.05 150 VAL C O 1
ATOM 5921 N N . ASP C 1 132 ? 33.260 32.080 28.739 1.00 20.63 151 ASP C N 1
ATOM 5922 C CA . ASP C 1 132 ? 31.991 32.608 29.188 1.00 21.80 151 ASP C CA 1
ATOM 5923 C C . ASP C 1 132 ? 30.867 32.337 28.240 1.00 21.83 151 ASP C C 1
ATOM 5924 O O . ASP C 1 132 ? 29.736 32.185 28.657 1.00 21.96 151 ASP C O 1
ATOM 5929 N N . PHE C 1 133 ? 31.156 32.319 26.944 1.00 20.53 152 PHE C N 1
ATOM 5930 C CA . PHE C 1 133 ? 30.159 32.005 25.951 1.00 20.78 152 PHE C CA 1
ATOM 5931 C C . PHE C 1 133 ? 30.141 30.522 25.515 1.00 21.74 152 PHE C C 1
ATOM 5932 O O . PHE C 1 133 ? 29.486 30.185 24.524 1.00 21.48 152 PHE C O 1
ATOM 5940 N N . ALA C 1 134 ? 30.814 29.626 26.250 1.00 21.78 153 ALA C N 1
ATOM 5941 C CA . ALA C 1 134 ? 30.936 28.211 25.835 1.00 22.99 153 ALA C CA 1
ATOM 5942 C C . ALA C 1 134 ? 31.301 28.083 24.353 1.00 23.88 153 ALA C C 1
ATOM 5943 O O . ALA C 1 134 ? 30.775 27.222 23.685 1.00 23.22 153 ALA C O 1
ATOM 5945 N N . GLY C 1 135 ? 32.196 28.943 23.874 1.00 21.79 154 GLY C N 1
ATOM 5946 C CA . GLY C 1 135 ? 32.730 28.889 22.500 1.00 26.68 154 GLY C CA 1
ATOM 5947 C C . GLY C 1 135 ? 31.816 29.297 21.361 1.00 22.29 154 GLY C C 1
ATOM 5948 O O . GLY C 1 135 ? 32.195 29.105 20.190 1.00 26.77 154 GLY C O 1
ATOM 5949 N N . ASN C 1 136 ? 30.632 29.840 21.672 1.00 21.29 155 ASN C N 1
ATOM 5950 C CA . ASN C 1 136 ? 29.742 30.462 20.670 1.00 28.56 155 ASN C CA 1
ATOM 5951 C C . ASN C 1 136 ? 29.381 31.931 20.996 1.00 24.37 155 ASN C C 1
ATOM 5952 O O . ASN C 1 136 ? 28.701 32.218 22.000 1.00 23.89 155 ASN C O 1
ATOM 5957 N N . ALA C 1 137 ? 29.820 32.846 20.137 1.00 22.15 156 ALA C N 1
ATOM 5958 C CA . ALA C 1 137 ? 29.579 34.271 20.298 1.00 21.08 156 ALA C CA 1
ATOM 5959 C C . ALA C 1 137 ? 29.769 34.995 18.977 1.00 21.57 156 ALA C C 1
ATOM 5960 O O . ALA C 1 137 ? 30.631 34.612 18.201 1.00 23.15 156 ALA C O 1
ATOM 5962 N N . ASN C 1 138 ? 29.037 36.106 18.823 1.00 23.36 157 ASN C N 1
ATOM 5963 C CA . ASN C 1 138 ? 29.200 37.062 17.715 1.00 25.82 157 ASN C CA 1
ATOM 5964 C C . ASN C 1 138 ? 29.881 38.370 18.203 1.00 22.43 157 ASN C C 1
ATOM 5965 O O . ASN C 1 138 ? 29.248 39.263 18.766 1.00 25.97 157 ASN C O 1
ATOM 5970 N N . VAL C 1 139 ? 31.172 38.478 17.949 1.00 20.21 158 VAL C N 1
ATOM 5971 C CA . VAL C 1 139 ? 32.003 39.456 18.607 1.00 19.65 158 VAL C CA 1
ATOM 5972 C C . VAL C 1 139 ? 32.259 40.649 17.740 1.00 20.69 158 VAL C C 1
ATOM 5973 O O . VAL C 1 139 ? 32.705 40.486 16.556 1.00 20.69 158 VAL C O 1
ATOM 5977 N N . ILE C 1 140 ? 32.017 41.822 18.333 1.00 19.19 159 ILE C N 1
ATOM 5978 C CA . ILE C 1 140 ? 32.549 43.131 17.859 1.00 18.97 159 ILE C CA 1
ATOM 5979 C C . ILE C 1 140 ? 33.923 43.365 18.459 1.00 19.81 159 ILE C C 1
ATOM 5980 O O . ILE C 1 140 ? 34.084 43.514 19.657 1.00 23.06 159 ILE C O 1
ATOM 5985 N N . TYR C 1 141 ? 34.936 43.361 17.607 1.00 21.42 160 TYR C N 1
ATOM 5986 C CA . TYR C 1 141 ? 36.338 43.462 18.035 1.00 17.84 160 TYR C CA 1
ATOM 5987 C C . TYR C 1 141 ? 36.775 44.910 17.908 1.00 19.99 160 TYR C C 1
ATOM 5988 O O . TYR C 1 141 ? 36.732 45.497 16.812 1.00 25.39 160 TYR C O 1
ATOM 5997 N N . VAL C 1 142 ? 37.262 45.483 18.998 1.00 17.58 161 VAL C N 1
ATOM 5998 C CA . VAL C 1 142 ? 37.704 46.880 18.957 1.00 17.85 161 VAL C CA 1
ATOM 5999 C C . VAL C 1 142 ? 39.208 46.950 19.187 1.00 21.21 161 VAL C C 1
ATOM 6000 O O . VAL C 1 142 ? 39.733 46.711 20.309 1.00 16.60 161 VAL C O 1
ATOM 6004 N N . ASN C 1 143 ? 39.907 47.209 18.088 1.00 18.09 162 ASN C N 1
ATOM 6005 C CA . ASN C 1 143 ? 41.349 47.266 18.096 1.00 17.11 162 ASN C CA 1
ATOM 6006 C C . ASN C 1 143 ? 41.789 47.794 16.769 1.00 22.08 162 ASN C C 1
ATOM 6007 O O . ASN C 1 143 ? 40.984 47.842 15.829 1.00 23.02 162 ASN C O 1
ATOM 6012 N N . VAL C 1 144 ? 43.054 48.224 16.718 1.00 20.67 163 VAL C N 1
ATOM 6013 C CA . VAL C 1 144 ? 43.657 48.821 15.514 1.00 20.89 163 VAL C CA 1
ATOM 6014 C C . VAL C 1 144 ? 45.117 48.409 15.411 1.00 19.46 163 VAL C C 1
ATOM 6015 O O . VAL C 1 144 ? 45.774 48.187 16.429 1.00 24.50 163 VAL C O 1
ATOM 6019 N N . GLY C 1 145 ? 45.628 48.308 14.185 1.00 22.69 164 GLY C N 1
ATOM 6020 C CA . GLY C 1 145 ? 47.022 47.970 13.954 1.00 19.20 164 GLY C CA 1
ATOM 6021 C C . GLY C 1 145 ? 47.968 49.137 14.149 1.00 24.54 164 GLY C C 1
ATOM 6022 O O . GLY C 1 145 ? 47.538 50.263 14.401 1.00 27.93 164 GLY C O 1
ATOM 6023 N N . GLY C 1 146 ? 49.269 48.847 14.167 1.00 30.18 165 GLY C N 1
ATOM 6024 C CA . GLY C 1 146 ? 50.288 49.882 14.308 1.00 33.41 165 GLY C CA 1
ATOM 6025 C C . GLY C 1 146 ? 50.732 50.236 15.715 1.00 27.65 165 GLY C C 1
ATOM 6026 O O . GLY C 1 146 ? 51.522 51.153 15.915 1.00 31.80 165 GLY C O 1
ATOM 6027 N N . PHE C 1 147 ? 50.228 49.522 16.699 1.00 22.69 166 PHE C N 1
ATOM 6028 C CA . PHE C 1 147 ? 50.681 49.700 18.079 1.00 19.55 166 PHE C CA 1
ATOM 6029 C C . PHE C 1 147 ? 51.168 48.373 18.663 1.00 21.67 166 PHE C C 1
ATOM 6030 O O . PHE C 1 147 ? 50.406 47.393 18.712 1.00 16.12 166 PHE C O 1
ATOM 6038 N N . ALA C 1 148 ? 52.395 48.378 19.178 1.00 21.63 167 ALA C N 1
ATOM 6039 C CA . ALA C 1 148 ? 53.031 47.159 19.728 1.00 24.33 167 ALA C CA 1
ATOM 6040 C C . ALA C 1 148 ? 52.110 46.322 20.602 1.00 29.37 167 ALA C C 1
ATOM 6041 O O . ALA C 1 148 ? 51.877 45.150 20.352 1.00 20.74 167 ALA C O 1
ATOM 6043 N N . PRO C 1 149 ? 51.597 46.919 21.657 1.00 16.47 168 PRO C N 1
ATOM 6044 C CA . PRO C 1 149 ? 50.776 46.085 22.515 1.00 20.28 168 PRO C CA 1
ATOM 6045 C C . PRO C 1 149 ? 49.492 45.610 21.804 1.00 20.21 168 PRO C C 1
ATOM 6046 O O . PRO C 1 149 ? 49.094 44.452 21.955 1.00 16.70 168 PRO C O 1
ATOM 6050 N N . LEU C 1 150 ? 48.889 46.466 20.985 1.00 20.30 169 LEU C N 1
ATOM 6051 C CA . LEU C 1 150 ? 47.647 46.078 20.319 1.00 21.05 169 LEU C CA 1
ATOM 6052 C C . LEU C 1 150 ? 47.869 44.934 19.373 1.00 19.63 169 LEU C C 1
ATOM 6053 O O . LEU C 1 150 ? 46.985 44.066 19.289 1.00 20.72 169 LEU C O 1
ATOM 6058 N N . ASP C 1 151 ? 49.010 44.971 18.651 1.00 27.11 170 ASP C N 1
ATOM 6059 C CA . ASP C 1 151 ? 49.382 43.943 17.681 1.00 20.45 170 ASP C CA 1
ATOM 6060 C C . ASP C 1 151 ? 49.702 42.594 18.352 1.00 17.36 170 ASP C C 1
ATOM 6061 O O . ASP C 1 151 ? 49.313 41.557 17.875 1.00 20.53 170 ASP C O 1
ATOM 6066 N N . LYS C 1 152 ? 50.453 42.624 19.451 1.00 17.13 171 LYS C N 1
ATOM 6067 C CA . LYS C 1 152 ? 50.644 41.447 20.296 1.00 19.78 171 LYS C CA 1
ATOM 6068 C C . LYS C 1 152 ? 49.276 40.867 20.760 1.00 16.63 171 LYS C C 1
ATOM 6069 O O . LYS C 1 152 ? 48.990 39.664 20.603 1.00 17.31 171 LYS C O 1
ATOM 6075 N N . ARG C 1 153 ? 48.430 41.701 21.332 1.00 16.45 172 ARG C N 1
ATOM 6076 C CA . ARG C 1 153 ? 47.110 41.205 21.743 1.00 17.35 172 ARG C CA 1
ATOM 6077 C C . ARG C 1 153 ? 46.345 40.677 20.545 1.00 24.65 172 ARG C C 1
ATOM 6078 O O . ARG C 1 153 ? 45.670 39.656 20.651 1.00 18.11 172 ARG C O 1
ATOM 6086 N N . ASP C 1 154 ? 46.463 41.349 19.397 1.00 15.54 173 ASP C N 1
ATOM 6087 C CA . ASP C 1 154 ? 45.699 40.879 18.222 1.00 15.51 173 ASP C CA 1
ATOM 6088 C C . ASP C 1 154 ? 45.993 39.400 17.853 1.00 15.27 173 ASP C C 1
ATOM 6089 O O . ASP C 1 154 ? 45.070 38.610 17.574 1.00 15.45 173 ASP C O 1
ATOM 6094 N N . LYS C 1 155 ? 47.272 39.012 17.894 1.00 17.20 174 LYS C N 1
ATOM 6095 C CA . LYS C 1 155 ? 47.695 37.654 17.544 1.00 15.87 174 LYS C CA 1
ATOM 6096 C C . LYS C 1 155 ? 47.003 36.604 18.363 1.00 16.61 174 LYS C C 1
ATOM 6097 O O . LYS C 1 155 ? 46.683 35.504 17.904 1.00 16.19 174 LYS C O 1
ATOM 6103 N N . MET C 1 156 ? 46.786 36.931 19.641 1.00 15.96 175 MET C N 1
ATOM 6104 C CA . MET C 1 156 ? 46.171 36.001 20.540 1.00 19.79 175 MET C CA 1
ATOM 6105 C C . MET C 1 156 ? 44.688 35.910 20.280 1.00 29.02 175 MET C C 1
ATOM 6106 O O . MET C 1 156 ? 44.141 34.813 20.388 1.00 22.36 175 MET C O 1
ATOM 6111 N N . TRP C 1 157 ? 44.048 37.006 19.838 1.00 19.17 176 TRP C N 1
ATOM 6112 C CA . TRP C 1 157 ? 42.667 36.933 19.370 1.00 16.07 176 TRP C CA 1
ATOM 6113 C C . TRP C 1 157 ? 42.518 35.985 18.183 1.00 16.71 176 TRP C C 1
ATOM 6114 O O . TRP C 1 157 ? 41.597 35.164 18.135 1.00 17.85 176 TRP C O 1
ATOM 6125 N N . GLN C 1 158 ? 43.405 36.092 17.212 1.00 21.25 177 GLN C N 1
ATOM 6126 C CA . GLN C 1 158 ? 43.350 35.191 16.085 1.00 16.75 177 GLN C CA 1
ATOM 6127 C C . GLN C 1 158 ? 43.434 33.706 16.526 1.00 20.58 177 GLN C C 1
ATOM 6128 O O . GLN C 1 158 ? 42.767 32.858 15.944 1.00 17.70 177 GLN C O 1
ATOM 6134 N N . ILE C 1 159 ? 44.216 33.399 17.589 1.00 17.70 178 ILE C N 1
ATOM 6135 C CA . ILE C 1 159 ? 44.395 32.026 18.027 1.00 19.73 178 ILE C CA 1
ATOM 6136 C C . ILE C 1 159 ? 43.144 31.535 18.746 1.00 18.38 178 ILE C C 1
ATOM 6137 O O . ILE C 1 159 ? 42.750 30.368 18.585 1.00 18.00 178 ILE C O 1
ATOM 6142 N N . ILE C 1 160 ? 42.533 32.397 19.534 1.00 18.34 179 ILE C N 1
ATOM 6143 C CA . ILE C 1 160 ? 41.237 32.067 20.123 1.00 21.30 179 ILE C CA 1
ATOM 6144 C C . ILE C 1 160 ? 40.210 31.778 19.043 1.00 23.63 179 ILE C C 1
ATOM 6145 O O . ILE C 1 160 ? 39.424 30.844 19.182 1.00 19.85 179 ILE C O 1
ATOM 6150 N N . LYS C 1 161 ? 40.219 32.553 17.964 1.00 18.68 180 LYS C N 1
ATOM 6151 C CA . LYS C 1 161 ? 39.248 32.220 16.889 1.00 28.62 180 LYS C CA 1
ATOM 6152 C C . LYS C 1 161 ? 39.499 30.849 16.251 1.00 19.90 180 LYS C C 1
ATOM 6153 O O . LYS C 1 161 ? 38.555 30.141 15.833 1.00 19.18 180 LYS C O 1
ATOM 6159 N N . TRP C 1 162 ? 40.768 30.470 16.186 1.00 19.20 181 TRP C N 1
ATOM 6160 C CA . TRP C 1 162 ? 41.165 29.173 15.672 1.00 25.56 181 TRP C CA 1
ATOM 6161 C C . TRP C 1 162 ? 40.733 28.010 16.612 1.00 22.07 181 TRP C C 1
ATOM 6162 O O . TRP C 1 162 ? 40.188 27.004 16.169 1.00 21.35 181 TRP C O 1
ATOM 6173 N N . ARG C 1 163 ? 40.984 28.147 17.913 1.00 22.95 182 ARG C N 1
ATOM 6174 C CA . ARG C 1 163 ? 40.701 27.060 18.867 1.00 20.16 182 ARG C CA 1
ATOM 6175 C C . ARG C 1 163 ? 39.224 26.906 19.095 1.00 20.11 182 ARG C C 1
ATOM 6176 O O . ARG C 1 163 ? 38.730 25.804 19.235 1.00 20.86 182 ARG C O 1
ATOM 6184 N N . PHE C 1 164 ? 38.530 28.050 19.131 1.00 19.80 183 PHE C N 1
ATOM 6185 C CA . PHE C 1 164 ? 37.084 28.117 19.318 1.00 21.87 183 PHE C CA 1
ATOM 6186 C C . PHE C 1 164 ? 36.357 28.669 18.073 1.00 20.75 183 PHE C C 1
ATOM 6187 O O . PHE C 1 164 ? 36.045 29.865 18.027 1.00 21.01 183 PHE C O 1
ATOM 6195 N N . PRO C 1 165 ? 36.029 27.807 17.105 1.00 22.02 184 PRO C N 1
ATOM 6196 C CA . PRO C 1 165 ? 35.536 28.359 15.836 1.00 25.74 184 PRO C CA 1
ATOM 6197 C C . PRO C 1 165 ? 34.090 28.845 15.846 1.00 27.48 184 PRO C C 1
ATOM 6198 O O . PRO C 1 165 ? 33.644 29.444 14.852 1.00 24.39 184 PRO C O 1
ATOM 6202 N N . GLY C 1 166 ? 33.369 28.628 16.946 1.00 20.94 185 GLY C N 1
ATOM 6203 C CA . GLY C 1 166 ? 32.129 29.307 17.153 1.00 20.93 185 GLY C CA 1
ATOM 6204 C C . GLY C 1 166 ? 32.240 30.741 17.664 1.00 20.39 185 GLY C C 1
ATOM 6205 O O . GLY C 1 166 ? 31.246 31.432 17.720 1.00 25.47 185 GLY C O 1
ATOM 6206 N N . ILE C 1 167 ? 33.437 31.193 18.040 1.00 20.04 186 ILE C N 1
ATOM 6207 C CA . ILE C 1 167 ? 33.668 32.561 18.474 1.00 19.83 186 ILE C CA 1
ATOM 6208 C C . ILE C 1 167 ? 33.975 33.335 17.209 1.00 28.56 186 ILE C C 1
ATOM 6209 O O . ILE C 1 167 ? 35.052 33.156 16.613 1.00 25.35 186 ILE C O 1
ATOM 6214 N N . LYS C 1 168 ? 33.006 34.136 16.756 1.00 26.67 187 LYS C N 1
ATOM 6215 C CA . LYS C 1 168 ? 33.091 34.709 15.398 1.00 24.04 187 LYS C CA 1
ATOM 6216 C C . LYS C 1 168 ? 33.363 36.207 15.489 1.00 23.30 187 LYS C C 1
ATOM 6217 O O . LYS C 1 168 ? 32.773 36.884 16.305 1.00 20.82 187 LYS C O 1
ATOM 6223 N N . GLU C 1 169 ? 34.238 36.730 14.629 1.00 22.97 188 GLU C N 1
ATOM 6224 C CA . GLU C 1 169 ? 34.418 38.161 14.551 1.00 19.18 188 GLU C CA 1
ATOM 6225 C C . GLU C 1 169 ? 33.376 38.630 13.555 1.00 27.62 188 GLU C C 1
ATOM 6226 O O . GLU C 1 169 ? 33.397 38.211 12.426 1.00 21.87 188 GLU C O 1
ATOM 6232 N N . VAL C 1 170 ? 32.438 39.457 13.980 1.00 25.23 189 VAL C N 1
ATOM 6233 C CA . VAL C 1 170 ? 31.435 39.986 13.055 1.00 22.54 189 VAL C CA 1
ATOM 6234 C C . VAL C 1 170 ? 31.694 41.449 12.664 1.00 25.98 189 VAL C C 1
ATOM 6235 O O . VAL C 1 170 ? 31.096 41.937 11.704 1.00 29.54 189 VAL C O 1
ATOM 6239 N N . ALA C 1 171 ? 32.552 42.140 13.408 1.00 22.94 190 ALA C N 1
ATOM 6240 C CA . ALA C 1 171 ? 33.076 43.466 13.047 1.00 23.64 190 ALA C CA 1
ATOM 6241 C C . ALA C 1 171 ? 34.367 43.757 13.786 1.00 22.30 190 ALA C C 1
ATOM 6242 O O . ALA C 1 171 ? 34.553 43.305 14.954 1.00 22.56 190 ALA C O 1
ATOM 6244 N N . LYS C 1 172 ? 35.265 44.465 13.087 1.00 23.75 191 LYS C N 1
ATOM 6245 C CA . LYS C 1 172 ? 36.455 45.136 13.657 1.00 28.12 191 LYS C CA 1
ATOM 6246 C C . LYS C 1 172 ? 36.338 46.667 13.595 1.00 31.21 191 LYS C C 1
ATOM 6247 O O . LYS C 1 172 ? 36.245 47.253 12.516 1.00 22.26 191 LYS C O 1
ATOM 6253 N N . ILE C 1 173 ? 36.395 47.342 14.732 1.00 22.24 192 ILE C N 1
ATOM 6254 C CA . ILE C 1 173 ? 36.281 48.802 14.705 1.00 21.85 192 ILE C CA 1
ATOM 6255 C C . ILE C 1 173 ? 37.338 49.401 15.575 1.00 23.42 192 ILE C C 1
ATOM 6256 O O . ILE C 1 173 ? 37.985 48.702 16.407 1.00 26.21 192 ILE C O 1
ATOM 6261 N N . GLY C 1 174 ? 37.501 50.703 15.420 1.00 20.68 193 GLY C N 1
ATOM 6262 C CA . GLY C 1 174 ? 38.424 51.440 16.242 1.00 20.53 193 GLY C CA 1
ATOM 6263 C C . GLY C 1 174 ? 39.535 52.175 15.520 1.00 22.77 193 GLY C C 1
ATOM 6264 O O . GLY C 1 174 ? 40.100 51.698 14.523 1.00 24.71 193 GLY C O 1
ATOM 6265 N N . ALA C 1 175 ? 39.814 53.364 16.044 1.00 25.11 194 ALA C N 1
ATOM 6266 C CA . ALA C 1 175 ? 40.949 54.175 15.659 1.00 25.71 194 ALA C CA 1
ATOM 6267 C C . ALA C 1 175 ? 41.415 54.926 16.885 1.00 21.15 194 ALA C C 1
ATOM 6268 O O . ALA C 1 175 ? 40.618 55.257 17.771 1.00 27.27 194 ALA C O 1
ATOM 6270 N N . VAL C 1 176 ? 42.707 55.209 16.927 1.00 25.67 195 VAL C N 1
ATOM 6271 C CA . VAL C 1 176 ? 43.305 55.986 18.001 1.00 34.93 195 VAL C CA 1
ATOM 6272 C C . VAL C 1 176 ? 43.375 57.438 17.524 1.00 27.34 195 VAL C C 1
ATOM 6273 O O . VAL C 1 176 ? 44.126 57.748 16.621 1.00 26.62 195 VAL C O 1
ATOM 6277 N N . THR C 1 177 ? 42.609 58.326 18.146 1.00 27.50 196 THR C N 1
ATOM 6278 C CA . THR C 1 177 ? 42.352 59.638 17.565 1.00 33.74 196 THR C CA 1
ATOM 6279 C C . THR C 1 177 ? 42.744 60.824 18.417 1.00 29.50 196 THR C C 1
ATOM 6280 O O . THR C 1 177 ? 42.752 61.933 17.914 1.00 29.40 196 THR C O 1
ATOM 6284 N N . GLY C 1 178 ? 43.003 60.636 19.711 1.00 27.92 197 GLY C N 1
ATOM 6285 C CA . GLY C 1 178 ? 42.989 61.782 20.619 1.00 30.73 197 GLY C CA 1
ATOM 6286 C C . GLY C 1 178 ? 41.673 62.025 21.352 1.00 30.24 197 GLY C C 1
ATOM 6287 O O . GLY C 1 178 ? 41.642 62.695 22.384 1.00 40.91 197 GLY C O 1
ATOM 6288 N N . SER C 1 179 ? 40.585 61.490 20.825 1.00 29.72 198 SER C N 1
ATOM 6289 C CA . SER C 1 179 ? 39.273 61.456 21.499 1.00 35.08 198 SER C CA 1
ATOM 6290 C C . SER C 1 179 ? 38.690 60.060 21.262 1.00 27.69 198 SER C C 1
ATOM 6291 O O . SER C 1 179 ? 37.586 59.891 20.692 1.00 25.19 198 SER C O 1
ATOM 6294 N N . THR C 1 180 ? 39.478 59.063 21.634 1.00 24.11 199 THR C N 1
ATOM 6295 C CA . THR C 1 180 ? 39.230 57.686 21.247 1.00 21.65 199 THR C CA 1
ATOM 6296 C C . THR C 1 180 ? 37.960 57.122 21.857 1.00 24.28 199 THR C C 1
ATOM 6297 O O . THR C 1 180 ? 37.200 56.468 21.153 1.00 25.15 199 THR C O 1
ATOM 6301 N N . ALA C 1 181 ? 37.730 57.329 23.160 1.00 22.24 200 ALA C N 1
ATOM 6302 C CA . ALA C 1 181 ? 36.516 56.844 23.809 1.00 22.07 200 ALA C CA 1
ATOM 6303 C C . ALA C 1 181 ? 35.265 57.379 23.139 1.00 23.23 200 ALA C C 1
ATOM 6304 O O . ALA C 1 181 ? 34.383 56.591 22.790 1.00 21.66 200 ALA C O 1
ATOM 6306 N N . ALA C 1 182 ? 35.191 58.714 22.964 1.00 24.97 201 ALA C N 1
ATOM 6307 C CA . ALA C 1 182 ? 34.083 59.382 22.250 1.00 26.34 201 ALA C CA 1
ATOM 6308 C C . ALA C 1 182 ? 33.952 58.926 20.785 1.00 26.19 201 ALA C C 1
ATOM 6309 O O . ALA C 1 182 ? 32.829 58.721 20.269 1.00 24.51 201 ALA C O 1
ATOM 6311 N N . ASP C 1 183 ? 35.071 58.763 20.100 1.00 24.76 202 ASP C N 1
ATOM 6312 C CA . ASP C 1 183 ? 34.970 58.286 18.711 1.00 29.20 202 ASP C CA 1
ATOM 6313 C C . ASP C 1 183 ? 34.545 56.809 18.635 1.00 25.37 202 ASP C C 1
ATOM 6314 O O . ASP C 1 183 ? 33.784 56.418 17.747 1.00 29.87 202 ASP C O 1
ATOM 6319 N N . THR C 1 184 ? 34.979 56.003 19.593 1.00 21.14 203 THR C N 1
ATOM 6320 C CA . THR C 1 184 ? 34.576 54.583 19.657 1.00 23.44 203 THR C CA 1
ATOM 6321 C C . THR C 1 184 ? 33.088 54.442 20.034 1.00 21.60 203 THR C C 1
ATOM 6322 O O . THR C 1 184 ? 32.430 53.507 19.636 1.00 22.29 203 THR C O 1
ATOM 6326 N N . GLN C 1 185 ? 32.550 55.382 20.796 1.00 21.57 204 GLN C N 1
ATOM 6327 C CA . GLN C 1 185 ? 31.129 55.327 21.085 1.00 22.91 204 GLN C CA 1
ATOM 6328 C C . GLN C 1 185 ? 30.334 55.458 19.775 1.00 24.78 204 GLN C C 1
ATOM 6329 O O . GLN C 1 185 ? 29.382 54.732 19.518 1.00 26.51 204 GLN C O 1
ATOM 6335 N N . THR C 1 186 ? 30.738 56.417 18.968 1.00 23.98 205 THR C N 1
ATOM 6336 C CA . THR C 1 186 ? 30.032 56.709 17.727 1.00 28.47 205 THR C CA 1
ATOM 6337 C C . THR C 1 186 ? 30.069 55.468 16.842 1.00 29.45 205 THR C C 1
ATOM 6338 O O . THR C 1 186 ? 29.052 55.049 16.314 1.00 30.66 205 THR C O 1
ATOM 6342 N N . ARG C 1 187 ? 31.257 54.907 16.676 1.00 31.05 206 ARG C N 1
ATOM 6343 C CA . ARG C 1 187 ? 31.445 53.700 15.872 1.00 30.20 206 ARG C CA 1
ATOM 6344 C C . ARG C 1 187 ? 30.610 52.545 16.389 1.00 29.55 206 ARG C C 1
ATOM 6345 O O . ARG C 1 187 ? 30.053 51.799 15.615 1.00 26.65 206 ARG C O 1
ATOM 6353 N N . MET C 1 188 ? 30.564 52.374 17.709 1.00 23.90 207 MET C N 1
ATOM 6354 C CA . MET C 1 188 ? 29.847 51.271 18.288 1.00 25.52 207 MET C CA 1
ATOM 6355 C C . MET C 1 188 ? 28.340 51.383 18.004 1.00 31.53 207 MET C C 1
ATOM 6356 O O . MET C 1 188 ? 27.718 50.348 17.708 1.00 29.71 207 MET C O 1
ATOM 6361 N N . GLU C 1 189 ? 27.784 52.610 18.041 1.00 30.03 208 GLU C N 1
ATOM 6362 C CA . GLU C 1 189 ? 26.371 52.872 17.698 1.00 28.26 208 GLU C CA 1
ATOM 6363 C C . GLU C 1 189 ? 26.066 52.328 16.320 1.00 37.12 208 GLU C C 1
ATOM 6364 O O . GLU C 1 189 ? 25.052 51.626 16.128 1.00 26.97 208 GLU C O 1
ATOM 6370 N N . ALA C 1 190 ? 26.958 52.631 15.366 1.00 29.36 209 ALA C N 1
ATOM 6371 C CA . ALA C 1 190 ? 26.788 52.154 13.973 1.00 26.71 209 ALA C CA 1
ATOM 6372 C C . ALA C 1 190 ? 26.985 50.648 13.842 1.00 25.64 209 ALA C C 1
ATOM 6373 O O . ALA C 1 190 ? 26.218 50.003 13.121 1.00 29.40 209 ALA C O 1
ATOM 6375 N N . ALA C 1 191 ? 28.002 50.091 14.517 1.00 27.24 210 ALA C N 1
ATOM 6376 C CA . ALA C 1 191 ? 28.292 48.653 14.504 1.00 27.55 210 ALA C CA 1
ATOM 6377 C C . ALA C 1 191 ? 27.135 47.778 15.036 1.00 27.82 210 ALA C C 1
ATOM 6378 O O . ALA C 1 191 ? 26.868 46.722 14.483 1.00 24.81 210 ALA C O 1
ATOM 6380 N N . MET C 1 192 ? 26.455 48.231 16.088 1.00 29.45 211 MET C N 1
ATOM 6381 C CA . MET C 1 192 ? 25.301 47.524 16.624 1.00 32.78 211 MET C CA 1
ATOM 6382 C C . MET C 1 192 ? 24.149 47.501 15.616 1.00 34.30 211 MET C C 1
ATOM 6383 O O . MET C 1 192 ? 23.395 46.516 15.553 1.00 30.59 211 MET C O 1
ATOM 6388 N N . LYS C 1 193 ? 23.993 48.569 14.838 1.00 27.91 212 LYS C N 1
ATOM 6389 C CA . LYS C 1 193 ? 22.943 48.574 13.825 1.00 33.52 212 LYS C CA 1
ATOM 6390 C C . LYS C 1 193 ? 23.326 47.738 12.618 1.00 37.42 212 LYS C C 1
ATOM 6391 O O . LYS C 1 193 ? 22.450 47.125 12.030 1.00 33.45 212 LYS C O 1
ATOM 6397 N N . GLU C 1 194 ? 24.609 47.724 12.238 1.00 35.53 213 GLU C N 1
ATOM 6398 C CA . GLU C 1 194 ? 25.047 46.938 11.083 1.00 32.20 213 GLU C CA 1
ATOM 6399 C C . GLU C 1 194 ? 25.060 45.414 11.417 1.00 30.34 213 GLU C C 1
ATOM 6400 O O . GLU C 1 194 ? 24.789 44.586 10.548 1.00 30.94 213 GLU C O 1
ATOM 6406 N N . LYS C 1 195 ? 25.370 45.057 12.663 1.00 26.16 214 LYS C N 1
ATOM 6407 C CA . LYS C 1 195 ? 25.430 43.645 13.106 1.00 26.81 214 LYS C CA 1
ATOM 6408 C C . LYS C 1 195 ? 24.517 43.407 14.304 1.00 27.07 214 LYS C C 1
ATOM 6409 O O . LYS C 1 195 ? 24.953 43.352 15.435 1.00 28.03 214 LYS C O 1
ATOM 6415 N N . PRO C 1 196 ? 23.231 43.263 14.053 1.00 27.82 215 PRO C N 1
ATOM 6416 C CA . PRO C 1 196 ? 22.343 43.085 15.201 1.00 29.62 215 PRO C CA 1
ATOM 6417 C C . PRO C 1 196 ? 22.522 41.731 15.882 1.00 27.78 215 PRO C C 1
ATOM 6418 O O . PRO C 1 196 ? 22.076 41.556 17.007 1.00 36.74 215 PRO C O 1
ATOM 6422 N N . GLU C 1 197 ? 23.200 40.797 15.226 1.00 32.38 216 GLU C N 1
ATOM 6423 C CA . GLU C 1 197 ? 23.466 39.495 15.818 1.00 38.99 216 GLU C CA 1
ATOM 6424 C C . GLU C 1 197 ? 24.618 39.559 16.853 1.00 37.73 216 GLU C C 1
ATOM 6425 O O . GLU C 1 197 ? 24.833 38.594 17.572 1.00 31.49 216 GLU C O 1
ATOM 6431 N N . ALA C 1 198 ? 25.338 40.686 16.941 1.00 25.09 217 ALA C N 1
ATOM 6432 C CA . ALA C 1 198 ? 26.521 40.751 17.767 1.00 26.40 217 ALA C CA 1
ATOM 6433 C C . ALA C 1 198 ? 26.065 40.706 19.227 1.00 30.35 217 ALA C C 1
ATOM 6434 O O . ALA C 1 198 ? 25.054 41.304 19.562 1.00 25.15 217 ALA C O 1
ATOM 6436 N N . ASN C 1 199 ? 26.763 39.945 20.070 1.00 25.79 218 ASN C N 1
ATOM 6437 C CA . ASN C 1 199 ? 26.417 39.876 21.509 1.00 25.58 218 ASN C CA 1
ATOM 6438 C C . ASN C 1 199 ? 27.635 39.960 22.459 1.00 26.50 218 ASN C C 1
ATOM 6439 O O . ASN C 1 199 ? 27.510 39.797 23.668 1.00 21.28 218 ASN C O 1
ATOM 6444 N N . ALA C 1 200 ? 28.822 40.222 21.924 1.00 23.17 219 ALA C N 1
ATOM 6445 C CA . ALA C 1 200 ? 29.978 40.456 22.797 1.00 31.39 219 ALA C CA 1
ATOM 6446 C C . ALA C 1 200 ? 30.872 41.504 22.206 1.00 25.87 219 ALA C C 1
ATOM 6447 O O . ALA C 1 200 ? 30.919 41.665 20.994 1.00 23.97 219 ALA C O 1
ATOM 6449 N N . VAL C 1 201 ? 31.602 42.194 23.078 1.00 22.95 220 VAL C N 1
ATOM 6450 C CA . VAL C 1 201 ? 32.651 43.129 22.671 1.00 20.12 220 VAL C CA 1
ATOM 6451 C C . VAL C 1 201 ? 33.983 42.749 23.313 1.00 18.09 220 VAL C C 1
ATOM 6452 O O . VAL C 1 201 ? 34.083 42.495 24.504 1.00 25.26 220 VAL C O 1
ATOM 6456 N N . LEU C 1 202 ? 35.016 42.755 22.493 1.00 19.79 221 LEU C N 1
ATOM 6457 C CA . LEU C 1 202 ? 36.368 42.553 22.935 1.00 17.57 221 LEU C CA 1
ATOM 6458 C C . LEU C 1 202 ? 37.166 43.776 22.492 1.00 19.83 221 LEU C C 1
ATOM 6459 O O . LEU C 1 202 ? 37.392 44.033 21.301 1.00 17.79 221 LEU C O 1
ATOM 6464 N N . ALA C 1 203 ? 37.607 44.530 23.461 1.00 16.95 222 ALA C N 1
ATOM 6465 C CA . ALA C 1 203 ? 38.222 45.842 23.264 1.00 16.50 222 ALA C CA 1
ATOM 6466 C C . ALA C 1 203 ? 39.578 45.838 23.908 1.00 22.89 222 ALA C C 1
ATOM 6467 O O . ALA C 1 203 ? 39.717 45.686 25.129 1.00 17.88 222 ALA C O 1
ATOM 6469 N N . MET C 1 204 ? 40.594 46.049 23.097 1.00 16.30 223 MET C N 1
ATOM 6470 C CA . MET C 1 204 ? 41.985 45.812 23.513 1.00 15.42 223 MET C CA 1
ATOM 6471 C C . MET C 1 204 ? 42.701 47.045 24.168 1.00 15.79 223 MET C C 1
ATOM 6472 O O . MET C 1 204 ? 43.885 47.022 24.364 1.00 15.56 223 MET C O 1
ATOM 6477 N N . TRP C 1 205 ? 41.968 48.105 24.486 1.00 20.58 224 TRP C N 1
ATOM 6478 C CA . TRP C 1 205 ? 42.480 49.240 25.316 1.00 23.92 224 TRP C CA 1
ATOM 6479 C C . TRP C 1 205 ? 41.299 49.774 26.130 1.00 16.79 224 TRP C C 1
ATOM 6480 O O . TRP C 1 205 ? 40.210 49.804 25.580 1.00 16.37 224 TRP C O 1
ATOM 6491 N N . ASP C 1 206 ? 41.437 50.162 27.428 1.00 20.16 225 ASP C N 1
ATOM 6492 C CA . ASP C 1 206 ? 40.268 50.608 28.150 1.00 17.37 225 ASP C CA 1
ATOM 6493 C C . ASP C 1 206 ? 39.549 51.823 27.551 1.00 23.66 225 ASP C C 1
ATOM 6494 O O . ASP C 1 206 ? 38.353 51.974 27.756 1.00 24.93 225 ASP C O 1
ATOM 6499 N N . GLU C 1 207 ? 40.234 52.674 26.793 1.00 25.45 226 GLU C N 1
ATOM 6500 C CA . GLU C 1 207 ? 39.572 53.798 26.106 1.00 22.03 226 GLU C CA 1
ATOM 6501 C C . GLU C 1 207 ? 38.599 53.337 24.995 1.00 20.26 226 GLU C C 1
ATOM 6502 O O . GLU C 1 207 ? 37.521 53.934 24.805 1.00 20.88 226 GLU C O 1
ATOM 6508 N N . PHE C 1 208 ? 38.938 52.258 24.321 1.00 25.54 227 PHE C N 1
ATOM 6509 C CA . PHE C 1 208 ? 38.032 51.649 23.347 1.00 20.14 227 PHE C CA 1
ATOM 6510 C C . PHE C 1 208 ? 36.823 51.075 24.125 1.00 20.81 227 PHE C C 1
ATOM 6511 O O . PHE C 1 208 ? 35.667 51.281 23.775 1.00 19.70 227 PHE C O 1
ATOM 6519 N N . ALA C 1 209 ? 37.107 50.348 25.195 1.00 22.19 228 ALA C N 1
ATOM 6520 C CA . ALA C 1 209 ? 36.045 49.721 26.010 1.00 25.17 228 ALA C CA 1
ATOM 6521 C C . ALA C 1 209 ? 35.029 50.754 26.528 1.00 21.00 228 ALA C C 1
ATOM 6522 O O . ALA C 1 209 ? 33.835 50.545 26.441 1.00 21.64 228 ALA C O 1
ATOM 6524 N N . LYS C 1 210 ? 35.517 51.883 27.034 1.00 26.97 229 LYS C N 1
ATOM 6525 C CA . LYS C 1 210 ? 34.674 52.919 27.635 1.00 23.19 229 LYS C CA 1
ATOM 6526 C C . LYS C 1 210 ? 33.698 53.436 26.617 1.00 20.73 229 LYS C C 1
ATOM 6527 O O . LYS C 1 210 ? 32.530 53.556 26.870 1.00 21.63 229 LYS C O 1
ATOM 6533 N N . GLY C 1 211 ? 34.180 53.703 25.411 1.00 21.48 230 GLY C N 1
ATOM 6534 C CA . GLY C 1 211 ? 33.278 54.097 24.340 1.00 20.55 230 GLY C CA 1
ATOM 6535 C C . GLY C 1 211 ? 32.226 53.089 24.029 1.00 20.53 230 GLY C C 1
ATOM 6536 O O . GLY C 1 211 ? 31.048 53.449 23.870 1.00 22.59 230 GLY C O 1
ATOM 6537 N N . ALA C 1 212 ? 32.631 51.828 23.945 1.00 19.73 231 ALA C N 1
ATOM 6538 C CA . ALA C 1 212 ? 31.733 50.725 23.605 1.00 19.69 231 ALA C CA 1
ATOM 6539 C C . ALA C 1 212 ? 30.633 50.539 24.642 1.00 21.35 231 ALA C C 1
ATOM 6540 O O . ALA C 1 212 ? 29.455 50.401 24.294 1.00 22.31 231 ALA C O 1
ATOM 6542 N N . VAL C 1 213 ? 31.021 50.598 25.913 1.00 21.03 232 VAL C N 1
ATOM 6543 C CA . VAL C 1 213 ? 30.068 50.440 27.016 1.00 21.23 232 VAL C CA 1
ATOM 6544 C C . VAL C 1 213 ? 29.069 51.561 27.073 1.00 22.96 232 VAL C C 1
ATOM 6545 O O . VAL C 1 213 ? 27.885 51.320 27.314 1.00 24.40 232 VAL C O 1
ATOM 6549 N N . ARG C 1 214 ? 29.520 52.807 26.879 1.00 23.07 233 ARG C N 1
ATOM 6550 C CA . ARG C 1 214 ? 28.615 53.923 26.891 1.00 24.11 233 ARG C CA 1
ATOM 6551 C C . ARG C 1 214 ? 27.628 53.833 25.718 1.00 25.21 233 ARG C C 1
ATOM 6552 O O . ARG C 1 214 ? 26.479 54.131 25.874 1.00 25.31 233 ARG C O 1
ATOM 6560 N N . ALA C 1 215 ? 28.096 53.406 24.547 1.00 26.05 234 ALA C N 1
ATOM 6561 C CA . ALA C 1 215 ? 27.205 53.195 23.414 1.00 25.23 234 ALA C CA 1
ATOM 6562 C C . ALA C 1 215 ? 26.101 52.184 23.754 1.00 26.08 234 ALA C C 1
ATOM 6563 O O . ALA C 1 215 ? 24.920 52.422 23.496 1.00 25.02 234 ALA C O 1
ATOM 6565 N N . ILE C 1 216 ? 26.514 51.075 24.358 1.00 27.23 235 ILE C N 1
ATOM 6566 C CA . ILE C 1 216 ? 25.608 50.003 24.804 1.00 28.57 235 ILE C CA 1
ATOM 6567 C C . ILE C 1 216 ? 24.570 50.512 25.827 1.00 26.59 235 ILE C C 1
ATOM 6568 O O . ILE C 1 216 ? 23.365 50.227 25.727 1.00 25.44 235 ILE C O 1
ATOM 6573 N N . MET C 1 217 ? 25.027 51.283 26.797 1.00 28.04 236 MET C N 1
ATOM 6574 C CA . MET C 1 217 ? 24.120 51.707 27.841 1.00 29.70 236 MET C CA 1
ATOM 6575 C C . MET C 1 217 ? 23.150 52.751 27.283 1.00 33.49 236 MET C C 1
ATOM 6576 O O . MET C 1 217 ? 21.961 52.720 27.593 1.00 31.47 236 MET C O 1
ATOM 6581 N N . GLN C 1 218 ? 23.635 53.648 26.425 1.00 29.66 237 GLN C N 1
ATOM 6582 C CA . GLN C 1 218 ? 22.767 54.662 25.866 1.00 30.35 237 GLN C CA 1
ATOM 6583 C C . GLN C 1 218 ? 21.654 54.006 25.052 1.00 29.10 237 GLN C C 1
ATOM 6584 O O . GLN C 1 218 ? 20.515 54.431 25.108 1.00 30.50 237 GLN C O 1
ATOM 6590 N N . ALA C 1 219 ? 22.001 52.972 24.291 1.00 30.81 238 ALA C N 1
ATOM 6591 C CA . ALA C 1 219 ? 21.012 52.249 23.506 1.00 30.73 238 ALA C CA 1
ATOM 6592 C C . ALA C 1 219 ? 20.062 51.427 24.367 1.00 30.05 238 ALA C C 1
ATOM 6593 O O . ALA C 1 219 ? 19.027 51.009 23.878 1.00 35.66 238 ALA C O 1
ATOM 6595 N N . GLY C 1 220 ? 20.393 51.220 25.638 1.00 31.30 239 GLY C N 1
ATOM 6596 C CA . GLY C 1 220 ? 19.507 50.499 26.564 1.00 35.52 239 GLY C CA 1
ATOM 6597 C C . GLY C 1 220 ? 19.708 48.994 26.452 1.00 35.91 239 GLY C C 1
ATOM 6598 O O . GLY C 1 220 ? 18.873 48.226 26.916 1.00 30.96 239 GLY C O 1
ATOM 6599 N N . LYS C 1 221 ? 20.830 48.593 25.855 1.00 33.34 240 LYS C N 1
ATOM 6600 C CA . LYS C 1 221 ? 21.107 47.188 25.517 1.00 32.40 240 LYS C CA 1
ATOM 6601 C C . LYS C 1 221 ? 22.097 46.474 26.436 1.00 30.11 240 LYS C C 1
ATOM 6602 O O . LYS C 1 221 ? 22.780 45.496 26.028 1.00 27.27 240 LYS C O 1
ATOM 6608 N N . SER C 1 222 ? 22.182 46.917 27.676 1.00 29.63 241 SER C N 1
ATOM 6609 C CA . SER C 1 222 ? 23.153 46.319 28.578 1.00 35.89 241 SER C CA 1
ATOM 6610 C C . SER C 1 222 ? 23.015 44.803 28.728 1.00 38.55 241 SER C C 1
ATOM 6611 O O . SER C 1 222 ? 24.005 44.125 28.990 1.00 34.74 241 SER C O 1
ATOM 6614 N N . ASP C 1 223 ? 21.809 44.260 28.572 1.00 39.62 242 ASP C N 1
ATOM 6615 C CA . ASP C 1 223 ? 21.621 42.826 28.807 1.00 40.82 242 ASP C CA 1
ATOM 6616 C C . ASP C 1 223 ? 21.790 41.964 27.561 1.00 32.69 242 ASP C C 1
ATOM 6617 O O . ASP C 1 223 ? 21.761 40.750 27.667 1.00 38.59 242 ASP C O 1
ATOM 6622 N N . GLN C 1 224 ? 21.963 42.588 26.393 1.00 35.20 243 GLN C N 1
ATOM 6623 C CA . GLN C 1 224 ? 22.236 41.883 25.139 1.00 32.86 243 GLN C CA 1
ATOM 6624 C C . GLN C 1 224 ? 23.742 41.787 24.834 1.00 25.92 243 GLN C C 1
ATOM 6625 O O . GLN C 1 224 ? 24.143 41.181 23.835 1.00 34.93 243 GLN C O 1
ATOM 6631 N N . PHE C 1 225 ? 24.570 42.388 25.687 1.00 24.22 244 PHE C N 1
ATOM 6632 C CA . PHE C 1 225 ? 26.006 42.432 25.478 1.00 24.30 244 PHE C CA 1
ATOM 6633 C C . PHE C 1 225 ? 26.816 42.079 26.712 1.00 31.58 244 PHE C C 1
ATOM 6634 O O . PHE C 1 225 ? 26.378 42.270 27.857 1.00 27.66 244 PHE C O 1
ATOM 6642 N N . LYS C 1 226 ? 28.011 41.559 26.455 1.00 28.20 245 LYS C N 1
ATOM 6643 C CA . LYS C 1 226 ? 29.017 41.393 27.489 1.00 32.10 245 LYS C CA 1
ATOM 6644 C C . LYS C 1 226 ? 30.315 41.940 26.932 1.00 25.14 245 LYS C C 1
ATOM 6645 O O . LYS C 1 226 ? 30.647 41.667 25.797 1.00 22.18 245 LYS C O 1
ATOM 6651 N N . VAL C 1 227 ? 30.994 42.774 27.702 1.00 22.53 246 VAL C N 1
ATOM 6652 C CA . VAL C 1 227 ? 32.180 43.466 27.240 1.00 20.89 246 VAL C CA 1
ATOM 6653 C C . VAL C 1 227 ? 33.403 43.002 27.995 1.00 20.10 246 VAL C C 1
ATOM 6654 O O . VAL C 1 227 ? 33.370 42.903 29.198 1.00 21.01 246 VAL C O 1
ATOM 6658 N N . TYR C 1 228 ? 34.452 42.688 27.240 1.00 20.59 247 TYR C N 1
ATOM 6659 C CA . TYR C 1 228 ? 35.744 42.214 27.730 1.00 24.71 247 TYR C CA 1
ATOM 6660 C C . TYR C 1 228 ? 36.771 43.239 27.257 1.00 24.03 247 TYR C C 1
ATOM 6661 O O . TYR C 1 228 ? 36.767 43.618 26.078 1.00 25.05 247 TYR C O 1
ATOM 6670 N N . SER C 1 229 ? 37.634 43.699 28.164 1.00 20.65 248 SER C N 1
ATOM 6671 C CA . SER C 1 229 ? 38.653 44.682 27.809 1.00 22.00 248 SER C CA 1
ATOM 6672 C C . SER C 1 229 ? 40.037 44.362 28.381 1.00 21.85 248 SER C C 1
ATOM 6673 O O . SER C 1 229 ? 40.273 43.340 29.015 1.00 25.17 248 SER C O 1
ATOM 6676 N N . VAL C 1 230 ? 40.950 45.260 28.096 1.00 16.83 249 VAL C N 1
ATOM 6677 C CA . VAL C 1 230 ? 42.210 45.312 28.721 1.00 21.88 249 VAL C CA 1
ATOM 6678 C C . VAL C 1 230 ? 42.295 46.631 29.494 1.00 20.13 249 VAL C C 1
ATOM 6679 O O . VAL C 1 230 ? 41.654 47.633 29.122 1.00 23.58 249 VAL C O 1
ATOM 6683 N N . ASP C 1 231 ? 43.186 46.644 30.482 1.00 17.01 250 ASP C N 1
ATOM 6684 C CA . ASP C 1 231 ? 43.525 47.801 31.307 1.00 17.91 250 ASP C CA 1
ATOM 6685 C C . ASP C 1 231 ? 42.526 47.942 32.447 1.00 21.34 250 ASP C C 1
ATOM 6686 O O . ASP C 1 231 ? 41.391 47.517 32.356 1.00 23.88 250 ASP C O 1
ATOM 6691 N N . VAL C 1 232 ? 43.017 48.503 33.535 1.00 19.94 251 VAL C N 1
ATOM 6692 C CA . VAL C 1 232 ? 42.158 48.808 34.679 1.00 22.63 251 VAL C CA 1
ATOM 6693 C C . VAL C 1 232 ? 42.623 50.152 35.263 1.00 28.78 251 VAL C C 1
ATOM 6694 O O . VAL C 1 232 ? 43.842 50.468 35.313 1.00 21.69 251 VAL C O 1
ATOM 6698 N N . THR C 1 233 ? 41.638 50.970 35.619 1.00 26.22 252 THR C N 1
ATOM 6699 C CA . THR C 1 233 ? 41.857 52.233 36.327 1.00 25.61 252 THR C CA 1
ATOM 6700 C C . THR C 1 233 ? 40.666 52.399 37.272 1.00 27.15 252 THR C C 1
ATOM 6701 O O . THR C 1 233 ? 39.722 51.607 37.228 1.00 27.02 252 THR C O 1
ATOM 6705 N N . THR C 1 234 ? 40.690 53.434 38.109 1.00 30.34 253 THR C N 1
ATOM 6706 C CA . THR C 1 234 ? 39.527 53.756 38.939 1.00 29.54 253 THR C CA 1
ATOM 6707 C C . THR C 1 234 ? 38.313 54.109 38.072 1.00 33.82 253 THR C C 1
ATOM 6708 O O . THR C 1 234 ? 37.204 53.632 38.331 1.00 30.18 253 THR C O 1
ATOM 6712 N N . GLU C 1 235 ? 38.525 54.887 37.016 1.00 38.13 254 GLU C N 1
ATOM 6713 C CA . GLU C 1 235 ? 37.450 55.139 36.046 1.00 35.48 254 GLU C CA 1
ATOM 6714 C C . GLU C 1 235 ? 36.834 53.841 35.522 1.00 28.25 254 GLU C C 1
ATOM 6715 O O . GLU C 1 235 ? 35.615 53.693 35.489 1.00 29.08 254 GLU C O 1
ATOM 6721 N N . ASP C 1 236 ? 37.679 52.913 35.078 1.00 30.63 255 ASP C N 1
ATOM 6722 C CA . ASP C 1 236 ? 37.214 51.606 34.650 1.00 23.24 255 ASP C CA 1
ATOM 6723 C C . ASP C 1 236 ? 36.425 50.871 35.701 1.00 26.38 255 ASP C C 1
ATOM 6724 O O . ASP C 1 236 ? 35.314 50.402 35.460 1.00 26.73 255 ASP C O 1
ATOM 6729 N N . ILE C 1 237 ? 37.024 50.749 36.879 1.00 25.16 256 ILE C N 1
ATOM 6730 C CA . ILE C 1 237 ? 36.301 50.174 38.060 1.00 26.67 256 ILE C CA 1
ATOM 6731 C C . ILE C 1 237 ? 34.892 50.757 38.261 1.00 28.41 256 ILE C C 1
ATOM 6732 O O . ILE C 1 237 ? 33.890 49.988 38.381 1.00 29.41 256 ILE C O 1
ATOM 6737 N N . GLN C 1 238 ? 34.805 52.097 38.292 1.00 35.03 257 GLN C N 1
ATOM 6738 C CA . GLN C 1 238 ? 33.528 52.802 38.541 1.00 37.55 257 GLN C CA 1
ATOM 6739 C C . GLN C 1 238 ? 32.539 52.429 37.484 1.00 41.60 257 GLN C C 1
ATOM 6740 O O . GLN C 1 238 ? 31.373 52.199 37.753 1.00 31.16 257 GLN C O 1
ATOM 6746 N N . MET C 1 239 ? 33.000 52.412 36.242 1.00 27.88 258 MET C N 1
ATOM 6747 C CA . MET C 1 239 ? 32.121 52.037 35.192 1.00 30.32 258 MET C CA 1
ATOM 6748 C C . MET C 1 239 ? 31.757 50.530 35.173 1.00 40.84 258 MET C C 1
ATOM 6749 O O . MET C 1 239 ? 30.695 50.172 34.651 1.00 40.38 258 MET C O 1
ATOM 6754 N N . MET C 1 240 ? 32.629 49.656 35.690 1.00 26.88 259 MET C N 1
ATOM 6755 C CA . MET C 1 240 ? 32.337 48.218 35.765 1.00 24.61 259 MET C CA 1
ATOM 6756 C C . MET C 1 240 ? 31.302 47.921 36.861 1.00 26.53 259 MET C C 1
ATOM 6757 O O . MET C 1 240 ? 30.451 47.063 36.703 1.00 26.13 259 MET C O 1
ATOM 6762 N N . ILE C 1 241 ? 31.350 48.649 37.942 1.00 30.01 260 ILE C N 1
ATOM 6763 C CA . ILE C 1 241 ? 30.499 48.276 39.088 1.00 37.14 260 ILE C CA 1
ATOM 6764 C C . ILE C 1 241 ? 29.090 48.856 39.041 1.00 40.69 260 ILE C C 1
ATOM 6765 O O . ILE C 1 241 ? 28.274 48.585 39.924 1.00 33.82 260 ILE C O 1
ATOM 6770 N N . GLN C 1 242 ? 28.807 49.660 38.022 1.00 41.17 261 GLN C N 1
ATOM 6771 C CA . GLN C 1 242 ? 27.451 50.194 37.798 1.00 43.51 261 GLN C CA 1
ATOM 6772 C C . GLN C 1 242 ? 26.439 49.065 37.663 1.00 45.88 261 GLN C C 1
ATOM 6773 O O . GLN C 1 242 ? 26.729 48.003 37.072 1.00 37.61 261 GLN C O 1
ATOM 6779 N N . GLN C 1 243 ? 25.244 49.307 38.193 1.00 37.40 262 GLN C N 1
ATOM 6780 C CA . GLN C 1 243 ? 24.131 48.403 38.001 1.00 38.06 262 GLN C CA 1
ATOM 6781 C C . GLN C 1 243 ? 23.894 48.148 36.498 1.00 35.32 262 GLN C C 1
ATOM 6782 O O . GLN C 1 243 ? 23.956 49.061 35.664 1.00 34.39 262 GLN C O 1
ATOM 6788 N N . ASN C 1 244 ? 23.644 46.890 36.173 1.00 37.18 263 ASN C N 1
ATOM 6789 C CA . ASN C 1 244 ? 23.377 46.452 34.824 1.00 37.65 263 ASN C CA 1
ATOM 6790 C C . ASN C 1 244 ? 24.544 46.681 33.868 1.00 36.07 263 ASN C C 1
ATOM 6791 O O . ASN C 1 244 ? 24.352 46.508 32.676 1.00 36.36 263 ASN C O 1
ATOM 6796 N N . SER C 1 245 ? 25.729 47.062 34.359 1.00 33.32 264 SER C N 1
ATOM 6797 C CA . SER C 1 245 ? 26.884 47.225 33.454 1.00 34.62 264 SER C CA 1
ATOM 6798 C C . SER C 1 245 ? 27.077 45.984 32.589 1.00 37.55 264 SER C C 1
ATOM 6799 O O . SER C 1 245 ? 27.075 44.876 33.085 1.00 30.98 264 SER C O 1
ATOM 6802 N N . PRO C 1 246 ? 27.258 46.163 31.278 1.00 29.94 265 PRO C N 1
ATOM 6803 C CA . PRO C 1 246 ? 27.656 45.028 30.453 1.00 28.75 265 PRO C CA 1
ATOM 6804 C C . PRO C 1 246 ? 29.167 44.731 30.538 1.00 31.59 265 PRO C C 1
ATOM 6805 O O . PRO C 1 246 ? 29.638 43.769 29.927 1.00 28.43 265 PRO C O 1
ATOM 6809 N N . TRP C 1 247 ? 29.920 45.537 31.288 1.00 25.66 266 TRP C N 1
ATOM 6810 C CA . TRP C 1 247 ? 31.375 45.370 31.336 1.00 28.24 266 TRP C CA 1
ATOM 6811 C C . TRP C 1 247 ? 31.747 44.280 32.332 1.00 30.49 266 TRP C C 1
ATOM 6812 O O . TRP C 1 247 ? 31.742 44.520 33.549 1.00 33.63 266 TRP C O 1
ATOM 6823 N N . VAL C 1 248 ? 32.061 43.075 31.852 1.00 24.26 267 VAL C N 1
ATOM 6824 C CA . VAL C 1 248 ? 32.168 41.917 32.795 1.00 29.87 267 VAL C CA 1
ATOM 6825 C C . VAL C 1 248 ? 33.578 41.514 33.267 1.00 24.62 267 VAL C C 1
ATOM 6826 O O . VAL C 1 248 ? 33.740 40.969 34.354 1.00 31.07 267 VAL C O 1
ATOM 6830 N N . ALA C 1 249 ? 34.592 41.818 32.475 1.00 23.98 268 ALA C N 1
ATOM 6831 C CA . ALA C 1 249 ? 35.957 41.522 32.830 1.00 24.68 268 ALA C CA 1
ATOM 6832 C C . ALA C 1 249 ? 36.941 42.396 32.051 1.00 27.26 268 ALA C C 1
ATOM 6833 O O . ALA C 1 249 ? 36.656 42.835 30.922 1.00 23.48 268 ALA C O 1
ATOM 6835 N N . THR C 1 250 ? 38.075 42.653 32.699 1.00 26.07 269 THR C N 1
ATOM 6836 C CA . THR C 1 250 ? 39.245 43.253 32.082 1.00 20.70 269 THR C CA 1
ATOM 6837 C C . THR C 1 250 ? 40.493 42.540 32.630 1.00 27.70 269 THR C C 1
ATOM 6838 O O . THR C 1 250 ? 40.511 41.932 33.723 1.00 22.67 269 THR C O 1
ATOM 6842 N N . VAL C 1 251 ? 41.535 42.607 31.835 1.00 19.45 270 VAL C N 1
ATOM 6843 C CA . VAL C 1 251 ? 42.822 42.079 32.169 1.00 21.18 270 VAL C CA 1
ATOM 6844 C C . VAL C 1 251 ? 43.823 43.228 32.142 1.00 33.86 270 VAL C C 1
ATOM 6845 O O . VAL C 1 251 ? 43.946 43.959 31.150 1.00 19.97 270 VAL C O 1
ATOM 6849 N N . GLY C 1 252 ? 44.554 43.399 33.229 1.00 19.88 271 GLY C N 1
ATOM 6850 C CA . GLY C 1 252 ? 45.547 44.476 33.253 1.00 25.59 271 GLY C CA 1
ATOM 6851 C C . GLY C 1 252 ? 46.535 44.528 34.389 1.00 27.09 271 GLY C C 1
ATOM 6852 O O . GLY C 1 252 ? 46.663 43.575 35.166 1.00 20.80 271 GLY C O 1
ATOM 6853 N N . THR C 1 253 ? 47.226 45.672 34.466 1.00 25.46 272 THR C N 1
ATOM 6854 C CA . THR C 1 253 ? 48.294 45.940 35.435 1.00 28.47 272 THR C CA 1
ATOM 6855 C C . THR C 1 253 ? 48.039 47.302 36.067 1.00 34.33 272 THR C C 1
ATOM 6856 O O . THR C 1 253 ? 47.255 48.108 35.558 1.00 25.06 272 THR C O 1
ATOM 6860 N N . ASP C 1 254 ? 48.766 47.595 37.139 1.00 30.10 273 ASP C N 1
ATOM 6861 C CA . ASP C 1 254 ? 48.763 48.946 37.699 1.00 27.63 273 ASP C CA 1
ATOM 6862 C C . ASP C 1 254 ? 49.701 49.849 36.874 1.00 23.00 273 ASP C C 1
ATOM 6863 O O . ASP C 1 254 ? 50.897 49.786 37.083 1.00 21.97 273 ASP C O 1
ATOM 6868 N N . SER C 1 255 ? 49.153 50.717 35.999 1.00 25.65 274 SER C N 1
ATOM 6869 C CA . SER C 1 255 ? 49.989 51.528 35.061 1.00 26.77 274 SER C CA 1
ATOM 6870 C C . SER C 1 255 ? 50.932 52.470 35.807 1.00 35.32 274 SER C C 1
ATOM 6871 O O . SER C 1 255 ? 52.015 52.772 35.322 1.00 27.86 274 SER C O 1
ATOM 6874 N N . TYR C 1 256 ? 50.520 52.895 36.994 1.00 23.05 275 TYR C N 1
ATOM 6875 C CA . TYR C 1 256 ? 51.333 53.717 37.897 1.00 30.16 275 TYR C CA 1
ATOM 6876 C C . TYR C 1 256 ? 52.653 53.030 38.234 1.00 24.22 275 TYR C C 1
ATOM 6877 O O . TYR C 1 256 ? 53.701 53.642 38.190 1.00 29.23 275 TYR C O 1
ATOM 6886 N N . ALA C 1 257 ? 52.581 51.755 38.597 1.00 28.80 276 ALA C N 1
ATOM 6887 C CA . ALA C 1 257 ? 53.752 50.920 38.852 1.00 26.58 276 ALA C CA 1
ATOM 6888 C C . ALA C 1 257 ? 54.518 50.639 37.546 1.00 27.52 276 ALA C C 1
ATOM 6889 O O . ALA C 1 257 ? 55.718 50.454 37.552 1.00 26.71 276 ALA C O 1
ATOM 6891 N N . VAL C 1 258 ? 53.828 50.564 36.428 1.00 25.44 277 VAL C N 1
ATOM 6892 C CA . VAL C 1 258 ? 54.559 50.361 35.177 1.00 24.72 277 VAL C CA 1
ATOM 6893 C C . VAL C 1 258 ? 55.405 51.613 34.951 1.00 22.81 277 VAL C C 1
ATOM 6894 O O . VAL C 1 258 ? 56.561 51.531 34.526 1.00 27.64 277 VAL C O 1
ATOM 6898 N N . GLY C 1 259 ? 54.832 52.775 35.236 1.00 24.37 278 GLY C N 1
ATOM 6899 C CA . GLY C 1 259 ? 55.528 54.033 35.044 1.00 35.33 278 GLY C CA 1
ATOM 6900 C C . GLY C 1 259 ? 56.696 54.229 35.989 1.00 32.08 278 GLY C C 1
ATOM 6901 O O . GLY C 1 259 ? 57.741 54.674 35.567 1.00 28.95 278 GLY C O 1
ATOM 6902 N N . ARG C 1 260 ? 56.507 53.932 37.273 1.00 26.01 279 ARG C N 1
ATOM 6903 C CA . ARG C 1 260 ? 57.619 53.857 38.187 1.00 26.11 279 ARG C CA 1
ATOM 6904 C C . ARG C 1 260 ? 58.712 52.943 37.664 1.00 27.67 279 ARG C C 1
ATOM 6905 O O . ARG C 1 260 ? 59.869 53.346 37.596 1.00 31.98 279 ARG C O 1
ATOM 6913 N N . LEU C 1 261 ? 58.356 51.726 37.261 1.00 25.89 280 LEU C N 1
ATOM 6914 C CA . LEU C 1 261 ? 59.323 50.778 36.723 1.00 29.63 280 LEU C CA 1
ATOM 6915 C C . LEU C 1 261 ? 60.169 51.392 35.576 1.00 26.83 280 LEU C C 1
ATOM 6916 O O . LEU C 1 261 ? 61.392 51.198 35.488 1.00 25.47 280 LEU C O 1
ATOM 6921 N N . ALA C 1 262 ? 59.507 52.114 34.696 1.00 24.00 281 ALA C N 1
ATOM 6922 C CA . ALA C 1 262 ? 60.215 52.644 33.527 1.00 25.19 281 ALA C CA 1
ATOM 6923 C C . ALA C 1 262 ? 61.295 53.617 33.947 1.00 30.85 281 ALA C C 1
ATOM 6924 O O . ALA C 1 262 ? 62.373 53.612 33.363 1.00 24.57 281 ALA C O 1
ATOM 6926 N N . VAL C 1 263 ? 61.027 54.416 34.991 1.00 25.96 282 VAL C N 1
ATOM 6927 C CA . VAL C 1 263 ? 62.011 55.379 35.450 1.00 32.84 282 VAL C CA 1
ATOM 6928 C C . VAL C 1 263 ? 63.142 54.666 36.166 1.00 31.45 282 VAL C C 1
ATOM 6929 O O . VAL C 1 263 ? 64.318 55.001 35.942 1.00 26.85 282 VAL C O 1
ATOM 6933 N N . ARG C 1 264 ? 62.783 53.689 37.012 1.00 37.42 283 ARG C N 1
ATOM 6934 C CA . ARG C 1 264 ? 63.758 52.879 37.746 1.00 28.93 283 ARG C CA 1
ATOM 6935 C C . ARG C 1 264 ? 64.711 52.218 36.830 1.00 27.64 283 ARG C C 1
ATOM 6936 O O . ARG C 1 264 ? 65.880 52.168 37.143 1.00 31.63 283 ARG C O 1
ATOM 6944 N N . ALA C 1 265 ? 64.195 51.659 35.722 1.00 27.43 284 ALA C N 1
ATOM 6945 C CA . ALA C 1 265 ? 65.028 50.988 34.732 1.00 30.64 284 ALA C CA 1
ATOM 6946 C C . ALA C 1 265 ? 66.021 51.953 34.132 1.00 31.00 284 ALA C C 1
ATOM 6947 O O . ALA C 1 265 ? 67.209 51.642 33.987 1.00 28.28 284 ALA C O 1
ATOM 6949 N N . ALA C 1 266 ? 65.498 53.103 33.720 1.00 33.63 285 ALA C N 1
ATOM 6950 C CA . ALA C 1 266 ? 66.305 54.140 33.141 1.00 27.54 285 ALA C CA 1
ATOM 6951 C C . ALA C 1 266 ? 67.410 54.510 34.108 1.00 28.02 285 ALA C C 1
ATOM 6952 O O . ALA C 1 266 ? 68.570 54.579 33.739 1.00 30.24 285 ALA C O 1
ATOM 6954 N N . ALA C 1 267 ? 67.047 54.723 35.367 1.00 30.68 286 ALA C N 1
ATOM 6955 C CA . ALA C 1 267 ? 68.021 55.166 36.359 1.00 31.68 286 ALA C CA 1
ATOM 6956 C C . ALA C 1 267 ? 69.052 54.074 36.639 1.00 33.40 286 ALA C C 1
ATOM 6957 O O . ALA C 1 267 ? 70.222 54.365 36.849 1.00 35.45 286 ALA C O 1
ATOM 6959 N N . ALA C 1 268 ? 68.614 52.815 36.617 1.00 44.71 287 ALA C N 1
ATOM 6960 C CA . ALA C 1 268 ? 69.522 51.681 36.763 1.00 38.73 287 ALA C CA 1
ATOM 6961 C C . ALA C 1 268 ? 70.580 51.661 35.658 1.00 37.06 287 ALA C C 1
ATOM 6962 O O . ALA C 1 268 ? 71.773 51.481 35.929 1.00 34.01 287 ALA C O 1
ATOM 6964 N N . LEU C 1 269 ? 70.160 51.846 34.409 1.00 28.67 288 LEU C N 1
ATOM 6965 C CA . LEU C 1 269 ? 71.130 51.852 33.298 1.00 31.28 288 LEU C CA 1
ATOM 6966 C C . LEU C 1 269 ? 72.160 52.946 33.473 1.00 30.86 288 LEU C C 1
ATOM 6967 O O . LEU C 1 269 ? 73.336 52.707 33.286 1.00 30.49 288 LEU C O 1
ATOM 6972 N N . VAL C 1 270 ? 71.719 54.144 33.849 1.00 37.94 289 VAL C N 1
ATOM 6973 C CA . VAL C 1 270 ? 72.642 55.272 34.047 1.00 38.00 289 VAL C CA 1
ATOM 6974 C C . VAL C 1 270 ? 73.678 54.921 35.134 1.00 33.75 289 VAL C C 1
ATOM 6975 O O . VAL C 1 270 ? 74.849 55.230 34.987 1.00 33.80 289 VAL C O 1
ATOM 6979 N N . GLY C 1 271 ? 73.235 54.243 36.189 1.00 33.52 290 GLY C N 1
ATOM 6980 C CA . GLY C 1 271 ? 74.128 53.669 37.200 1.00 35.35 290 GLY C CA 1
ATOM 6981 C C . GLY C 1 271 ? 75.063 52.531 36.767 1.00 42.06 290 GLY C C 1
ATOM 6982 O O . GLY C 1 271 ? 75.828 52.027 37.583 1.00 48.23 290 GLY C O 1
ATOM 6983 N N . GLY C 1 272 ? 75.007 52.112 35.502 1.00 55.34 291 GLY C N 1
ATOM 6984 C CA . GLY C 1 272 ? 75.914 51.085 34.977 1.00 52.36 291 GLY C CA 1
ATOM 6985 C C . GLY C 1 272 ? 75.411 49.655 35.111 1.00 45.33 291 GLY C C 1
ATOM 6986 O O . GLY C 1 272 ? 76.124 48.713 34.769 1.00 47.16 291 GLY C O 1
ATOM 6987 N N . GLU C 1 273 ? 74.187 49.487 35.605 1.00 35.35 292 GLU C N 1
ATOM 6988 C CA . GLU C 1 273 ? 73.597 48.173 35.785 1.00 38.26 292 GLU C CA 1
ATOM 6989 C C . GLU C 1 273 ? 73.162 47.543 34.451 1.00 46.51 292 GLU C C 1
ATOM 6990 O O . GLU C 1 273 ? 72.624 48.223 33.576 1.00 42.90 292 GLU C O 1
ATOM 6996 N N . LYS C 1 274 ? 73.418 46.244 34.316 1.00 55.21 293 LYS C N 1
ATOM 6997 C CA . LYS C 1 274 ? 72.928 45.453 33.195 1.00 42.82 293 LYS C CA 1
ATOM 6998 C C . LYS C 1 274 ? 71.560 44.915 33.601 1.00 36.41 293 LYS C C 1
ATOM 6999 O O . LYS C 1 274 ? 71.417 44.296 34.660 1.00 35.59 293 LYS C O 1
ATOM 7001 N N . LEU C 1 275 ? 70.570 45.187 32.760 1.00 33.02 294 LEU C N 1
ATOM 7002 C CA . LEU C 1 275 ? 69.197 44.805 33.008 1.00 31.31 294 LEU C CA 1
ATOM 7003 C C . LEU C 1 275 ? 68.810 43.637 32.141 1.00 28.04 294 LEU C C 1
ATOM 7004 O O . LEU C 1 275 ? 69.378 43.443 31.058 1.00 28.38 294 LEU C O 1
ATOM 7009 N N . PRO C 1 276 ? 67.818 42.869 32.594 1.00 28.79 295 PRO C N 1
ATOM 7010 C CA . PRO C 1 276 ? 67.257 41.883 31.696 1.00 35.77 295 PRO C CA 1
ATOM 7011 C C . PRO C 1 276 ? 66.770 42.541 30.374 1.00 29.43 295 PRO C C 1
ATOM 7012 O O . PRO C 1 276 ? 66.424 43.722 30.341 1.00 24.65 295 PRO C O 1
ATOM 7016 N N . LYS C 1 277 ? 66.812 41.799 29.288 1.00 25.61 296 LYS C N 1
ATOM 7017 C CA . LYS C 1 277 ? 66.329 42.296 28.016 1.00 22.54 296 LYS C CA 1
ATOM 7018 C C . LYS C 1 277 ? 64.818 42.501 28.047 1.00 24.44 296 LYS C C 1
ATOM 7019 O O . LYS C 1 277 ? 64.307 43.436 27.425 1.00 22.23 296 LYS C O 1
ATOM 7025 N N . TYR C 1 278 ? 64.085 41.624 28.749 1.00 22.42 297 TYR C N 1
ATOM 7026 C CA . TYR C 1 278 ? 62.625 41.712 28.820 1.00 21.24 297 TYR C CA 1
ATOM 7027 C C . TYR C 1 278 ? 62.180 41.905 30.267 1.00 27.03 297 TYR C C 1
ATOM 7028 O O . TYR C 1 278 ? 62.566 41.142 31.115 1.00 25.68 297 TYR C O 1
ATOM 7037 N N . LEU C 1 279 ? 61.432 42.975 30.525 1.00 23.14 298 LEU C N 1
ATOM 7038 C CA . LEU C 1 279 ? 60.876 43.279 31.836 1.00 23.58 298 LEU C CA 1
ATOM 7039 C C . LEU C 1 279 ? 59.373 43.203 31.650 1.00 27.89 298 LEU C C 1
ATOM 7040 O O . LEU C 1 279 ? 58.735 44.128 31.138 1.00 31.90 298 LEU C O 1
ATOM 7045 N N . LEU C 1 280 ? 58.827 42.032 31.957 1.00 23.96 299 LEU C N 1
ATOM 7046 C CA . LEU C 1 280 ? 57.403 41.790 31.800 1.00 25.44 299 LEU C CA 1
ATOM 7047 C C . LEU C 1 280 ? 56.686 42.058 33.142 1.00 28.72 299 LEU C C 1
ATOM 7048 O O . LEU C 1 280 ? 57.007 41.447 34.166 1.00 29.43 299 LEU C O 1
ATOM 7053 N N . VAL C 1 281 ? 55.759 43.006 33.127 1.00 29.69 300 VAL C N 1
ATOM 7054 C CA . VAL C 1 281 ? 54.864 43.245 34.242 1.00 21.65 300 VAL C CA 1
ATOM 7055 C C . VAL C 1 281 ? 53.661 42.294 34.162 1.00 24.97 300 VAL C C 1
ATOM 7056 O O . VAL C 1 281 ? 52.933 42.309 33.181 1.00 28.30 300 VAL C O 1
ATOM 7060 N N . GLU C 1 282 ? 53.416 41.541 35.237 1.00 24.06 301 GLU C N 1
ATOM 7061 C CA . GLU C 1 282 ? 52.466 40.427 35.237 1.00 23.50 301 GLU C CA 1
ATOM 7062 C C . GLU C 1 282 ? 51.005 40.941 35.263 1.00 21.00 301 GLU C C 1
ATOM 7063 O O . GLU C 1 282 ? 50.554 41.573 36.203 1.00 21.81 301 GLU C O 1
ATOM 7069 N N . PRO C 1 283 ? 50.227 40.635 34.250 1.00 18.77 302 PRO C N 1
ATOM 7070 C CA . PRO C 1 283 ? 48.866 41.159 34.200 1.00 18.56 302 PRO C CA 1
ATOM 7071 C C . PRO C 1 283 ? 47.883 40.269 34.862 1.00 19.32 302 PRO C C 1
ATOM 7072 O O . PRO C 1 283 ? 48.123 39.068 34.955 1.00 25.43 302 PRO C O 1
ATOM 7076 N N . GLN C 1 284 ? 46.741 40.819 35.243 1.00 21.63 303 GLN C N 1
ATOM 7077 C CA . GLN C 1 284 ? 45.790 40.075 36.068 1.00 30.49 303 GLN C CA 1
ATOM 7078 C C . GLN C 1 284 ? 44.404 40.174 35.519 1.00 20.71 303 GLN C C 1
ATOM 7079 O O . GLN C 1 284 ? 43.961 41.269 35.204 1.00 19.56 303 GLN C O 1
ATOM 7085 N N . LEU C 1 285 ? 43.692 39.048 35.535 1.00 20.18 304 LEU C N 1
ATOM 7086 C CA . LEU C 1 285 ? 42.246 38.995 35.319 1.00 20.47 304 LEU C CA 1
ATOM 7087 C C . LEU C 1 285 ? 41.465 39.631 36.474 1.00 23.00 304 LEU C C 1
ATOM 7088 O O . LEU C 1 285 ? 41.649 39.301 37.671 1.00 22.95 304 LEU C O 1
ATOM 7093 N N . ILE C 1 286 ? 40.594 40.559 36.113 1.00 25.95 305 ILE C N 1
ATOM 7094 C CA . ILE C 1 286 ? 39.802 41.310 37.078 1.00 36.72 305 ILE C CA 1
ATOM 7095 C C . ILE C 1 286 ? 38.361 41.276 36.601 1.00 32.85 305 ILE C C 1
ATOM 7096 O O . ILE C 1 286 ? 38.022 41.952 35.655 1.00 25.19 305 ILE C O 1
ATOM 7101 N N . THR C 1 287 ? 37.507 40.497 37.254 1.00 26.65 306 THR C N 1
ATOM 7102 C CA . THR C 1 287 ? 36.107 40.400 36.832 1.00 25.47 306 THR C CA 1
ATOM 7103 C C . THR C 1 287 ? 35.203 41.401 37.579 1.00 27.38 306 THR C C 1
ATOM 7104 O O . THR C 1 287 ? 35.513 41.831 38.691 1.00 25.75 306 THR C O 1
ATOM 7108 N N . ARG C 1 288 ? 34.105 41.789 36.924 1.00 33.72 307 ARG C N 1
ATOM 7109 C CA . ARG C 1 288 ? 33.107 42.653 37.550 1.00 32.00 307 ARG C CA 1
ATOM 7110 C C . ARG C 1 288 ? 32.602 42.014 38.847 1.00 32.04 307 ARG C C 1
ATOM 7111 O O . ARG C 1 288 ? 32.375 42.703 39.842 1.00 28.60 307 ARG C O 1
ATOM 7119 N N . GLN C 1 289 ? 32.432 40.698 38.799 1.00 36.52 308 GLN C N 1
ATOM 7120 C CA . GLN C 1 289 ? 31.996 39.882 39.932 1.00 32.77 308 GLN C CA 1
ATOM 7121 C C . GLN C 1 289 ? 32.921 39.988 41.133 1.00 37.58 308 GLN C C 1
ATOM 7122 O O . GLN C 1 289 ? 32.459 40.097 42.292 1.00 32.55 308 GLN C O 1
ATOM 7128 N N . PHE C 1 290 ? 34.218 39.880 40.873 1.00 29.79 309 PHE C N 1
ATOM 7129 C CA . PHE C 1 290 ? 35.242 40.050 41.918 1.00 30.68 309 PHE C CA 1
ATOM 7130 C C . PHE C 1 290 ? 35.226 41.485 42.496 1.00 32.86 309 PHE C C 1
ATOM 7131 O O . PHE C 1 290 ? 35.407 41.674 43.713 1.00 34.28 309 PHE C O 1
ATOM 7139 N N . LEU C 1 291 ? 34.994 42.499 41.652 1.00 31.09 310 LEU C N 1
ATOM 7140 C CA . LEU C 1 291 ? 34.962 43.892 42.156 1.00 31.62 310 LEU C CA 1
ATOM 7141 C C . LEU C 1 291 ? 33.782 44.080 43.123 1.00 35.12 310 LEU C C 1
ATOM 7142 O O . LEU C 1 291 ? 33.950 44.648 44.224 1.00 39.80 310 LEU C O 1
ATOM 7147 N N . VAL C 1 292 ? 32.615 43.581 42.701 1.00 38.07 311 VAL C N 1
ATOM 7148 C CA . VAL C 1 292 ? 31.345 43.702 43.474 1.00 40.96 311 VAL C CA 1
ATOM 7149 C C . VAL C 1 292 ? 31.399 42.914 44.765 1.00 47.19 311 VAL C C 1
ATOM 7150 O O . VAL C 1 292 ? 31.044 43.442 45.836 1.00 38.68 311 VAL C O 1
ATOM 7154 N N . ASP C 1 293 ? 31.831 41.654 44.681 1.00 39.52 312 ASP C N 1
ATOM 7155 C CA . ASP C 1 293 ? 31.888 40.785 45.891 1.00 44.94 312 ASP C CA 1
ATOM 7156 C C . ASP C 1 293 ? 32.746 41.353 47.018 1.00 40.74 312 ASP C C 1
ATOM 7157 O O . ASP C 1 293 ? 32.494 41.088 48.186 1.00 56.57 312 ASP C O 1
ATOM 7162 N N . ASN C 1 294 ? 33.722 42.169 46.647 1.00 44.61 313 ASN C N 1
ATOM 7163 C CA . ASN C 1 294 ? 34.705 42.722 47.551 1.00 39.63 313 ASN C CA 1
ATOM 7164 C C . ASN C 1 294 ? 34.582 44.231 47.694 1.00 40.25 313 ASN C C 1
ATOM 7165 O O . ASN C 1 294 ? 35.466 44.872 48.266 1.00 41.87 313 ASN C O 1
ATOM 7170 N N . ASN C 1 295 ? 33.505 44.809 47.159 1.00 37.94 314 ASN C N 1
ATOM 7171 C CA . ASN C 1 295 ? 33.202 46.237 47.361 1.00 40.09 314 ASN C CA 1
ATOM 7172 C C . ASN C 1 295 ? 34.339 47.165 46.922 1.00 39.69 314 ASN C C 1
ATOM 7173 O O . ASN C 1 295 ? 34.653 48.171 47.566 1.00 41.12 314 ASN C O 1
ATOM 7178 N N . ILE C 1 296 ? 34.974 46.794 45.825 1.00 36.31 315 ILE C N 1
ATOM 7179 C CA . ILE C 1 296 ? 36.081 47.539 45.270 1.00 41.43 315 ILE C CA 1
ATOM 7180 C C . ILE C 1 296 ? 35.483 48.671 44.451 1.00 42.91 315 ILE C C 1
ATOM 7181 O O . ILE C 1 296 ? 34.604 48.423 43.621 1.00 34.97 315 ILE C O 1
ATOM 7186 N N . THR C 1 297 ? 35.938 49.898 44.737 1.00 40.79 316 THR C N 1
ATOM 7187 C CA . THR C 1 297 ? 35.526 51.121 44.042 1.00 43.52 316 THR C CA 1
ATOM 7188 C C . THR C 1 297 ? 36.684 51.922 43.421 1.00 41.18 316 THR C C 1
ATOM 7189 O O . THR C 1 297 ? 36.445 52.894 42.713 1.00 41.59 316 THR C O 1
ATOM 7193 N N . ASN C 1 298 ? 37.931 51.548 43.696 1.00 40.46 317 ASN C N 1
ATOM 7194 C CA . ASN C 1 298 ? 39.077 52.284 43.170 1.00 31.78 317 ASN C CA 1
ATOM 7195 C C . ASN C 1 298 ? 40.366 51.436 43.154 1.00 35.81 317 ASN C C 1
ATOM 7196 O O . ASN C 1 298 ? 40.404 50.340 43.709 1.00 30.28 317 ASN C O 1
ATOM 7201 N N . MET C 1 299 ? 41.394 51.915 42.457 1.00 31.38 318 MET C N 1
ATOM 7202 C CA . MET C 1 299 ? 42.655 51.186 42.373 1.00 38.84 318 MET C CA 1
ATOM 7203 C C . MET C 1 299 ? 43.309 50.896 43.732 1.00 32.23 318 MET C C 1
ATOM 7204 O O . MET C 1 299 ? 43.954 49.859 43.916 1.00 29.32 318 MET C O 1
ATOM 7209 N N . ASP C 1 300 ? 43.119 51.768 44.707 1.00 43.27 319 ASP C N 1
ATOM 7210 C CA . ASP C 1 300 ? 43.706 51.517 46.022 1.00 36.34 319 ASP C CA 1
ATOM 7211 C C . ASP C 1 300 ? 43.190 50.187 46.554 1.00 35.91 319 ASP C C 1
ATOM 7212 O O . ASP C 1 300 ? 43.953 49.300 46.920 1.00 44.96 319 ASP C O 1
ATOM 7217 N N . GLU C 1 301 ? 41.871 50.076 46.557 1.00 34.48 320 GLU C N 1
ATOM 7218 C CA . GLU C 1 301 ? 41.146 48.895 47.004 1.00 36.29 320 GLU C CA 1
ATOM 7219 C C . GLU C 1 301 ? 41.366 47.674 46.164 1.00 32.88 320 GLU C C 1
ATOM 7220 O O . GLU C 1 301 ? 41.262 46.561 46.622 1.00 33.53 320 GLU C O 1
ATOM 7226 N N . LEU C 1 302 ? 41.690 47.844 44.900 1.00 45.38 321 LEU C N 1
ATOM 7227 C CA . LEU C 1 302 ? 41.832 46.661 44.106 1.00 29.81 321 LEU C CA 1
ATOM 7228 C C . LEU C 1 302 ? 43.169 45.978 44.367 1.00 29.13 321 LEU C C 1
ATOM 7229 O O . LEU C 1 302 ? 43.269 44.759 44.360 1.00 29.04 321 LEU C O 1
ATOM 7234 N N . VAL C 1 303 ? 44.194 46.794 44.520 1.00 29.67 322 VAL C N 1
ATOM 7235 C CA . VAL C 1 303 ? 45.570 46.334 44.730 1.00 30.98 322 VAL C CA 1
ATOM 7236 C C . VAL C 1 303 ? 45.644 45.624 46.076 1.00 42.55 322 VAL C C 1
ATOM 7237 O O . VAL C 1 303 ? 46.272 44.572 46.207 1.00 35.76 322 VAL C O 1
ATOM 7241 N N . LYS C 1 304 ? 44.969 46.213 47.049 1.00 36.14 323 LYS C N 1
ATOM 7242 C CA . LYS C 1 304 ? 44.893 45.660 48.403 1.00 37.35 323 LYS C CA 1
ATOM 7243 C C . LYS C 1 304 ? 44.191 44.292 48.330 1.00 48.12 323 LYS C C 1
ATOM 7244 O O . LYS C 1 304 ? 44.700 43.289 48.830 1.00 55.17 323 LYS C O 1
ATOM 7250 N N . ALA C 1 305 ? 43.037 44.262 47.664 1.00 49.07 324 ALA C N 1
ATOM 7251 C CA . ALA C 1 305 ? 42.253 43.041 47.496 1.00 47.58 324 ALA C CA 1
ATOM 7252 C C . ALA C 1 305 ? 42.953 42.009 46.609 1.00 59.98 324 ALA C C 1
ATOM 7253 O O . ALA C 1 305 ? 42.654 40.820 46.702 1.00 41.17 324 ALA C O 1
ATOM 7255 N N . LEU C 1 306 ? 43.837 42.471 45.724 1.00 38.58 325 LEU C N 1
ATOM 7256 C CA . LEU C 1 306 ? 44.545 41.609 44.767 1.00 44.51 325 LEU C CA 1
ATOM 7257 C C . LEU C 1 306 ? 46.023 42.006 44.752 1.00 45.61 325 LEU C C 1
ATOM 7258 O O . LEU C 1 306 ? 46.482 42.720 43.846 1.00 30.15 325 LEU C O 1
ATOM 7263 N N . PRO C 1 307 ? 46.785 41.555 45.768 1.00 36.24 326 PRO C N 1
ATOM 7264 C CA . PRO C 1 307 ? 48.174 42.038 45.909 1.00 40.22 326 PRO C CA 1
ATOM 7265 C C . PRO C 1 307 ? 49.100 41.766 44.706 1.00 36.18 326 PRO C C 1
ATOM 7266 O O . PRO C 1 307 ? 50.055 42.512 44.498 1.00 32.84 326 PRO C O 1
ATOM 7270 N N . ALA C 1 308 ? 48.827 40.742 43.903 1.00 37.87 327 ALA C N 1
ATOM 7271 C CA . ALA C 1 308 ? 49.644 40.507 42.678 1.00 30.79 327 ALA C CA 1
ATOM 7272 C C . ALA C 1 308 ? 49.746 41.730 41.726 1.00 40.51 327 ALA C C 1
ATOM 7273 O O . ALA C 1 308 ? 50.635 41.789 40.883 1.00 36.00 327 ALA C O 1
ATOM 7275 N N . LEU C 1 309 ? 48.817 42.680 41.837 1.00 38.26 328 LEU C N 1
ATOM 7276 C CA . LEU C 1 309 ? 48.931 43.987 41.178 1.00 30.49 328 LEU C CA 1
ATOM 7277 C C . LEU C 1 309 ? 49.971 44.905 41.834 1.00 40.00 328 LEU C C 1
ATOM 7278 O O . LEU C 1 309 ? 50.408 45.845 41.194 1.00 27.87 328 LEU C O 1
ATOM 7283 N N . GLY C 1 310 ? 50.359 44.620 43.099 1.00 45.92 329 GLY C N 1
ATOM 7284 C CA . GLY C 1 310 ? 51.347 45.391 43.893 1.00 57.36 329 GLY C CA 1
ATOM 7285 C C . GLY C 1 310 ? 52.519 46.050 43.181 1.00 63.29 329 GLY C C 1
ATOM 7286 O O . GLY C 1 310 ? 53.172 45.443 42.329 1.00 42.60 329 GLY C O 1
ATOM 7287 N N . ASN C 1 313 ? 58.338 44.094 42.274 1.00 43.38 332 ASN C N 1
ATOM 7288 C CA . ASN C 1 313 ? 59.704 44.124 42.772 1.00 49.55 332 ASN C CA 1
ATOM 7289 C C . ASN C 1 313 ? 60.801 43.964 41.711 1.00 51.06 332 ASN C C 1
ATOM 7290 O O . ASN C 1 313 ? 61.849 43.399 42.009 1.00 56.39 332 ASN C O 1
ATOM 7292 N N . LEU C 1 314 ? 60.567 44.462 40.489 1.00 43.54 333 LEU C N 1
ATOM 7293 C CA . LEU C 1 314 ? 61.571 44.429 39.431 1.00 31.45 333 LEU C CA 1
ATOM 7294 C C . LEU C 1 314 ? 62.549 45.608 39.493 1.00 29.13 333 LEU C C 1
ATOM 7295 O O . LEU C 1 314 ? 62.145 46.731 39.723 1.00 35.39 333 LEU C O 1
ATOM 7300 N N . VAL C 1 315 ? 63.828 45.339 39.242 1.00 29.98 334 VAL C N 1
ATOM 7301 C CA . VAL C 1 315 ? 64.870 46.359 39.103 1.00 31.49 334 VAL C CA 1
ATOM 7302 C C . VAL C 1 315 ? 65.040 47.241 40.335 1.00 40.61 334 VAL C C 1
ATOM 7303 O O . VAL C 1 315 ? 64.798 48.451 40.290 1.00 32.45 334 VAL C O 1
ATOM 7307 N N . TRP C 1 316 ? 65.486 46.624 41.424 1.00 41.20 335 TRP C N 1
ATOM 7308 C CA . TRP C 1 316 ? 65.780 47.336 42.652 1.00 39.27 335 TRP C CA 1
ATOM 7309 C C . TRP C 1 316 ? 67.210 47.023 43.122 1.00 50.79 335 TRP C C 1
ATOM 7310 O O . TRP C 1 316 ? 67.397 46.487 44.227 1.00 51.42 335 TRP C O 1
ATOM 7321 N N . PRO C 1 317 ? 68.230 47.367 42.308 1.00 37.35 336 PRO C N 1
ATOM 7322 C CA . PRO C 1 317 ? 69.601 47.120 42.769 1.00 41.62 336 PRO C CA 1
ATOM 7323 C C . PRO C 1 317 ? 69.835 47.739 44.142 1.00 42.66 336 PRO C C 1
ATOM 7324 O O . PRO C 1 317 ? 69.134 48.679 44.531 1.00 42.33 336 PRO C O 1
ATOM 7328 N N . GLU C 1 318 ? 70.806 47.225 44.878 1.00 54.47 337 GLU C N 1
ATOM 7329 C CA . GLU C 1 318 ? 70.954 47.634 46.266 1.00 47.58 337 GLU C CA 1
ATOM 7330 C C . GLU C 1 318 ? 71.096 49.135 46.402 1.00 51.04 337 GLU C C 1
ATOM 7331 O O . GLU C 1 318 ? 70.433 49.761 47.240 1.00 56.20 337 GLU C O 1
ATOM 7337 N N . TRP C 1 319 ? 71.981 49.705 45.589 1.00 47.01 338 TRP C N 1
ATOM 7338 C CA . TRP C 1 319 ? 72.260 51.139 45.648 1.00 42.84 338 TRP C CA 1
ATOM 7339 C C . TRP C 1 319 ? 71.037 52.015 45.361 1.00 41.55 338 TRP C C 1
ATOM 7340 O O . TRP C 1 319 ? 70.873 53.079 45.941 1.00 44.81 338 TRP C O 1
ATOM 7351 N N . LEU C 1 320 ? 70.173 51.563 44.474 1.00 38.24 339 LEU C N 1
ATOM 7352 C CA . LEU C 1 320 ? 69.008 52.340 44.116 1.00 45.11 339 LEU C CA 1
ATOM 7353 C C . LEU C 1 320 ? 67.953 52.369 45.210 1.00 42.35 339 LEU C C 1
ATOM 7354 O O . LEU C 1 320 ? 67.343 53.414 45.443 1.00 49.93 339 LEU C O 1
ATOM 7359 N N . LYS C 1 321 ? 67.693 51.232 45.854 1.00 59.29 340 LYS C N 1
ATOM 7360 C CA . LYS C 1 321 ? 66.680 51.203 46.916 1.00 56.24 340 LYS C CA 1
ATOM 7361 C C . LYS C 1 321 ? 67.245 51.905 48.136 1.00 48.81 340 LYS C C 1
ATOM 7362 O O . LYS C 1 321 ? 66.512 52.598 48.827 1.00 54.51 340 LYS C O 1
ATOM 7368 N N . ALA C 1 322 ? 68.547 51.743 48.380 1.00 59.20 341 ALA C N 1
ATOM 7369 C CA . ALA C 1 322 ? 69.234 52.488 49.446 1.00 76.58 341 ALA C CA 1
ATOM 7370 C C . ALA C 1 322 ? 69.112 53.995 49.213 1.00 63.33 341 ALA C C 1
ATOM 7371 O O . ALA C 1 322 ? 68.833 54.747 50.129 1.00 56.82 341 ALA C O 1
ATOM 7373 N N . LEU C 1 323 ? 69.304 54.420 47.970 1.00 74.07 342 LEU C N 1
ATOM 7374 C CA . LEU C 1 323 ? 69.152 55.824 47.586 1.00 59.83 342 LEU C CA 1
ATOM 7375 C C . LEU C 1 323 ? 67.749 56.384 47.874 1.00 64.07 342 LEU C C 1
ATOM 7376 O O . LEU C 1 323 ? 67.625 57.477 48.412 1.00 55.56 342 LEU C O 1
ATOM 7381 N N . THR C 1 324 ? 66.701 55.639 47.517 1.00 58.25 343 THR C N 1
ATOM 7382 C CA . THR C 1 324 ? 65.324 56.037 47.858 1.00 61.13 343 THR C CA 1
ATOM 7383 C C . THR C 1 324 ? 65.076 56.082 49.389 1.00 58.86 343 THR C C 1
ATOM 7384 O O . THR C 1 324 ? 64.157 56.765 49.838 1.00 80.09 343 THR C O 1
ATOM 7388 N N . GLU C 1 325 ? 65.882 55.365 50.178 1.00 64.80 344 GLU C N 1
ATOM 7389 C CA . GLU C 1 325 ? 65.822 55.470 51.647 1.00 57.19 344 GLU C CA 1
ATOM 7390 C C . GLU C 1 325 ? 66.265 56.863 52.086 1.00 58.02 344 GLU C C 1
ATOM 7391 O O . GLU C 1 325 ? 65.576 57.523 52.867 1.00 71.30 344 GLU C O 1
ATOM 7397 N N . LYS C 1 326 ? 67.418 57.302 51.583 1.00 62.63 345 LYS C N 1
ATOM 7398 C CA . LYS C 1 326 ? 67.996 58.605 51.959 1.00 76.66 345 LYS C CA 1
ATOM 7399 C C . LYS C 1 326 ? 67.137 59.819 51.562 1.00 67.93 345 LYS C C 1
ATOM 7400 O O . LYS C 1 326 ? 67.184 60.843 52.235 1.00 78.96 345 LYS C O 1
ATOM 7402 N N . ASN C 1 327 ? 66.363 59.707 50.480 1.00 68.21 346 ASN C N 1
ATOM 7403 C CA . ASN C 1 327 ? 65.470 60.792 50.036 1.00 56.96 346 ASN C CA 1
ATOM 7404 C C . ASN C 1 327 ? 64.112 60.681 50.707 1.00 62.57 346 ASN C C 1
ATOM 7405 O O . ASN C 1 327 ? 63.942 59.910 51.652 1.00 88.33 346 ASN C O 1
ATOM 7410 N N . PRO D 1 7 ? 76.693 10.923 -20.795 1.00 61.41 26 PRO D N 1
ATOM 7411 C CA . PRO D 1 7 ? 77.138 10.229 -19.596 1.00 61.54 26 PRO D CA 1
ATOM 7412 C C . PRO D 1 7 ? 77.347 8.757 -19.877 1.00 61.53 26 PRO D C 1
ATOM 7413 O O . PRO D 1 7 ? 76.553 8.153 -20.608 1.00 54.28 26 PRO D O 1
ATOM 7417 N N . LYS D 1 8 ? 78.410 8.192 -19.313 1.00 57.50 27 LYS D N 1
ATOM 7418 C CA . LYS D 1 8 ? 78.769 6.805 -19.586 1.00 65.55 27 LYS D CA 1
ATOM 7419 C C . LYS D 1 8 ? 77.894 5.772 -18.870 1.00 65.16 27 LYS D C 1
ATOM 7420 O O . LYS D 1 8 ? 77.840 4.619 -19.304 1.00 76.50 27 LYS D O 1
ATOM 7426 N N . LYS D 1 9 ? 77.208 6.156 -17.792 1.00 67.48 28 LYS D N 1
ATOM 7427 C CA . LYS D 1 9 ? 76.250 5.232 -17.161 1.00 67.71 28 LYS D CA 1
ATOM 7428 C C . LYS D 1 9 ? 75.132 4.818 -18.136 1.00 59.40 28 LYS D C 1
ATOM 7429 O O . LYS D 1 9 ? 74.591 3.715 -18.018 1.00 54.30 28 LYS D O 1
ATOM 7435 N N . PHE D 1 10 ? 74.813 5.699 -19.088 1.00 49.82 29 PHE D N 1
ATOM 7436 C CA . PHE D 1 10 ? 73.777 5.457 -20.094 1.00 50.04 29 PHE D CA 1
ATOM 7437 C C . PHE D 1 10 ? 74.290 4.842 -21.412 1.00 56.70 29 PHE D C 1
ATOM 7438 O O . PHE D 1 10 ? 73.611 4.939 -22.429 1.00 59.23 29 PHE D O 1
ATOM 7446 N N . GLU D 1 11 ? 75.459 4.208 -21.412 1.00 64.24 30 GLU D N 1
ATOM 7447 C CA . GLU D 1 11 ? 75.880 3.431 -22.596 1.00 74.09 30 GLU D CA 1
ATOM 7448 C C . GLU D 1 11 ? 75.056 2.149 -22.734 1.00 80.01 30 GLU D C 1
ATOM 7449 O O . GLU D 1 11 ? 74.700 1.755 -23.846 1.00 90.45 30 GLU D O 1
ATOM 7455 N N . ASN D 1 12 ? 74.789 1.498 -21.599 1.00 86.27 31 ASN D N 1
ATOM 7456 C CA . ASN D 1 12 ? 73.804 0.416 -21.501 1.00 74.76 31 ASN D CA 1
ATOM 7457 C C . ASN D 1 12 ? 72.722 0.843 -20.515 1.00 64.93 31 ASN D C 1
ATOM 7458 O O . ASN D 1 12 ? 72.742 0.434 -19.352 1.00 52.91 31 ASN D O 1
ATOM 7463 N N . PRO D 1 13 ? 71.767 1.669 -20.979 1.00 64.07 32 PRO D N 1
ATOM 7464 C CA . PRO D 1 13 ? 70.800 2.329 -20.083 1.00 68.65 32 PRO D CA 1
ATOM 7465 C C . PRO D 1 13 ? 69.986 1.410 -19.155 1.00 59.67 32 PRO D C 1
ATOM 7466 O O . PRO D 1 13 ? 69.454 1.880 -18.153 1.00 50.16 32 PRO D O 1
ATOM 7470 N N . LYS D 1 14 ? 69.879 0.123 -19.495 1.00 68.23 33 LYS D N 1
ATOM 7471 C CA . LYS D 1 14 ? 69.194 -0.861 -18.645 1.00 61.16 33 LYS D CA 1
ATOM 7472 C C . LYS D 1 14 ? 69.889 -1.039 -17.287 1.00 51.33 33 LYS D C 1
ATOM 7473 O O . LYS D 1 14 ? 69.215 -1.284 -16.279 1.00 74.43 33 LYS D O 1
ATOM 7479 N N . ASN D 1 15 ? 71.218 -0.889 -17.254 1.00 52.71 34 ASN D N 1
ATOM 7480 C CA . ASN D 1 15 ? 71.990 -0.938 -15.994 1.00 49.62 34 ASN D CA 1
ATOM 7481 C C . ASN D 1 15 ? 71.663 0.205 -15.052 1.00 44.59 34 ASN D C 1
ATOM 7482 O O . ASN D 1 15 ? 71.898 0.094 -13.844 1.00 49.25 34 ASN D O 1
ATOM 7487 N N . VAL D 1 16 ? 71.098 1.292 -15.575 1.00 46.98 35 VAL D N 1
ATOM 7488 C CA . VAL D 1 16 ? 70.606 2.376 -14.701 1.00 47.67 35 VAL D CA 1
ATOM 7489 C C . VAL D 1 16 ? 69.329 1.936 -13.980 1.00 49.52 35 VAL D C 1
ATOM 7490 O O . VAL D 1 16 ? 68.319 1.655 -14.639 1.00 41.54 35 VAL D O 1
ATOM 7494 N N . ARG D 1 17 ? 69.369 1.913 -12.643 1.00 41.28 36 ARG D N 1
ATOM 7495 C CA . ARG D 1 17 ? 68.231 1.487 -11.823 1.00 40.26 36 ARG D CA 1
ATOM 7496 C C . ARG D 1 17 ? 67.716 2.625 -10.960 1.00 44.77 36 ARG D C 1
ATOM 7497 O O . ARG D 1 17 ? 68.415 3.098 -10.076 1.00 40.42 36 ARG D O 1
ATOM 7505 N N . ILE D 1 18 ? 66.474 3.029 -11.218 1.00 41.87 37 ILE D N 1
ATOM 7506 C CA . ILE D 1 18 ? 65.813 4.106 -10.501 1.00 36.32 37 ILE D CA 1
ATOM 7507 C C . ILE D 1 18 ? 64.672 3.510 -9.662 1.00 37.07 37 ILE D C 1
ATOM 7508 O O . ILE D 1 18 ? 63.801 2.819 -10.190 1.00 38.40 37 ILE D O 1
ATOM 7513 N N . ALA D 1 19 ? 64.666 3.783 -8.365 1.00 36.87 38 ALA D N 1
ATOM 7514 C CA . ALA D 1 19 ? 63.596 3.307 -7.481 1.00 36.75 38 ALA D CA 1
ATOM 7515 C C . ALA D 1 19 ? 62.558 4.386 -7.235 1.00 32.62 38 ALA D C 1
ATOM 7516 O O . ALA D 1 19 ? 62.904 5.524 -6.936 1.00 31.47 38 ALA D O 1
ATOM 7518 N N . LEU D 1 20 ? 61.284 4.022 -7.333 1.00 27.66 39 LEU D N 1
ATOM 7519 C CA . LEU D 1 20 ? 60.197 4.906 -6.998 1.00 28.65 39 LEU D CA 1
ATOM 7520 C C . LEU D 1 20 ? 59.519 4.413 -5.714 1.00 26.23 39 LEU D C 1
ATOM 7521 O O . LEU D 1 20 ? 58.944 3.334 -5.687 1.00 30.37 39 LEU D O 1
ATOM 7526 N N . VAL D 1 21 ? 59.608 5.198 -4.656 1.00 26.33 40 VAL D N 1
ATOM 7527 C CA . VAL D 1 21 ? 59.066 4.825 -3.346 1.00 26.24 40 VAL D CA 1
ATOM 7528 C C . VAL D 1 21 ? 57.959 5.772 -3.034 1.00 23.74 40 VAL D C 1
ATOM 7529 O O . VAL D 1 21 ? 58.185 6.989 -2.998 1.00 25.71 40 VAL D O 1
ATOM 7533 N N . ARG D 1 22 ? 56.761 5.236 -2.837 1.00 22.91 41 ARG D N 1
ATOM 7534 C CA . ARG D 1 22 ? 55.556 6.056 -2.647 1.00 23.72 41 ARG D CA 1
ATOM 7535 C C . ARG D 1 22 ? 54.899 5.785 -1.356 1.00 29.82 41 ARG D C 1
ATOM 7536 O O . ARG D 1 22 ? 54.882 4.654 -0.890 1.00 32.39 41 ARG D O 1
ATOM 7544 N N . GLU D 1 23 ? 54.361 6.830 -0.764 1.00 22.42 42 GLU D N 1
ATOM 7545 C CA . GLU D 1 23 ? 53.508 6.668 0.377 1.00 31.55 42 GLU D CA 1
ATOM 7546 C C . GLU D 1 23 ? 52.111 6.152 -0.028 1.00 33.19 42 GLU D C 1
ATOM 7547 O O . GLU D 1 23 ? 51.567 5.265 0.651 1.00 25.81 42 GLU D O 1
ATOM 7553 N N . VAL D 1 24 ? 51.560 6.675 -1.129 1.00 27.31 43 VAL D N 1
ATOM 7554 C CA . VAL D 1 24 ? 50.117 6.534 -1.447 1.00 28.67 43 VAL D CA 1
ATOM 7555 C C . VAL D 1 24 ? 49.990 6.137 -2.902 1.00 31.82 43 VAL D C 1
ATOM 7556 O O . VAL D 1 24 ? 50.702 6.688 -3.757 1.00 31.14 43 VAL D O 1
ATOM 7560 N N . GLY D 1 25 ? 49.124 5.169 -3.200 1.00 26.42 44 GLY D N 1
ATOM 7561 C CA . GLY D 1 25 ? 48.875 4.792 -4.608 1.00 29.58 44 GLY D CA 1
ATOM 7562 C C . GLY D 1 25 ? 47.429 4.821 -5.062 1.00 26.03 44 GLY D C 1
ATOM 7563 O O . GLY D 1 25 ? 47.173 4.541 -6.208 1.00 23.78 44 GLY D O 1
ATOM 7564 N N . GLU D 1 26 ? 46.471 5.138 -4.178 1.00 24.75 45 GLU D N 1
ATOM 7565 C CA . GLU D 1 26 ? 45.042 5.055 -4.540 1.00 28.27 45 GLU D CA 1
ATOM 7566 C C . GLU D 1 26 ? 44.551 6.141 -5.497 1.00 22.41 45 GLU D C 1
ATOM 7567 O O . GLU D 1 26 ? 44.896 7.288 -5.373 1.00 23.04 45 GLU D O 1
ATOM 7573 N N . GLY D 1 27 ? 43.722 5.739 -6.441 1.00 26.21 46 GLY D N 1
ATOM 7574 C CA . GLY D 1 27 ? 43.040 6.683 -7.303 1.00 30.83 46 GLY D CA 1
ATOM 7575 C C . GLY D 1 27 ? 43.764 6.932 -8.620 1.00 29.20 46 GLY D C 1
ATOM 7576 O O . GLY D 1 27 ? 44.982 6.685 -8.752 1.00 24.27 46 GLY D O 1
ATOM 7577 N N . SER D 1 28 ? 42.982 7.440 -9.570 1.00 24.71 47 SER D N 1
ATOM 7578 C CA . SER D 1 28 ? 43.435 7.668 -10.950 1.00 31.51 47 SER D CA 1
ATOM 7579 C C . SER D 1 28 ? 44.552 8.711 -11.034 1.00 23.88 47 SER D C 1
ATOM 7580 O O . SER D 1 28 ? 45.481 8.553 -11.836 1.00 25.77 47 SER D O 1
ATOM 7583 N N . PHE D 1 29 ? 44.560 9.724 -10.171 1.00 23.49 48 PHE D N 1
ATOM 7584 C CA . PHE D 1 29 ? 45.712 10.633 -10.200 1.00 24.74 48 PHE D CA 1
ATOM 7585 C C . PHE D 1 29 ? 47.022 9.873 -10.048 1.00 28.36 48 PHE D C 1
ATOM 7586 O O . PHE D 1 29 ? 47.945 10.073 -10.835 1.00 23.78 48 PHE D O 1
ATOM 7594 N N . PHE D 1 30 ? 47.122 9.031 -9.022 1.00 21.25 49 PHE D N 1
ATOM 7595 C CA . PHE D 1 30 ? 48.359 8.372 -8.754 1.00 23.27 49 PHE D CA 1
ATOM 7596 C C . PHE D 1 30 ? 48.662 7.292 -9.771 1.00 24.45 49 PHE D C 1
ATOM 7597 O O . PHE D 1 30 ? 49.816 7.085 -10.094 1.00 28.29 49 PHE D O 1
ATOM 7605 N N . GLU D 1 31 ? 47.622 6.636 -10.280 1.00 23.96 50 GLU D N 1
ATOM 7606 C CA . GLU D 1 31 ? 47.798 5.547 -11.220 1.00 28.00 50 GLU D CA 1
ATOM 7607 C C . GLU D 1 31 ? 48.352 6.107 -12.527 1.00 26.37 50 GLU D C 1
ATOM 7608 O O . GLU D 1 31 ? 49.227 5.482 -13.129 1.00 27.70 50 GLU D O 1
ATOM 7614 N N . ARG D 1 32 ? 47.867 7.279 -12.935 1.00 25.51 51 ARG D N 1
ATOM 7615 C CA . ARG D 1 32 ? 48.357 7.933 -14.151 1.00 31.45 51 ARG D CA 1
ATOM 7616 C C . ARG D 1 32 ? 49.800 8.400 -13.979 1.00 25.92 51 ARG D C 1
ATOM 7617 O O . ARG D 1 32 ? 50.626 8.186 -14.816 1.00 26.65 51 ARG D O 1
ATOM 7625 N N . TYR D 1 33 ? 50.131 8.950 -12.839 1.00 23.43 52 TYR D N 1
ATOM 7626 C CA . TYR D 1 33 ? 51.539 9.295 -12.556 1.00 27.13 52 TYR D CA 1
ATOM 7627 C C . TYR D 1 33 ? 52.436 8.074 -12.740 1.00 27.77 52 TYR D C 1
ATOM 7628 O O . TYR D 1 33 ? 53.452 8.134 -13.426 1.00 29.39 52 TYR D O 1
ATOM 7637 N N . LEU D 1 34 ? 52.048 6.960 -12.119 1.00 30.64 53 LEU D N 1
ATOM 7638 C CA . LEU D 1 34 ? 52.802 5.709 -12.246 1.00 32.54 53 LEU D CA 1
ATOM 7639 C C . LEU D 1 34 ? 52.941 5.274 -13.704 1.00 33.84 53 LEU D C 1
ATOM 7640 O O . LEU D 1 34 ? 54.040 4.934 -14.141 1.00 30.19 53 LEU D O 1
ATOM 7645 N N . ALA D 1 35 ? 51.850 5.324 -14.462 1.00 31.70 54 ALA D N 1
ATOM 7646 C CA . ALA D 1 35 ? 51.918 4.988 -15.880 1.00 34.50 54 ALA D CA 1
ATOM 7647 C C . ALA D 1 35 ? 52.919 5.902 -16.583 1.00 30.86 54 ALA D C 1
ATOM 7648 O O . ALA D 1 35 ? 53.733 5.415 -17.337 1.00 36.09 54 ALA D O 1
ATOM 7650 N N . GLY D 1 36 ? 52.862 7.201 -16.309 1.00 28.84 55 GLY D N 1
ATOM 7651 C CA . GLY D 1 36 ? 53.813 8.171 -16.867 1.00 31.85 55 GLY D CA 1
ATOM 7652 C C . GLY D 1 36 ? 55.261 7.842 -16.563 1.00 34.59 55 GLY D C 1
ATOM 7653 O O . GLY D 1 36 ? 56.116 7.832 -17.450 1.00 29.38 55 GLY D O 1
ATOM 7654 N N . ALA D 1 37 ? 55.542 7.521 -15.308 1.00 26.97 56 ALA D N 1
ATOM 7655 C CA . ALA D 1 37 ? 56.900 7.222 -14.929 1.00 29.87 56 ALA D CA 1
ATOM 7656 C C . ALA D 1 37 ? 57.389 6.013 -15.713 1.00 32.79 56 ALA D C 1
ATOM 7657 O O . ALA D 1 37 ? 58.509 6.024 -16.238 1.00 32.55 56 ALA D O 1
ATOM 7659 N N . GLN D 1 38 ? 56.546 4.984 -15.773 1.00 30.25 57 GLN D N 1
ATOM 7660 C CA . GLN D 1 38 ? 56.867 3.755 -16.483 1.00 33.76 57 GLN D CA 1
ATOM 7661 C C . GLN D 1 38 ? 57.142 4.061 -17.955 1.00 38.99 57 GLN D C 1
ATOM 7662 O O . GLN D 1 38 ? 58.139 3.572 -18.510 1.00 42.10 57 GLN D O 1
ATOM 7668 N N . SER D 1 39 ? 56.296 4.884 -18.585 1.00 34.52 58 SER D N 1
ATOM 7669 C CA . SER D 1 39 ? 56.517 5.188 -20.009 1.00 44.18 58 SER D CA 1
ATOM 7670 C C . SER D 1 39 ? 57.833 5.946 -20.220 1.00 46.46 58 SER D C 1
ATOM 7671 O O . SER D 1 39 ? 58.537 5.688 -21.208 1.00 36.28 58 SER D O 1
ATOM 7674 N N . MET D 1 40 ? 58.178 6.851 -19.293 1.00 34.41 59 MET D N 1
ATOM 7675 C CA . MET D 1 40 ? 59.454 7.598 -19.377 1.00 44.74 59 MET D CA 1
ATOM 7676 C C . MET D 1 40 ? 60.650 6.672 -19.220 1.00 38.82 59 MET D C 1
ATOM 7677 O O . MET D 1 40 ? 61.644 6.780 -19.962 1.00 37.43 59 MET D O 1
ATOM 7682 N N . ALA D 1 41 ? 60.557 5.784 -18.235 1.00 32.98 60 ALA D N 1
ATOM 7683 C CA . ALA D 1 41 ? 61.587 4.799 -18.005 1.00 34.28 60 ALA D CA 1
ATOM 7684 C C . ALA D 1 41 ? 61.750 3.955 -19.253 1.00 37.48 60 ALA D C 1
ATOM 7685 O O . ALA D 1 41 ? 62.865 3.745 -19.717 1.00 44.84 60 ALA D O 1
ATOM 7687 N N . ARG D 1 42 ? 60.638 3.455 -19.781 1.00 40.03 61 ARG D N 1
ATOM 7688 C CA . ARG D 1 42 ? 60.703 2.598 -20.968 1.00 45.23 61 ARG D CA 1
ATOM 7689 C C . ARG D 1 42 ? 61.371 3.372 -22.092 1.00 43.90 61 ARG D C 1
ATOM 7690 O O . ARG D 1 42 ? 62.252 2.855 -22.744 1.00 43.00 61 ARG D O 1
ATOM 7698 N N . GLU D 1 43 ? 60.979 4.628 -22.275 1.00 50.22 62 GLU D N 1
ATOM 7699 C CA . GLU D 1 43 ? 61.573 5.480 -23.312 1.00 49.55 62 GLU D CA 1
ATOM 7700 C C . GLU D 1 43 ? 63.101 5.619 -23.218 1.00 61.66 62 GLU D C 1
ATOM 7701 O O . GLU D 1 43 ? 63.805 5.565 -24.250 1.00 61.28 62 GLU D O 1
ATOM 7707 N N . LEU D 1 44 ? 63.609 5.777 -22.000 1.00 44.16 63 LEU D N 1
ATOM 7708 C CA . LEU D 1 44 ? 65.059 5.904 -21.755 1.00 45.57 63 LEU D CA 1
ATOM 7709 C C . LEU D 1 44 ? 65.768 4.557 -21.831 1.00 47.52 63 LEU D C 1
ATOM 7710 O O . LEU D 1 44 ? 66.980 4.499 -22.049 1.00 54.87 63 LEU D O 1
ATOM 7715 N N . GLY D 1 45 ? 65.022 3.479 -21.625 1.00 49.13 64 GLY D N 1
ATOM 7716 C CA . GLY D 1 45 ? 65.603 2.153 -21.575 1.00 48.68 64 GLY D CA 1
ATOM 7717 C C . GLY D 1 45 ? 66.270 1.875 -20.243 1.00 48.32 64 GLY D C 1
ATOM 7718 O O . GLY D 1 45 ? 67.188 1.071 -20.177 1.00 47.72 64 GLY D O 1
ATOM 7719 N N . VAL D 1 46 ? 65.815 2.552 -19.192 1.00 43.43 65 VAL D N 1
ATOM 7720 C CA . VAL D 1 46 ? 66.300 2.315 -17.841 1.00 45.18 65 VAL D CA 1
ATOM 7721 C C . VAL D 1 46 ? 65.362 1.396 -17.077 1.00 47.28 65 VAL D C 1
ATOM 7722 O O . VAL D 1 46 ? 64.200 1.227 -17.448 1.00 47.12 65 VAL D O 1
ATOM 7726 N N . THR D 1 47 ? 65.866 0.850 -15.978 1.00 39.18 66 THR D N 1
ATOM 7727 C CA . THR D 1 47 ? 65.083 -0.012 -15.112 1.00 40.61 66 THR D CA 1
ATOM 7728 C C . THR D 1 47 ? 64.409 0.744 -13.980 1.00 43.52 66 THR D C 1
ATOM 7729 O O . THR D 1 47 ? 65.081 1.258 -13.094 1.00 54.85 66 THR D O 1
ATOM 7733 N N . LEU D 1 48 ? 63.077 0.766 -13.996 1.00 43.35 67 LEU D N 1
ATOM 7734 C CA . LEU D 1 48 ? 62.285 1.379 -12.940 1.00 38.43 67 LEU D CA 1
ATOM 7735 C C . LEU D 1 48 ? 61.764 0.368 -11.906 1.00 45.77 67 LEU D C 1
ATOM 7736 O O . LEU D 1 48 ? 60.998 -0.528 -12.244 1.00 40.72 67 LEU D O 1
ATOM 7741 N N . LEU D 1 49 ? 62.166 0.536 -10.645 1.00 35.94 68 LEU D N 1
ATOM 7742 C CA . LEU D 1 49 ? 61.684 -0.291 -9.524 1.00 43.11 68 LEU D CA 1
ATOM 7743 C C . LEU D 1 49 ? 60.681 0.512 -8.685 1.00 40.10 68 LEU D C 1
ATOM 7744 O O . LEU D 1 49 ? 60.909 1.672 -8.383 1.00 35.13 68 LEU D O 1
ATOM 7749 N N . GLU D 1 50 ? 59.575 -0.112 -8.316 1.00 38.06 69 GLU D N 1
ATOM 7750 C CA . GLU D 1 50 ? 58.466 0.580 -7.685 1.00 38.35 69 GLU D CA 1
ATOM 7751 C C . GLU D 1 50 ? 58.221 -0.100 -6.350 1.00 37.45 69 GLU D C 1
ATOM 7752 O O . GLU D 1 50 ? 58.378 -1.301 -6.229 1.00 39.57 69 GLU D O 1
ATOM 7758 N N . ALA D 1 51 ? 57.889 0.678 -5.340 1.00 36.36 70 ALA D N 1
ATOM 7759 C CA . ALA D 1 51 ? 57.455 0.139 -4.061 1.00 31.78 70 ALA D CA 1
ATOM 7760 C C . ALA D 1 51 ? 56.517 1.161 -3.446 1.00 39.27 70 ALA D C 1
ATOM 7761 O O . ALA D 1 51 ? 56.759 2.356 -3.561 1.00 30.01 70 ALA D O 1
ATOM 7763 N N . THR D 1 52 ? 55.469 0.701 -2.773 1.00 31.67 71 THR D N 1
ATOM 7764 C CA . THR D 1 52 ? 54.457 1.584 -2.236 1.00 28.28 71 THR D CA 1
ATOM 7765 C C . THR D 1 52 ? 54.085 1.128 -0.864 1.00 30.85 71 THR D C 1
ATOM 7766 O O . THR D 1 52 ? 53.862 -0.056 -0.632 1.00 36.44 71 THR D O 1
ATOM 7770 N N . ALA D 1 53 ? 53.962 2.085 0.037 1.00 27.12 72 ALA D N 1
ATOM 7771 C CA . ALA D 1 53 ? 53.837 1.813 1.445 1.00 29.35 72 ALA D CA 1
ATOM 7772 C C . ALA D 1 53 ? 52.418 1.951 1.983 1.00 31.56 72 ALA D C 1
ATOM 7773 O O . ALA D 1 53 ? 52.181 1.548 3.111 1.00 37.04 72 ALA D O 1
ATOM 7775 N N . HIS D 1 54 ? 51.500 2.518 1.195 1.00 33.42 73 HIS D N 1
ATOM 7776 C CA . HIS D 1 54 ? 50.087 2.675 1.593 1.00 27.33 73 HIS D CA 1
ATOM 7777 C C . HIS D 1 54 ? 49.921 3.219 2.990 1.00 36.12 73 HIS D C 1
ATOM 7778 O O . HIS D 1 54 ? 49.293 2.582 3.835 1.00 37.90 73 HIS D O 1
ATOM 7785 N N . GLY D 1 55 ? 50.502 4.389 3.229 1.00 32.54 74 GLY D N 1
ATOM 7786 C CA . GLY D 1 55 ? 50.271 5.140 4.440 1.00 27.96 74 GLY D CA 1
ATOM 7787 C C . GLY D 1 55 ? 51.131 4.739 5.635 1.00 28.32 74 GLY D C 1
ATOM 7788 O O . GLY D 1 55 ? 51.118 5.431 6.650 1.00 31.69 74 GLY D O 1
ATOM 7789 N N . ASP D 1 56 ? 51.883 3.648 5.523 1.00 28.90 75 ASP D N 1
ATOM 7790 C CA . ASP D 1 56 ? 52.628 3.130 6.695 1.00 35.02 75 ASP D CA 1
ATOM 7791 C C . ASP D 1 56 ? 54.074 3.686 6.662 1.00 31.94 75 ASP D C 1
ATOM 7792 O O . ASP D 1 56 ? 54.932 3.212 5.906 1.00 27.46 75 ASP D O 1
ATOM 7797 N N . MET D 1 57 ? 54.343 4.709 7.475 1.00 32.77 76 MET D N 1
ATOM 7798 C CA . MET D 1 57 ? 55.668 5.330 7.421 1.00 32.96 76 MET D CA 1
ATOM 7799 C C . MET D 1 57 ? 56.785 4.339 7.763 1.00 40.60 76 MET D C 1
ATOM 7800 O O . MET D 1 57 ? 57.817 4.339 7.085 1.00 36.43 76 MET D O 1
ATOM 7805 N N . ALA D 1 58 ? 56.571 3.461 8.758 1.00 34.15 77 ALA D N 1
ATOM 7806 C CA . ALA D 1 58 ? 57.572 2.409 9.086 1.00 33.33 77 ALA D CA 1
ATOM 7807 C C . ALA D 1 58 ? 57.960 1.544 7.891 1.00 34.51 77 ALA D C 1
ATOM 7808 O O . ALA D 1 58 ? 59.149 1.348 7.644 1.00 41.52 77 ALA D O 1
ATOM 7810 N N . ARG D 1 59 ? 56.971 1.072 7.124 1.00 35.49 78 ARG D N 1
ATOM 7811 C CA . ARG D 1 59 ? 57.242 0.348 5.866 1.00 35.96 78 ARG D CA 1
ATOM 7812 C C . ARG D 1 59 ? 57.934 1.202 4.824 1.00 33.55 78 ARG D C 1
ATOM 7813 O O . ARG D 1 59 ? 58.843 0.730 4.114 1.00 32.10 78 ARG D O 1
ATOM 7821 N N . MET D 1 60 ? 57.518 2.457 4.719 1.00 33.55 79 MET D N 1
ATOM 7822 C CA . MET D 1 60 ? 58.189 3.368 3.789 1.00 32.00 79 MET D CA 1
ATOM 7823 C C . MET D 1 60 ? 59.694 3.473 4.076 1.00 27.82 79 MET D C 1
ATOM 7824 O O . MET D 1 60 ? 60.513 3.403 3.162 1.00 34.43 79 MET D O 1
ATOM 7829 N N . VAL D 1 61 ? 60.063 3.630 5.341 1.00 33.12 80 VAL D N 1
ATOM 7830 C CA . VAL D 1 61 ? 61.483 3.678 5.737 1.00 31.66 80 VAL D CA 1
ATOM 7831 C C . VAL D 1 61 ? 62.252 2.427 5.311 1.00 36.19 80 VAL D C 1
ATOM 7832 O O . VAL D 1 61 ? 63.332 2.532 4.714 1.00 32.81 80 VAL D O 1
ATOM 7836 N N . THR D 1 62 ? 61.693 1.249 5.590 1.00 34.48 81 THR D N 1
ATOM 7837 C CA . THR D 1 62 ? 62.347 0.005 5.229 1.00 33.60 81 THR D CA 1
ATOM 7838 C C . THR D 1 62 ? 62.370 -0.196 3.724 1.00 32.98 81 THR D C 1
ATOM 7839 O O . THR D 1 62 ? 63.220 -0.887 3.200 1.00 35.43 81 THR D O 1
ATOM 7843 N N . MET D 1 63 ? 61.435 0.401 3.005 1.00 35.48 82 MET D N 1
ATOM 7844 C CA . MET D 1 63 ? 61.440 0.294 1.544 1.00 35.59 82 MET D CA 1
ATOM 7845 C C . MET D 1 63 ? 62.611 1.090 0.925 1.00 37.30 82 MET D C 1
ATOM 7846 O O . MET D 1 63 ? 63.270 0.616 0.003 1.00 35.06 82 MET D O 1
ATOM 7851 N N . ILE D 1 64 ? 62.876 2.287 1.448 1.00 32.62 83 ILE D N 1
ATOM 7852 C CA . ILE D 1 64 ? 64.044 3.075 1.032 1.00 35.16 83 ILE D CA 1
ATOM 7853 C C . ILE D 1 64 ? 65.358 2.359 1.386 1.00 34.96 83 ILE D C 1
ATOM 7854 O O . ILE D 1 64 ? 66.289 2.379 0.593 1.00 33.83 83 ILE D O 1
ATOM 7859 N N . GLU D 1 65 ? 65.420 1.737 2.569 1.00 40.90 84 GLU D N 1
ATOM 7860 C CA . GLU D 1 65 ? 66.555 0.882 2.966 1.00 48.47 84 GLU D CA 1
ATOM 7861 C C . GLU D 1 65 ? 66.890 -0.212 1.942 1.00 44.43 84 GLU D C 1
ATOM 7862 O O . GLU D 1 65 ? 68.067 -0.460 1.678 1.00 42.05 84 GLU D O 1
ATOM 7868 N N . ASN D 1 66 ? 65.878 -0.873 1.383 1.00 39.38 85 ASN D N 1
ATOM 7869 C CA . ASN D 1 66 ? 66.145 -1.993 0.470 1.00 42.76 85 ASN D CA 1
ATOM 7870 C C . ASN D 1 66 ? 66.838 -1.435 -0.738 1.00 39.06 85 ASN D C 1
ATOM 7871 O O . ASN D 1 66 ? 67.840 -1.980 -1.178 1.00 40.17 85 ASN D O 1
ATOM 7876 N N . PHE D 1 67 ? 66.332 -0.314 -1.247 1.00 39.17 86 PHE D N 1
ATOM 7877 C CA . PHE D 1 67 ? 66.951 0.273 -2.427 1.00 46.61 86 PHE D CA 1
ATOM 7878 C C . PHE D 1 67 ? 68.341 0.834 -2.139 1.00 41.70 86 PHE D C 1
ATOM 7879 O O . PHE D 1 67 ? 69.206 0.806 -3.030 1.00 38.94 86 PHE D O 1
ATOM 7887 N N . ILE D 1 68 ? 68.572 1.324 -0.915 1.00 37.51 87 ILE D N 1
ATOM 7888 C CA . ILE D 1 68 ? 69.944 1.722 -0.512 1.00 51.12 87 ILE D CA 1
ATOM 7889 C C . ILE D 1 68 ? 70.854 0.492 -0.554 1.00 53.14 87 ILE D C 1
ATOM 7890 O O . ILE D 1 68 ? 71.896 0.497 -1.218 1.00 45.45 87 ILE D O 1
ATOM 7895 N N . THR D 1 69 ? 70.429 -0.572 0.120 1.00 60.59 88 THR D N 1
ATOM 7896 C CA . THR D 1 69 ? 71.171 -1.825 0.116 1.00 53.35 88 THR D CA 1
ATOM 7897 C C . THR D 1 69 ? 71.417 -2.301 -1.304 1.00 47.19 88 THR D C 1
ATOM 7898 O O . THR D 1 69 ? 72.532 -2.661 -1.656 1.00 52.16 88 THR D O 1
ATOM 7902 N N . GLN D 1 70 ? 70.376 -2.286 -2.122 1.00 43.01 89 GLN D N 1
ATOM 7903 C CA . GLN D 1 70 ? 70.510 -2.669 -3.528 1.00 45.20 89 GLN D CA 1
ATOM 7904 C C . GLN D 1 70 ? 71.394 -1.736 -4.376 1.00 45.61 89 GLN D C 1
ATOM 7905 O O . GLN D 1 70 ? 71.682 -2.047 -5.540 1.00 46.85 89 GLN D O 1
ATOM 7911 N N . ARG D 1 71 ? 71.793 -0.591 -3.798 1.00 44.11 90 ARG D N 1
ATOM 7912 C CA . ARG D 1 71 ? 72.635 0.386 -4.455 1.00 42.64 90 ARG D CA 1
ATOM 7913 C C . ARG D 1 71 ? 72.084 0.755 -5.831 1.00 48.15 90 ARG D C 1
ATOM 7914 O O . ARG D 1 71 ? 72.793 0.713 -6.833 1.00 38.23 90 ARG D O 1
ATOM 7916 N N . VAL D 1 72 ? 70.798 1.085 -5.865 1.00 41.36 91 VAL D N 1
ATOM 7917 C CA . VAL D 1 72 ? 70.197 1.732 -7.026 1.00 38.67 91 VAL D CA 1
ATOM 7918 C C . VAL D 1 72 ? 70.951 3.037 -7.298 1.00 40.33 91 VAL D C 1
ATOM 7919 O O . VAL D 1 72 ? 71.595 3.601 -6.407 1.00 34.23 91 VAL D O 1
ATOM 7923 N N . ASP D 1 73 ? 70.862 3.494 -8.539 1.00 39.91 92 ASP D N 1
ATOM 7924 C CA . ASP D 1 73 ? 71.499 4.717 -8.948 1.00 39.16 92 ASP D CA 1
ATOM 7925 C C . ASP D 1 73 ? 70.781 5.942 -8.353 1.00 42.10 92 ASP D C 1
ATOM 7926 O O . ASP D 1 73 ? 71.420 6.903 -7.925 1.00 39.03 92 ASP D O 1
ATOM 7931 N N . ALA D 1 74 ? 69.449 5.908 -8.340 1.00 34.00 93 ALA D N 1
ATOM 7932 C CA . ALA D 1 74 ? 68.673 7.012 -7.806 1.00 31.94 93 ALA D CA 1
ATOM 7933 C C . ALA D 1 74 ? 67.401 6.533 -7.153 1.00 30.28 93 ALA D C 1
ATOM 7934 O O . ALA D 1 74 ? 66.827 5.532 -7.581 1.00 29.14 93 ALA D O 1
ATOM 7936 N N . ILE D 1 75 ? 66.951 7.262 -6.133 1.00 27.26 94 ILE D N 1
ATOM 7937 C CA . ILE D 1 75 ? 65.620 7.051 -5.543 1.00 26.27 94 ILE D CA 1
ATOM 7938 C C . ILE D 1 75 ? 64.710 8.286 -5.806 1.00 25.01 94 ILE D C 1
ATOM 7939 O O . ILE D 1 75 ? 65.123 9.429 -5.589 1.00 24.65 94 ILE D O 1
ATOM 7944 N N . ILE D 1 76 ? 63.476 8.072 -6.254 1.00 24.43 95 ILE D N 1
ATOM 7945 C CA . ILE D 1 76 ? 62.455 9.107 -6.246 1.00 23.27 95 ILE D CA 1
ATOM 7946 C C . ILE D 1 76 ? 61.536 8.865 -5.028 1.00 24.97 95 ILE D C 1
ATOM 7947 O O . ILE D 1 76 ? 60.952 7.790 -4.891 1.00 28.43 95 ILE D O 1
ATOM 7952 N N . ILE D 1 77 ? 61.490 9.826 -4.126 1.00 22.93 96 ILE D N 1
ATOM 7953 C CA . ILE D 1 77 ? 60.633 9.765 -2.943 1.00 21.45 96 ILE D CA 1
ATOM 7954 C C . ILE D 1 77 ? 59.356 10.567 -3.157 1.00 20.37 96 ILE D C 1
ATOM 7955 O O . ILE D 1 77 ? 59.377 11.787 -3.367 1.00 20.73 96 ILE D O 1
ATOM 7960 N N . ASP D 1 78 ? 58.236 9.851 -3.137 1.00 20.19 97 ASP D N 1
ATOM 7961 C CA . ASP D 1 78 ? 56.923 10.350 -3.495 1.00 20.30 97 ASP D CA 1
ATOM 7962 C C . ASP D 1 78 ? 56.049 10.474 -2.226 1.00 24.76 97 ASP D C 1
ATOM 7963 O O . ASP D 1 78 ? 55.615 9.474 -1.634 1.00 24.33 97 ASP D O 1
ATOM 7968 N N . HIS D 1 79 ? 55.817 11.703 -1.805 1.00 18.76 98 HIS D N 1
ATOM 7969 C CA . HIS D 1 79 ? 55.052 11.956 -0.642 1.00 18.49 98 HIS D CA 1
ATOM 7970 C C . HIS D 1 79 ? 55.899 11.463 0.526 1.00 19.52 98 HIS D C 1
ATOM 7971 O O . HIS D 1 79 ? 57.137 11.406 0.403 1.00 21.75 98 HIS D O 1
ATOM 7978 N N . GLY D 1 80 ? 55.263 11.141 1.649 1.00 21.90 99 GLY D N 1
ATOM 7979 C CA . GLY D 1 80 ? 55.990 10.817 2.869 1.00 22.30 99 GLY D CA 1
ATOM 7980 C C . GLY D 1 80 ? 55.965 11.988 3.844 1.00 28.36 99 GLY D C 1
ATOM 7981 O O . GLY D 1 80 ? 55.471 13.042 3.499 1.00 29.64 99 GLY D O 1
ATOM 7982 N N . ARG D 1 81 ? 56.490 11.791 5.067 1.00 35.19 100 ARG D N 1
ATOM 7983 C CA . ARG D 1 81 ? 56.672 12.861 6.063 1.00 27.71 100 ARG D CA 1
ATOM 7984 C C . ARG D 1 81 ? 58.174 13.077 6.245 1.00 25.10 100 ARG D C 1
ATOM 7985 O O . ARG D 1 81 ? 58.938 12.101 6.213 1.00 24.60 100 ARG D O 1
ATOM 7993 N N . PRO D 1 82 ? 58.620 14.333 6.468 1.00 26.03 101 PRO D N 1
ATOM 7994 C CA . PRO D 1 82 ? 60.075 14.486 6.451 1.00 25.85 101 PRO D CA 1
ATOM 7995 C C . PRO D 1 82 ? 60.789 13.918 7.652 1.00 30.37 101 PRO D C 1
ATOM 7996 O O . PRO D 1 82 ? 61.925 13.477 7.523 1.00 27.85 101 PRO D O 1
ATOM 8000 N N . ASP D 1 83 ? 60.181 13.973 8.839 1.00 26.76 102 ASP D N 1
ATOM 8001 C CA . ASP D 1 83 ? 60.902 13.513 10.003 1.00 26.92 102 ASP D CA 1
ATOM 8002 C C . ASP D 1 83 ? 61.299 12.048 9.909 1.00 28.26 102 ASP D C 1
ATOM 8003 O O . ASP D 1 83 ? 62.462 11.722 10.152 1.00 39.25 102 ASP D O 1
ATOM 8008 N N . PRO D 1 84 ? 60.363 11.145 9.580 1.00 25.99 103 PRO D N 1
ATOM 8009 C CA . PRO D 1 84 ? 60.813 9.731 9.473 1.00 26.79 103 PRO D CA 1
ATOM 8010 C C . PRO D 1 84 ? 61.837 9.500 8.306 1.00 31.64 103 PRO D C 1
ATOM 8011 O O . PRO D 1 84 ? 62.829 8.816 8.466 1.00 33.51 103 PRO D O 1
ATOM 8015 N N . LEU D 1 85 ? 61.601 10.099 7.153 1.00 25.21 104 LEU D N 1
ATOM 8016 C CA . LEU D 1 85 ? 62.496 9.881 5.999 1.00 36.49 104 LEU D CA 1
ATOM 8017 C C . LEU D 1 85 ? 63.868 10.607 5.992 1.00 32.43 104 LEU D C 1
ATOM 8018 O O . LEU D 1 85 ? 64.801 10.172 5.293 1.00 31.88 104 LEU D O 1
ATOM 8023 N N . MET D 1 86 ? 64.010 11.698 6.741 1.00 32.63 105 MET D N 1
ATOM 8024 C CA . MET D 1 86 ? 65.160 12.589 6.548 1.00 41.32 105 MET D CA 1
ATOM 8025 C C . MET D 1 86 ? 66.510 11.893 6.763 1.00 45.09 105 MET D C 1
ATOM 8026 O O . MET D 1 86 ? 67.367 12.018 5.901 1.00 37.31 105 MET D O 1
ATOM 8031 N N . PRO D 1 87 ? 66.702 11.157 7.890 1.00 65.51 106 PRO D N 1
ATOM 8032 C CA . PRO D 1 87 ? 68.009 10.497 8.002 1.00 45.37 106 PRO D CA 1
ATOM 8033 C C . PRO D 1 87 ? 68.290 9.481 6.896 1.00 40.31 106 PRO D C 1
ATOM 8034 O O . PRO D 1 87 ? 69.450 9.267 6.549 1.00 35.90 106 PRO D O 1
ATOM 8038 N N . LYS D 1 88 ? 67.261 8.835 6.366 1.00 40.08 107 LYS D N 1
ATOM 8039 C CA . LYS D 1 88 ? 67.470 7.828 5.311 1.00 37.37 107 LYS D CA 1
ATOM 8040 C C . LYS D 1 88 ? 67.789 8.456 3.929 1.00 46.47 107 LYS D C 1
ATOM 8041 O O . LYS D 1 88 ? 68.495 7.871 3.097 1.00 32.12 107 LYS D O 1
ATOM 8047 N N . ILE D 1 89 ? 67.263 9.648 3.692 1.00 34.28 108 ILE D N 1
ATOM 8048 C CA . ILE D 1 89 ? 67.612 10.408 2.512 1.00 31.96 108 ILE D CA 1
ATOM 8049 C C . ILE D 1 89 ? 69.065 10.849 2.593 1.00 31.75 108 ILE D C 1
ATOM 8050 O O . ILE D 1 89 ? 69.788 10.727 1.606 1.00 28.76 108 ILE D O 1
ATOM 8055 N N . LYS D 1 90 ? 69.507 11.313 3.768 1.00 31.29 109 LYS D N 1
ATOM 8056 C CA . LYS D 1 90 ? 70.916 11.728 3.944 1.00 36.13 109 LYS D CA 1
ATOM 8057 C C . LYS D 1 90 ? 71.873 10.576 3.719 1.00 37.81 109 LYS D C 1
ATOM 8058 O O . LYS D 1 90 ? 72.916 10.727 3.059 1.00 36.66 109 LYS D O 1
ATOM 8064 N N . GLU D 1 91 ? 71.528 9.429 4.301 1.00 35.20 110 GLU D N 1
ATOM 8065 C CA . GLU D 1 91 ? 72.310 8.216 4.131 1.00 36.61 110 GLU D CA 1
ATOM 8066 C C . GLU D 1 91 ? 72.455 7.880 2.647 1.00 35.62 110 GLU D C 1
ATOM 8067 O O . GLU D 1 91 ? 73.566 7.663 2.163 1.00 39.46 110 GLU D O 1
ATOM 8073 N N . ALA D 1 92 ? 71.333 7.851 1.940 1.00 31.52 111 ALA D N 1
ATOM 8074 C CA . ALA D 1 92 ? 71.333 7.549 0.530 1.00 31.54 111 ALA D CA 1
ATOM 8075 C C . ALA D 1 92 ? 72.259 8.511 -0.237 1.00 31.17 111 ALA D C 1
ATOM 8076 O O . ALA D 1 92 ? 73.053 8.080 -1.048 1.00 31.77 111 ALA D O 1
ATOM 8078 N N . LEU D 1 93 ? 72.143 9.810 0.053 1.00 31.55 112 LEU D N 1
ATOM 8079 C CA . LEU D 1 93 ? 72.992 10.852 -0.567 1.00 31.49 112 LEU D CA 1
ATOM 8080 C C . LEU D 1 93 ? 74.468 10.623 -0.288 1.00 33.16 112 LEU D C 1
ATOM 8081 O O . LEU D 1 93 ? 75.288 10.705 -1.206 1.00 34.14 112 LEU D O 1
ATOM 8086 N N . ASP D 1 94 ? 74.804 10.317 0.968 1.00 33.33 113 ASP D N 1
ATOM 8087 C CA . ASP D 1 94 ? 76.192 10.021 1.368 1.00 36.86 113 ASP D CA 1
ATOM 8088 C C . ASP D 1 94 ? 76.783 8.795 0.650 1.00 37.93 113 ASP D C 1
ATOM 8089 O O . ASP D 1 94 ? 78.007 8.709 0.505 1.00 39.36 113 ASP D O 1
ATOM 8094 N N . ARG D 1 95 ? 75.942 7.848 0.235 1.00 36.25 114 ARG D N 1
ATOM 8095 C CA . ARG D 1 95 ? 76.433 6.635 -0.449 1.00 39.48 114 ARG D CA 1
ATOM 8096 C C . ARG D 1 95 ? 76.560 6.829 -1.959 1.00 43.44 114 ARG D C 1
ATOM 8097 O O . ARG D 1 95 ? 77.014 5.919 -2.644 1.00 40.04 114 ARG D O 1
ATOM 8105 N N . GLY D 1 96 ? 76.163 7.989 -2.483 1.00 36.47 115 GLY D N 1
ATOM 8106 C CA . GLY D 1 96 ? 76.310 8.268 -3.915 1.00 36.64 115 GLY D CA 1
ATOM 8107 C C . GLY D 1 96 ? 75.043 8.062 -4.717 1.00 34.62 115 GLY D C 1
ATOM 8108 O O . GLY D 1 96 ? 75.069 8.098 -5.950 1.00 34.72 115 GLY D O 1
ATOM 8109 N N . ILE D 1 97 ? 73.949 7.832 -4.008 1.00 32.80 116 ILE D N 1
ATOM 8110 C CA . ILE D 1 97 ? 72.656 7.616 -4.613 1.00 31.92 116 ILE D CA 1
ATOM 8111 C C . ILE D 1 97 ? 72.072 9.004 -4.836 1.00 32.04 116 ILE D C 1
ATOM 8112 O O . ILE D 1 97 ? 72.129 9.875 -3.951 1.00 34.25 116 ILE D O 1
ATOM 8117 N N . ARG D 1 98 ? 71.519 9.233 -6.014 1.00 30.34 117 ARG D N 1
ATOM 8118 C CA . ARG D 1 98 ? 70.907 10.527 -6.278 1.00 30.09 117 ARG D CA 1
ATOM 8119 C C . ARG D 1 98 ? 69.464 10.486 -5.780 1.00 31.62 117 ARG D C 1
ATOM 8120 O O . ARG D 1 98 ? 68.829 9.425 -5.762 1.00 36.70 117 ARG D O 1
ATOM 8128 N N . VAL D 1 99 ? 68.973 11.599 -5.262 1.00 28.01 118 VAL D N 1
ATOM 8129 C CA . VAL D 1 99 ? 67.578 11.639 -4.792 1.00 25.77 118 VAL D CA 1
ATOM 8130 C C . VAL D 1 99 ? 66.821 12.811 -5.349 1.00 24.44 118 VAL D C 1
ATOM 8131 O O . VAL D 1 99 ? 67.312 13.932 -5.347 1.00 29.16 118 VAL D O 1
ATOM 8135 N N . VAL D 1 100 ? 65.590 12.571 -5.742 1.00 23.70 119 VAL D N 1
ATOM 8136 C CA . VAL D 1 100 ? 64.696 13.639 -6.155 1.00 23.42 119 VAL D CA 1
ATOM 8137 C C . VAL D 1 100 ? 63.423 13.365 -5.441 1.00 22.15 119 VAL D C 1
ATOM 8138 O O . VAL D 1 100 ? 63.137 12.194 -5.163 1.00 25.94 119 VAL D O 1
ATOM 8142 N N . THR D 1 101 ? 62.673 14.396 -5.078 1.00 21.07 120 THR D N 1
ATOM 8143 C CA . THR D 1 101 ? 61.367 14.150 -4.517 1.00 20.25 120 THR D CA 1
ATOM 8144 C C . THR D 1 101 ? 60.208 14.687 -5.349 1.00 21.18 120 THR D C 1
ATOM 8145 O O . THR D 1 101 ? 60.358 15.614 -6.172 1.00 21.61 120 THR D O 1
ATOM 8149 N N . PHE D 1 102 ? 59.028 14.120 -5.070 1.00 19.15 121 PHE D N 1
ATOM 8150 C CA . PHE D 1 102 ? 57.751 14.659 -5.471 1.00 18.52 121 PHE D CA 1
ATOM 8151 C C . PHE D 1 102 ? 56.945 14.803 -4.192 1.00 19.86 121 PHE D C 1
ATOM 8152 O O . PHE D 1 102 ? 56.788 13.821 -3.492 1.00 21.54 121 PHE D O 1
ATOM 8160 N N . ASP D 1 103 ? 56.474 16.007 -3.879 1.00 17.36 122 ASP D N 1
ATOM 8161 C CA . ASP D 1 103 ? 55.582 16.202 -2.722 1.00 20.00 122 ASP D CA 1
ATOM 8162 C C . ASP D 1 103 ? 56.235 15.805 -1.430 1.00 17.97 122 ASP D C 1
ATOM 8163 O O . ASP D 1 103 ? 55.593 15.237 -0.553 1.00 22.32 122 ASP D O 1
ATOM 8168 N N . LEU D 1 104 ? 57.532 16.133 -1.330 1.00 19.65 123 LEU D N 1
ATOM 8169 C CA . LEU D 1 104 ? 58.273 16.090 -0.061 1.00 21.10 123 LEU D CA 1
ATOM 8170 C C . LEU D 1 104 ? 59.319 17.208 -0.029 1.00 23.50 123 LEU D C 1
ATOM 8171 O O . LEU D 1 104 ? 60.203 17.279 -0.925 1.00 25.36 123 LEU D O 1
ATOM 8176 N N . VAL D 1 105 ? 59.206 18.066 0.992 1.00 21.62 124 VAL D N 1
ATOM 8177 C CA . VAL D 1 105 ? 60.135 19.161 1.285 1.00 22.89 124 VAL D CA 1
ATOM 8178 C C . VAL D 1 105 ? 61.382 18.631 2.022 1.00 23.47 124 VAL D C 1
ATOM 8179 O O . VAL D 1 105 ? 61.276 18.024 3.064 1.00 27.61 124 VAL D O 1
ATOM 8183 N N . VAL D 1 106 ? 62.564 18.859 1.476 1.00 25.08 125 VAL D N 1
ATOM 8184 C CA . VAL D 1 106 ? 63.805 18.414 2.113 1.00 27.27 125 VAL D CA 1
ATOM 8185 C C . VAL D 1 106 ? 64.858 19.518 2.129 1.00 29.64 125 VAL D C 1
ATOM 8186 O O . VAL D 1 106 ? 65.228 20.096 1.101 1.00 29.86 125 VAL D O 1
ATOM 8190 N N . ASP D 1 107 ? 65.376 19.748 3.321 1.00 31.73 126 ASP D N 1
ATOM 8191 C CA . ASP D 1 107 ? 66.373 20.760 3.589 1.00 42.93 126 ASP D CA 1
ATOM 8192 C C . ASP D 1 107 ? 67.743 20.275 3.126 1.00 31.04 126 ASP D C 1
ATOM 8193 O O . ASP D 1 107 ? 68.618 20.046 3.960 1.00 43.53 126 ASP D O 1
ATOM 8198 N N . ASP D 1 108 ? 67.934 20.131 1.811 1.00 28.79 127 ASP D N 1
ATOM 8199 C CA . ASP D 1 108 ? 69.220 19.694 1.273 1.00 28.97 127 ASP D CA 1
ATOM 8200 C C . ASP D 1 108 ? 69.347 20.115 -0.164 1.00 29.36 127 ASP D C 1
ATOM 8201 O O . ASP D 1 108 ? 68.527 19.739 -0.986 1.00 25.63 127 ASP D O 1
ATOM 8206 N N . ASN D 1 109 ? 70.384 20.878 -0.474 1.00 30.94 128 ASN D N 1
ATOM 8207 C CA . ASN D 1 109 ? 70.525 21.431 -1.803 1.00 41.19 128 ASN D CA 1
ATOM 8208 C C . ASN D 1 109 ? 70.814 20.381 -2.869 1.00 33.96 128 ASN D C 1
ATOM 8209 O O . ASN D 1 109 ? 70.775 20.696 -4.053 1.00 29.00 128 ASN D O 1
ATOM 8214 N N . ARG D 1 110 ? 71.088 19.137 -2.461 1.00 29.05 129 ARG D N 1
ATOM 8215 C CA . ARG D 1 110 ? 71.344 18.070 -3.416 1.00 29.01 129 ARG D CA 1
ATOM 8216 C C . ARG D 1 110 ? 70.091 17.445 -4.001 1.00 26.91 129 ARG D C 1
ATOM 8217 O O . ARG D 1 110 ? 70.155 16.718 -4.989 1.00 30.74 129 ARG D O 1
ATOM 8225 N N . VAL D 1 111 ? 68.958 17.743 -3.396 1.00 24.74 130 VAL D N 1
ATOM 8226 C CA . VAL D 1 111 ? 67.694 17.086 -3.698 1.00 24.26 130 VAL D CA 1
ATOM 8227 C C . VAL D 1 111 ? 66.697 18.053 -4.325 1.00 23.28 130 VAL D C 1
ATOM 8228 O O . VAL D 1 111 ? 66.062 18.854 -3.617 1.00 23.21 130 VAL D O 1
ATOM 8232 N N . PRO D 1 112 ? 66.561 17.989 -5.651 1.00 23.15 131 PRO D N 1
ATOM 8233 C CA . PRO D 1 112 ? 65.482 18.703 -6.313 1.00 23.01 131 PRO D CA 1
ATOM 8234 C C . PRO D 1 112 ? 64.123 18.255 -5.841 1.00 22.27 131 PRO D C 1
ATOM 8235 O O . PRO D 1 112 ? 63.873 17.039 -5.569 1.00 25.35 131 PRO D O 1
ATOM 8239 N N . GLU D 1 113 ? 63.244 19.235 -5.687 1.00 22.71 132 GLU D N 1
ATOM 8240 C CA . GLU D 1 113 ? 61.888 18.993 -5.244 1.00 21.68 132 GLU D CA 1
ATOM 8241 C C . GLU D 1 113 ? 60.945 19.312 -6.397 1.00 19.57 132 GLU D C 1
ATOM 8242 O O . GLU D 1 113 ? 60.859 20.477 -6.791 1.00 19.99 132 GLU D O 1
ATOM 8248 N N . ILE D 1 114 ? 60.235 18.288 -6.881 1.00 20.55 133 ILE D N 1
ATOM 8249 C CA . ILE D 1 114 ? 59.111 18.433 -7.856 1.00 19.41 133 ILE D CA 1
ATOM 8250 C C . ILE D 1 114 ? 57.810 18.679 -7.118 1.00 28.26 133 ILE D C 1
ATOM 8251 O O . ILE D 1 114 ? 57.572 18.069 -6.078 1.00 20.39 133 ILE D O 1
ATOM 8256 N N . GLU D 1 115 ? 57.015 19.633 -7.592 1.00 21.19 134 GLU D N 1
ATOM 8257 C CA . GLU D 1 115 ? 55.664 19.793 -7.115 1.00 19.50 134 GLU D CA 1
ATOM 8258 C C . GLU D 1 115 ? 54.850 20.491 -8.170 1.00 18.60 134 GLU D C 1
ATOM 8259 O O . GLU D 1 115 ? 55.386 20.925 -9.214 1.00 27.33 134 GLU D O 1
ATOM 8265 N N . GLN D 1 116 ? 53.549 20.521 -7.937 1.00 17.06 135 GLN D N 1
ATOM 8266 C CA . GLN D 1 116 ? 52.622 21.147 -8.836 1.00 17.25 135 GLN D CA 1
ATOM 8267 C C . GLN D 1 116 ? 52.315 22.628 -8.607 1.00 17.14 135 GLN D C 1
ATOM 8268 O O . GLN D 1 116 ? 51.244 23.113 -8.941 1.00 19.82 135 GLN D O 1
ATOM 8274 N N . ASP D 1 117 ? 53.293 23.348 -8.096 1.00 17.20 136 ASP D N 1
ATOM 8275 C CA . ASP D 1 117 ? 53.103 24.655 -7.543 1.00 18.53 136 ASP D CA 1
ATOM 8276 C C . ASP D 1 117 ? 51.884 24.639 -6.584 1.00 18.97 136 ASP D C 1
ATOM 8277 O O . ASP D 1 117 ? 50.864 25.293 -6.829 1.00 21.15 136 ASP D O 1
ATOM 8282 N N . ASP D 1 118 ? 51.990 23.927 -5.474 1.00 20.63 137 ASP D N 1
ATOM 8283 C CA . ASP D 1 118 ? 50.798 23.772 -4.603 1.00 17.26 137 ASP D CA 1
ATOM 8284 C C . ASP D 1 118 ? 50.239 25.013 -3.933 1.00 16.97 137 ASP D C 1
ATOM 8285 O O . ASP D 1 118 ? 49.022 25.065 -3.617 1.00 15.17 137 ASP D O 1
ATOM 8290 N N . LEU D 1 119 ? 51.097 25.998 -3.734 1.00 15.78 138 LEU D N 1
ATOM 8291 C CA . LEU D 1 119 ? 50.665 27.271 -3.175 1.00 18.63 138 LEU D CA 1
ATOM 8292 C C . LEU D 1 119 ? 49.779 27.976 -4.209 1.00 19.31 138 LEU D C 1
ATOM 8293 O O . LEU D 1 119 ? 48.721 28.491 -3.895 1.00 18.13 138 LEU D O 1
ATOM 8298 N N . LEU D 1 120 ? 50.197 27.960 -5.461 1.00 16.44 139 LEU D N 1
ATOM 8299 C CA . LEU D 1 120 ? 49.379 28.537 -6.485 1.00 16.86 139 LEU D CA 1
ATOM 8300 C C . LEU D 1 120 ? 48.051 27.782 -6.651 1.00 16.55 139 LEU D C 1
ATOM 8301 O O . LEU D 1 120 ? 47.014 28.413 -6.830 1.00 17.72 139 LEU D O 1
ATOM 8306 N N . ILE D 1 121 ? 48.090 26.440 -6.604 1.00 16.18 140 ILE D N 1
ATOM 8307 C CA . ILE D 1 121 ? 46.906 25.589 -6.678 1.00 15.96 140 ILE D CA 1
ATOM 8308 C C . ILE D 1 121 ? 45.923 25.996 -5.601 1.00 16.65 140 ILE D C 1
ATOM 8309 O O . ILE D 1 121 ? 44.770 26.238 -5.880 1.00 15.81 140 ILE D O 1
ATOM 8314 N N . GLY D 1 122 ? 46.389 26.024 -4.357 1.00 15.51 141 GLY D N 1
ATOM 8315 C CA . GLY D 1 122 ? 45.500 26.331 -3.285 1.00 17.79 141 GLY D CA 1
ATOM 8316 C C . GLY D 1 122 ? 44.882 27.706 -3.460 1.00 19.30 141 GLY D C 1
ATOM 8317 O O . GLY D 1 122 ? 43.696 27.863 -3.225 1.00 20.93 141 GLY D O 1
ATOM 8318 N N . TYR D 1 123 ? 45.663 28.679 -3.948 1.00 18.89 142 TYR D N 1
ATOM 8319 C CA . TYR D 1 123 ? 45.175 30.030 -4.147 1.00 19.13 142 TYR D CA 1
ATOM 8320 C C . TYR D 1 123 ? 44.162 30.058 -5.297 1.00 21.47 142 TYR D C 1
ATOM 8321 O O . TYR D 1 123 ? 43.064 30.585 -5.162 1.00 17.86 142 TYR D O 1
ATOM 8330 N N . LEU D 1 124 ? 44.523 29.459 -6.420 1.00 17.19 143 LEU D N 1
ATOM 8331 C CA . LEU D 1 124 ? 43.616 29.508 -7.580 1.00 19.80 143 LEU D CA 1
ATOM 8332 C C . LEU D 1 124 ? 42.217 28.909 -7.282 1.00 26.53 143 LEU D C 1
ATOM 8333 O O . LEU D 1 124 ? 41.178 29.504 -7.639 1.00 20.49 143 LEU D O 1
ATOM 8338 N N . ILE D 1 125 ? 42.152 27.770 -6.589 1.00 20.98 144 ILE D N 1
ATOM 8339 C CA . ILE D 1 125 ? 40.863 27.108 -6.434 1.00 18.12 144 ILE D CA 1
ATOM 8340 C C . ILE D 1 125 ? 40.099 27.760 -5.314 1.00 16.86 144 ILE D C 1
ATOM 8341 O O . ILE D 1 125 ? 38.871 27.860 -5.414 1.00 18.75 144 ILE D O 1
ATOM 8346 N N . SER D 1 126 ? 40.794 28.164 -4.232 1.00 17.74 145 SER D N 1
ATOM 8347 C CA . SER D 1 126 ? 40.106 28.864 -3.143 1.00 19.40 145 SER D CA 1
ATOM 8348 C C . SER D 1 126 ? 39.539 30.223 -3.623 1.00 29.22 145 SER D C 1
ATOM 8349 O O . SER D 1 126 ? 38.387 30.569 -3.284 1.00 20.56 145 SER D O 1
ATOM 8352 N N . LYS D 1 127 ? 40.310 30.956 -4.452 1.00 19.86 146 LYS D N 1
ATOM 8353 C CA . LYS D 1 127 ? 39.855 32.250 -5.040 1.00 22.98 146 LYS D CA 1
ATOM 8354 C C . LYS D 1 127 ? 38.672 32.031 -5.954 1.00 22.63 146 LYS D C 1
ATOM 8355 O O . LYS D 1 127 ? 37.772 32.852 -5.957 1.00 22.44 146 LYS D O 1
ATOM 8361 N N . GLN D 1 128 ? 38.725 30.965 -6.774 1.00 26.27 147 GLN D N 1
ATOM 8362 C CA . GLN D 1 128 ? 37.642 30.634 -7.726 1.00 24.92 147 GLN D CA 1
ATOM 8363 C C . GLN D 1 128 ? 36.336 30.473 -6.956 1.00 27.49 147 GLN D C 1
ATOM 8364 O O . GLN D 1 128 ? 35.327 31.043 -7.325 1.00 22.37 147 GLN D O 1
ATOM 8370 N N . LEU D 1 129 ? 36.387 29.756 -5.837 1.00 19.20 148 LEU D N 1
ATOM 8371 C CA . LEU D 1 129 ? 35.192 29.585 -5.032 1.00 19.73 148 LEU D CA 1
ATOM 8372 C C . LEU D 1 129 ? 34.691 30.957 -4.534 1.00 19.30 148 LEU D C 1
ATOM 8373 O O . LEU D 1 129 ? 33.490 31.294 -4.680 1.00 19.79 148 LEU D O 1
ATOM 8378 N N . ALA D 1 130 ? 35.594 31.730 -3.925 1.00 19.36 149 ALA D N 1
ATOM 8379 C CA . ALA D 1 130 ? 35.262 33.039 -3.324 1.00 21.72 149 ALA D CA 1
ATOM 8380 C C . ALA D 1 130 ? 34.576 34.009 -4.253 1.00 25.48 149 ALA D C 1
ATOM 8381 O O . ALA D 1 130 ? 33.559 34.565 -3.923 1.00 24.04 149 ALA D O 1
ATOM 8383 N N . VAL D 1 131 ? 35.181 34.209 -5.408 1.00 21.34 150 VAL D N 1
ATOM 8384 C CA . VAL D 1 131 ? 34.637 35.011 -6.505 1.00 25.79 150 VAL D CA 1
ATOM 8385 C C . VAL D 1 131 ? 33.306 34.511 -7.082 1.00 22.52 150 VAL D C 1
ATOM 8386 O O . VAL D 1 131 ? 32.425 35.327 -7.385 1.00 25.17 150 VAL D O 1
ATOM 8390 N N . ASP D 1 132 ? 33.166 33.211 -7.296 1.00 21.85 151 ASP D N 1
ATOM 8391 C CA . ASP D 1 132 ? 31.921 32.659 -7.745 1.00 22.41 151 ASP D CA 1
ATOM 8392 C C . ASP D 1 132 ? 30.776 32.961 -6.842 1.00 23.71 151 ASP D C 1
ATOM 8393 O O . ASP D 1 132 ? 29.667 33.162 -7.302 1.00 23.69 151 ASP D O 1
ATOM 8398 N N . PHE D 1 133 ? 31.057 32.955 -5.526 1.00 22.03 152 PHE D N 1
ATOM 8399 C CA . PHE D 1 133 ? 30.082 33.289 -4.490 1.00 22.49 152 PHE D CA 1
ATOM 8400 C C . PHE D 1 133 ? 30.124 34.754 -4.063 1.00 23.01 152 PHE D C 1
ATOM 8401 O O . PHE D 1 133 ? 29.527 35.106 -3.048 1.00 24.26 152 PHE D O 1
ATOM 8409 N N . ALA D 1 134 ? 30.840 35.614 -4.813 1.00 25.17 153 ALA D N 1
ATOM 8410 C CA . ALA D 1 134 ? 30.960 37.048 -4.487 1.00 25.71 153 ALA D CA 1
ATOM 8411 C C . ALA D 1 134 ? 31.270 37.216 -3.003 1.00 26.30 153 ALA D C 1
ATOM 8412 O O . ALA D 1 134 ? 30.657 38.032 -2.344 1.00 27.60 153 ALA D O 1
ATOM 8414 N N . GLY D 1 135 ? 32.199 36.417 -2.495 1.00 24.05 154 GLY D N 1
ATOM 8415 C CA . GLY D 1 135 ? 32.684 36.542 -1.112 1.00 28.34 154 GLY D CA 1
ATOM 8416 C C . GLY D 1 135 ? 31.787 36.038 0.016 1.00 24.91 154 GLY D C 1
ATOM 8417 O O . GLY D 1 135 ? 32.146 36.211 1.195 1.00 30.58 154 GLY D O 1
ATOM 8418 N N . ASN D 1 136 ? 30.652 35.403 -0.311 1.00 23.94 155 ASN D N 1
ATOM 8419 C CA . ASN D 1 136 ? 29.715 34.881 0.705 1.00 30.74 155 ASN D CA 1
ATOM 8420 C C . ASN D 1 136 ? 29.300 33.415 0.478 1.00 27.99 155 ASN D C 1
ATOM 8421 O O . ASN D 1 136 ? 28.563 33.121 -0.450 1.00 27.30 155 ASN D O 1
ATOM 8426 N N . ALA D 1 137 ? 29.772 32.512 1.338 1.00 24.78 156 ALA D N 1
ATOM 8427 C CA . ALA D 1 137 ? 29.515 31.091 1.194 1.00 22.17 156 ALA D CA 1
ATOM 8428 C C . ALA D 1 137 ? 29.795 30.354 2.497 1.00 22.83 156 ALA D C 1
ATOM 8429 O O . ALA D 1 137 ? 30.624 30.791 3.286 1.00 22.75 156 ALA D O 1
ATOM 8431 N N . ASN D 1 138 ? 29.110 29.208 2.660 1.00 26.77 157 ASN D N 1
ATOM 8432 C CA . ASN D 1 138 ? 29.277 28.264 3.784 1.00 27.79 157 ASN D CA 1
ATOM 8433 C C . ASN D 1 138 ? 29.896 26.965 3.264 1.00 24.22 157 ASN D C 1
ATOM 8434 O O . ASN D 1 138 ? 29.229 26.119 2.626 1.00 23.38 157 ASN D O 1
ATOM 8439 N N . VAL D 1 139 ? 31.177 26.811 3.572 1.00 22.28 158 VAL D N 1
ATOM 8440 C CA . VAL D 1 139 ? 32.010 25.860 2.911 1.00 21.14 158 VAL D CA 1
ATOM 8441 C C . VAL D 1 139 ? 32.262 24.683 3.814 1.00 18.82 158 VAL D C 1
ATOM 8442 O O . VAL D 1 139 ? 32.667 24.851 4.955 1.00 27.56 158 VAL D O 1
ATOM 8446 N N . ILE D 1 140 ? 31.980 23.496 3.276 1.00 19.51 159 ILE D N 1
ATOM 8447 C CA . ILE D 1 140 ? 32.468 22.203 3.811 1.00 19.12 159 ILE D CA 1
ATOM 8448 C C . ILE D 1 140 ? 33.819 21.976 3.188 1.00 24.77 159 ILE D C 1
ATOM 8449 O O . ILE D 1 140 ? 33.928 21.855 1.972 1.00 17.77 159 ILE D O 1
ATOM 8454 N N . TYR D 1 141 ? 34.844 21.947 4.021 1.00 21.36 160 TYR D N 1
ATOM 8455 C CA . TYR D 1 141 ? 36.234 21.880 3.543 1.00 19.33 160 TYR D CA 1
ATOM 8456 C C . TYR D 1 141 ? 36.694 20.444 3.601 1.00 20.35 160 TYR D C 1
ATOM 8457 O O . TYR D 1 141 ? 36.643 19.847 4.666 1.00 21.02 160 TYR D O 1
ATOM 8466 N N . VAL D 1 142 ? 37.206 19.890 2.495 1.00 16.37 161 VAL D N 1
ATOM 8467 C CA . VAL D 1 142 ? 37.639 18.474 2.478 1.00 17.11 161 VAL D CA 1
ATOM 8468 C C . VAL D 1 142 ? 39.145 18.389 2.266 1.00 20.42 161 VAL D C 1
ATOM 8469 O O . VAL D 1 142 ? 39.656 18.597 1.144 1.00 16.82 161 VAL D O 1
ATOM 8473 N N . ASN D 1 143 ? 39.857 18.153 3.372 1.00 16.21 162 ASN D N 1
ATOM 8474 C CA . ASN D 1 143 ? 41.309 18.129 3.404 1.00 18.47 162 ASN D CA 1
ATOM 8475 C C . ASN D 1 143 ? 41.733 17.517 4.680 1.00 21.70 162 ASN D C 1
ATOM 8476 O O . ASN D 1 143 ? 40.907 17.397 5.628 1.00 20.82 162 ASN D O 1
ATOM 8481 N N . VAL D 1 144 ? 43.000 17.100 4.708 1.00 18.90 163 VAL D N 1
ATOM 8482 C CA . VAL D 1 144 ? 43.637 16.519 5.934 1.00 18.60 163 VAL D CA 1
ATOM 8483 C C . VAL D 1 144 ? 45.120 16.927 6.062 1.00 21.68 163 VAL D C 1
ATOM 8484 O O . VAL D 1 144 ? 45.867 17.051 5.044 1.00 20.11 163 VAL D O 1
ATOM 8488 N N . GLY D 1 145 ? 45.603 17.072 7.283 1.00 17.60 164 GLY D N 1
ATOM 8489 C CA . GLY D 1 145 ? 46.971 17.427 7.519 1.00 19.49 164 GLY D CA 1
ATOM 8490 C C . GLY D 1 145 ? 47.927 16.288 7.240 1.00 32.38 164 GLY D C 1
ATOM 8491 O O . GLY D 1 145 ? 47.505 15.146 7.144 1.00 34.12 164 GLY D O 1
ATOM 8492 N N . GLY D 1 146 ? 49.201 16.610 7.013 1.00 25.91 165 GLY D N 1
ATOM 8493 C CA . GLY D 1 146 ? 50.253 15.598 6.987 1.00 36.59 165 GLY D CA 1
ATOM 8494 C C . GLY D 1 146 ? 50.947 15.570 5.645 1.00 25.69 165 GLY D C 1
ATOM 8495 O O . GLY D 1 146 ? 52.166 15.478 5.539 1.00 35.59 165 GLY D O 1
ATOM 8496 N N . PHE D 1 147 ? 50.174 15.774 4.616 1.00 18.71 166 PHE D N 1
ATOM 8497 C CA . PHE D 1 147 ? 50.684 15.578 3.274 1.00 19.65 166 PHE D CA 1
ATOM 8498 C C . PHE D 1 147 ? 51.128 16.924 2.752 1.00 24.34 166 PHE D C 1
ATOM 8499 O O . PHE D 1 147 ? 50.368 17.889 2.802 1.00 16.39 166 PHE D O 1
ATOM 8507 N N . ALA D 1 148 ? 52.355 16.966 2.242 1.00 24.89 167 ALA D N 1
ATOM 8508 C CA . ALA D 1 148 ? 52.979 18.198 1.778 1.00 25.13 167 ALA D CA 1
ATOM 8509 C C . ALA D 1 148 ? 52.084 19.028 0.850 1.00 19.82 167 ALA D C 1
ATOM 8510 O O . ALA D 1 148 ? 51.968 20.217 1.033 1.00 18.53 167 ALA D O 1
ATOM 8512 N N . PRO D 1 149 ? 51.543 18.429 -0.203 1.00 19.14 168 PRO D N 1
ATOM 8513 C CA . PRO D 1 149 ? 50.685 19.217 -1.090 1.00 17.46 168 PRO D CA 1
ATOM 8514 C C . PRO D 1 149 ? 49.400 19.691 -0.366 1.00 21.10 168 PRO D C 1
ATOM 8515 O O . PRO D 1 149 ? 48.945 20.846 -0.502 1.00 16.07 168 PRO D O 1
ATOM 8519 N N . LEU D 1 150 ? 48.846 18.825 0.448 1.00 16.46 169 LEU D N 1
ATOM 8520 C CA . LEU D 1 150 ? 47.629 19.208 1.138 1.00 20.62 169 LEU D CA 1
ATOM 8521 C C . LEU D 1 150 ? 47.860 20.365 2.066 1.00 17.05 169 LEU D C 1
ATOM 8522 O O . LEU D 1 150 ? 47.026 21.278 2.073 1.00 17.97 169 LEU D O 1
ATOM 8527 N N . ASP D 1 151 ? 48.958 20.313 2.841 1.00 28.35 170 ASP D N 1
ATOM 8528 C CA . ASP D 1 151 ? 49.348 21.379 3.821 1.00 21.58 170 ASP D CA 1
ATOM 8529 C C . ASP D 1 151 ? 49.645 22.741 3.147 1.00 19.72 170 ASP D C 1
ATOM 8530 O O . ASP D 1 151 ? 49.255 23.777 3.636 1.00 18.89 170 ASP D O 1
ATOM 8535 N N . LYS D 1 152 ? 50.322 22.695 1.996 1.00 17.79 171 LYS D N 1
ATOM 8536 C CA . LYS D 1 152 ? 50.537 23.854 1.121 1.00 23.71 171 LYS D CA 1
ATOM 8537 C C . LYS D 1 152 ? 49.218 24.484 0.651 1.00 17.32 171 LYS D C 1
ATOM 8538 O O . LYS D 1 152 ? 49.017 25.709 0.782 1.00 17.87 171 LYS D O 1
ATOM 8544 N N . ARG D 1 153 ? 48.339 23.655 0.126 1.00 14.97 172 ARG D N 1
ATOM 8545 C CA . ARG D 1 153 ? 47.011 24.113 -0.315 1.00 16.37 172 ARG D CA 1
ATOM 8546 C C . ARG D 1 153 ? 46.282 24.669 0.877 1.00 20.87 172 ARG D C 1
ATOM 8547 O O . ARG D 1 153 ? 45.699 25.724 0.783 1.00 17.41 172 ARG D O 1
ATOM 8555 N N . ASP D 1 154 ? 46.395 24.004 2.015 1.00 14.91 173 ASP D N 1
ATOM 8556 C CA . ASP D 1 154 ? 45.636 24.457 3.189 1.00 15.41 173 ASP D CA 1
ATOM 8557 C C . ASP D 1 154 ? 45.959 25.910 3.601 1.00 16.38 173 ASP D C 1
ATOM 8558 O O . ASP D 1 154 ? 45.051 26.695 3.910 1.00 15.76 173 ASP D O 1
ATOM 8563 N N . LYS D 1 155 ? 47.255 26.272 3.618 1.00 17.69 174 LYS D N 1
ATOM 8564 C CA . LYS D 1 155 ? 47.675 27.650 3.915 1.00 16.44 174 LYS D CA 1
ATOM 8565 C C . LYS D 1 155 ? 46.924 28.694 3.084 1.00 17.88 174 LYS D C 1
ATOM 8566 O O . LYS D 1 155 ? 46.576 29.784 3.547 1.00 17.41 174 LYS D O 1
ATOM 8572 N N . MET D 1 156 ? 46.777 28.413 1.788 1.00 15.70 175 MET D N 1
ATOM 8573 C CA . MET D 1 156 ? 46.145 29.332 0.914 1.00 15.83 175 MET D CA 1
ATOM 8574 C C . MET D 1 156 ? 44.664 29.450 1.176 1.00 17.20 175 MET D C 1
ATOM 8575 O O . MET D 1 156 ? 44.143 30.558 1.135 1.00 19.30 175 MET D O 1
ATOM 8580 N N . TRP D 1 157 ? 43.984 28.349 1.467 1.00 19.12 176 TRP D N 1
ATOM 8581 C CA . TRP D 1 157 ? 42.613 28.402 1.999 1.00 17.74 176 TRP D CA 1
ATOM 8582 C C . TRP D 1 157 ? 42.455 29.336 3.207 1.00 18.57 176 TRP D C 1
ATOM 8583 O O . TRP D 1 157 ? 41.494 30.105 3.297 1.00 23.28 176 TRP D O 1
ATOM 8594 N N . GLN D 1 158 ? 43.371 29.265 4.141 1.00 21.50 177 GLN D N 1
ATOM 8595 C CA . GLN D 1 158 ? 43.312 30.153 5.294 1.00 17.79 177 GLN D CA 1
ATOM 8596 C C . GLN D 1 158 ? 43.429 31.628 4.829 1.00 24.50 177 GLN D C 1
ATOM 8597 O O . GLN D 1 158 ? 42.769 32.496 5.395 1.00 18.25 177 GLN D O 1
ATOM 8603 N N . ILE D 1 159 ? 44.284 31.936 3.828 1.00 17.62 178 ILE D N 1
ATOM 8604 C CA . ILE D 1 159 ? 44.414 33.357 3.514 1.00 18.99 178 ILE D CA 1
ATOM 8605 C C . ILE D 1 159 ? 43.152 33.817 2.774 1.00 18.60 178 ILE D C 1
ATOM 8606 O O . ILE D 1 159 ? 42.764 34.967 2.926 1.00 18.74 178 ILE D O 1
ATOM 8611 N N . ILE D 1 160 ? 42.512 32.938 1.994 1.00 21.68 179 ILE D N 1
ATOM 8612 C CA . ILE D 1 160 ? 41.263 33.304 1.298 1.00 19.18 179 ILE D CA 1
ATOM 8613 C C . ILE D 1 160 ? 40.202 33.584 2.339 1.00 21.85 179 ILE D C 1
ATOM 8614 O O . ILE D 1 160 ? 39.376 34.482 2.167 1.00 18.84 179 ILE D O 1
ATOM 8619 N N . LYS D 1 161 ? 40.206 32.817 3.425 1.00 18.47 180 LYS D N 1
ATOM 8620 C CA . LYS D 1 161 ? 39.230 33.164 4.483 1.00 22.47 180 LYS D CA 1
ATOM 8621 C C . LYS D 1 161 ? 39.483 34.532 5.151 1.00 19.96 180 LYS D C 1
ATOM 8622 O O . LYS D 1 161 ? 38.542 35.237 5.495 1.00 20.41 180 LYS D O 1
ATOM 8628 N N . TRP D 1 162 ? 40.755 34.873 5.369 1.00 19.65 181 TRP D N 1
ATOM 8629 C CA . TRP D 1 162 ? 41.179 36.205 5.779 1.00 20.69 181 TRP D CA 1
ATOM 8630 C C . TRP D 1 162 ? 40.718 37.318 4.803 1.00 23.32 181 TRP D C 1
ATOM 8631 O O . TRP D 1 162 ? 40.130 38.292 5.219 1.00 21.81 181 TRP D O 1
ATOM 8642 N N . ARG D 1 163 ? 40.997 37.146 3.493 1.00 20.39 182 ARG D N 1
ATOM 8643 C CA . ARG D 1 163 ? 40.724 38.202 2.504 1.00 20.94 182 ARG D CA 1
ATOM 8644 C C . ARG D 1 163 ? 39.238 38.401 2.270 1.00 21.32 182 ARG D C 1
ATOM 8645 O O . ARG D 1 163 ? 38.777 39.519 2.100 1.00 22.21 182 ARG D O 1
ATOM 8653 N N . PHE D 1 164 ? 38.498 37.287 2.295 1.00 21.73 183 PHE D N 1
ATOM 8654 C CA . PHE D 1 164 ? 37.049 37.229 2.089 1.00 21.57 183 PHE D CA 1
ATOM 8655 C C . PHE D 1 164 ? 36.332 36.688 3.346 1.00 22.59 183 PHE D C 1
ATOM 8656 O O . PHE D 1 164 ? 36.041 35.475 3.439 1.00 22.92 183 PHE D O 1
ATOM 8664 N N . PRO D 1 165 ? 36.041 37.553 4.314 1.00 22.48 184 PRO D N 1
ATOM 8665 C CA . PRO D 1 165 ? 35.532 36.974 5.553 1.00 25.08 184 PRO D CA 1
ATOM 8666 C C . PRO D 1 165 ? 34.091 36.505 5.516 1.00 38.27 184 PRO D C 1
ATOM 8667 O O . PRO D 1 165 ? 33.612 36.019 6.542 1.00 25.34 184 PRO D O 1
ATOM 8671 N N . GLY D 1 166 ? 33.395 36.653 4.379 1.00 23.77 185 GLY D N 1
ATOM 8672 C CA . GLY D 1 166 ? 32.087 36.030 4.195 1.00 23.15 185 GLY D CA 1
ATOM 8673 C C . GLY D 1 166 ? 32.164 34.575 3.716 1.00 23.06 185 GLY D C 1
ATOM 8674 O O . GLY D 1 166 ? 31.157 33.925 3.556 1.00 24.98 185 GLY D O 1
ATOM 8675 N N . ILE D 1 167 ? 33.373 34.070 3.468 1.00 21.38 186 ILE D N 1
ATOM 8676 C CA . ILE D 1 167 ? 33.584 32.728 2.988 1.00 20.38 186 ILE D CA 1
ATOM 8677 C C . ILE D 1 167 ? 33.957 31.973 4.256 1.00 23.11 186 ILE D C 1
ATOM 8678 O O . ILE D 1 167 ? 35.076 32.132 4.741 1.00 23.14 186 ILE D O 1
ATOM 8683 N N . LYS D 1 168 ? 33.012 31.194 4.777 1.00 23.10 187 LYS D N 1
ATOM 8684 C CA . LYS D 1 168 ? 33.104 30.620 6.126 1.00 26.26 187 LYS D CA 1
ATOM 8685 C C . LYS D 1 168 ? 33.315 29.105 6.033 1.00 24.17 187 LYS D C 1
ATOM 8686 O O . LYS D 1 168 ? 32.659 28.429 5.242 1.00 31.27 187 LYS D O 1
ATOM 8692 N N . GLU D 1 169 ? 34.282 28.581 6.788 1.00 20.06 188 GLU D N 1
ATOM 8693 C CA . GLU D 1 169 ? 34.396 27.147 6.892 1.00 19.93 188 GLU D CA 1
ATOM 8694 C C . GLU D 1 169 ? 33.341 26.704 7.929 1.00 23.78 188 GLU D C 1
ATOM 8695 O O . GLU D 1 169 ? 33.402 27.128 9.054 1.00 23.70 188 GLU D O 1
ATOM 8701 N N . VAL D 1 170 ? 32.370 25.901 7.520 1.00 21.78 189 VAL D N 1
ATOM 8702 C CA . VAL D 1 170 ? 31.350 25.378 8.415 1.00 25.45 189 VAL D CA 1
ATOM 8703 C C . VAL D 1 170 ? 31.667 23.957 8.856 1.00 24.89 189 VAL D C 1
ATOM 8704 O O . VAL D 1 170 ? 31.152 23.511 9.890 1.00 25.24 189 VAL D O 1
ATOM 8708 N N . ALA D 1 171 ? 32.497 23.244 8.087 1.00 21.54 190 ALA D N 1
ATOM 8709 C CA . ALA D 1 171 ? 33.012 21.910 8.474 1.00 21.57 190 ALA D CA 1
ATOM 8710 C C . ALA D 1 171 ? 34.314 21.602 7.768 1.00 21.35 190 A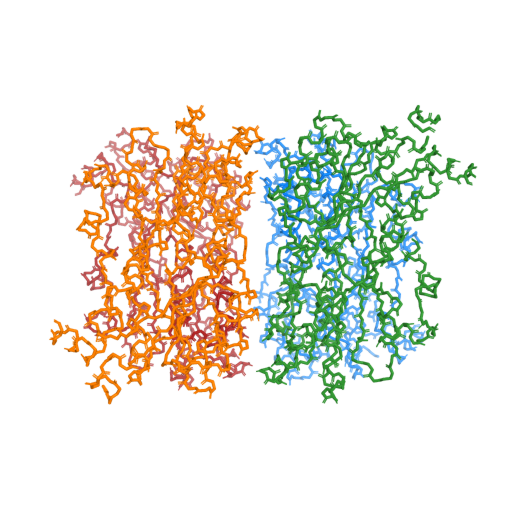LA D C 1
ATOM 8711 O O . ALA D 1 171 ? 34.541 22.081 6.667 1.00 20.88 190 ALA D O 1
ATOM 8713 N N . LYS D 1 172 ? 35.179 20.844 8.435 1.00 26.48 191 LYS D N 1
ATOM 8714 C CA . LYS D 1 172 ? 36.341 20.203 7.804 1.00 29.19 191 LYS D CA 1
ATOM 8715 C C . LYS D 1 172 ? 36.243 18.680 7.989 1.00 26.08 191 LYS D C 1
ATOM 8716 O O . LYS D 1 172 ? 36.082 18.193 9.079 1.00 26.15 191 LYS D O 1
ATOM 8722 N N . ILE D 1 173 ? 36.323 17.946 6.898 1.00 21.69 192 ILE D N 1
ATOM 8723 C CA . ILE D 1 173 ? 36.157 16.506 6.913 1.00 22.64 192 ILE D CA 1
ATOM 8724 C C . ILE D 1 173 ? 37.212 15.940 5.980 1.00 28.83 192 ILE D C 1
ATOM 8725 O O . ILE D 1 173 ? 37.821 16.683 5.169 1.00 22.65 192 ILE D O 1
ATOM 8730 N N . GLY D 1 174 ? 37.467 14.645 6.125 1.00 23.64 193 GLY D N 1
ATOM 8731 C CA . GLY D 1 174 ? 38.360 13.934 5.219 1.00 25.45 193 GLY D CA 1
ATOM 8732 C C . GLY D 1 174 ? 39.455 13.171 5.939 1.00 26.24 193 GLY D C 1
ATOM 8733 O O . GLY D 1 174 ? 39.987 13.624 6.958 1.00 25.21 193 GLY D O 1
ATOM 8734 N N . ALA D 1 175 ? 39.773 12.003 5.387 1.00 22.90 194 ALA D N 1
ATOM 8735 C CA . ALA D 1 175 ? 40.853 11.168 5.831 1.00 22.19 194 ALA D CA 1
ATOM 8736 C C . ALA D 1 175 ? 41.346 10.408 4.612 1.00 20.96 194 ALA D C 1
ATOM 8737 O O . ALA D 1 175 ? 40.555 10.028 3.749 1.00 22.58 194 ALA D O 1
ATOM 8739 N N . VAL D 1 176 ? 42.649 10.172 4.556 1.00 24.56 195 VAL D N 1
ATOM 8740 C CA . VAL D 1 176 ? 43.244 9.348 3.522 1.00 24.80 195 VAL D CA 1
ATOM 8741 C C . VAL D 1 176 ? 43.279 7.901 4.005 1.00 22.97 195 VAL D C 1
ATOM 8742 O O . VAL D 1 176 ? 44.055 7.570 4.888 1.00 33.13 195 VAL D O 1
ATOM 8746 N N . THR D 1 177 ? 42.449 7.033 3.438 1.00 26.55 196 THR D N 1
ATOM 8747 C CA . THR D 1 177 ? 42.175 5.690 4.020 1.00 31.12 196 THR D CA 1
ATOM 8748 C C . THR D 1 177 ? 42.591 4.479 3.187 1.00 24.47 196 THR D C 1
ATOM 8749 O O . THR D 1 177 ? 42.615 3.369 3.675 1.00 26.90 196 THR D O 1
ATOM 8753 N N . GLY D 1 178 ? 42.849 4.670 1.896 1.00 29.51 197 GLY D N 1
ATOM 8754 C CA . GLY D 1 178 ? 42.886 3.523 0.986 1.00 27.26 197 GLY D CA 1
ATOM 8755 C C . GLY D 1 178 ? 41.581 3.290 0.232 1.00 27.10 197 GLY D C 1
ATOM 8756 O O . GLY D 1 178 ? 41.568 2.613 -0.790 1.00 34.51 197 GLY D O 1
ATOM 8757 N N . SER D 1 179 ? 40.486 3.851 0.728 1.00 26.06 198 SER D N 1
ATOM 8758 C CA . SER D 1 179 ? 39.197 3.868 0.038 1.00 33.67 198 SER D CA 1
ATOM 8759 C C . SER D 1 179 ? 38.613 5.270 0.239 1.00 24.35 198 SER D C 1
ATOM 8760 O O . SER D 1 179 ? 37.438 5.441 0.642 1.00 23.82 198 SER D O 1
ATOM 8763 N N . THR D 1 180 ? 39.457 6.265 -0.026 1.00 29.03 199 THR D N 1
ATOM 8764 C CA . THR D 1 180 ? 39.200 7.654 0.387 1.00 27.72 199 THR D CA 1
ATOM 8765 C C . THR D 1 180 ? 37.964 8.181 -0.309 1.00 24.93 199 THR D C 1
ATOM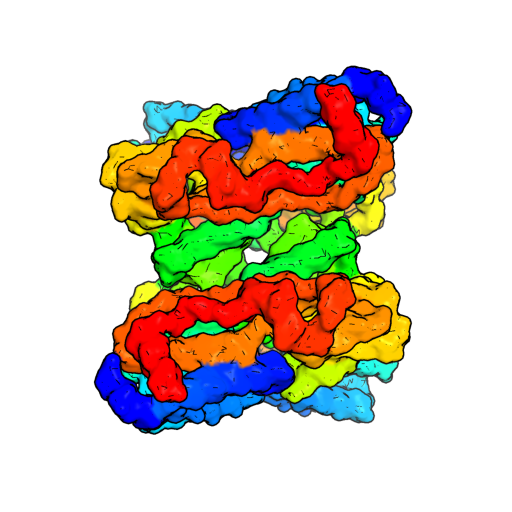 8766 O O . THR D 1 180 ? 37.136 8.792 0.341 1.00 21.72 199 THR D O 1
ATOM 8770 N N . ALA D 1 181 ? 37.819 7.971 -1.617 1.00 25.65 200 ALA D N 1
ATOM 8771 C CA . ALA D 1 181 ? 36.567 8.404 -2.292 1.00 22.22 200 ALA D CA 1
ATOM 8772 C C . ALA D 1 181 ? 35.293 7.867 -1.590 1.00 23.46 200 ALA D C 1
ATOM 8773 O O . ALA D 1 181 ? 34.366 8.612 -1.307 1.00 21.84 200 ALA D O 1
ATOM 8775 N N . ALA D 1 182 ? 35.258 6.561 -1.291 1.00 26.14 201 ALA D N 1
ATOM 8776 C CA . ALA D 1 182 ? 34.098 5.919 -0.695 1.00 24.85 201 ALA D CA 1
ATOM 8777 C C . ALA D 1 182 ? 33.885 6.348 0.787 1.00 25.31 201 ALA D C 1
ATOM 8778 O O . ALA D 1 182 ? 32.757 6.545 1.242 1.00 23.93 201 ALA D O 1
ATOM 8780 N N . ASP D 1 183 ? 34.978 6.535 1.493 1.00 23.65 202 ASP D N 1
ATOM 8781 C CA . ASP D 1 183 ? 34.913 6.988 2.854 1.00 30.74 202 ASP D CA 1
ATOM 8782 C C . ASP D 1 183 ? 34.487 8.481 2.934 1.00 33.52 202 ASP D C 1
ATOM 8783 O O . ASP D 1 183 ? 33.694 8.865 3.809 1.00 26.07 202 ASP D O 1
ATOM 8788 N N . THR D 1 184 ? 34.919 9.289 1.973 1.00 23.22 203 THR D N 1
ATOM 8789 C CA . THR D 1 184 ? 34.546 10.713 1.907 1.00 24.30 203 THR D CA 1
ATOM 8790 C C . THR D 1 184 ? 33.042 10.812 1.573 1.00 25.55 203 THR D C 1
ATOM 8791 O O . THR D 1 184 ? 32.354 11.662 2.103 1.00 23.35 203 THR D O 1
ATOM 8795 N N . GLN D 1 185 ? 32.521 9.908 0.733 1.00 22.08 204 GLN D N 1
ATOM 8796 C CA . GLN D 1 185 ? 31.099 9.927 0.417 1.00 21.99 204 GLN D CA 1
ATOM 8797 C C . GLN D 1 185 ? 30.279 9.771 1.705 1.00 23.33 204 GLN D C 1
ATOM 8798 O O . GLN D 1 185 ? 29.342 10.495 1.940 1.00 25.70 204 GLN D O 1
ATOM 8804 N N . THR D 1 186 ? 30.655 8.805 2.512 1.00 23.70 205 THR D N 1
ATOM 8805 C CA . THR D 1 186 ? 29.945 8.550 3.751 1.00 29.05 205 THR D CA 1
ATOM 8806 C C . THR D 1 186 ? 30.013 9.765 4.668 1.00 26.08 205 THR D C 1
ATOM 8807 O O . THR D 1 186 ? 28.999 10.155 5.240 1.00 30.88 205 THR D O 1
ATOM 8811 N N . ARG D 1 187 ? 31.205 10.326 4.841 1.00 27.58 206 ARG D N 1
ATOM 8812 C CA . ARG D 1 187 ? 31.376 11.538 5.670 1.00 25.29 206 ARG D CA 1
ATOM 8813 C C . ARG D 1 187 ? 30.522 12.671 5.175 1.00 24.84 206 ARG D C 1
ATOM 8814 O O . ARG D 1 187 ? 29.864 13.334 5.950 1.00 32.26 206 ARG D O 1
ATOM 8822 N N . MET D 1 188 ? 30.499 12.888 3.866 1.00 22.96 207 MET D N 1
ATOM 8823 C CA . MET D 1 188 ? 29.736 13.961 3.304 1.00 25.34 207 MET D CA 1
ATOM 8824 C C . MET D 1 188 ? 28.224 13.795 3.523 1.00 28.41 207 MET D C 1
ATOM 8825 O O . MET D 1 188 ? 27.566 14.809 3.779 1.00 27.00 207 MET D O 1
ATOM 8830 N N . GLU D 1 189 ? 27.699 12.551 3.437 1.00 27.31 208 GLU D N 1
ATOM 8831 C CA . GLU D 1 189 ? 26.317 12.233 3.760 1.00 28.41 208 GLU D CA 1
ATOM 8832 C C . GLU D 1 189 ? 25.942 12.774 5.138 1.00 33.15 208 GLU D C 1
ATOM 8833 O O . GLU D 1 189 ? 24.895 13.393 5.288 1.00 32.58 208 GLU D O 1
ATOM 8839 N N . ALA D 1 190 ? 26.777 12.499 6.138 1.00 28.49 209 ALA D N 1
ATOM 8840 C CA . ALA D 1 190 ? 26.541 12.972 7.518 1.00 28.49 209 ALA D CA 1
ATOM 8841 C C . ALA D 1 190 ? 26.787 14.491 7.662 1.00 29.77 209 ALA D C 1
ATOM 8842 O O . ALA D 1 190 ? 26.085 15.188 8.425 1.00 28.63 209 ALA D O 1
ATOM 8844 N N . ALA D 1 191 ? 27.761 15.012 6.919 1.00 27.91 210 ALA D N 1
ATOM 8845 C CA . ALA D 1 191 ? 28.117 16.431 6.980 1.00 26.31 210 ALA D CA 1
ATOM 8846 C C . ALA D 1 191 ? 26.992 17.352 6.439 1.00 31.74 210 ALA D C 1
ATOM 8847 O O . ALA D 1 191 ? 26.771 18.431 6.978 1.00 28.84 210 ALA D O 1
ATOM 8849 N N . MET D 1 192 ? 26.256 16.896 5.425 1.00 27.04 211 MET D N 1
ATOM 8850 C CA . MET D 1 192 ? 25.154 17.666 4.865 1.00 31.44 211 MET D CA 1
ATOM 8851 C C . MET D 1 192 ? 24.012 17.778 5.882 1.00 34.76 211 MET D C 1
ATOM 8852 O O . MET D 1 192 ? 23.339 18.806 5.950 1.00 30.46 211 MET D O 1
ATOM 8857 N N . LYS D 1 193 ? 23.814 16.740 6.683 1.00 30.62 212 LYS D N 1
ATOM 8858 C CA . LYS D 1 193 ? 22.829 16.797 7.779 1.00 33.37 212 LYS D CA 1
ATOM 8859 C C . LYS D 1 193 ? 23.286 17.566 9.011 1.00 36.22 212 LYS D C 1
ATOM 8860 O O . LYS D 1 193 ? 22.445 18.166 9.663 1.00 34.66 212 LYS D O 1
ATOM 8866 N N . GLU D 1 194 ? 24.577 17.512 9.356 1.00 28.94 213 GLU D N 1
ATOM 8867 C CA . GLU D 1 194 ? 25.132 18.307 10.453 1.00 31.04 213 GLU D CA 1
ATOM 8868 C C . GLU D 1 194 ? 25.061 19.822 10.130 1.00 32.96 213 GLU D C 1
ATOM 8869 O O . GLU D 1 194 ? 24.772 20.635 11.010 1.00 29.61 213 GLU D O 1
ATOM 8875 N N . LYS D 1 195 ? 25.309 20.185 8.867 1.00 30.08 214 LYS D N 1
ATOM 8876 C CA . LYS D 1 195 ? 25.448 21.591 8.447 1.00 29.17 214 LYS D CA 1
ATOM 8877 C C . LYS D 1 195 ? 24.567 21.887 7.231 1.00 27.10 214 LYS D C 1
ATOM 8878 O O . LYS D 1 195 ? 25.052 22.010 6.119 1.00 35.27 214 LYS D O 1
ATOM 8884 N N . PRO D 1 196 ? 23.264 21.997 7.447 1.00 28.34 215 PRO D N 1
ATOM 8885 C CA . PRO D 1 196 ? 22.327 22.163 6.350 1.00 30.48 215 PRO D CA 1
ATOM 8886 C C . PRO D 1 196 ? 22.471 23.498 5.614 1.00 30.34 215 PRO D C 1
ATOM 8887 O O . PRO D 1 196 ? 22.028 23.599 4.479 1.00 42.28 215 PRO D O 1
ATOM 8891 N N . GLU D 1 197 ? 23.080 24.500 6.249 1.00 29.95 216 GLU D N 1
ATOM 8892 C CA . GLU D 1 197 ? 23.333 25.780 5.585 1.00 35.65 216 GLU D CA 1
ATOM 8893 C C . GLU D 1 197 ? 24.527 25.724 4.606 1.00 28.88 216 GLU D C 1
ATOM 8894 O O . GLU D 1 197 ? 24.768 26.695 3.907 1.00 28.07 216 GLU D O 1
ATOM 8900 N N . ALA D 1 198 ? 25.273 24.616 4.565 1.00 28.00 217 ALA D N 1
ATOM 8901 C CA . ALA D 1 198 ? 26.465 24.516 3.715 1.00 28.50 217 ALA D CA 1
ATOM 8902 C C . ALA D 1 198 ? 26.022 24.593 2.276 1.00 32.04 217 ALA D C 1
ATOM 8903 O O . ALA D 1 198 ? 24.995 24.030 1.941 1.00 31.34 217 ALA D O 1
ATOM 8905 N N . ASN D 1 199 ? 26.764 25.310 1.435 1.00 28.39 218 ASN D N 1
ATOM 8906 C CA . ASN D 1 199 ? 26.395 25.436 0.010 1.00 24.96 218 ASN D CA 1
ATOM 8907 C C . ASN D 1 199 ? 27.552 25.362 -0.986 1.00 24.94 218 ASN D C 1
ATOM 8908 O O . ASN D 1 199 ? 27.374 25.570 -2.219 1.00 24.03 218 ASN D O 1
ATOM 8913 N N . ALA D 1 200 ? 28.732 25.066 -0.471 1.00 21.51 219 ALA D N 1
ATOM 8914 C CA . ALA D 1 200 ? 29.895 24.847 -1.305 1.00 22.30 219 ALA D CA 1
ATOM 8915 C C . ALA D 1 200 ? 30.806 23.810 -0.689 1.00 26.46 219 ALA D C 1
ATOM 8916 O O . ALA D 1 200 ? 30.840 23.642 0.526 1.00 21.70 219 ALA D O 1
ATOM 8918 N N . VAL D 1 201 ? 31.563 23.152 -1.558 1.00 24.54 220 VAL D N 1
ATOM 8919 C CA . VAL D 1 201 ? 32.563 22.169 -1.186 1.00 24.43 220 VAL D CA 1
ATOM 8920 C C . VAL D 1 201 ? 33.880 22.519 -1.857 1.00 20.78 220 VAL D C 1
ATOM 8921 O O . VAL D 1 201 ? 33.925 22.738 -3.095 1.00 19.92 220 VAL D O 1
ATOM 8925 N N . LEU D 1 202 ? 34.927 22.532 -1.046 1.00 17.71 221 LEU D N 1
ATOM 8926 C CA . LEU D 1 202 ? 36.282 22.728 -1.476 1.00 20.92 221 LEU D CA 1
ATOM 8927 C C . LEU D 1 202 ? 37.114 21.491 -1.084 1.00 21.67 221 LEU D C 1
ATOM 8928 O O . LEU D 1 202 ? 37.361 21.222 0.096 1.00 21.60 221 LEU D O 1
ATOM 8933 N N . ALA D 1 203 ? 37.537 20.741 -2.076 1.00 20.03 222 ALA D N 1
ATOM 8934 C CA . ALA D 1 203 ? 38.134 19.413 -1.876 1.00 16.69 222 ALA D CA 1
ATOM 8935 C C . ALA D 1 203 ? 39.522 19.404 -2.464 1.00 27.41 222 ALA D C 1
ATOM 8936 O O . ALA D 1 203 ? 39.729 19.594 -3.684 1.00 18.30 222 ALA D O 1
ATOM 8938 N N . MET D 1 204 ? 40.502 19.228 -1.597 1.00 15.91 223 MET D N 1
ATOM 8939 C CA . MET D 1 204 ? 41.892 19.472 -1.978 1.00 15.03 223 MET D CA 1
ATOM 8940 C C . MET D 1 204 ? 42.612 18.275 -2.638 1.00 18.18 223 MET D C 1
ATOM 8941 O O . MET D 1 204 ? 43.828 18.333 -2.837 1.00 14.96 223 MET D O 1
ATOM 8946 N N . TRP D 1 205 ? 41.861 17.218 -2.965 1.00 21.49 224 TRP D N 1
ATOM 8947 C CA . TRP D 1 205 ? 42.346 16.058 -3.757 1.00 20.31 224 TRP D CA 1
ATOM 8948 C C . TRP D 1 205 ? 41.150 15.527 -4.512 1.00 21.06 224 TRP D C 1
ATOM 8949 O O . TRP D 1 205 ? 40.058 15.523 -3.956 1.00 16.26 224 TRP D O 1
ATOM 8960 N N . ASP D 1 206 ? 41.297 15.134 -5.795 1.00 16.55 225 ASP D N 1
ATOM 8961 C CA . ASP D 1 206 ? 40.147 14.666 -6.540 1.00 17.32 225 ASP D CA 1
ATOM 8962 C C . ASP D 1 206 ? 39.436 13.461 -5.925 1.00 23.08 225 ASP D C 1
ATOM 8963 O O . ASP D 1 206 ? 38.255 13.307 -6.167 1.00 22.43 225 ASP D O 1
ATOM 8968 N N . GLU D 1 207 ? 40.130 12.615 -5.161 1.00 20.19 226 GLU D N 1
ATOM 8969 C CA . GLU D 1 207 ? 39.465 11.470 -4.514 1.00 29.11 226 GLU D CA 1
ATOM 8970 C C . GLU D 1 207 ? 38.509 11.947 -3.420 1.00 21.75 226 GLU D C 1
ATOM 8971 O O . GLU D 1 207 ? 37.468 11.334 -3.233 1.00 20.91 226 GLU D O 1
ATOM 8977 N N . PHE D 1 208 ? 38.833 13.044 -2.743 1.00 23.28 227 PHE D N 1
ATOM 8978 C CA . PHE D 1 208 ? 37.881 13.649 -1.819 1.00 18.77 227 PHE D CA 1
ATOM 8979 C C . PHE D 1 208 ? 36.669 14.185 -2.579 1.00 20.42 227 PHE D C 1
ATOM 8980 O O . PHE D 1 208 ? 35.526 13.994 -2.166 1.00 19.60 227 PHE D O 1
ATOM 8988 N N . ALA D 1 209 ? 36.939 14.885 -3.678 1.00 24.44 228 ALA D N 1
ATOM 8989 C CA . ALA D 1 209 ? 35.878 15.526 -4.492 1.00 21.84 228 ALA D CA 1
ATOM 8990 C C . ALA D 1 209 ? 34.879 14.524 -5.077 1.00 20.68 228 ALA D C 1
ATOM 8991 O O . ALA D 1 209 ? 33.666 14.742 -5.055 1.00 19.63 228 ALA D O 1
ATOM 8993 N N . LYS D 1 210 ? 35.391 13.427 -5.610 1.00 22.06 229 LYS D N 1
ATOM 8994 C CA . LYS D 1 210 ? 34.544 12.364 -6.133 1.00 22.81 229 LYS D CA 1
ATOM 8995 C C . LYS D 1 210 ? 33.583 11.854 -5.052 1.00 20.37 229 LYS D C 1
ATOM 8996 O O . LYS D 1 210 ? 32.373 11.744 -5.258 1.00 20.84 229 LYS D O 1
ATOM 9002 N N . GLY D 1 211 ? 34.105 11.589 -3.877 1.00 20.46 230 GLY D N 1
ATOM 9003 C CA . GLY D 1 211 ? 33.208 11.185 -2.793 1.00 21.74 230 GLY D CA 1
ATOM 9004 C C . GLY D 1 211 ? 32.126 12.207 -2.518 1.00 20.27 230 GLY D C 1
ATOM 9005 O O . GLY D 1 211 ? 30.936 11.851 -2.394 1.00 21.59 230 GLY D O 1
ATOM 9006 N N . ALA D 1 212 ? 32.536 13.457 -2.358 1.00 19.53 231 ALA D N 1
ATOM 9007 C CA . ALA D 1 212 ? 31.629 14.543 -1.994 1.00 19.60 231 ALA D CA 1
ATOM 9008 C C . ALA D 1 212 ? 30.491 14.705 -3.003 1.00 23.18 231 ALA D C 1
ATOM 9009 O O . ALA D 1 212 ? 29.318 14.776 -2.632 1.00 21.09 231 ALA D O 1
ATOM 9011 N N . VAL D 1 213 ? 30.858 14.694 -4.283 1.00 20.31 232 VAL D N 1
ATOM 9012 C CA . VAL D 1 213 ? 29.938 14.844 -5.382 1.00 21.09 232 VAL D CA 1
ATOM 9013 C C . VAL D 1 213 ? 28.940 13.712 -5.465 1.00 22.29 232 VAL D C 1
ATOM 9014 O O . VAL D 1 213 ? 27.756 13.953 -5.696 1.00 24.02 232 VAL D O 1
ATOM 9018 N N . ARG D 1 214 ? 29.409 12.466 -5.310 1.00 22.34 233 ARG D N 1
ATOM 9019 C CA . ARG D 1 214 ? 28.540 11.317 -5.324 1.00 23.84 233 ARG D CA 1
ATOM 9020 C C . ARG D 1 214 ? 27.546 11.428 -4.170 1.00 25.38 233 ARG D C 1
ATOM 9021 O O . ARG D 1 214 ? 26.376 11.144 -4.337 1.00 25.02 233 ARG D O 1
ATOM 9029 N N . ALA D 1 215 ? 28.012 11.896 -3.014 1.00 24.20 234 ALA D N 1
ATOM 9030 C CA . ALA D 1 215 ? 27.108 12.060 -1.882 1.00 26.10 234 ALA D CA 1
ATOM 9031 C C . ALA D 1 215 ? 26.032 13.089 -2.215 1.00 26.97 234 ALA D C 1
ATOM 9032 O O . ALA D 1 215 ? 24.848 12.896 -1.905 1.00 24.83 234 ALA D O 1
ATOM 9034 N N . ILE D 1 216 ? 26.453 14.185 -2.851 1.00 27.64 235 ILE D N 1
ATOM 9035 C CA . ILE D 1 216 ? 25.521 15.258 -3.246 1.00 33.58 235 ILE D CA 1
ATOM 9036 C C . ILE D 1 216 ? 24.449 14.745 -4.215 1.00 26.63 235 ILE D C 1
ATOM 9037 O O . ILE D 1 216 ? 23.251 14.985 -4.022 1.00 26.22 235 ILE D O 1
ATOM 9042 N N . MET D 1 217 ? 24.894 14.050 -5.254 1.00 28.53 236 MET D N 1
ATOM 9043 C CA . MET D 1 217 ? 23.982 13.595 -6.307 1.00 31.60 236 MET D CA 1
ATOM 9044 C C . MET D 1 217 ? 23.015 12.534 -5.753 1.00 29.77 236 MET D C 1
ATOM 9045 O O . MET D 1 217 ? 21.831 12.601 -6.002 1.00 29.82 236 MET D O 1
ATOM 9050 N N . GLN D 1 218 ? 23.500 11.595 -4.950 1.00 29.15 237 GLN D N 1
ATOM 9051 C CA . GLN D 1 218 ? 22.622 10.579 -4.396 1.00 30.51 237 GLN D CA 1
ATOM 9052 C C . GLN D 1 218 ? 21.544 11.220 -3.513 1.00 29.50 237 GLN D C 1
ATOM 9053 O O . GLN D 1 218 ? 20.395 10.795 -3.522 1.00 32.42 237 GLN D O 1
ATOM 9059 N N . ALA D 1 219 ? 21.899 12.269 -2.780 1.00 29.16 238 ALA D N 1
ATOM 9060 C CA . ALA D 1 219 ? 20.913 12.928 -1.932 1.00 31.66 238 ALA D CA 1
ATOM 9061 C C . ALA D 1 219 ? 19.931 13.807 -2.742 1.00 32.58 238 ALA D C 1
ATOM 9062 O O . ALA D 1 219 ? 18.908 14.255 -2.215 1.00 32.34 238 ALA D O 1
ATOM 9064 N N . GLY D 1 220 ? 20.223 14.000 -4.024 1.00 30.30 239 GLY D N 1
ATOM 9065 C CA . GLY D 1 220 ? 19.373 14.778 -4.916 1.00 29.94 239 GLY D CA 1
ATOM 9066 C C . GLY D 1 220 ? 19.615 16.279 -4.742 1.00 32.27 239 GLY D C 1
ATOM 9067 O O . GLY D 1 220 ? 18.814 17.076 -5.188 1.00 30.62 239 GLY D O 1
ATOM 9068 N N . LYS D 1 221 ? 20.732 16.653 -4.113 1.00 33.28 240 LYS D N 1
ATOM 9069 C CA . LYS D 1 221 ? 21.025 18.047 -3.759 1.00 32.46 240 LYS D CA 1
ATOM 9070 C C . LYS D 1 221 ? 21.987 18.764 -4.712 1.00 28.95 240 LYS D C 1
ATOM 9071 O O . LYS D 1 221 ? 22.623 19.776 -4.335 1.00 31.59 240 LYS D O 1
ATOM 9077 N N . SER D 1 222 ? 22.115 18.263 -5.938 1.00 30.87 241 SER D N 1
ATOM 9078 C CA . SER D 1 222 ? 23.015 18.879 -6.910 1.00 31.15 241 SER D CA 1
ATOM 9079 C C . SER D 1 222 ? 22.832 20.399 -7.031 1.00 35.77 241 SER D C 1
ATOM 9080 O O . SER D 1 222 ? 23.801 21.133 -7.242 1.00 35.91 241 SER D O 1
ATOM 9083 N N . ASP D 1 223 ? 21.587 20.845 -6.910 1.00 32.87 242 ASP D N 1
ATOM 9084 C CA . ASP D 1 223 ? 21.219 22.249 -6.988 1.00 39.87 242 ASP D CA 1
ATOM 9085 C C . ASP D 1 223 ? 21.782 23.104 -5.885 1.00 36.72 242 ASP D C 1
ATOM 9086 O O . ASP D 1 223 ? 22.091 24.262 -6.096 1.00 45.16 242 ASP D O 1
ATOM 9091 N N . GLN D 1 224 ? 21.840 22.538 -4.692 1.00 34.24 243 GLN D N 1
ATOM 9092 C CA . GLN D 1 224 ? 22.199 23.269 -3.508 1.00 37.82 243 GLN D CA 1
ATOM 9093 C C . GLN D 1 224 ? 23.696 23.468 -3.320 1.00 30.60 243 GLN D C 1
ATOM 9094 O O . GLN D 1 224 ? 24.076 24.146 -2.384 1.00 28.50 243 GLN D O 1
ATOM 9100 N N . PHE D 1 225 ? 24.544 22.880 -4.178 1.00 27.62 244 PHE D N 1
ATOM 9101 C CA . PHE D 1 225 ? 25.991 22.855 -3.937 1.00 25.99 244 PHE D CA 1
ATOM 9102 C C . PHE D 1 225 ? 26.824 23.183 -5.179 1.00 31.03 244 PHE D C 1
ATOM 9103 O O . PHE D 1 225 ? 26.431 22.903 -6.326 1.00 31.63 244 PHE D O 1
ATOM 9111 N N . LYS D 1 226 ? 27.980 23.797 -4.940 1.00 25.05 245 LYS D N 1
ATOM 9112 C CA . LYS D 1 226 ? 28.987 23.920 -5.972 1.00 28.19 245 LYS D CA 1
ATOM 9113 C C . LYS D 1 226 ? 30.280 23.391 -5.381 1.00 21.69 245 LYS D C 1
ATOM 9114 O O . LYS D 1 226 ? 30.638 23.717 -4.258 1.00 25.67 245 LYS D O 1
ATOM 9120 N N . VAL D 1 227 ? 30.953 22.528 -6.124 1.00 21.88 246 VAL D N 1
ATOM 9121 C CA . VAL D 1 227 ? 32.100 21.809 -5.624 1.00 20.33 246 VAL D CA 1
ATOM 9122 C C . VAL D 1 227 ? 33.306 22.253 -6.424 1.00 23.36 246 VAL D C 1
ATOM 9123 O O . VAL D 1 227 ? 33.265 22.271 -7.635 1.00 20.04 246 VAL D O 1
ATOM 9127 N N . TYR D 1 228 ? 34.356 22.589 -5.696 1.00 19.84 247 TYR D N 1
ATOM 9128 C CA . TYR D 1 228 ? 35.615 23.080 -6.192 1.00 27.67 247 TYR D CA 1
ATOM 9129 C C . TYR D 1 228 ? 36.672 22.076 -5.795 1.00 32.04 247 TYR D C 1
ATOM 9130 O O . TYR D 1 228 ? 36.733 21.703 -4.659 1.00 17.50 247 TYR D O 1
ATOM 9139 N N . SER D 1 229 ? 37.532 21.639 -6.702 1.00 17.00 248 SER D N 1
ATOM 9140 C CA . SER D 1 229 ? 38.511 20.602 -6.340 1.00 17.35 248 SER D CA 1
ATOM 9141 C C . SER D 1 229 ? 39.902 20.859 -6.870 1.00 21.82 248 SER D C 1
ATOM 9142 O O . SER D 1 229 ? 40.124 21.806 -7.612 1.00 27.90 248 SER D O 1
ATOM 9145 N N . VAL D 1 230 ? 40.827 20.000 -6.479 1.00 16.18 249 VAL D N 1
ATOM 9146 C CA . VAL D 1 230 ? 42.118 19.892 -7.137 1.00 19.31 249 VAL D CA 1
ATOM 9147 C C . VAL D 1 230 ? 42.294 18.599 -7.959 1.00 17.73 249 VAL D C 1
ATOM 9148 O O . VAL D 1 230 ? 41.669 17.604 -7.695 1.00 21.31 249 VAL D O 1
ATOM 9152 N N . ASP D 1 231 ? 43.175 18.637 -8.981 1.00 17.60 250 ASP D N 1
ATOM 9153 C CA . ASP D 1 231 ? 43.459 17.506 -9.876 1.00 19.96 250 ASP D CA 1
ATOM 9154 C C . ASP D 1 231 ? 42.425 17.332 -10.986 1.00 20.08 250 ASP D C 1
ATOM 9155 O O . ASP D 1 231 ? 41.260 17.735 -10.882 1.00 20.67 250 ASP D O 1
ATOM 9160 N N . VAL D 1 232 ? 42.868 16.661 -12.048 1.00 21.47 251 VAL D N 1
ATOM 9161 C CA . VAL D 1 232 ? 42.008 16.421 -13.217 1.00 22.67 251 VAL D CA 1
ATOM 9162 C C . VAL D 1 232 ? 42.503 15.088 -13.769 1.00 25.18 251 VAL D C 1
ATOM 9163 O O . VAL D 1 232 ? 43.719 14.821 -13.791 1.00 23.00 251 VAL D O 1
ATOM 9167 N N . THR D 1 233 ? 41.551 14.221 -14.065 1.00 26.21 252 THR D N 1
ATOM 9168 C CA . THR D 1 233 ? 41.758 12.984 -14.800 1.00 24.27 252 THR D CA 1
ATOM 9169 C C . THR D 1 233 ? 40.506 12.805 -15.662 1.00 25.32 252 THR D C 1
ATOM 9170 O O . THR D 1 233 ? 39.513 13.545 -15.496 1.00 24.75 252 THR D O 1
ATOM 9174 N N . THR D 1 234 ? 40.538 11.819 -16.562 1.00 28.89 253 THR D N 1
ATOM 9175 C CA . THR D 1 234 ? 39.386 11.417 -17.340 1.00 27.35 253 THR D CA 1
ATOM 9176 C C . THR D 1 234 ? 38.189 11.069 -16.485 1.00 32.57 253 THR D C 1
ATOM 9177 O O . THR D 1 234 ? 37.070 11.523 -16.757 1.00 26.88 253 THR D O 1
ATOM 9181 N N . GLU D 1 235 ? 38.416 10.304 -15.421 1.00 34.38 254 GLU D N 1
ATOM 9182 C CA . GLU D 1 235 ? 37.327 10.022 -14.479 1.00 36.15 254 GLU D CA 1
ATOM 9183 C C . GLU D 1 235 ? 36.729 11.322 -13.913 1.00 27.15 254 GLU D C 1
ATOM 9184 O O . GLU D 1 235 ? 35.495 11.417 -13.779 1.00 29.47 254 GLU D O 1
ATOM 9190 N N . ASP D 1 236 ? 37.575 12.311 -13.589 1.00 30.77 255 ASP D N 1
ATOM 9191 C CA . ASP D 1 236 ? 37.095 13.616 -13.083 1.00 23.28 255 ASP D CA 1
ATOM 9192 C C . ASP D 1 236 ? 36.265 14.388 -14.081 1.00 26.14 255 ASP D C 1
ATOM 9193 O O . ASP D 1 236 ? 35.222 14.938 -13.748 1.00 23.62 255 ASP D O 1
ATOM 9198 N N . ILE D 1 237 ? 36.758 14.417 -15.325 1.00 28.71 256 ILE D N 1
ATOM 9199 C CA . ILE D 1 237 ? 36.092 15.085 -16.461 1.00 26.22 256 ILE D CA 1
ATOM 9200 C C . ILE D 1 237 ? 34.701 14.539 -16.755 1.00 27.47 256 ILE D C 1
ATOM 9201 O O . ILE D 1 237 ? 33.749 15.309 -16.913 1.00 27.33 256 ILE D O 1
ATOM 9206 N N . GLN D 1 238 ? 34.606 13.211 -16.864 1.00 32.10 257 GLN D N 1
ATOM 9207 C CA . GLN D 1 238 ? 33.333 12.486 -16.987 1.00 30.37 257 GLN D CA 1
ATOM 9208 C C . GLN D 1 238 ? 32.351 12.825 -15.879 1.00 31.98 257 GLN D C 1
ATOM 9209 O O . GLN D 1 238 ? 31.156 12.995 -16.123 1.00 30.83 257 GLN D O 1
ATOM 9215 N N . MET D 1 239 ? 32.836 12.892 -14.645 1.00 26.74 258 MET D N 1
ATOM 9216 C CA . MET D 1 239 ? 31.968 13.278 -13.577 1.00 30.24 258 MET D CA 1
ATOM 9217 C C . MET D 1 239 ? 31.613 14.774 -13.640 1.00 34.81 258 MET D C 1
ATOM 9218 O O . MET D 1 239 ? 30.493 15.140 -13.282 1.00 46.26 258 MET D O 1
ATOM 9223 N N . MET D 1 240 ? 32.537 15.635 -14.097 1.00 27.36 259 MET D N 1
ATOM 9224 C CA . MET D 1 240 ? 32.249 17.087 -14.165 1.00 25.50 259 MET D CA 1
ATOM 9225 C C . MET D 1 240 ? 31.172 17.386 -15.209 1.00 27.86 259 MET D C 1
ATOM 9226 O O . MET D 1 240 ? 30.271 18.193 -15.001 1.00 32.82 259 MET D O 1
ATOM 9231 N N . ILE D 1 241 ? 31.226 16.645 -16.280 1.00 27.22 260 ILE D N 1
ATOM 9232 C CA . ILE D 1 241 ? 30.370 16.950 -17.442 1.00 35.17 260 ILE D CA 1
ATOM 9233 C C . ILE D 1 241 ? 28.982 16.324 -17.411 1.00 34.97 260 ILE D C 1
ATOM 9234 O O . ILE D 1 241 ? 28.130 16.644 -18.248 1.00 40.34 260 ILE D O 1
ATOM 9239 N N . GLN D 1 242 ? 28.744 15.445 -16.438 1.00 40.15 261 GLN D N 1
ATOM 9240 C CA . GLN D 1 242 ? 27.392 14.925 -16.178 1.00 42.70 261 GLN D CA 1
ATOM 9241 C C . GLN D 1 242 ? 26.370 16.048 -16.079 1.00 37.42 261 GLN D C 1
ATOM 9242 O O . GLN D 1 242 ? 26.698 17.168 -15.640 1.00 34.04 261 GLN D O 1
ATOM 9248 N N . GLN D 1 243 ? 25.134 15.745 -16.489 1.00 43.75 262 GLN D N 1
ATOM 9249 C CA . GLN D 1 243 ? 24.012 16.677 -16.358 1.00 40.17 262 GLN D CA 1
ATOM 9250 C C . GLN D 1 243 ? 23.758 17.033 -14.883 1.00 37.31 262 GLN D C 1
ATOM 9251 O O . GLN D 1 243 ? 23.720 16.170 -14.010 1.00 41.80 262 GLN D O 1
ATOM 9257 N N . ASN D 1 244 ? 23.599 18.322 -14.637 1.00 41.10 263 ASN D N 1
ATOM 9258 C CA . ASN D 1 244 ? 23.396 18.874 -13.308 1.00 53.96 263 ASN D CA 1
ATOM 9259 C C . ASN D 1 244 ? 24.505 18.570 -12.298 1.00 47.21 263 ASN D C 1
ATOM 9260 O O . ASN D 1 244 ? 24.323 18.799 -11.112 1.00 33.52 263 ASN D O 1
ATOM 9265 N N . SER D 1 245 ? 25.666 18.108 -12.757 1.00 35.35 264 SER D N 1
ATOM 9266 C CA . SER D 1 245 ? 26.800 17.992 -11.837 1.00 42.04 264 SER D CA 1
ATOM 9267 C C . SER D 1 245 ? 27.011 19.265 -11.008 1.00 39.52 264 SER D C 1
ATOM 9268 O O . SER D 1 245 ? 27.083 20.363 -11.539 1.00 32.11 264 SER D O 1
ATOM 9271 N N . PRO D 1 246 ? 27.138 19.114 -9.699 1.00 26.96 265 PRO D N 1
ATOM 9272 C CA . PRO D 1 246 ? 27.548 20.236 -8.869 1.00 30.45 265 PRO D CA 1
ATOM 9273 C C . PRO D 1 246 ? 29.071 20.541 -8.948 1.00 27.87 265 PRO D C 1
ATOM 9274 O O . PRO D 1 246 ? 29.538 21.459 -8.267 1.00 32.49 265 PRO D O 1
ATOM 9278 N N . TRP D 1 247 ? 29.815 19.797 -9.765 1.00 26.44 266 TRP D N 1
ATOM 9279 C CA . TRP D 1 247 ? 31.279 19.893 -9.807 1.00 26.42 266 TRP D CA 1
ATOM 9280 C C . TRP D 1 247 ? 31.668 20.981 -10.786 1.00 35.48 266 TRP D C 1
ATOM 9281 O O . TRP D 1 247 ? 31.698 20.762 -11.990 1.00 31.43 266 TRP D O 1
ATOM 9292 N N . VAL D 1 248 ? 32.002 22.142 -10.231 1.00 25.99 267 VAL D N 1
ATOM 9293 C CA . VAL D 1 248 ? 32.087 23.429 -10.953 1.00 31.10 267 VAL D CA 1
ATOM 9294 C C . VAL D 1 248 ? 33.474 23.733 -11.543 1.00 34.77 267 VAL D C 1
ATOM 9295 O O . VAL D 1 248 ? 33.592 24.383 -12.566 1.00 27.75 267 VAL D O 1
ATOM 9299 N N . ALA D 1 249 ? 34.519 23.324 -10.850 1.00 27.55 268 ALA D N 1
ATOM 9300 C CA . ALA D 1 249 ? 35.878 23.640 -11.249 1.00 23.78 268 ALA D CA 1
ATOM 9301 C C . ALA D 1 249 ? 36.847 22.769 -10.507 1.00 23.23 268 ALA D C 1
ATOM 9302 O O . ALA D 1 249 ? 36.586 22.360 -9.352 1.00 20.26 268 ALA D O 1
ATOM 9304 N N . THR D 1 250 ? 37.967 22.537 -11.192 1.00 21.26 269 THR D N 1
ATOM 9305 C CA . THR D 1 250 ? 39.159 21.952 -10.644 1.00 19.23 269 THR D CA 1
ATOM 9306 C C . THR D 1 250 ? 40.401 22.706 -11.167 1.00 27.79 269 THR D C 1
ATOM 9307 O O . THR D 1 250 ? 40.400 23.350 -12.231 1.00 23.90 269 THR D O 1
ATOM 9311 N N . VAL D 1 251 ? 41.454 22.619 -10.382 1.00 18.88 270 VAL D N 1
ATOM 9312 C CA . VAL D 1 251 ? 42.779 23.087 -10.701 1.00 19.25 270 VAL D CA 1
ATOM 9313 C C . VAL D 1 251 ? 43.757 21.928 -10.643 1.00 32.41 270 VAL D C 1
ATOM 9314 O O . VAL D 1 251 ? 43.911 21.241 -9.594 1.00 18.06 270 VAL D O 1
ATOM 9318 N N . GLY D 1 252 ? 44.490 21.730 -11.737 1.00 19.00 271 GLY D N 1
ATOM 9319 C CA . GLY D 1 252 ? 45.545 20.734 -11.706 1.00 23.69 271 GLY D CA 1
ATOM 9320 C C . GLY D 1 252 ? 46.464 20.652 -12.911 1.00 25.12 271 GLY D C 1
ATOM 9321 O O . GLY D 1 252 ? 46.511 21.582 -13.752 1.00 23.75 271 GLY D O 1
ATOM 9322 N N . THR D 1 253 ? 47.166 19.510 -12.970 1.00 22.90 272 THR D N 1
ATOM 9323 C CA . THR D 1 253 ? 48.190 19.205 -14.001 1.00 24.39 272 THR D CA 1
ATOM 9324 C C . THR D 1 253 ? 47.903 17.818 -14.632 1.00 26.35 272 THR D C 1
ATOM 9325 O O . THR D 1 253 ? 47.035 17.068 -14.176 1.00 23.26 272 THR D O 1
ATOM 9329 N N . ASP D 1 254 ? 48.638 17.493 -15.701 1.00 24.78 273 ASP D N 1
ATOM 9330 C CA . ASP D 1 254 ? 48.642 16.146 -16.287 1.00 25.42 273 ASP D CA 1
ATOM 9331 C C . ASP D 1 254 ? 49.557 15.292 -15.386 1.00 29.25 273 ASP D C 1
ATOM 9332 O O . ASP D 1 254 ? 50.764 15.406 -15.519 1.00 26.94 273 ASP D O 1
ATOM 9337 N N . SER D 1 255 ? 49.009 14.480 -14.454 1.00 27.20 274 SER D N 1
ATOM 9338 C CA . SER D 1 255 ? 49.858 13.673 -13.577 1.00 24.85 274 SER D CA 1
ATOM 9339 C C . SER D 1 255 ? 50.715 12.685 -14.359 1.00 23.95 274 SER D C 1
ATOM 9340 O O . SER D 1 255 ? 51.782 12.298 -13.919 1.00 26.80 274 SER D O 1
ATOM 9343 N N . TYR D 1 256 ? 50.241 12.262 -15.513 1.00 24.81 275 TYR D N 1
ATOM 9344 C CA . TYR D 1 256 ? 51.084 11.437 -16.433 1.00 34.79 275 TYR D CA 1
ATOM 9345 C C . TYR D 1 256 ? 52.441 12.098 -16.681 1.00 24.91 275 TYR D C 1
ATOM 9346 O O . TYR D 1 256 ? 53.473 11.469 -16.568 1.00 25.01 275 TYR D O 1
ATOM 9355 N N . ALA D 1 257 ? 52.416 13.392 -16.984 1.00 26.32 276 ALA D N 1
ATOM 9356 C CA . ALA D 1 257 ? 53.617 14.166 -17.296 1.00 26.59 276 ALA D CA 1
ATOM 9357 C C . ALA D 1 257 ? 54.460 14.450 -16.063 1.00 29.48 276 ALA D C 1
ATOM 9358 O O . ALA D 1 257 ? 55.677 14.417 -16.105 1.00 29.14 276 ALA D O 1
ATOM 9360 N N . VAL D 1 258 ? 53.795 14.652 -14.941 1.00 24.33 277 VAL D N 1
ATOM 9361 C CA . VAL D 1 258 ? 54.480 14.782 -13.650 1.00 22.52 277 VAL D CA 1
ATOM 9362 C C . VAL D 1 258 ? 55.297 13.520 -13.425 1.00 22.04 277 VAL D C 1
ATOM 9363 O O . VAL D 1 258 ? 56.457 13.602 -13.086 1.00 26.14 277 VAL D O 1
ATOM 9367 N N . GLY D 1 259 ? 54.694 12.350 -13.619 1.00 22.38 278 GLY D N 1
ATOM 9368 C CA . GLY D 1 259 ? 55.380 11.065 -13.428 1.00 25.20 278 GLY D CA 1
ATOM 9369 C C . GLY D 1 259 ? 56.548 10.839 -14.380 1.00 25.40 278 GLY D C 1
ATOM 9370 O O . GLY D 1 259 ? 57.602 10.326 -13.976 1.00 24.64 278 GLY D O 1
ATOM 9371 N N . ARG D 1 260 ? 56.364 11.208 -15.649 1.00 25.08 279 ARG D N 1
ATOM 9372 C CA . ARG D 1 260 ? 57.479 11.201 -16.580 1.00 29.15 279 ARG D CA 1
ATOM 9373 C C . ARG D 1 260 ? 58.591 12.136 -16.114 1.00 28.37 279 ARG D C 1
ATOM 9374 O O . ARG D 1 260 ? 59.746 11.750 -16.082 1.00 29.68 279 ARG D O 1
ATOM 9382 N N . LEU D 1 261 ? 58.250 13.369 -15.751 1.00 34.34 280 LEU D N 1
ATOM 9383 C CA . LEU D 1 261 ? 59.266 14.316 -15.273 1.00 30.02 280 LEU D CA 1
ATOM 9384 C C . LEU D 1 261 ? 60.077 13.755 -14.075 1.00 30.50 280 LEU D C 1
ATOM 9385 O O . LEU D 1 261 ? 61.294 13.972 -13.939 1.00 25.16 280 LEU D O 1
ATOM 9390 N N . ALA D 1 262 ? 59.398 13.050 -13.185 1.00 25.81 281 ALA D N 1
ATOM 9391 C CA . ALA D 1 262 ? 60.097 12.545 -12.013 1.00 27.87 281 ALA D CA 1
ATOM 9392 C C . ALA D 1 262 ? 61.179 11.539 -12.421 1.00 27.02 281 ALA D C 1
ATOM 9393 O O . ALA D 1 262 ? 62.300 11.562 -11.904 1.00 27.04 281 ALA D O 1
ATOM 9395 N N . VAL D 1 263 ? 60.847 10.673 -13.367 1.00 30.18 282 VAL D N 1
ATOM 9396 C CA . VAL D 1 263 ? 61.819 9.738 -13.911 1.00 31.18 282 VAL D CA 1
ATOM 9397 C C . VAL D 1 263 ? 62.920 10.464 -14.721 1.00 30.86 282 VAL D C 1
ATOM 9398 O O . VAL D 1 263 ? 64.084 10.129 -14.569 1.00 29.42 282 VAL D O 1
ATOM 9402 N N . ARG D 1 264 ? 62.555 11.480 -15.509 1.00 38.33 283 ARG D N 1
ATOM 9403 C CA . ARG D 1 264 ? 63.544 12.322 -16.235 1.00 33.60 283 ARG D CA 1
ATOM 9404 C C . ARG D 1 264 ? 64.538 12.994 -15.322 1.00 33.54 283 ARG D C 1
ATOM 9405 O O . ARG D 1 264 ? 65.731 13.006 -15.591 1.00 33.81 283 ARG D O 1
ATOM 9413 N N . ALA D 1 265 ? 64.027 13.566 -14.240 1.00 29.14 284 ALA D N 1
ATOM 9414 C CA . ALA D 1 265 ? 64.867 14.225 -13.246 1.00 28.71 284 ALA D CA 1
ATOM 9415 C C . ALA D 1 265 ? 65.865 13.262 -12.611 1.00 32.17 284 ALA D C 1
ATOM 9416 O O . ALA D 1 265 ? 67.066 13.540 -12.596 1.00 31.65 284 ALA D O 1
ATOM 9418 N N . ALA D 1 266 ? 65.355 12.169 -12.032 1.00 32.85 285 ALA D N 1
ATOM 9419 C CA . ALA D 1 266 ? 66.193 11.073 -11.575 1.00 31.49 285 ALA D CA 1
ATOM 9420 C C . ALA D 1 266 ? 67.239 10.687 -12.637 1.00 30.36 285 ALA D C 1
ATOM 9421 O O . ALA D 1 266 ? 68.445 10.640 -12.389 1.00 31.63 285 ALA D O 1
ATOM 9423 N N . ALA D 1 267 ? 66.789 10.417 -13.840 1.00 34.06 286 ALA D N 1
ATOM 9424 C CA . ALA D 1 267 ? 67.744 9.956 -14.865 1.00 35.74 286 ALA D CA 1
ATOM 9425 C C . ALA D 1 267 ? 68.811 11.025 -15.120 1.00 36.41 286 ALA D C 1
ATOM 9426 O O . ALA D 1 267 ? 69.986 10.694 -15.334 1.00 41.19 286 ALA D O 1
ATOM 9428 N N . ALA D 1 268 ? 68.413 12.301 -15.065 1.00 42.82 287 ALA D N 1
ATOM 9429 C CA . ALA D 1 268 ? 69.341 13.414 -15.295 1.00 44.78 287 ALA D CA 1
ATOM 9430 C C . ALA D 1 268 ? 70.420 13.507 -14.217 1.00 40.77 287 ALA D C 1
ATOM 9431 O O . ALA D 1 268 ? 71.582 13.768 -14.525 1.00 43.76 287 ALA D O 1
ATOM 9433 N N . LEU D 1 269 ? 70.047 13.282 -12.957 1.00 36.05 288 LEU D N 1
ATOM 9434 C CA . LEU D 1 269 ? 71.016 13.345 -11.861 1.00 36.24 288 LEU D CA 1
ATOM 9435 C C . LEU D 1 269 ? 71.998 12.207 -11.963 1.00 35.62 288 LEU D C 1
ATOM 9436 O O . LEU D 1 269 ? 73.195 12.397 -11.750 1.00 36.81 288 LEU D O 1
ATOM 9441 N N . VAL D 1 270 ? 71.487 11.017 -12.271 1.00 39.15 289 VAL D N 1
ATOM 9442 C CA . VAL D 1 270 ? 72.353 9.863 -12.547 1.00 43.48 289 VAL D CA 1
ATOM 9443 C C . VAL D 1 270 ? 73.378 10.265 -13.605 1.00 39.11 289 VAL D C 1
ATOM 9444 O O . VAL D 1 270 ? 74.571 10.008 -13.448 1.00 38.81 289 VAL D O 1
ATOM 9448 N N . GLY D 1 271 ? 72.897 10.913 -14.665 1.00 41.41 290 GLY D N 1
ATOM 9449 C CA . GLY D 1 271 ? 73.758 11.443 -15.727 1.00 46.35 290 GLY D CA 1
ATOM 9450 C C . GLY D 1 271 ? 74.756 12.525 -15.312 1.00 49.62 290 GLY D C 1
ATOM 9451 O O . GLY D 1 271 ? 75.593 12.920 -16.119 1.00 52.82 290 GLY D O 1
ATOM 9452 N N . GLY D 1 272 ? 74.664 13.000 -14.066 1.00 44.44 291 GLY D N 1
ATOM 9453 C CA . GLY D 1 272 ? 75.631 13.933 -13.478 1.00 40.69 291 GLY D CA 1
ATOM 9454 C C . GLY D 1 272 ? 75.195 15.373 -13.642 1.00 38.63 291 GLY D C 1
ATOM 9455 O O . GLY D 1 272 ? 75.992 16.285 -13.456 1.00 46.59 291 GLY D O 1
ATOM 9456 N N . GLU D 1 273 ? 73.928 15.575 -14.010 1.00 39.04 292 GLU D N 1
ATOM 9457 C CA . GLU D 1 273 ? 73.382 16.907 -14.247 1.00 38.90 292 GLU D CA 1
ATOM 9458 C C . GLU D 1 273 ? 73.057 17.590 -12.928 1.00 38.43 292 GLU D C 1
ATOM 9459 O O . GLU D 1 273 ? 72.759 16.923 -11.925 1.00 37.58 292 GLU D O 1
ATOM 9465 N N . LYS D 1 274 ? 73.189 18.912 -12.937 1.00 40.21 293 LYS D N 1
ATOM 9466 C CA . LYS D 1 274 ? 72.832 19.731 -11.803 1.00 45.34 293 LYS D CA 1
ATOM 9467 C C . LYS D 1 274 ? 71.444 20.239 -12.127 1.00 47.84 293 LYS D C 1
ATOM 9468 O O . LYS D 1 274 ? 71.261 20.856 -13.154 1.00 40.64 293 LYS D O 1
ATOM 9470 N N . LEU D 1 275 ? 70.470 19.986 -11.259 1.00 34.96 294 LEU D N 1
ATOM 9471 C CA . LEU D 1 275 ? 69.107 20.381 -11.554 1.00 32.48 294 LEU D CA 1
ATOM 9472 C C . LEU D 1 275 ? 68.753 21.606 -10.742 1.00 33.19 294 LEU D C 1
ATOM 9473 O O . LEU D 1 275 ? 69.375 21.845 -9.698 1.00 33.55 294 LEU D O 1
ATOM 9478 N N . PRO D 1 276 ? 67.728 22.359 -11.182 1.00 29.85 295 PRO D N 1
ATOM 9479 C CA . PRO D 1 276 ? 67.171 23.363 -10.263 1.00 31.74 295 PRO D CA 1
ATOM 9480 C C . PRO D 1 276 ? 66.682 22.734 -8.940 1.00 27.85 295 PRO D C 1
ATOM 9481 O O . PRO D 1 276 ? 66.263 21.580 -8.919 1.00 29.32 295 PRO D O 1
ATOM 9485 N N . LYS D 1 277 ? 66.757 23.483 -7.859 1.00 24.35 296 LYS D N 1
ATOM 9486 C CA . LYS D 1 277 ? 66.250 22.995 -6.555 1.00 23.19 296 LYS D CA 1
ATOM 9487 C C . LYS D 1 277 ? 64.745 22.772 -6.604 1.00 23.25 296 LYS D C 1
ATOM 9488 O O . LYS D 1 277 ? 64.237 21.786 -6.061 1.00 23.94 296 LYS D O 1
ATOM 9494 N N . TYR D 1 278 ? 64.008 23.675 -7.243 1.00 26.68 297 TYR D N 1
ATOM 9495 C CA . TYR D 1 278 ? 62.552 23.535 -7.381 1.00 26.56 297 TYR D CA 1
ATOM 9496 C C . TYR D 1 278 ? 62.084 23.309 -8.815 1.00 30.35 297 TYR D C 1
ATOM 9497 O O . TYR D 1 278 ? 62.326 24.142 -9.663 1.00 28.04 297 TYR D O 1
ATOM 9506 N N . LEU D 1 279 ? 61.396 22.187 -9.068 1.00 24.74 298 LEU D N 1
ATOM 9507 C CA . LEU D 1 279 ? 60.776 21.925 -10.361 1.00 29.61 298 LEU D CA 1
ATOM 9508 C C . LEU D 1 279 ? 59.239 22.002 -10.251 1.00 22.88 298 LEU D C 1
ATOM 9509 O O . LEU D 1 279 ? 58.550 21.017 -9.902 1.00 28.05 298 LEU D O 1
ATOM 9514 N N . LEU D 1 280 ? 58.711 23.180 -10.560 1.00 22.00 299 LEU D N 1
ATOM 9515 C CA . LEU D 1 280 ? 57.273 23.443 -10.484 1.00 23.71 299 LEU D CA 1
ATOM 9516 C C . LEU D 1 280 ? 56.505 23.211 -11.804 1.00 32.01 299 LEU D C 1
ATOM 9517 O O . LEU D 1 280 ? 56.677 23.945 -12.778 1.00 32.97 299 LEU D O 1
ATOM 9522 N N . VAL D 1 281 ? 55.655 22.193 -11.812 1.00 23.14 300 VAL D N 1
ATOM 9523 C CA . VAL D 1 281 ? 54.701 21.965 -12.882 1.00 25.48 300 VAL D CA 1
ATOM 9524 C C . VAL D 1 281 ? 53.520 22.922 -12.732 1.00 29.84 300 VAL D C 1
ATOM 9525 O O . VAL D 1 281 ? 52.872 22.973 -11.671 1.00 30.75 300 VAL D O 1
ATOM 9529 N N . GLU D 1 282 ? 53.258 23.690 -13.788 1.00 23.30 301 GLU D N 1
ATOM 9530 C CA . GLU D 1 282 ? 52.341 24.802 -13.685 1.00 23.33 301 GLU D CA 1
ATOM 9531 C C . GLU D 1 282 ? 50.893 24.269 -13.772 1.00 23.19 301 GLU D C 1
ATOM 9532 O O . GLU D 1 282 ? 50.473 23.661 -14.755 1.00 21.25 301 GLU D O 1
ATOM 9538 N N . PRO D 1 283 ? 50.093 24.514 -12.744 1.00 19.62 302 PRO D N 1
ATOM 9539 C CA . PRO D 1 283 ? 48.746 24.022 -12.672 1.00 19.33 302 PRO D CA 1
ATOM 9540 C C . PRO D 1 283 ? 47.761 24.917 -13.439 1.00 20.03 302 PRO D C 1
ATOM 9541 O O . PRO D 1 283 ? 47.950 26.128 -13.493 1.00 20.34 302 PRO D O 1
ATOM 9545 N N . GLN D 1 284 ? 46.699 24.338 -13.968 1.00 20.35 303 GLN D N 1
ATOM 9546 C CA . GLN D 1 284 ? 45.703 25.088 -14.718 1.00 21.16 303 GLN D CA 1
ATOM 9547 C C . GLN D 1 284 ? 44.316 25.009 -14.131 1.00 20.69 303 GLN D C 1
ATOM 9548 O O . GLN D 1 284 ? 43.913 23.954 -13.619 1.00 22.11 303 GLN D O 1
ATOM 9554 N N . LEU D 1 285 ? 43.607 26.130 -14.206 1.00 21.07 304 LEU D N 1
ATOM 9555 C CA . LEU D 1 285 ? 42.155 26.232 -13.948 1.00 22.21 304 LEU D CA 1
ATOM 9556 C C . LEU D 1 285 ? 41.373 25.569 -15.043 1.00 28.96 304 LEU D C 1
ATOM 9557 O O . LEU D 1 285 ? 41.560 25.913 -16.203 1.00 23.24 304 LEU D O 1
ATOM 9562 N N . ILE D 1 286 ? 40.533 24.606 -14.669 1.00 28.10 305 ILE D N 1
ATOM 9563 C CA . ILE D 1 286 ? 39.721 23.812 -15.591 1.00 32.09 305 ILE D CA 1
ATOM 9564 C C . ILE D 1 286 ? 38.278 23.867 -15.073 1.00 38.59 305 ILE D C 1
ATOM 9565 O O . ILE D 1 286 ? 37.930 23.261 -14.051 1.00 29.63 305 ILE D O 1
ATOM 9570 N N . THR D 1 287 ? 37.432 24.636 -15.735 1.00 28.90 306 THR D N 1
ATOM 9571 C CA . THR D 1 287 ? 36.026 24.724 -15.316 1.00 26.78 306 THR D CA 1
ATOM 9572 C C . THR D 1 287 ? 35.167 23.719 -16.081 1.00 27.75 306 THR D C 1
ATOM 9573 O O . THR D 1 287 ? 35.546 23.258 -17.164 1.00 31.59 306 THR D O 1
ATOM 9577 N N . ARG D 1 288 ? 34.031 23.371 -15.477 1.00 35.84 307 ARG D N 1
ATOM 9578 C CA . ARG D 1 288 ? 32.993 22.569 -16.134 1.00 30.11 307 ARG D CA 1
ATOM 9579 C C . ARG D 1 288 ? 32.518 23.214 -17.437 1.00 32.67 307 ARG D C 1
ATOM 9580 O O . ARG D 1 288 ? 32.311 22.521 -18.468 1.00 30.23 307 ARG D O 1
ATOM 9588 N N . GLN D 1 289 ? 32.331 24.531 -17.379 1.00 37.09 308 GLN D N 1
ATOM 9589 C CA . GLN D 1 289 ? 31.891 25.321 -18.559 1.00 36.52 308 GLN D CA 1
ATOM 9590 C C . GLN D 1 289 ? 32.846 25.176 -19.720 1.00 39.05 308 GLN D C 1
ATOM 9591 O O . GLN D 1 289 ? 32.425 24.977 -20.873 1.00 33.82 308 GLN D O 1
ATOM 9597 N N . PHE D 1 290 ? 34.134 25.315 -19.435 1.00 32.70 309 PHE D N 1
ATOM 9598 C CA . PHE D 1 290 ? 35.160 25.054 -20.443 1.00 32.86 309 PHE D CA 1
ATOM 9599 C C . PHE D 1 290 ? 35.032 23.626 -21.027 1.00 39.10 309 PHE D C 1
ATOM 9600 O O . PHE D 1 290 ? 35.021 23.434 -22.251 1.00 33.69 309 PHE D O 1
ATOM 9608 N N . LEU D 1 291 ? 34.912 22.620 -20.160 1.00 33.43 310 LEU D N 1
ATOM 9609 C CA . LEU D 1 291 ? 34.780 21.230 -20.636 1.00 32.94 310 LEU D CA 1
ATOM 9610 C C . LEU D 1 291 ? 33.515 21.046 -21.480 1.00 35.68 310 LEU D C 1
ATOM 9611 O O . LEU D 1 291 ? 33.559 20.431 -22.541 1.00 44.58 310 LEU D O 1
ATOM 9616 N N . VAL D 1 292 ? 32.390 21.578 -21.002 1.00 37.68 311 VAL D N 1
ATOM 9617 C CA . VAL D 1 292 ? 31.108 21.432 -21.700 1.00 50.25 311 VAL D CA 1
ATOM 9618 C C . VAL D 1 292 ? 31.145 22.162 -23.066 1.00 39.63 311 VAL D C 1
ATOM 9619 O O . VAL D 1 292 ? 30.764 21.580 -24.069 1.00 50.73 311 VAL D O 1
ATOM 9623 N N . ASP D 1 293 ? 31.650 23.405 -23.080 1.00 39.02 312 ASP D N 1
ATOM 9624 C CA . ASP D 1 293 ? 31.756 24.261 -24.292 1.00 58.52 312 ASP D CA 1
ATOM 9625 C C . ASP D 1 293 ? 32.656 23.715 -25.410 1.00 44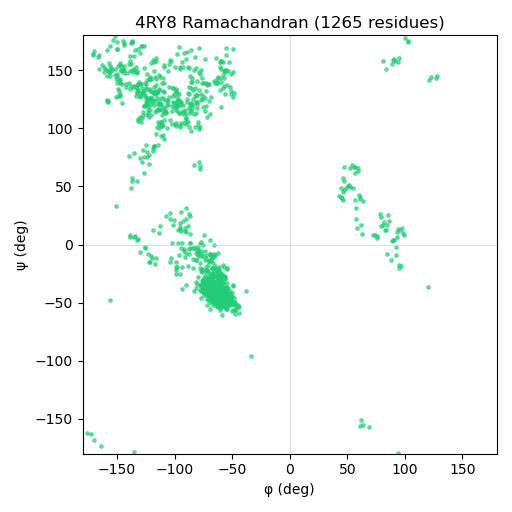.94 312 ASP D C 1
ATOM 9626 O O . ASP D 1 293 ? 32.515 24.098 -26.570 1.00 62.81 312 ASP D O 1
ATOM 9631 N N . ASN D 1 294 ? 33.597 22.850 -25.053 1.00 45.19 313 ASN D N 1
ATOM 9632 C CA . ASN D 1 294 ? 34.541 22.304 -26.008 1.00 40.93 313 ASN D CA 1
ATOM 9633 C C . ASN D 1 294 ? 34.445 20.801 -26.139 1.00 42.58 313 ASN D C 1
ATOM 9634 O O . ASN D 1 294 ? 35.341 20.179 -26.711 1.00 51.23 313 ASN D O 1
ATOM 9639 N N . ASN D 1 295 ? 33.380 20.210 -25.584 1.00 44.02 314 ASN D N 1
ATOM 9640 C CA . ASN D 1 295 ? 33.097 18.776 -25.763 1.00 41.08 314 ASN D CA 1
ATOM 9641 C C . ASN D 1 295 ? 34.260 17.889 -25.358 1.00 39.51 314 ASN D C 1
ATOM 9642 O O . ASN D 1 295 ? 34.646 16.977 -26.082 1.00 41.26 314 ASN D O 1
ATOM 9647 N N . ILE D 1 296 ? 34.795 18.162 -24.171 1.00 37.83 315 ILE D N 1
ATOM 9648 C CA . ILE D 1 296 ? 35.943 17.460 -23.650 1.00 36.80 315 ILE D CA 1
ATOM 9649 C C . ILE D 1 296 ? 35.417 16.335 -22.785 1.00 47.89 315 ILE D C 1
ATOM 9650 O O . ILE D 1 296 ? 34.670 16.587 -21.814 1.00 39.99 315 ILE D O 1
ATOM 9655 N N . THR D 1 297 ? 35.820 15.109 -23.127 1.00 35.87 316 THR D N 1
ATOM 9656 C CA . THR D 1 297 ? 35.359 13.894 -22.426 1.00 41.61 316 THR D CA 1
ATOM 9657 C C . THR D 1 297 ? 36.451 13.066 -21.761 1.00 48.23 316 THR D C 1
ATOM 9658 O O . THR D 1 297 ? 36.142 12.169 -20.981 1.00 39.58 316 THR D O 1
ATOM 9662 N N . ASN D 1 298 ? 37.707 13.380 -22.073 1.00 36.37 317 ASN D N 1
ATOM 9663 C CA . ASN D 1 298 ? 38.857 12.694 -21.543 1.00 33.58 317 ASN D CA 1
ATOM 9664 C C . ASN D 1 298 ? 40.061 13.627 -21.503 1.00 35.98 317 ASN D C 1
ATOM 9665 O O . ASN D 1 298 ? 39.965 14.812 -21.878 1.00 31.14 317 ASN D O 1
ATOM 9670 N N . MET D 1 299 ? 41.187 13.099 -21.021 1.00 31.12 318 MET D N 1
ATOM 9671 C CA . MET D 1 299 ? 42.413 13.886 -20.920 1.00 34.42 318 MET D CA 1
ATOM 9672 C C . MET D 1 299 ? 43.100 14.194 -22.284 1.00 31.69 318 MET D C 1
ATOM 9673 O O . MET D 1 299 ? 43.689 15.262 -22.452 1.00 30.47 318 MET D O 1
ATOM 9678 N N . ASP D 1 300 ? 43.051 13.289 -23.244 1.00 34.23 319 ASP D N 1
ATOM 9679 C CA . ASP D 1 300 ? 43.681 13.601 -24.546 1.00 46.59 319 ASP D CA 1
ATOM 9680 C C . ASP D 1 300 ? 43.083 14.883 -25.124 1.00 38.23 319 ASP D C 1
ATOM 9681 O O . ASP D 1 300 ? 43.807 15.794 -25.519 1.00 49.83 319 ASP D O 1
ATOM 9686 N N . GLU D 1 301 ? 41.755 14.957 -25.071 1.00 39.52 320 GLU D N 1
ATOM 9687 C CA . GLU D 1 301 ? 40.979 16.112 -25.538 1.00 40.41 320 GLU D CA 1
ATOM 9688 C C . GLU D 1 301 ? 41.244 17.376 -24.724 1.00 33.98 320 GLU D C 1
ATOM 9689 O O . GLU D 1 301 ? 41.335 18.467 -25.266 1.00 34.73 320 GLU D O 1
ATOM 9695 N N . LEU D 1 302 ? 41.412 17.251 -23.402 1.00 31.92 321 LEU D N 1
ATOM 9696 C CA . LEU D 1 302 ? 41.657 18.444 -22.623 1.00 30.61 321 LEU D CA 1
ATOM 9697 C C . LEU D 1 302 ? 43.040 19.079 -22.864 1.00 30.68 321 LEU D C 1
ATOM 9698 O O . LEU D 1 302 ? 43.157 20.290 -22.922 1.00 30.73 321 LEU D O 1
ATOM 9703 N N . VAL D 1 303 ? 44.084 18.278 -22.969 1.00 30.74 322 VAL D N 1
ATOM 9704 C CA . VAL D 1 303 ? 45.424 18.812 -23.243 1.00 31.79 322 VAL D CA 1
ATOM 9705 C C . VAL D 1 303 ? 45.453 19.413 -24.663 1.00 35.88 322 VAL D C 1
ATOM 9706 O O . VAL D 1 303 ? 46.148 20.384 -24.946 1.00 48.97 322 VAL D O 1
ATOM 9710 N N . LYS D 1 304 ? 44.665 18.846 -25.542 1.00 38.29 323 LYS D N 1
ATOM 9711 C CA . LYS D 1 304 ? 44.613 19.389 -26.919 1.00 49.30 323 LYS D CA 1
ATOM 9712 C C . LYS D 1 304 ? 43.922 20.760 -26.864 1.00 70.85 323 LYS D C 1
ATOM 9713 O O . LYS D 1 304 ? 44.338 21.701 -27.549 1.00 42.99 323 LYS D O 1
ATOM 9719 N N . ALA D 1 305 ? 42.893 20.873 -26.019 1.00 46.19 324 ALA D N 1
ATOM 9720 C CA . ALA D 1 305 ? 42.041 22.055 -25.987 1.00 46.77 324 ALA D CA 1
ATOM 9721 C C . ALA D 1 305 ? 42.680 23.162 -25.175 1.00 48.28 324 ALA D C 1
ATOM 9722 O O . ALA D 1 305 ? 42.468 24.351 -25.461 1.00 36.20 324 ALA D O 1
ATOM 9724 N N . LEU D 1 306 ? 43.435 22.746 -24.151 1.00 41.33 325 LEU D N 1
ATOM 9725 C CA . LEU D 1 306 ? 44.188 23.631 -23.304 1.00 32.36 325 LEU D CA 1
ATOM 9726 C C . LEU D 1 306 ? 45.671 23.245 -23.266 1.00 32.45 325 LEU D C 1
ATOM 9727 O O . LEU D 1 306 ? 46.122 22.534 -22.363 1.00 30.41 325 LEU D O 1
ATOM 9732 N N . PRO D 1 307 ? 46.462 23.726 -24.237 1.00 34.99 326 PRO D N 1
ATOM 9733 C CA . PRO D 1 307 ? 47.799 23.147 -24.391 1.00 33.40 326 PRO D CA 1
ATOM 9734 C C . PRO D 1 307 ? 48.796 23.444 -23.286 1.00 35.42 326 PRO D C 1
ATOM 9735 O O . PRO D 1 307 ? 49.788 22.748 -23.193 1.00 35.25 326 PRO D O 1
ATOM 9739 N N . ALA D 1 308 ? 48.511 24.409 -22.410 1.00 39.52 327 ALA D N 1
ATOM 9740 C CA . ALA D 1 308 ? 49.396 24.703 -21.278 1.00 33.59 327 ALA D CA 1
ATOM 9741 C C . ALA D 1 308 ? 49.543 23.485 -20.332 1.00 33.77 327 ALA D C 1
ATOM 9742 O O . ALA D 1 308 ? 50.488 23.428 -19.536 1.00 35.82 327 ALA D O 1
ATOM 9744 N N . LEU D 1 309 ? 48.604 22.529 -20.413 1.00 32.04 328 LEU D N 1
ATOM 9745 C CA . LEU D 1 309 ? 48.770 21.201 -19.804 1.00 32.64 328 LEU D CA 1
ATOM 9746 C C . LEU D 1 309 ? 49.780 20.309 -20.479 1.00 32.10 328 LEU D C 1
ATOM 9747 O O . LEU D 1 309 ? 50.283 19.373 -19.865 1.00 33.61 328 LEU D O 1
ATOM 9752 N N . GLY D 1 310 ? 50.057 20.577 -21.761 1.00 55.72 329 GLY D N 1
ATOM 9753 C CA . GLY D 1 310 ? 50.995 19.794 -22.544 1.00 56.93 329 GLY D CA 1
ATOM 9754 C C . GLY D 1 310 ? 52.382 19.746 -21.943 1.00 65.99 329 GLY D C 1
ATOM 9755 O O . GLY D 1 310 ? 52.853 20.721 -21.360 1.00 81.51 329 GLY D O 1
ATOM 9756 N N . GLU D 1 311 ? 53.042 18.606 -22.131 1.00 72.78 330 GLU D N 1
ATOM 9757 C CA . GLU D 1 311 ? 54.300 18.281 -21.448 1.00 71.09 330 GLU D CA 1
ATOM 9758 C C . GLU D 1 311 ? 55.384 19.380 -21.510 1.00 48.64 330 GLU D C 1
ATOM 9759 O O . GLU D 1 311 ? 55.742 19.902 -22.561 1.00 70.33 330 GLU D O 1
ATOM 9761 N N . SER D 1 312 ? 55.872 19.724 -20.330 1.00 76.81 331 SER D N 1
ATOM 9762 C CA . SER D 1 312 ? 56.834 20.789 -20.133 1.00 74.22 331 SER D CA 1
ATOM 9763 C C . SER D 1 312 ? 58.135 20.468 -20.822 1.00 48.12 331 SER D C 1
ATOM 9764 O O . SER D 1 312 ? 58.421 19.294 -21.098 1.00 47.93 331 SER D O 1
ATOM 9767 N N . ASN D 1 313 ? 58.930 21.514 -21.056 1.00 38.82 332 ASN D N 1
ATOM 9768 C CA . ASN D 1 313 ? 60.327 21.367 -21.403 1.00 57.88 332 ASN D CA 1
ATOM 9769 C C . ASN D 1 313 ? 61.198 21.297 -20.155 1.00 53.51 332 ASN D C 1
ATOM 9770 O O . ASN D 1 313 ? 62.371 21.650 -20.223 1.00 62.36 332 ASN D O 1
ATOM 9775 N N . LEU D 1 314 ? 60.655 20.840 -19.020 1.00 36.70 333 LEU D N 1
ATOM 9776 C CA . LEU D 1 314 ? 61.469 20.685 -17.830 1.00 41.34 333 LEU D CA 1
ATOM 9777 C C . LEU D 1 314 ? 62.406 19.503 -17.982 1.00 43.61 333 LEU D C 1
ATOM 9778 O O . LEU D 1 314 ? 61.999 18.427 -18.413 1.00 46.41 333 LEU D O 1
ATOM 9783 N N . VAL D 1 315 ? 63.670 19.743 -17.650 1.0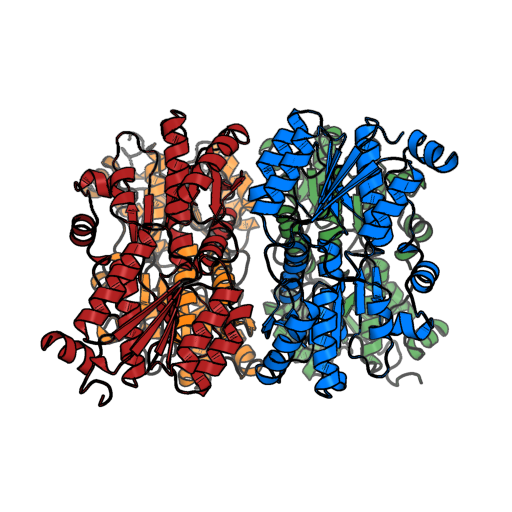0 42.59 334 VAL D N 1
ATOM 9784 C CA . VAL D 1 315 ? 64.691 18.714 -17.599 1.00 36.29 334 VAL D CA 1
ATOM 9785 C C . VAL D 1 315 ? 64.780 17.924 -18.911 1.00 42.98 334 VAL D C 1
ATOM 9786 O O . VAL D 1 315 ? 64.437 16.747 -18.960 1.00 42.16 334 VAL D O 1
ATOM 9790 N N . TRP D 1 316 ? 65.239 18.570 -19.978 1.00 47.21 335 TRP D N 1
ATOM 9791 C CA . TRP D 1 316 ? 65.581 17.847 -21.212 1.00 46.03 335 TRP D CA 1
ATOM 9792 C C . TRP D 1 316 ? 67.018 18.136 -21.603 1.00 51.52 335 TRP D C 1
ATOM 9793 O O . TRP D 1 316 ? 67.275 18.909 -22.516 1.00 43.64 335 TRP D O 1
ATOM 9804 N N . PRO D 1 317 ? 67.976 17.528 -20.898 1.00 47.11 336 PRO D N 1
ATOM 9805 C CA . PRO D 1 317 ? 69.339 17.709 -21.362 1.00 56.12 336 PRO D CA 1
ATOM 9806 C C . PRO D 1 317 ? 69.479 17.280 -22.819 1.00 46.64 336 PRO D C 1
ATOM 9807 O O . PRO D 1 317 ? 68.563 16.678 -23.408 1.00 43.55 336 PRO D O 1
ATOM 9811 N N . GLU D 1 318 ? 70.618 17.602 -23.403 1.00 73.91 337 GLU D N 1
ATOM 9812 C CA . GLU D 1 318 ? 70.842 17.287 -24.801 1.00 48.25 337 GLU D CA 1
ATOM 9813 C C . GLU D 1 318 ? 70.970 15.775 -24.905 1.00 49.39 337 GLU D C 1
ATOM 9814 O O . GLU D 1 318 ? 70.206 15.121 -25.639 1.00 45.29 337 GLU D O 1
ATOM 9820 N N . TRP D 1 319 ? 71.901 15.219 -24.128 1.00 46.52 338 TRP D N 1
ATOM 9821 C CA . TRP D 1 319 ? 72.158 13.776 -24.136 1.00 46.62 338 TRP D CA 1
ATOM 9822 C C . TRP D 1 319 ? 70.899 12.933 -23.901 1.00 45.76 338 TRP D C 1
ATOM 9823 O O . TRP D 1 319 ? 70.649 11.967 -24.611 1.00 45.41 338 TRP D O 1
ATOM 9834 N N . LEU D 1 320 ? 70.101 13.307 -22.900 1.00 44.61 339 LEU D N 1
ATOM 9835 C CA . LEU D 1 320 ? 68.895 12.564 -22.574 1.00 47.44 339 LEU D CA 1
ATOM 9836 C C . LEU D 1 320 ? 67.882 12.706 -23.726 1.00 51.91 339 LEU D C 1
ATOM 9837 O O . LEU D 1 320 ? 67.249 11.725 -24.131 1.00 48.01 339 LEU D O 1
ATOM 9842 N N . LYS D 1 321 ? 67.722 13.920 -24.250 1.00 44.44 340 LYS D N 1
ATOM 9843 C CA . LYS D 1 321 ? 66.812 14.146 -25.384 1.00 58.42 340 LYS D CA 1
ATOM 9844 C C . LYS D 1 321 ? 67.285 13.342 -26.592 1.00 54.83 340 LYS D C 1
ATOM 9845 O O . LYS D 1 321 ? 66.486 12.697 -27.267 1.00 57.12 340 LYS D O 1
ATOM 9851 N N . ALA D 1 322 ? 68.588 13.364 -26.843 1.00 63.16 341 ALA D N 1
ATOM 9852 C CA . ALA D 1 322 ? 69.178 12.611 -27.956 1.00 64.67 341 ALA D CA 1
ATOM 9853 C C . ALA D 1 322 ? 68.942 11.107 -27.776 1.00 92.89 341 ALA D C 1
ATOM 9854 O O . ALA D 1 322 ? 68.679 10.399 -28.744 1.00 62.73 341 ALA D O 1
ATOM 9856 N N . LEU D 1 323 ? 69.018 10.647 -26.527 1.00 71.18 342 LEU D N 1
ATOM 9857 C CA . LEU D 1 323 ? 68.906 9.228 -26.173 1.00 77.17 342 LEU D CA 1
ATOM 9858 C C . LEU D 1 323 ? 67.520 8.620 -26.450 1.00 86.09 342 LEU D C 1
ATOM 9859 O O . LEU D 1 323 ? 67.418 7.459 -26.846 1.00 73.37 342 LEU D O 1
ATOM 9864 N N . THR D 1 324 ? 66.463 9.400 -26.241 1.00 80.69 343 THR D N 1
ATOM 9865 C CA . THR D 1 324 ? 65.093 8.945 -26.513 1.00 73.28 343 THR D CA 1
ATOM 9866 C C . THR D 1 324 ? 64.801 8.888 -28.010 1.00 67.25 343 THR D C 1
ATOM 9867 O O . THR D 1 324 ? 64.044 8.033 -28.467 1.00 81.09 343 THR D O 1
ATOM 9871 N N . GLU D 1 325 ? 65.395 9.808 -28.764 1.00 66.69 344 GLU D N 1
ATOM 9872 C CA . GLU D 1 325 ? 65.329 9.776 -30.223 1.00 65.36 344 GLU D CA 1
ATOM 9873 C C . GLU D 1 325 ? 65.688 8.371 -30.699 1.00 73.31 344 GLU D C 1
ATOM 9874 O O . GLU D 1 325 ? 64.899 7.726 -31.386 1.00 85.14 344 GLU D O 1
ATOM 9880 N N . LYS D 1 326 ? 66.872 7.899 -30.301 1.00 74.53 345 LYS D N 1
ATOM 9881 C CA . LYS D 1 326 ? 67.383 6.581 -30.707 1.00 72.55 345 LYS D CA 1
ATOM 9882 C C . LYS D 1 326 ? 66.416 5.445 -30.367 1.00 71.60 345 LYS D C 1
ATOM 9883 O O . LYS D 1 326 ? 66.267 4.505 -31.138 1.00 100.14 345 LYS D O 1
ATOM 9885 N N . ASN D 1 327 ? 65.768 5.546 -29.213 1.00 76.97 346 ASN D N 1
ATOM 9886 C CA . ASN D 1 327 ? 64.788 4.559 -28.761 1.00 77.13 346 ASN D CA 1
ATOM 9887 C C . ASN D 1 327 ? 63.417 4.851 -29.350 1.00 59.75 346 ASN D C 1
ATOM 9888 O O . ASN D 1 327 ? 63.072 4.338 -30.404 1.00 75.09 346 ASN D O 1
#

Foldseek 3Di:
DQVQEEEEQEAAQDDPLNVLLVLLQVVLCVLLVYHYHYDYNPNDQVVSLVVLVVCLVVVHQEYEYEWHECVSCVVSVVVSVVSNHQYEYEQYDHDDLRYAYEYQPLLVQLQVQLVVVCVVVVLAFEEEEEADDDTRSRVSSVVNNVVSCVVRVNHDHPHYDFDRRSQGLQVLLVVLLVVCVVCVRHAEYEHEAVSNQNSNQVNCVVVVNLVRHAYTYEDDFLVSLQQLQDPSRSDFKYKYASSSNVSSLSNLVSVCVSVVHNFDNYHHNHIDIDTSCNCNVQVPRGVVSVCVVVVSRVDDDPRDDPVSVVSSVVD/DVCLVPQQLQEEEEEAAAQDDDLNVLLVLLLVVLCVLSVYHYHYYYNPNDQVSSQVVLVVCLVVVHQEYEYEKHECPSCVVSVVVSVVSNHQYEYEQYDHPDLRYAYEYQPLLVQLQVQLVVVCVVVVLAFEEAEEADDDTRSRVSSVVNNVVSCVVRVNHDHPHYDFDRDSQGLQVLLVVLLVVCVVCVRHQEYEHEAVSNVNSNQVNCVVVVNLVRYAYEYEDDFLVSLQQLQDDSRNDFKYKYASSSLVSSVSNLVSVCVSVVDNFDNYDHLHIDIDTSCNCNVQVNNGDVSVCVVVVSRPRDPPRDDPVSVVSSVVD/DAFPCQEQNQEEEEEEAAQDDDLNVLLVVLLVVLNVLLVYHYHYHYNHNDQVVSLVVLVVCLVVVHQEYEYEKHECPSCVVSVVSSVVSNHQYEYEQYDDPDLRYAYEYQPLLVQLQVLLVVVCVVVVLAFEEEEEADDDTRSRVSSVVNNVVSCVVRVNHDHPHYDFDRDSQGLCVLLVVLLVVCVVCVRHAEYEHEAVSNVNSNQVNCVVVVNLPSHAYEYEDDFLVNLQQLQDPSRSDFKYKYASSSVSSSVSNLVSVCVSSVDNFHNYHHQHIDIDTSVNCNVQVNRGPVSVCVVPVSNPDGRDPPNSVVSSVVD/DVCLPQQQNQEEEEEEAAQDDPLNVLLVVLLVVLCVLSNYHYHYDYNPNDQVVSLVVLVVCLVVVHQEYEYEWHFCPSCVVSVVVSVVVNRQYEYEQYDHPDLRYAYEYAPLLVQLQVQLVVVCVVVVLAFEEAEEADPRTRSRVSSVVNNVVSCVVRVNHHHPHYDFDRHSQGLQVLLVVLLVVCVVCVRHQEYEHEAVSNVNSNQVNCVVVVNLVRYAYTYEDDFLVNLQQLQPPSRSDFKYKAASSSLVSSVSSLVSVVVSVVDNFDNYDHLHIDIDTSCLCNVQVPRGDVSVCVSVVSNPHDPHRDDPVSVVSSVVD

B-factor: mean 33.63, std 14.62, range [14.49, 177.19]

Organism: Pseudothermotoga lettingae (strain ATCC BAA-301 / DSM 14385 / NBRC 107922 / TMO) (NCBI:txid416591)

Radius of gyration: 31.96 Å; Cα contacts (8 Å, |Δi|>4): 2708; chains: 4; bounding box: 61×71×83 Å

Sequence (1276 aa):
PKNVRIALVREVGEGSFFERRYLAGAQSMARELGVTLLEATAHGDMARMVTMIENFITQRVDAIIIDHGRPDPLMPKIKEALDRGIRVVTFDLVVDDNRVPEIEQDDLLIGYLISKQLAVDFAGNANVIYVNVGGFAPLDKRDKMWQIIKWRFPGIKEVAKIGAVTGSTAADTQTRMEAAMKEKPEANAVLAMWDEFAKGAVRAIMQAGKSDQFKVYSVDVTTEDIQMMIQQNSPWVATVGTDSYAVGRLAVRAAAALVGGEKLPKYLLVEPQLITRQFLVDNNITNMDELVKALPALGESNLVWPEWLKALTEKNPKKFENPKNVRIALVREVGEGSFFERRYLAGAQSMARELGVTLLEATAHGDMARMVTMIENFITQRVDAIIIDHGRPDPLMPKIKEALDRGIRVVTFDLVVDDNRVPEIEQDDLLIGYLISKQLAVDFAGNANVIYVNVGGFAPLDKRDKMWQIIKWRFPGIKEVAKIGAVTGSTAADTQTRMEAAMKEKPEANAVLAMWDEFAKGAVRAIMQAGKSDQFKVYSVDVTTEDIQMMIQQNSPWVATVGTDSYAVGRLAVRAAAALVGGEKLPKYLLVEPQLITRQFLVDNNITNMDELVKALPALGESNLVWPEWLKALTEKNQLPKKFPKNVRIALVREVGEGSFFERRYLAGAQSMARELGVTLLEATAHGDMARMVTMIENFITQRVDAIIIDHGRPDPLMPKIKEALDRGIRVVTFDLVVDDNRVPEIEQDDLLIGYLISKQLAVDFAGNANVIYVNVGGFAPLDKRDKMWQIIKWRFPGIKEVAKIGAVTGSTAADTQTRMEAAMKEKPEANAVLAMWDEFAKGAVRAIMQAGKSDQFKVYSVDVTTEDIQMMIQQNSPWVATVGTDSYAVGRLAVRAAAALVGGEKLPKYLLVEPQLITRQFLVDNNITNMDELVKALPALGNLVWPEWLKALTEKNPKKFENPKNVRIALVREVGEGSFFERYLAGAQSMARELGVTLLEATAHGDMARMVTMIENFITQRVDAIIIDHGRPDPLMPKIKEALDRGIRVVTFDLVVDDNRVPEIEQDDLLIGYLISKQLAVDFAGNANVIYVNVGGFAPLDKRDKMWQIIKWRFPGIKEVAKIGAVTGSTAADTQTRMEAAMKEKPEANAVLAMWDEFAKGAVRAIMQAGKSDQFKVYSVDVTTEDIQMMIQQNSPWVATVGTDSYAVGRLAVRAAAALVGGEKLPKYLLVEPQLITRQFLVDNNITNMDELVKALPALGESNLVWPEWLKALTEKN

InterPro domains:
  IPR025997 Periplasmic binding protein [PF13407] (37-293)
  IPR028082 Periplasmic binding protein-like I [SSF53822] (35-308)
  IPR050555 Bacterial Solute-Binding Protein 2 [PTHR30036] (2-296)

CATH classification: 3.40.50.2300 (+1 more: 3.40.50.2300)